Protein AF-0000000077157455 (afdb_homodimer)

Organism: Nitrosopumilus maritimus (strain SCM1) (NCBI:txid436308)

Structure (mmCIF, N/CA/C/O backbone):
data_AF-0000000077157455-model_v1
#
loop_
_entity.id
_entity.type
_entity.pdbx_description
1 polymer 'Sodium/hydrogen exchanger'
#
loop_
_atom_site.group_PDB
_atom_site.id
_atom_site.type_symbol
_atom_site.label_atom_id
_atom_site.label_alt_id
_atom_site.label_comp_id
_atom_site.label_asym_id
_atom_site.label_entity_id
_atom_site.label_seq_id
_atom_site.pdbx_PDB_ins_code
_atom_site.Cartn_x
_atom_site.Cartn_y
_atom_site.Cartn_z
_atom_site.occupancy
_atom_site.B_iso_or_equiv
_atom_site.auth_seq_id
_atom_site.auth_comp_id
_atom_site.auth_asym_id
_atom_site.auth_atom_id
_atom_site.pdbx_PDB_model_num
ATOM 1 N N . MET A 1 1 ? 9.234 -19.766 -4.062 1 33.72 1 MET A N 1
ATOM 2 C CA . MET A 1 1 ? 9.492 -18.406 -4.516 1 33.72 1 MET A CA 1
ATOM 3 C C . MET A 1 1 ? 10.305 -17.625 -3.479 1 33.72 1 MET A C 1
ATOM 5 O O . MET A 1 1 ? 9.805 -17.328 -2.391 1 33.72 1 MET A O 1
ATOM 9 N N . ALA A 1 2 ? 11.484 -18 -3.283 1 43.19 2 ALA A N 1
ATOM 10 C CA . ALA A 1 2 ? 12.273 -17.422 -2.195 1 43.19 2 ALA A CA 1
ATOM 11 C C . ALA A 1 2 ? 12.086 -15.914 -2.125 1 43.19 2 ALA A C 1
ATOM 13 O O . ALA A 1 2 ? 12.383 -15.195 -3.084 1 43.19 2 ALA A O 1
ATOM 14 N N . ALA A 1 3 ? 11.109 -15.453 -1.479 1 52.94 3 ALA A N 1
ATOM 15 C CA . ALA A 1 3 ? 10.828 -14.023 -1.368 1 52.94 3 ALA A CA 1
ATOM 16 C C . ALA A 1 3 ? 12.078 -13.242 -0.984 1 52.94 3 ALA A C 1
ATOM 18 O O . ALA A 1 3 ? 12.883 -13.703 -0.174 1 52.94 3 ALA A O 1
ATOM 19 N N . ASP A 1 4 ? 12.414 -12.242 -1.841 1 68.81 4 ASP A N 1
ATOM 20 C CA . ASP A 1 4 ? 13.492 -11.281 -1.653 1 68.81 4 ASP A CA 1
ATOM 21 C C . ASP A 1 4 ? 13.562 -10.812 -0.203 1 68.81 4 ASP A C 1
ATOM 23 O O . ASP A 1 4 ? 12.531 -10.516 0.41 1 68.81 4 ASP A O 1
ATOM 27 N N . ALA A 1 5 ? 14.625 -11.25 0.468 1 74.69 5 ALA A N 1
ATOM 28 C CA . ALA A 1 5 ? 14.883 -10.844 1.848 1 74.69 5 ALA A CA 1
ATOM 29 C C . ALA A 1 5 ? 14.367 -9.43 2.107 1 74.69 5 ALA A C 1
ATOM 31 O O . ALA A 1 5 ? 13.805 -9.156 3.17 1 74.69 5 ALA A O 1
ATOM 32 N N . HIS A 1 6 ? 14.5 -8.734 1.094 1 83.31 6 HIS A N 1
ATOM 33 C CA . HIS A 1 6 ? 14.07 -7.344 1.203 1 83.31 6 HIS A CA 1
ATOM 34 C C . HIS A 1 6 ? 12.547 -7.242 1.291 1 83.31 6 HIS A C 1
ATOM 36 O O . HIS A 1 6 ? 12.023 -6.434 2.059 1 83.31 6 HIS A O 1
ATOM 42 N N . PHE A 1 7 ? 11.875 -8.031 0.585 1 86.62 7 PHE A N 1
ATOM 43 C CA . PHE A 1 7 ? 10.414 -8.062 0.611 1 86.62 7 PHE A CA 1
ATOM 44 C C . PHE A 1 7 ? 9.906 -8.578 1.95 1 86.62 7 PHE A C 1
ATOM 46 O O . PHE A 1 7 ? 8.984 -8.016 2.533 1 86.62 7 PHE A O 1
ATOM 53 N N . ILE A 1 8 ? 10.531 -9.586 2.475 1 87.06 8 ILE A N 1
ATOM 54 C CA . ILE A 1 8 ? 10.141 -10.188 3.746 1 87.06 8 ILE A CA 1
ATOM 55 C C . ILE A 1 8 ? 10.32 -9.172 4.871 1 87.06 8 ILE A C 1
ATOM 57 O O . ILE A 1 8 ? 9.453 -9.031 5.738 1 87.06 8 ILE A O 1
ATOM 61 N N . GLU A 1 9 ? 11.414 -8.469 4.816 1 88.25 9 GLU A N 1
ATOM 62 C CA . GLU A 1 9 ? 11.672 -7.43 5.809 1 88.25 9 GLU A CA 1
ATOM 63 C C . GLU A 1 9 ? 10.586 -6.359 5.785 1 88.25 9 GLU A C 1
ATOM 65 O O . GLU A 1 9 ? 10.164 -5.879 6.836 1 88.25 9 GLU A O 1
ATOM 70 N N . THR A 1 10 ? 10.18 -6.039 4.66 1 91.12 10 THR A N 1
ATOM 71 C CA . THR A 1 10 ? 9.164 -5 4.496 1 91.12 10 THR A CA 1
ATOM 72 C C . THR A 1 10 ? 7.828 -5.457 5.066 1 91.12 10 THR A C 1
ATOM 74 O O . THR A 1 10 ? 7.168 -4.711 5.793 1 91.12 10 THR A O 1
ATOM 77 N N . ILE A 1 11 ? 7.461 -6.656 4.762 1 92.38 11 ILE A N 1
ATOM 78 C CA . ILE A 1 11 ? 6.148 -7.121 5.195 1 92.38 11 ILE A CA 1
ATOM 79 C C . ILE A 1 11 ? 6.172 -7.402 6.695 1 92.38 11 ILE A C 1
ATOM 81 O O . ILE A 1 11 ? 5.156 -7.242 7.379 1 92.38 11 ILE A O 1
ATOM 85 N N . ILE A 1 12 ? 7.336 -7.789 7.238 1 90.81 12 ILE A N 1
ATOM 86 C CA . ILE A 1 12 ? 7.484 -7.898 8.688 1 90.81 12 ILE A CA 1
ATOM 87 C C . ILE A 1 12 ? 7.234 -6.539 9.328 1 90.81 12 ILE A C 1
ATOM 89 O O . ILE A 1 12 ? 6.48 -6.434 10.305 1 90.81 12 ILE A O 1
ATOM 93 N N . GLY A 1 13 ? 7.867 -5.562 8.781 1 92.31 13 GLY A N 1
ATOM 94 C CA . GLY A 1 13 ? 7.703 -4.211 9.289 1 92.31 13 GLY A CA 1
ATOM 95 C C . GLY A 1 13 ? 6.262 -3.74 9.273 1 92.31 13 GLY A C 1
ATOM 96 O O . GLY A 1 13 ? 5.773 -3.174 10.258 1 92.31 13 GLY A O 1
ATOM 97 N N . ILE A 1 14 ? 5.57 -4.004 8.203 1 93.19 14 ILE A N 1
ATOM 98 C CA . ILE A 1 14 ? 4.172 -3.609 8.055 1 93.19 14 ILE A CA 1
ATOM 99 C C . ILE A 1 14 ? 3.318 -4.332 9.094 1 93.19 14 ILE A C 1
ATOM 101 O O . ILE A 1 14 ? 2.475 -3.717 9.75 1 93.19 14 ILE A O 1
ATOM 105 N N . GLY A 1 15 ? 3.574 -5.621 9.188 1 93.81 15 GLY A N 1
ATOM 106 C CA . GLY A 1 15 ? 2.82 -6.41 10.148 1 93.81 15 GLY A CA 1
ATOM 107 C C . GLY A 1 15 ? 3.004 -5.941 11.578 1 93.81 15 GLY A C 1
ATOM 108 O O . GLY A 1 15 ? 2.025 -5.762 12.312 1 93.81 15 GLY A O 1
ATOM 109 N N . ILE A 1 16 ? 4.188 -5.664 11.984 1 93.75 16 ILE A N 1
ATOM 110 C CA . ILE A 1 16 ? 4.508 -5.258 13.352 1 93.75 16 ILE A CA 1
ATOM 111 C C . ILE A 1 16 ? 3.928 -3.875 13.633 1 93.75 16 ILE A C 1
ATOM 113 O O . ILE A 1 16 ? 3.297 -3.656 14.664 1 93.75 16 ILE A O 1
ATOM 117 N N . LEU A 1 17 ? 4.133 -3.006 12.703 1 94.38 17 LEU A N 1
ATOM 118 C CA . LEU A 1 17 ? 3.686 -1.629 12.891 1 94.38 17 LEU A CA 1
ATOM 119 C C . LEU A 1 17 ? 2.164 -1.562 12.977 1 94.38 17 LEU A C 1
ATOM 121 O O . LEU A 1 17 ? 1.618 -0.873 13.844 1 94.38 17 LEU A O 1
ATOM 125 N N . LEU A 1 18 ? 1.557 -2.264 12.094 1 94.81 18 LEU A N 1
ATOM 126 C CA . LEU A 1 18 ? 0.098 -2.236 12.086 1 94.81 18 LEU A CA 1
ATOM 127 C C . LEU A 1 18 ? -0.466 -2.904 13.336 1 94.81 18 LEU A C 1
ATOM 129 O O . LEU A 1 18 ? -1.438 -2.42 13.922 1 94.81 18 LEU A O 1
ATOM 133 N N . PHE A 1 19 ? 0.098 -3.986 13.719 1 94.56 19 PHE A N 1
ATOM 134 C CA . PHE A 1 19 ? -0.353 -4.664 14.922 1 94.56 19 PHE A CA 1
ATOM 135 C C . PHE A 1 19 ? -0.186 -3.77 16.141 1 94.56 19 PHE A C 1
ATOM 137 O O . PHE A 1 19 ? -1.11 -3.627 16.953 1 94.56 19 PHE A O 1
ATOM 144 N N . ALA A 1 20 ? 0.939 -3.215 16.297 1 95.31 20 ALA A N 1
ATOM 145 C CA . ALA A 1 20 ? 1.217 -2.32 17.422 1 95.31 20 ALA A CA 1
ATOM 146 C C . ALA A 1 20 ? 0.288 -1.109 17.391 1 95.31 20 ALA A C 1
ATOM 148 O O . ALA A 1 20 ? -0.208 -0.682 18.438 1 95.31 20 ALA A O 1
ATOM 149 N N . ALA A 1 21 ? 0.115 -0.572 16.219 1 93.75 21 ALA A N 1
ATOM 150 C CA . ALA A 1 21 ? -0.75 0.596 16.078 1 93.75 21 ALA A CA 1
ATOM 151 C C . ALA A 1 21 ? -2.168 0.291 16.547 1 93.75 21 ALA A C 1
ATOM 153 O O . ALA A 1 21 ? -2.76 1.072 17.297 1 93.75 21 ALA A O 1
ATOM 154 N N . LYS A 1 22 ? -2.676 -0.841 16.141 1 93.12 22 LYS A N 1
ATOM 155 C CA . LYS A 1 22 ? -4.051 -1.179 16.5 1 93.12 22 LYS A CA 1
ATOM 156 C C . LYS A 1 22 ? -4.156 -1.589 17.969 1 93.12 22 LYS A C 1
ATOM 158 O O . LYS A 1 22 ? -5.172 -1.328 18.609 1 93.12 22 LYS A O 1
ATOM 163 N N . LEU A 1 23 ? -3.154 -2.23 18.469 1 94.25 23 LEU A N 1
ATOM 164 C CA . LEU A 1 23 ? -3.115 -2.547 19.891 1 94.25 23 LEU A CA 1
ATOM 165 C C . LEU A 1 23 ? -3.166 -1.276 20.734 1 94.25 23 LEU A C 1
ATOM 167 O O . LEU A 1 23 ? -3.949 -1.186 21.688 1 94.25 23 LEU A O 1
ATOM 171 N N . MET A 1 24 ? -2.354 -0.342 20.406 1 93.56 24 MET A N 1
ATOM 172 C CA . MET A 1 24 ? -2.311 0.914 21.156 1 93.56 24 MET A CA 1
ATOM 173 C C . MET A 1 24 ? -3.568 1.739 20.906 1 93.56 24 MET A C 1
ATOM 175 O O . MET A 1 24 ? -4.023 2.469 21.781 1 93.56 24 MET A O 1
ATOM 179 N N . ALA A 1 25 ? -4.035 1.62 19.672 1 89.94 25 ALA A N 1
ATOM 180 C CA . ALA A 1 25 ? -5.316 2.262 19.391 1 89.94 25 ALA A CA 1
ATOM 181 C C . ALA A 1 25 ? -6.395 1.777 20.359 1 89.94 25 ALA A C 1
ATOM 183 O O . ALA A 1 25 ? -7.188 2.576 20.859 1 89.94 25 ALA A O 1
ATOM 184 N N . GLU A 1 26 ? -6.43 0.49 20.609 1 91.19 26 GLU A N 1
ATOM 185 C CA . GLU A 1 26 ? -7.406 -0.095 21.531 1 91.19 26 GLU A CA 1
ATOM 186 C C . GLU A 1 26 ? -7.168 0.375 22.953 1 91.19 26 GLU A C 1
ATOM 188 O O . GLU A 1 26 ? -8.117 0.686 23.672 1 91.19 26 GLU A O 1
ATOM 193 N N . LEU A 1 27 ? -5.996 0.409 23.312 1 92.94 27 LEU A N 1
ATOM 194 C CA . LEU A 1 27 ? -5.648 0.857 24.656 1 92.94 27 LEU A CA 1
ATOM 195 C C . LEU A 1 27 ? -6.062 2.309 24.875 1 92.94 27 LEU A C 1
ATOM 197 O O . LEU A 1 27 ? -6.625 2.652 25.922 1 92.94 27 LEU A O 1
ATOM 201 N N . PHE A 1 28 ? -5.812 3.107 23.938 1 88.62 28 PHE A N 1
ATOM 202 C CA . PHE A 1 28 ? -6.117 4.527 24.062 1 88.62 28 PHE A CA 1
ATOM 203 C C . PHE A 1 28 ? -7.621 4.766 24 1 88.62 28 PHE A C 1
ATOM 205 O O . PHE A 1 28 ? -8.133 5.688 24.641 1 88.62 28 PHE A O 1
ATOM 212 N N . LEU A 1 29 ? -8.234 3.969 23.219 1 86.25 29 LEU A N 1
ATOM 213 C CA . LEU A 1 29 ? -9.688 4.035 23.219 1 86.25 29 LEU A CA 1
ATOM 214 C C . LEU A 1 29 ? -10.242 3.764 24.609 1 86.25 29 LEU A C 1
ATOM 216 O O . LEU A 1 29 ? -11.125 4.48 25.094 1 86.25 29 LEU A O 1
ATOM 220 N N . ARG A 1 30 ? -9.703 2.787 25.219 1 88.94 30 ARG A N 1
ATOM 221 C CA . ARG A 1 30 ? -10.148 2.422 26.562 1 88.94 30 ARG A CA 1
ATOM 222 C C . ARG A 1 30 ? -9.789 3.508 27.578 1 88.94 30 ARG A C 1
ATOM 224 O O . ARG A 1 30 ? -10.508 3.711 28.562 1 88.94 30 ARG A O 1
ATOM 231 N N . LEU A 1 31 ? -8.758 4.23 27.297 1 89.69 31 LEU A N 1
ATOM 232 C CA . LEU A 1 31 ? -8.328 5.312 28.172 1 89.69 31 LEU A CA 1
ATOM 233 C C . LEU A 1 31 ? -9 6.625 27.797 1 89.69 31 LEU A C 1
ATOM 235 O O . LEU A 1 31 ? -8.688 7.676 28.359 1 89.69 31 LEU A O 1
ATOM 239 N N . LYS A 1 32 ? -9.773 6.566 26.766 1 83.5 32 LYS A N 1
ATOM 240 C CA . LYS A 1 32 ? -10.516 7.73 26.297 1 83.5 32 LYS A CA 1
ATOM 241 C C . LYS A 1 32 ? -9.57 8.805 25.75 1 83.5 32 LYS A C 1
ATOM 243 O O . LYS A 1 32 ? -9.75 9.992 26.047 1 83.5 32 LYS A O 1
ATOM 248 N N . LEU A 1 33 ? -8.594 8.391 25.188 1 83.56 33 LEU A N 1
ATOM 249 C CA . LEU A 1 33 ? -7.645 9.25 24.484 1 83.56 33 LEU A CA 1
ATOM 250 C C . LEU A 1 33 ? -7.777 9.094 22.969 1 83.56 33 LEU A C 1
ATOM 252 O O . LEU A 1 33 ? -8.375 8.133 22.5 1 83.56 33 LEU A O 1
ATOM 256 N N . PRO A 1 34 ? -7.395 10.102 22.234 1 81.12 34 PRO A N 1
ATOM 257 C CA . PRO A 1 34 ? -7.477 9.969 20.781 1 81.12 34 PRO A CA 1
ATOM 258 C C . PRO A 1 34 ? -6.727 8.75 20.25 1 81.12 34 PRO A C 1
ATOM 260 O O . PRO A 1 34 ? -5.559 8.547 20.594 1 81.12 34 PRO A O 1
ATOM 263 N N . ILE A 1 35 ? -7.336 8.047 19.438 1 85.88 35 ILE A N 1
ATOM 264 C CA . ILE A 1 35 ? -6.824 6.789 18.906 1 85.88 35 ILE A CA 1
ATOM 265 C C . ILE A 1 35 ? -5.539 7.051 18.109 1 85.88 35 ILE A C 1
ATOM 267 O O . ILE A 1 35 ? -4.594 6.258 18.172 1 85.88 35 ILE A O 1
ATOM 271 N N . VAL A 1 36 ? -5.523 8.148 17.438 1 83.19 36 VAL A N 1
ATOM 272 C CA . VAL A 1 36 ? -4.391 8.484 16.578 1 83.19 36 VAL A CA 1
ATOM 273 C C . VAL A 1 36 ? -3.131 8.648 17.422 1 83.19 36 VAL A C 1
ATOM 275 O O . VAL A 1 36 ? -2.031 8.305 16.984 1 83.19 36 VAL A O 1
ATOM 278 N N . LEU A 1 37 ? -3.271 9.141 18.562 1 83.88 37 LEU A N 1
ATOM 279 C CA . LEU A 1 37 ? -2.146 9.273 19.484 1 83.88 37 LEU A CA 1
ATOM 280 C C . LEU A 1 37 ? -1.573 7.91 19.844 1 83.88 37 LEU A C 1
ATOM 282 O O . LEU A 1 37 ? -0.354 7.746 19.922 1 83.88 37 LEU A O 1
ATOM 286 N N . GLY A 1 38 ? -2.447 7.031 20.125 1 88.56 38 GLY A N 1
ATOM 287 C CA . GLY A 1 38 ? -2.006 5.672 20.391 1 88.56 38 GLY A CA 1
ATOM 288 C C . GLY A 1 38 ? -1.224 5.066 19.234 1 88.56 38 GLY A C 1
ATOM 289 O O . GLY A 1 38 ? -0.208 4.402 19.453 1 88.56 38 GLY A O 1
ATOM 290 N N . GLU A 1 39 ? -1.665 5.293 18.047 1 89.56 39 GLU A N 1
ATOM 291 C CA . GLU A 1 39 ? -1.001 4.773 16.859 1 89.56 39 GLU A CA 1
ATOM 292 C C . GLU A 1 39 ? 0.385 5.387 16.688 1 89.56 39 GLU A C 1
ATOM 294 O O . GLU A 1 39 ? 1.337 4.695 16.312 1 89.56 39 GLU A O 1
ATOM 299 N N . LEU A 1 40 ? 0.462 6.66 16.922 1 85 40 LEU A N 1
ATOM 300 C CA . LEU A 1 40 ? 1.739 7.363 16.859 1 85 40 LEU A CA 1
ATOM 301 C C . LEU A 1 40 ? 2.715 6.812 17.891 1 85 40 LEU A C 1
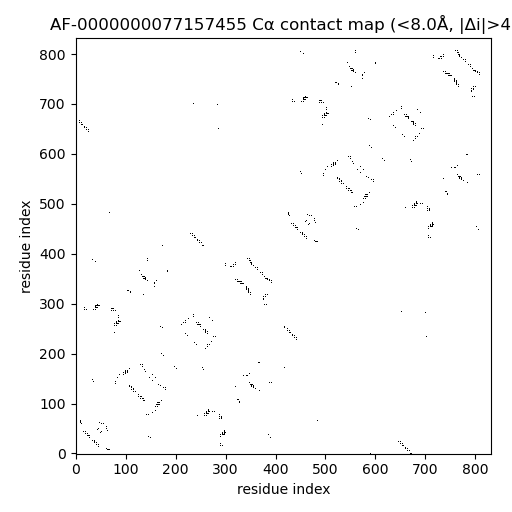ATOM 303 O O . LEU A 1 40 ? 3.869 6.523 17.578 1 85 40 LEU A O 1
ATOM 307 N N . LEU A 1 41 ? 2.281 6.66 19.078 1 90.31 41 LEU A N 1
ATOM 308 C CA . LEU A 1 41 ? 3.117 6.16 20.156 1 90.31 41 LEU A CA 1
ATOM 309 C C . LEU A 1 41 ? 3.539 4.715 19.906 1 90.31 41 LEU A C 1
ATOM 311 O O . LEU A 1 41 ? 4.641 4.312 20.281 1 90.31 41 LEU A O 1
ATOM 315 N N . ALA A 1 42 ? 2.645 3.977 19.359 1 93.31 42 ALA A N 1
ATOM 316 C CA . ALA A 1 42 ? 2.992 2.605 19 1 93.31 42 ALA A CA 1
ATOM 317 C C . ALA A 1 42 ? 4.254 2.566 18.141 1 93.31 42 ALA A C 1
ATOM 319 O O . ALA A 1 42 ? 5.148 1.752 18.391 1 93.31 42 ALA A O 1
ATOM 320 N N . GLY A 1 43 ? 4.305 3.414 17.141 1 91 43 GLY A N 1
ATOM 321 C CA . GLY A 1 43 ? 5.492 3.508 16.297 1 91 43 GLY A CA 1
ATOM 322 C C . GLY A 1 43 ? 6.738 3.896 17.078 1 91 43 GLY A C 1
ATOM 323 O O . GLY A 1 43 ? 7.812 3.334 16.859 1 91 43 GLY A O 1
ATOM 324 N N . MET A 1 44 ? 6.551 4.812 17.969 1 87.88 44 MET A N 1
ATOM 325 C CA . MET A 1 44 ? 7.676 5.27 18.766 1 87.88 44 MET A CA 1
ATOM 326 C C . MET A 1 44 ? 8.219 4.141 19.641 1 87.88 44 MET A C 1
ATOM 328 O O . MET A 1 44 ? 9.43 4.035 19.844 1 87.88 44 MET A O 1
ATOM 332 N N . ILE A 1 45 ? 7.375 3.35 20.125 1 92 45 ILE A N 1
ATOM 333 C CA . ILE A 1 45 ? 7.734 2.297 21.062 1 92 45 ILE A CA 1
ATOM 334 C C . ILE A 1 45 ? 8.383 1.133 20.312 1 92 45 ILE A C 1
ATOM 336 O O . ILE A 1 45 ? 9.453 0.656 20.703 1 92 45 ILE A O 1
ATOM 340 N N . VAL A 1 46 ? 7.805 0.701 19.219 1 92.88 46 VAL A N 1
ATOM 341 C CA . VAL A 1 46 ? 8.273 -0.498 18.531 1 92.88 46 VAL A CA 1
ATOM 342 C C . VAL A 1 46 ? 9.359 -0.125 17.531 1 92.88 46 VAL A C 1
ATOM 344 O O . VAL A 1 46 ? 10.086 -0.993 17.031 1 92.88 46 VAL A O 1
ATOM 347 N N . GLY A 1 47 ? 9.547 1.105 17.266 1 90.19 47 GLY A N 1
ATOM 348 C CA . GLY A 1 47 ? 10.469 1.588 16.25 1 90.19 47 GLY A CA 1
ATOM 349 C C . GLY A 1 47 ? 11.906 1.176 16.5 1 90.19 47 GLY A C 1
ATOM 350 O O . GLY A 1 47 ? 12.219 0.625 17.562 1 90.19 47 GLY A O 1
ATOM 351 N N . PRO A 1 48 ? 12.734 1.37 15.5 1 86.94 48 PRO A N 1
ATOM 352 C CA . PRO A 1 48 ? 14.125 0.908 15.586 1 86.94 48 PRO A CA 1
ATOM 353 C C . PRO A 1 48 ? 14.914 1.604 16.688 1 86.94 48 PRO A C 1
ATOM 355 O O . PRO A 1 48 ? 15.93 1.082 17.156 1 86.94 48 PRO A O 1
ATOM 358 N N . PHE A 1 49 ? 14.453 2.701 17.234 1 84.88 49 PHE A N 1
ATOM 359 C CA . PHE A 1 49 ? 15.219 3.492 18.203 1 84.88 49 PHE A CA 1
ATOM 360 C C . PHE A 1 49 ? 14.758 3.217 19.625 1 84.88 49 PHE A C 1
ATOM 362 O O . PHE A 1 49 ? 15.297 3.779 20.578 1 84.88 49 PHE A O 1
ATOM 369 N N . ALA A 1 50 ? 13.727 2.371 19.75 1 88.25 50 ALA A N 1
ATOM 370 C CA . ALA A 1 50 ? 13.234 1.987 21.062 1 88.25 50 ALA A CA 1
ATOM 371 C C . ALA A 1 50 ? 13.266 0.472 21.25 1 88.25 50 ALA A C 1
ATOM 373 O O . ALA A 1 50 ? 14.344 -0.138 21.234 1 88.25 50 ALA A O 1
ATOM 374 N N . LEU A 1 51 ? 12.109 -0.243 21.219 1 86.5 51 LEU A N 1
ATOM 375 C CA . LEU A 1 51 ? 12.07 -1.688 21.422 1 86.5 51 LEU A CA 1
ATOM 376 C C . LEU A 1 51 ? 12.719 -2.418 20.25 1 86.5 51 LEU A C 1
ATOM 378 O O . LEU A 1 51 ? 13.219 -3.535 20.406 1 86.5 51 LEU A O 1
ATOM 382 N N . GLY A 1 52 ? 12.664 -1.796 19.125 1 84.56 52 GLY A N 1
ATOM 383 C CA . GLY A 1 52 ? 13.242 -2.406 17.938 1 84.56 52 GLY A CA 1
ATOM 384 C C . GLY A 1 52 ? 14.727 -2.674 18.078 1 84.56 52 GLY A C 1
ATOM 385 O O . GLY A 1 52 ? 15.273 -3.541 17.391 1 84.56 52 GLY A O 1
ATOM 386 N N . GLN A 1 53 ? 15.367 -1.908 18.906 1 79.5 53 GLN A N 1
ATOM 387 C CA . GLN A 1 53 ? 16.797 -2.068 19.094 1 79.5 53 GLN A CA 1
ATOM 388 C C . GLN A 1 53 ? 17.109 -3.387 19.797 1 79.5 53 GLN A C 1
ATOM 390 O O . GLN A 1 53 ? 18.219 -3.92 19.672 1 79.5 53 GLN A O 1
ATOM 395 N N . PHE A 1 54 ? 16.109 -3.93 20.422 1 83.31 54 PHE A N 1
ATOM 396 C CA . PHE A 1 54 ? 16.359 -5.102 21.25 1 83.31 54 PHE A CA 1
ATOM 397 C C . PHE A 1 54 ? 15.953 -6.379 20.516 1 83.31 54 PHE A C 1
ATOM 399 O O . PHE A 1 54 ? 16.344 -7.477 20.922 1 83.31 54 PHE A O 1
ATOM 406 N N . PHE A 1 55 ? 15.195 -6.273 19.531 1 83 55 PHE A N 1
ATOM 407 C CA . PHE A 1 55 ? 14.758 -7.449 18.797 1 83 55 PHE A CA 1
ATOM 408 C C . PHE A 1 55 ? 15.602 -7.656 17.547 1 83 55 PHE A C 1
ATOM 410 O O . PHE A 1 55 ? 15.25 -7.176 16.469 1 83 55 PHE A O 1
ATOM 417 N N . ILE A 1 56 ? 16.688 -8.336 17.766 1 76.5 56 ILE A N 1
ATOM 418 C CA . ILE A 1 56 ? 17.656 -8.57 16.688 1 76.5 56 ILE A CA 1
ATOM 419 C C . ILE A 1 56 ? 17.672 -10.055 16.328 1 76.5 56 ILE A C 1
ATOM 421 O O . ILE A 1 56 ? 17.781 -10.914 17.203 1 76.5 56 ILE A O 1
ATOM 425 N N . ILE A 1 57 ? 17.375 -10.297 15.078 1 73.06 57 ILE A N 1
ATOM 426 C CA . ILE A 1 57 ? 17.453 -11.648 14.547 1 73.06 57 ILE A CA 1
ATOM 427 C C . ILE A 1 57 ? 18.531 -11.719 13.469 1 73.06 57 ILE A C 1
ATOM 429 O O . ILE A 1 57 ? 18.484 -10.969 12.484 1 73.06 57 ILE A O 1
ATOM 433 N N . ASP A 1 58 ? 19.391 -12.594 13.492 1 71.44 58 ASP A N 1
ATOM 434 C CA . ASP A 1 58 ? 20.484 -12.789 12.547 1 71.44 58 ASP A CA 1
ATOM 435 C C . ASP A 1 58 ? 21.234 -11.484 12.305 1 71.44 58 ASP A C 1
ATOM 437 O O . ASP A 1 58 ? 21.531 -11.133 11.164 1 71.44 58 ASP A O 1
ATOM 441 N N . GLY A 1 59 ? 21.406 -10.641 13.406 1 72.06 59 GLY A N 1
ATOM 442 C CA . GLY A 1 59 ? 22.219 -9.43 13.375 1 72.06 59 GLY A CA 1
ATOM 443 C C . GLY A 1 59 ? 21.453 -8.234 12.836 1 72.06 59 GLY A C 1
ATOM 444 O O . GLY A 1 59 ? 22.031 -7.141 12.703 1 72.06 59 GLY A O 1
ATOM 445 N N . LYS A 1 60 ? 20.266 -8.484 12.508 1 78.75 60 LYS A N 1
ATOM 446 C CA . LYS A 1 60 ? 19.5 -7.367 11.977 1 78.75 60 LYS A CA 1
ATOM 447 C C . LYS A 1 60 ? 18.25 -7.117 12.828 1 78.75 60 LYS A C 1
ATOM 449 O O . LYS A 1 60 ? 17.656 -8.055 13.359 1 78.75 60 LYS A O 1
ATOM 454 N N . GLN A 1 61 ? 18.016 -5.895 12.953 1 85.12 61 GLN A N 1
ATOM 455 C CA . GLN A 1 61 ? 16.797 -5.531 13.672 1 85.12 61 GLN A CA 1
ATOM 456 C C . GLN A 1 61 ? 15.555 -6.094 12.977 1 85.12 61 GLN A C 1
ATOM 458 O O . GLN A 1 61 ? 15.492 -6.129 11.742 1 85.12 61 GLN A O 1
ATOM 463 N N . LEU A 1 62 ? 14.711 -6.508 13.758 1 83.25 62 LEU A N 1
ATOM 464 C CA . LEU A 1 62 ? 13.469 -7.082 13.242 1 83.25 62 LEU A CA 1
ATOM 465 C C . LEU A 1 62 ? 12.656 -6.031 12.5 1 83.25 62 LEU A C 1
ATOM 467 O O . LEU A 1 62 ? 12.07 -6.32 11.453 1 83.25 62 LEU A O 1
ATOM 471 N N . LEU A 1 63 ? 12.625 -4.887 13.094 1 88.12 63 LEU A N 1
ATOM 472 C CA . LEU A 1 63 ? 11.875 -3.799 12.477 1 88.12 63 LEU A CA 1
ATOM 473 C C . LEU A 1 63 ? 12.82 -2.771 11.859 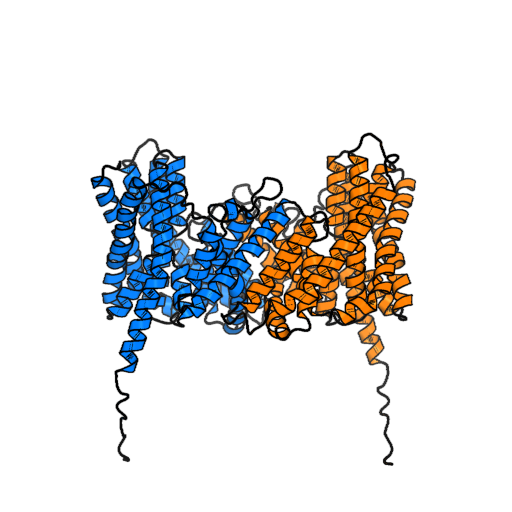1 88.12 63 LEU A C 1
ATOM 475 O O . LEU A 1 63 ? 13.578 -2.109 12.57 1 88.12 63 LEU A O 1
ATOM 479 N N . HIS A 1 64 ? 12.852 -2.773 10.555 1 85.81 64 HIS A N 1
ATOM 480 C CA . HIS A 1 64 ? 13.617 -1.804 9.773 1 85.81 64 HIS A CA 1
ATOM 481 C C . HIS A 1 64 ? 12.695 -0.912 8.953 1 85.81 64 HIS A C 1
ATOM 483 O O . HIS A 1 64 ? 11.82 -1.406 8.242 1 85.81 64 HIS A O 1
ATOM 489 N N . ILE A 1 65 ? 12.844 0.322 9.164 1 86.75 65 ILE A N 1
ATOM 490 C CA . ILE A 1 65 ? 12.055 1.251 8.367 1 86.75 65 ILE A CA 1
ATOM 491 C C . ILE A 1 65 ? 12.758 1.527 7.043 1 86.75 65 ILE A C 1
ATOM 493 O O . ILE A 1 65 ? 13.438 2.551 6.895 1 86.75 65 ILE A O 1
ATOM 497 N N . ASN A 1 66 ? 12.562 0.643 6.125 1 88.44 66 ASN A N 1
ATOM 498 C CA . ASN A 1 66 ? 13.188 0.805 4.812 1 88.44 66 ASN A CA 1
ATOM 499 C C . ASN A 1 66 ? 12.398 1.779 3.938 1 88.44 66 ASN A C 1
ATOM 501 O O . ASN A 1 66 ? 11.398 2.344 4.375 1 88.44 66 ASN A O 1
ATOM 505 N N . ASP A 1 67 ? 12.867 2.07 2.789 1 86.38 67 ASP A N 1
ATOM 506 C CA . ASP A 1 67 ? 12.273 3.057 1.892 1 86.38 67 ASP A CA 1
ATOM 507 C C . ASP A 1 67 ? 10.852 2.656 1.496 1 86.38 67 ASP A C 1
ATOM 509 O O . ASP A 1 67 ? 9.984 3.514 1.317 1 86.38 67 ASP A O 1
ATOM 513 N N . GLU A 1 68 ? 10.633 1.408 1.425 1 89.25 68 GLU A N 1
ATOM 514 C CA . GLU A 1 68 ? 9.312 0.915 1.052 1 89.25 68 GLU A CA 1
ATOM 515 C C . GLU A 1 68 ? 8.281 1.248 2.121 1 89.25 68 GLU A C 1
ATOM 517 O O . GLU A 1 68 ? 7.164 1.666 1.805 1 89.25 68 GLU A O 1
ATOM 522 N N . ILE A 1 69 ? 8.695 1.081 3.316 1 90.44 69 ILE A N 1
ATOM 523 C CA . ILE A 1 69 ? 7.801 1.374 4.434 1 90.44 69 ILE A CA 1
ATOM 524 C C . ILE A 1 69 ? 7.539 2.877 4.504 1 90.44 69 ILE A C 1
ATOM 526 O O . ILE A 1 69 ? 6.41 3.307 4.746 1 90.44 69 ILE A O 1
ATOM 530 N N . LYS A 1 70 ? 8.539 3.662 4.234 1 86.62 70 LYS A N 1
ATOM 531 C CA . LYS A 1 70 ? 8.391 5.113 4.238 1 86.62 70 LYS A CA 1
ATOM 532 C C . LYS A 1 70 ? 7.418 5.57 3.156 1 86.62 70 LYS A C 1
ATOM 534 O O . LYS A 1 70 ? 6.59 6.457 3.389 1 86.62 70 LYS A O 1
ATOM 539 N N . ILE A 1 71 ? 7.512 4.961 2.068 1 88.31 71 ILE A N 1
ATOM 540 C CA . ILE A 1 71 ? 6.645 5.312 0.949 1 88.31 71 ILE A CA 1
ATOM 541 C C . ILE A 1 71 ? 5.199 4.945 1.282 1 88.31 71 ILE A C 1
ATOM 543 O O . ILE A 1 71 ? 4.273 5.691 0.956 1 88.31 71 ILE A O 1
ATOM 547 N N . LEU A 1 72 ? 5.031 3.83 1.929 1 89.62 72 LEU A N 1
ATOM 548 C CA . LEU A 1 72 ? 3.695 3.428 2.355 1 89.62 72 LEU A CA 1
ATOM 549 C C . LEU A 1 72 ? 3.111 4.441 3.334 1 89.62 72 LEU A C 1
ATOM 551 O O . LEU A 1 72 ? 1.912 4.727 3.295 1 89.62 72 LEU A O 1
ATOM 555 N N . GLY A 1 73 ? 3.934 4.93 4.211 1 87.69 73 GLY A N 1
ATOM 556 C CA . GLY A 1 73 ? 3.504 5.98 5.121 1 87.69 73 GLY A CA 1
ATOM 557 C C . GLY A 1 73 ? 3.047 7.238 4.402 1 87.69 73 GLY A C 1
ATOM 558 O O . GLY A 1 73 ? 1.996 7.797 4.723 1 87.69 73 GLY A O 1
ATOM 559 N N . GLU A 1 74 ? 3.795 7.633 3.447 1 84.94 74 GLU A N 1
ATOM 560 C CA . GLU A 1 74 ? 3.453 8.82 2.674 1 84.94 74 GLU A CA 1
ATOM 561 C C . GLU A 1 74 ? 2.164 8.617 1.884 1 84.94 74 GLU A C 1
ATOM 563 O O . GLU A 1 74 ? 1.363 9.539 1.738 1 84.94 74 GLU A O 1
ATOM 568 N N . MET A 1 75 ? 2.025 7.438 1.413 1 90.62 75 MET A N 1
ATOM 569 C CA . MET A 1 75 ? 0.771 7.102 0.743 1 90.62 75 MET A CA 1
ATOM 570 C C . MET A 1 75 ? -0.406 7.215 1.706 1 90.62 75 MET A C 1
ATOM 572 O O . MET A 1 75 ? -1.5 7.625 1.312 1 90.62 75 MET A O 1
ATOM 576 N N . GLY A 1 76 ? -0.165 6.801 2.936 1 89.31 76 GLY A N 1
ATOM 577 C CA . GLY A 1 76 ? -1.192 6.953 3.953 1 89.31 76 GLY A CA 1
ATOM 578 C C . GLY A 1 76 ? -1.641 8.391 4.141 1 89.31 76 GLY A C 1
ATOM 579 O O . GLY A 1 76 ? -2.836 8.656 4.273 1 89.31 76 GLY A O 1
ATOM 580 N N . ALA A 1 77 ? -0.709 9.297 4.125 1 83.94 77 ALA A N 1
ATOM 581 C CA . ALA A 1 77 ? -1.029 10.719 4.238 1 83.94 77 ALA A CA 1
ATOM 582 C C . ALA A 1 77 ? -1.886 11.18 3.064 1 83.94 77 ALA A C 1
ATOM 584 O O . ALA A 1 77 ? -2.805 11.984 3.238 1 83.94 77 ALA A O 1
ATOM 585 N N . ILE A 1 78 ? -1.564 10.695 1.913 1 87.94 78 ILE A N 1
ATOM 586 C CA . ILE A 1 78 ? -2.314 11.031 0.708 1 87.94 78 ILE A CA 1
ATOM 587 C C . ILE A 1 78 ? -3.756 10.555 0.845 1 87.94 78 ILE A C 1
ATOM 589 O O . ILE A 1 78 ? -4.695 11.289 0.55 1 87.94 78 ILE A O 1
ATOM 593 N N . VAL A 1 79 ? -3.902 9.344 1.379 1 90.88 79 VAL A N 1
ATOM 594 C CA . VAL A 1 79 ? -5.227 8.758 1.556 1 90.88 79 VAL A CA 1
ATOM 595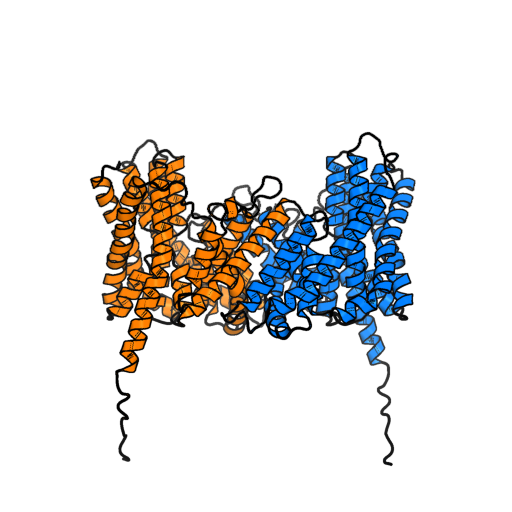 C C . VAL A 1 79 ? -6.02 9.57 2.576 1 90.88 79 VAL A C 1
ATOM 597 O O . VAL A 1 79 ? -7.203 9.852 2.371 1 90.88 79 VAL A O 1
ATOM 600 N N . ILE A 1 80 ? -5.414 9.969 3.631 1 82.19 80 ILE A N 1
ATOM 601 C CA . ILE A 1 80 ? -6.059 10.734 4.695 1 82.19 80 ILE A CA 1
ATOM 602 C C . ILE A 1 80 ? -6.582 12.055 4.141 1 82.19 80 ILE A C 1
ATOM 604 O O . ILE A 1 80 ? -7.723 12.438 4.41 1 82.19 80 ILE A O 1
ATOM 608 N N . LEU A 1 81 ? -5.816 12.68 3.357 1 81 81 LEU A N 1
ATOM 609 C CA . LEU A 1 81 ? -6.223 13.992 2.875 1 81 81 LEU A CA 1
ATOM 610 C C . LEU A 1 81 ? -7.25 13.867 1.756 1 81 81 LEU A C 1
ATOM 612 O O . LEU A 1 81 ? -8.07 14.766 1.558 1 81 81 LEU A O 1
ATOM 616 N N . PHE A 1 82 ? -7.133 12.805 0.947 1 90.62 82 PHE A N 1
ATOM 617 C CA . PHE A 1 82 ? -8.219 12.523 0.012 1 90.62 82 PHE A CA 1
ATOM 618 C C . PHE A 1 82 ? -9.547 12.383 0.748 1 90.62 82 PHE A C 1
ATOM 620 O O . PHE A 1 82 ? -10.562 12.938 0.316 1 90.62 82 PHE A O 1
ATOM 627 N N . MET A 1 83 ? -9.516 11.664 1.865 1 87.12 83 MET A N 1
ATOM 628 C CA . MET A 1 83 ? -10.711 11.477 2.689 1 87.12 83 MET A CA 1
ATOM 629 C C . MET A 1 83 ? -11.211 12.812 3.227 1 87.12 83 MET A C 1
ATOM 631 O O . MET A 1 83 ? -12.414 13.07 3.244 1 87.12 83 MET A O 1
ATOM 635 N N . ALA A 1 84 ? -10.328 13.586 3.67 1 78.69 84 ALA A N 1
ATOM 636 C CA . ALA A 1 84 ? -10.688 14.914 4.164 1 78.69 84 ALA A CA 1
ATOM 637 C C . ALA A 1 84 ? -11.328 15.758 3.062 1 78.69 84 ALA A C 1
ATOM 639 O O . ALA A 1 84 ? -12.258 16.531 3.322 1 78.69 84 ALA A O 1
ATOM 640 N N . GLY A 1 85 ? -10.805 15.648 1.849 1 84.31 85 GLY A N 1
ATOM 641 C CA . GLY A 1 85 ? -11.352 16.375 0.711 1 84.31 85 GLY A CA 1
ATOM 642 C C . GLY A 1 85 ? -12.781 15.977 0.387 1 84.31 85 GLY A C 1
ATOM 643 O O . GLY A 1 85 ? -13.578 16.812 -0.044 1 84.31 85 GLY A O 1
ATOM 644 N N . LEU A 1 86 ? -13.102 14.727 0.562 1 88.44 86 LEU A N 1
ATOM 645 C CA . LEU A 1 86 ? -14.445 14.234 0.287 1 88.44 86 LEU A CA 1
ATOM 646 C C . LEU A 1 86 ? -15.469 14.891 1.21 1 88.44 86 LEU A C 1
ATOM 648 O O . LEU A 1 86 ? -16.672 14.883 0.919 1 88.44 86 LEU A O 1
ATOM 652 N N . GLU A 1 87 ? -15.016 15.438 2.273 1 81.31 87 GLU A N 1
ATOM 653 C CA . GLU A 1 87 ? -15.914 15.992 3.281 1 81.31 87 GLU A CA 1
ATOM 654 C C . GLU A 1 87 ? -16.125 17.484 3.068 1 81.31 87 GLU A C 1
ATOM 656 O O . GLU A 1 87 ? -16.828 18.141 3.844 1 81.31 87 GLU A O 1
ATOM 661 N N . MET A 1 88 ? -15.508 18.031 2.061 1 79.06 88 MET A N 1
ATOM 662 C CA . MET A 1 88 ? -15.609 19.469 1.761 1 79.06 88 MET A CA 1
ATOM 663 C C . MET A 1 88 ? -15.969 19.688 0.296 1 79.06 88 MET A C 1
ATOM 665 O O . MET A 1 88 ? -15.312 19.156 -0.599 1 79.06 88 MET A O 1
ATOM 669 N N . THR A 1 89 ? -17.031 20.469 0.05 1 86.81 89 THR A N 1
ATOM 670 C CA . THR A 1 89 ? -17.391 20.781 -1.324 1 86.81 89 THR A CA 1
ATOM 671 C C . THR A 1 89 ? -16.547 21.953 -1.852 1 86.81 89 THR A C 1
ATOM 673 O O . THR A 1 89 ? -16.016 22.734 -1.072 1 86.81 89 THR A O 1
ATOM 676 N N . PRO A 1 90 ? -16.438 21.984 -3.184 1 87 90 PRO A N 1
ATOM 677 C CA . PRO A 1 90 ? -15.703 23.125 -3.764 1 87 90 PRO A CA 1
ATOM 678 C C . PRO A 1 90 ? -16.297 24.469 -3.365 1 87 90 PRO A C 1
ATOM 680 O O . PRO A 1 90 ? -15.562 25.438 -3.125 1 87 90 PRO A O 1
ATOM 683 N N . LYS A 1 91 ? -17.562 24.547 -3.26 1 85.25 91 LYS A N 1
ATOM 684 C CA . LYS A 1 91 ? -18.234 25.781 -2.859 1 85.25 91 LYS A CA 1
ATOM 685 C C . LYS A 1 91 ? -17.859 26.172 -1.432 1 85.25 91 LYS A C 1
ATOM 687 O O . LYS A 1 91 ? -17.594 27.344 -1.154 1 85.25 91 LYS A O 1
ATOM 692 N N . GLU A 1 92 ? -17.844 25.25 -0.595 1 79 92 GLU A N 1
ATOM 693 C CA . GLU A 1 92 ? -17.484 25.5 0.798 1 79 92 GLU A CA 1
ATOM 694 C C . GLU A 1 92 ? -16.031 25.938 0.921 1 79 92 GLU A C 1
ATOM 696 O O . GLU A 1 92 ? -15.703 26.812 1.733 1 79 92 GLU A O 1
ATOM 701 N N . PHE A 1 93 ? -15.234 25.312 0.18 1 80.94 93 PHE A N 1
ATOM 702 C CA . PHE A 1 93 ? -13.82 25.641 0.196 1 80.94 93 PHE A CA 1
ATOM 703 C C . PHE A 1 93 ? -13.594 27.078 -0.257 1 80.94 93 PHE A C 1
ATOM 705 O O . PHE A 1 93 ? -12.82 27.812 0.354 1 80.94 93 PHE A O 1
ATOM 712 N N . LEU A 1 94 ? -14.242 27.484 -1.274 1 80.75 94 LEU A N 1
ATOM 713 C CA . LEU A 1 94 ? -14.078 28.812 -1.843 1 80.75 94 LEU A CA 1
ATOM 714 C C . LEU A 1 94 ? -14.633 29.875 -0.899 1 80.75 94 LEU A C 1
ATOM 716 O O . LEU A 1 94 ? -14.117 31 -0.841 1 80.75 94 LEU A O 1
ATOM 720 N N . LYS A 1 95 ? -15.617 29.547 -0.179 1 80.69 95 LYS A N 1
ATOM 721 C CA . LYS A 1 95 ? -16.234 30.484 0.754 1 80.69 95 LYS A CA 1
ATOM 722 C C . LYS A 1 95 ? -15.273 30.844 1.882 1 80.69 95 LYS A C 1
ATOM 724 O O . LYS A 1 95 ? -15.328 31.953 2.418 1 80.69 95 LYS A O 1
ATOM 729 N N . GLY A 1 96 ? -14.422 29.969 2.17 1 79.94 96 GLY A N 1
ATOM 730 C CA . GLY A 1 96 ? -13.484 30.203 3.256 1 79.94 96 GLY A CA 1
ATOM 731 C C . GLY A 1 96 ? -12.141 30.719 2.779 1 79.94 96 GLY A C 1
ATOM 732 O O . GLY A 1 96 ? -11.18 30.781 3.555 1 79.94 96 GLY A O 1
ATOM 733 N N . GLY A 1 97 ? -12.07 31.172 1.617 1 85.25 97 GLY A N 1
ATOM 734 C CA . GLY A 1 97 ? -10.789 31.484 0.995 1 85.25 97 GLY A CA 1
ATOM 735 C C . GLY A 1 97 ? -10.031 32.594 1.696 1 85.25 97 GLY A C 1
ATOM 736 O O . GLY A 1 97 ? -8.836 32.469 1.947 1 85.25 97 GLY A O 1
ATOM 737 N N . LYS A 1 98 ? -10.734 33.688 2.035 1 89.88 98 LYS A N 1
ATOM 738 C CA . LYS A 1 98 ? -10.07 34.812 2.693 1 89.88 98 LYS A CA 1
ATOM 739 C C . LYS A 1 98 ? -9.57 34.438 4.078 1 89.88 98 LYS A C 1
ATOM 741 O O . LYS A 1 98 ? -8.453 34.781 4.461 1 89.88 98 LYS A O 1
ATOM 746 N N . ALA A 1 99 ? -10.422 33.812 4.785 1 93.38 99 ALA A N 1
ATOM 747 C CA . ALA A 1 99 ? -10.055 33.344 6.121 1 93.38 99 ALA A CA 1
ATOM 748 C C . ALA A 1 99 ? -8.883 32.375 6.059 1 93.38 99 ALA A C 1
ATOM 750 O O . ALA A 1 99 ? -7.918 32.5 6.816 1 93.38 99 ALA A O 1
ATOM 751 N N . SER A 1 100 ? -8.992 31.469 5.145 1 92.44 100 SER A N 1
ATOM 752 C CA . SER A 1 100 ? -7.957 30.453 4.992 1 92.44 100 SER A CA 1
ATOM 753 C C . SER A 1 100 ? -6.625 31.078 4.586 1 92.44 100 SER A C 1
ATOM 755 O O . SER A 1 100 ? -5.57 30.688 5.09 1 92.44 100 SER A O 1
ATOM 757 N N . PHE A 1 101 ? -6.719 32.031 3.701 1 89.5 101 PHE A N 1
ATOM 758 C CA . PHE A 1 101 ? -5.512 32.688 3.232 1 89.5 101 PHE A CA 1
ATOM 759 C C . PHE A 1 101 ? -4.844 33.469 4.367 1 89.5 101 PHE A C 1
ATOM 761 O O . PHE A 1 101 ? -3.625 33.406 4.535 1 89.5 101 PHE A O 1
ATOM 768 N N . THR A 1 102 ? -5.605 34.156 5.094 1 94.12 102 THR A N 1
ATOM 769 C CA . THR A 1 102 ? -5.07 34.969 6.188 1 94.12 102 THR A CA 1
ATOM 770 C C . THR A 1 102 ? -4.48 34.062 7.273 1 94.12 102 THR A C 1
ATOM 772 O O . THR A 1 102 ? -3.35 34.281 7.715 1 94.12 102 THR A O 1
ATOM 775 N N . VAL A 1 103 ? -5.223 33.125 7.703 1 95.25 103 VAL A N 1
ATOM 776 C CA . VAL A 1 103 ? -4.797 32.219 8.766 1 95.25 103 VAL A CA 1
ATOM 777 C C . VAL A 1 103 ? -3.564 31.422 8.312 1 95.25 103 VAL A C 1
ATOM 779 O O . VAL A 1 103 ? -2.613 31.25 9.078 1 95.25 103 VAL A O 1
ATOM 782 N N . GLY A 1 104 ? -3.615 30.922 7.082 1 93.06 104 GLY A N 1
ATOM 783 C CA . GLY A 1 104 ? -2.477 30.203 6.547 1 93.06 104 GLY A CA 1
ATOM 784 C C . GLY A 1 104 ? -1.228 31.047 6.426 1 93.06 104 GLY A C 1
ATOM 785 O O . GLY A 1 104 ? -0.13 30.609 6.77 1 93.06 104 GLY A O 1
ATOM 786 N N . THR A 1 105 ? -1.402 32.25 5.93 1 91.69 105 THR A N 1
ATOM 787 C CA . THR A 1 105 ? -0.274 33.156 5.738 1 91.69 105 THR A CA 1
ATOM 788 C C . THR A 1 105 ? 0.344 33.562 7.078 1 91.69 105 THR A C 1
ATOM 790 O O . THR A 1 105 ? 1.563 33.5 7.246 1 91.69 105 THR A O 1
ATOM 793 N N . LEU A 1 106 ? -0.464 33.938 7.98 1 95.44 106 LEU A N 1
ATOM 794 C CA . LEU A 1 106 ? 0.046 34.344 9.289 1 95.44 106 LEU A CA 1
ATOM 795 C C . LEU A 1 106 ? 0.613 33.125 10.031 1 95.44 106 LEU A C 1
ATOM 797 O O . LEU A 1 106 ? 1.493 33.281 10.883 1 95.44 106 LEU A O 1
ATOM 801 N N . GLY A 1 107 ? 0.081 31.953 9.734 1 94.88 107 GLY A N 1
ATOM 802 C CA . GLY A 1 107 ? 0.603 30.719 10.305 1 94.88 107 GLY A CA 1
ATOM 803 C C . GLY A 1 107 ? 2.023 30.422 9.859 1 94.88 107 GLY A C 1
ATOM 804 O O . GLY A 1 107 ? 2.719 29.625 10.5 1 94.88 107 GLY A O 1
ATOM 805 N N . VAL A 1 108 ? 2.393 30.984 8.789 1 92.75 108 VAL A N 1
ATOM 806 C CA . VAL A 1 108 ? 3.748 30.797 8.289 1 92.75 108 VAL A CA 1
ATOM 807 C C . VAL A 1 108 ? 4.621 31.984 8.703 1 92.75 108 VAL A C 1
ATOM 809 O O . VAL A 1 108 ? 5.734 31.797 9.195 1 92.75 108 VAL A O 1
ATOM 812 N N . VAL A 1 109 ? 4.098 33.188 8.57 1 93.56 109 VAL A N 1
ATOM 813 C CA . VAL A 1 109 ? 4.855 34.406 8.773 1 93.56 109 VAL A CA 1
ATOM 814 C C . VAL A 1 109 ? 5.227 34.562 10.25 1 93.56 109 VAL A C 1
ATOM 816 O O . VAL A 1 109 ? 6.379 34.844 10.586 1 93.56 109 VAL A O 1
ATOM 819 N N . VAL A 1 110 ? 4.32 34.312 11.094 1 96 110 VAL A N 1
ATOM 820 C CA . VAL A 1 110 ? 4.527 34.531 12.523 1 96 110 VAL A CA 1
ATOM 821 C C . VAL A 1 110 ? 5.566 33.562 13.055 1 96 110 VAL A C 1
ATOM 823 O O . VAL A 1 110 ? 6.547 33.969 13.68 1 96 110 VAL A O 1
ATOM 826 N N . PRO A 1 111 ? 5.387 32.25 12.812 1 96.19 111 PRO A N 1
ATOM 827 C CA . PRO A 1 111 ? 6.414 31.328 13.305 1 96.19 111 PRO A CA 1
ATOM 828 C C . PRO A 1 111 ? 7.785 31.594 12.672 1 96.19 111 PRO A C 1
ATOM 830 O O . PRO A 1 111 ? 8.812 31.422 13.336 1 96.19 111 PRO A O 1
ATOM 833 N N . PHE A 1 112 ? 7.816 31.938 11.414 1 93.69 112 PHE A N 1
ATOM 834 C CA . PHE A 1 112 ? 9.094 32.188 10.75 1 93.69 112 PHE A CA 1
ATOM 835 C C . PHE A 1 112 ? 9.828 33.344 11.414 1 93.69 112 PHE A C 1
ATOM 837 O O . PHE A 1 112 ? 10.984 33.188 11.82 1 93.69 112 PHE A O 1
ATOM 844 N N . PHE A 1 113 ? 9.227 34.438 11.539 1 95.12 113 PHE A N 1
ATOM 845 C CA . PHE A 1 113 ? 9.898 35.625 12.055 1 95.12 113 PHE A CA 1
ATOM 846 C C . PHE A 1 113 ? 10.164 35.5 13.547 1 95.12 113 PHE A C 1
ATOM 848 O O . PHE A 1 113 ? 11.211 35.938 14.039 1 95.12 113 PHE A O 1
ATOM 855 N N . ALA A 1 114 ? 9.234 34.969 14.281 1 96.25 114 ALA A N 1
ATOM 856 C CA . ALA A 1 114 ? 9.469 34.719 15.703 1 96.25 114 ALA A CA 1
ATOM 857 C C . ALA A 1 114 ? 10.656 33.75 15.898 1 96.25 114 ALA A C 1
ATOM 859 O O . ALA A 1 114 ? 11.523 34 16.734 1 96.25 114 ALA A O 1
ATOM 860 N N . GLY A 1 115 ? 10.648 32.688 15.164 1 95.25 115 GLY A N 1
ATOM 861 C CA . GLY A 1 115 ? 11.75 31.734 15.25 1 95.25 115 GLY A CA 1
ATOM 862 C C . GLY A 1 115 ? 13.086 32.344 14.883 1 95.25 115 GLY A C 1
ATOM 863 O O . GLY A 1 115 ? 14.078 32.156 15.578 1 95.25 115 GLY A O 1
ATOM 864 N N . PHE A 1 116 ? 13.055 33.062 13.766 1 94 116 PHE A N 1
ATOM 865 C CA . PHE A 1 116 ? 14.281 33.719 13.297 1 94 116 PHE A CA 1
ATOM 866 C C . PHE A 1 116 ? 14.836 34.656 14.359 1 94 116 PHE A C 1
ATOM 868 O O . PHE A 1 116 ? 16.031 34.625 14.656 1 94 116 PHE A O 1
ATOM 875 N N . LEU A 1 117 ? 14.008 35.469 14.953 1 95.75 117 LEU A N 1
ATOM 876 C CA . LEU A 1 117 ? 14.422 36.469 15.922 1 95.75 117 LEU A CA 1
ATOM 877 C C . LEU A 1 117 ? 14.844 35.812 17.234 1 95.75 117 LEU A C 1
ATOM 879 O O . LEU A 1 117 ? 15.875 36.188 17.812 1 95.75 117 LEU A O 1
ATOM 883 N N . ILE A 1 118 ? 14.102 34.875 17.734 1 95.31 118 ILE A N 1
ATOM 884 C CA . ILE A 1 118 ? 14.359 34.25 19.031 1 95.31 118 ILE A CA 1
ATOM 885 C C . ILE A 1 118 ? 15.656 33.438 18.969 1 95.31 118 ILE A C 1
ATOM 887 O O . ILE A 1 118 ? 16.5 33.562 19.859 1 95.31 118 ILE A O 1
ATOM 891 N N . PHE A 1 119 ? 15.867 32.688 17.953 1 93.88 119 PHE A N 1
ATOM 892 C CA . PHE A 1 119 ? 17.062 31.844 17.891 1 93.88 119 PHE A CA 1
ATOM 893 C C . PHE A 1 119 ? 18.281 32.656 17.484 1 93.88 119 PHE A C 1
ATOM 895 O O . PHE A 1 119 ? 19.406 32.312 17.844 1 93.88 119 PHE A O 1
ATOM 902 N N . GLY A 1 120 ? 18.047 33.781 16.75 1 92 120 GLY A N 1
ATOM 903 C CA . GLY A 1 120 ? 19.125 34.719 16.578 1 92 120 GLY A CA 1
ATOM 904 C C . GLY A 1 120 ? 19.609 35.344 17.891 1 92 120 GLY A C 1
ATOM 905 O O . GLY A 1 120 ? 20.812 35.5 18.094 1 92 120 GLY A O 1
ATOM 906 N N . PHE A 1 121 ? 18.672 35.594 18.703 1 92.81 121 PHE A N 1
ATOM 907 C CA . PHE A 1 121 ? 18.984 36.188 20.016 1 92.81 121 PHE A CA 1
ATOM 908 C C . PHE A 1 121 ? 19.703 35.156 20.891 1 92.81 121 PHE A C 1
ATOM 910 O O . PHE A 1 121 ? 20.469 35.531 21.797 1 92.81 121 PHE A O 1
ATOM 917 N N . PHE A 1 122 ? 19.438 33.875 20.703 1 91.25 122 PHE A N 1
ATOM 918 C CA . PHE A 1 122 ? 20.078 32.812 21.469 1 91.25 122 PHE A CA 1
ATOM 919 C C . PHE A 1 122 ? 21.484 32.562 20.953 1 91.25 122 PHE A C 1
ATOM 921 O O . PHE A 1 122 ? 22.172 31.656 21.453 1 91.25 122 PHE A O 1
ATOM 928 N N . GLY A 1 123 ? 21.875 33.25 19.844 1 89.81 123 GLY A N 1
ATOM 929 C CA . GLY A 1 123 ? 23.266 33.188 19.406 1 89.81 123 GLY A CA 1
ATOM 930 C C . GLY A 1 123 ? 23.469 32.344 18.172 1 89.81 123 GLY A C 1
ATOM 931 O O . GLY A 1 123 ? 24.594 32.125 17.719 1 89.81 123 GLY A O 1
ATOM 932 N N . PHE A 1 124 ? 22.438 31.891 17.672 1 92.38 124 PHE A N 1
ATOM 933 C CA . PHE A 1 124 ? 22.578 31.109 16.438 1 92.38 124 PHE A CA 1
ATOM 934 C C . PHE A 1 124 ? 22.906 32.031 15.258 1 92.38 124 PHE A C 1
ATOM 936 O O . PHE A 1 124 ? 22.453 33.188 15.211 1 92.38 124 PHE A O 1
ATOM 943 N N . GLU A 1 125 ? 23.656 31.547 14.32 1 90.44 125 GLU A N 1
ATOM 944 C CA . GLU A 1 125 ? 23.953 32.281 13.102 1 90.44 125 GLU A CA 1
ATOM 945 C C . GLU A 1 125 ? 22.703 32.531 12.281 1 90.44 125 GLU A C 1
ATOM 947 O O . GLU A 1 125 ? 21.703 31.828 12.43 1 90.44 125 GLU A O 1
ATOM 952 N N . ALA A 1 126 ? 22.75 33.469 11.453 1 87.25 126 ALA A N 1
ATOM 953 C CA . ALA A 1 126 ? 21.594 33.906 10.672 1 87.25 126 ALA A CA 1
ATOM 954 C C . ALA A 1 126 ? 21.047 32.75 9.828 1 87.25 126 ALA A C 1
ATOM 956 O O . ALA A 1 126 ? 19.828 32.531 9.789 1 87.25 126 ALA A O 1
ATOM 957 N N . LEU A 1 127 ? 21.969 32.062 9.258 1 86.12 127 LEU A N 1
ATOM 958 C CA . LEU A 1 127 ? 21.531 31 8.383 1 86.12 127 LEU A CA 1
ATOM 959 C C . LEU A 1 127 ? 20.953 29.844 9.195 1 86.12 127 LEU A C 1
ATOM 961 O O . LEU A 1 127 ? 19.984 29.203 8.766 1 86.12 127 LEU A O 1
ATOM 965 N N . GLU A 1 128 ? 21.531 29.594 10.281 1 89.06 128 GLU A N 1
ATOM 966 C CA . GLU A 1 128 ? 21.016 28.562 11.188 1 89.06 128 GLU A CA 1
ATOM 967 C C . GLU A 1 128 ? 19.625 28.938 11.695 1 89.06 128 GLU A C 1
ATOM 969 O O . GLU A 1 128 ? 18.719 28.094 11.703 1 89.06 128 GLU A O 1
ATOM 974 N N . SER A 1 129 ? 19.531 30.172 12.07 1 92 129 SER A N 1
ATOM 975 C CA . SER A 1 129 ? 18.266 30.672 12.578 1 92 129 SER A CA 1
ATOM 976 C C . SER A 1 129 ? 17.188 30.625 11.5 1 92 129 SER A C 1
ATOM 978 O O . SER A 1 129 ? 16.016 30.328 11.797 1 92 129 SER A O 1
ATOM 980 N N . MET A 1 130 ? 17.578 30.859 10.359 1 88.56 130 MET A N 1
ATOM 981 C CA . MET A 1 130 ? 16.641 30.828 9.242 1 88.56 130 MET A CA 1
ATOM 982 C C . MET A 1 130 ? 16.141 29.406 8.992 1 88.56 130 MET A C 1
ATOM 984 O O . MET A 1 130 ? 14.961 29.188 8.703 1 88.56 130 MET A O 1
ATOM 988 N N . LEU A 1 131 ? 17.047 28.516 9.086 1 87.12 131 LEU A N 1
ATOM 989 C CA . LEU A 1 131 ? 16.688 27.109 8.875 1 87.12 131 LEU A CA 1
ATOM 990 C C . LEU A 1 131 ? 15.758 26.625 9.984 1 87.12 131 LEU A C 1
ATOM 992 O O . LEU A 1 131 ? 14.773 25.938 9.711 1 87.12 131 LEU A O 1
ATOM 996 N N . ILE A 1 132 ? 16.031 27.016 11.164 1 91.62 132 ILE A N 1
ATOM 997 C CA . ILE A 1 132 ? 15.188 26.656 12.297 1 91.62 132 ILE A CA 1
ATOM 998 C C . ILE A 1 132 ? 13.805 27.266 12.125 1 91.62 132 ILE A C 1
ATOM 1000 O O . ILE A 1 132 ? 12.789 26.609 12.336 1 91.62 132 ILE A O 1
ATOM 1004 N N . ALA A 1 133 ? 13.812 28.5 11.734 1 93.06 133 ALA A N 1
ATOM 1005 C CA . ALA A 1 133 ? 12.562 29.234 11.508 1 93.06 133 ALA A CA 1
ATOM 1006 C C . ALA A 1 133 ? 11.727 28.547 10.422 1 93.06 133 ALA A C 1
ATOM 1008 O O . ALA A 1 133 ? 10.508 28.469 10.531 1 93.06 133 ALA A O 1
ATOM 1009 N N . THR A 1 134 ? 12.375 28.156 9.43 1 87.25 134 THR A N 1
ATOM 1010 C CA . THR A 1 134 ? 11.688 27.469 8.336 1 87.25 134 THR A CA 1
ATOM 1011 C C . THR A 1 134 ? 11.047 26.172 8.82 1 87.25 134 THR A C 1
ATOM 1013 O O . THR A 1 134 ? 9.93 25.844 8.43 1 87.25 134 THR A O 1
ATOM 1016 N N . ALA A 1 135 ? 11.719 25.469 9.672 1 88 135 ALA A N 1
ATOM 1017 C CA . ALA A 1 135 ? 11.195 24.219 10.227 1 88 135 ALA A CA 1
ATOM 1018 C C . ALA A 1 135 ? 9.945 24.484 11.062 1 88 135 ALA A C 1
ATOM 1020 O O . ALA A 1 135 ? 9.102 23.594 11.219 1 88 135 ALA A O 1
ATOM 1021 N N . LEU A 1 136 ? 9.781 25.672 11.492 1 92.44 136 LEU A N 1
ATOM 1022 C CA . LEU A 1 136 ? 8.68 26.047 12.375 1 92.44 136 LEU A CA 1
ATOM 1023 C C . LEU A 1 136 ? 7.434 26.406 11.562 1 92.44 136 LEU A C 1
ATOM 1025 O O . LEU A 1 136 ? 6.336 26.5 12.117 1 92.44 136 LEU A O 1
ATOM 1029 N N . THR A 1 137 ? 7.523 26.516 10.281 1 88.81 137 THR A N 1
ATOM 1030 C CA . THR A 1 137 ? 6.438 27.078 9.492 1 88.81 137 THR A CA 1
ATOM 1031 C C . THR A 1 137 ? 5.465 25.984 9.047 1 88.81 137 THR A C 1
ATOM 1033 O O . THR A 1 137 ? 4.246 26.188 9.078 1 88.81 137 THR A O 1
ATOM 1036 N N . ALA A 1 138 ? 5.953 24.891 8.703 1 79.31 138 ALA A N 1
ATOM 1037 C CA . ALA A 1 138 ? 5.102 23.891 8.062 1 79.31 138 ALA A CA 1
ATOM 1038 C C . ALA A 1 138 ? 4.254 23.156 9.086 1 79.31 138 ALA A C 1
ATOM 1040 O O . ALA A 1 138 ? 4.75 22.75 10.148 1 79.31 138 ALA A O 1
ATOM 1041 N N . THR A 1 139 ? 2.996 23.031 8.75 1 86.5 139 THR A N 1
ATOM 1042 C CA . THR A 1 139 ? 2.039 22.359 9.625 1 86.5 139 THR A CA 1
ATOM 1043 C C . THR A 1 139 ? 1.624 21.016 9.031 1 86.5 139 THR A C 1
ATOM 1045 O O . THR A 1 139 ? 1.418 20.891 7.824 1 86.5 139 THR A O 1
ATOM 1048 N N . SER A 1 140 ? 1.631 20.031 9.859 1 81.44 140 SER A N 1
ATOM 1049 C CA . SER A 1 140 ? 1.066 18.734 9.484 1 81.44 140 SER A CA 1
ATOM 1050 C C . SER A 1 140 ? -0.38 18.609 9.953 1 81.44 140 SER A C 1
ATOM 1052 O O . SER A 1 140 ? -0.645 18.547 11.156 1 81.44 140 SER A O 1
ATOM 1054 N N . ILE A 1 141 ? -1.247 18.469 8.992 1 81.75 141 ILE A N 1
ATOM 1055 C CA . ILE A 1 141 ? -2.643 18.531 9.406 1 81.75 141 ILE A CA 1
ATOM 1056 C C . ILE A 1 141 ? -3.227 17.125 9.477 1 81.75 141 ILE A C 1
ATOM 1058 O O . ILE A 1 141 ? -4.363 16.938 9.914 1 81.75 141 ILE A O 1
ATOM 1062 N N . ALA A 1 142 ? -2.506 16.172 9.078 1 77.38 142 ALA A N 1
ATOM 1063 C CA . ALA A 1 142 ? -3.043 14.812 9.062 1 77.38 142 ALA A CA 1
ATOM 1064 C C . ALA A 1 142 ? -3.578 14.422 10.438 1 77.38 142 ALA A C 1
ATOM 1066 O O . ALA A 1 142 ? -4.672 13.859 10.547 1 77.38 142 ALA A O 1
ATOM 1067 N N . ILE A 1 143 ? -2.852 14.703 11.406 1 80.75 143 ILE A N 1
ATOM 1068 C CA . ILE A 1 143 ? -3.238 14.312 12.758 1 80.75 143 ILE A CA 1
ATOM 1069 C C . ILE A 1 143 ? -4.461 15.117 13.203 1 80.75 143 ILE A C 1
ATOM 1071 O O . ILE A 1 143 ? -5.359 14.586 13.859 1 80.75 143 ILE A O 1
ATOM 1075 N N . SER A 1 144 ? -4.465 16.375 12.867 1 88.06 144 SER A N 1
ATOM 1076 C CA . SER A 1 144 ? -5.609 17.219 13.211 1 88.06 144 SER A CA 1
ATOM 1077 C C . SER A 1 144 ? -6.879 16.734 12.523 1 88.06 144 SER A C 1
ATOM 1079 O O . SER A 1 144 ? -7.938 16.641 13.148 1 88.06 144 SER A O 1
ATOM 1081 N N . ILE A 1 145 ? -6.723 16.406 11.305 1 83 145 ILE A N 1
ATOM 1082 C CA . ILE A 1 145 ? -7.863 15.922 10.531 1 83 145 ILE A CA 1
ATOM 1083 C C . ILE A 1 145 ? -8.367 14.602 11.109 1 83 145 ILE A C 1
ATOM 1085 O O . ILE A 1 145 ? -9.57 14.375 11.188 1 83 145 ILE A O 1
ATOM 1089 N N . GLN A 1 146 ? -7.438 13.836 11.461 1 82.31 146 GLN A N 1
ATOM 1090 C CA . GLN A 1 146 ? -7.828 12.555 12.023 1 82.31 146 GLN A CA 1
ATOM 1091 C C . GLN A 1 146 ? -8.57 12.734 13.352 1 82.31 146 GLN A C 1
ATOM 1093 O O . GLN A 1 146 ? -9.539 12.031 13.625 1 82.31 146 GLN A O 1
ATOM 1098 N N . VAL A 1 147 ? -8.117 13.609 14.164 1 84.88 147 VAL A N 1
ATOM 1099 C CA . VAL A 1 147 ? -8.781 13.875 15.438 1 84.88 147 VAL A CA 1
ATOM 1100 C C . VAL A 1 147 ? -10.172 14.453 15.18 1 84.88 147 VAL A C 1
ATOM 1102 O O . VAL A 1 147 ? -11.148 14.039 15.82 1 84.88 147 VAL A O 1
ATOM 1105 N N . LEU A 1 148 ? -10.242 15.312 14.266 1 87.44 148 LEU A N 1
ATOM 1106 C CA . LEU A 1 148 ? -11.531 15.898 13.906 1 87.44 148 LEU A CA 1
ATOM 1107 C C . LEU A 1 148 ? -12.484 14.836 13.383 1 87.44 148 LEU A C 1
ATOM 1109 O O . LEU A 1 148 ? -13.68 14.875 13.688 1 87.44 148 LEU A O 1
ATOM 1113 N N . SER A 1 149 ? -11.93 13.961 12.625 1 82.69 149 SER A N 1
ATOM 1114 C CA . SER A 1 149 ? -12.727 12.859 12.109 1 82.69 149 SER A CA 1
ATOM 1115 C C . SER A 1 149 ? -13.242 11.977 13.242 1 82.69 149 SER A C 1
ATOM 1117 O O . SER A 1 149 ? -14.406 11.555 13.219 1 82.69 149 SER A O 1
ATOM 1119 N N . GLU A 1 150 ? -12.414 11.68 14.219 1 82.19 150 GLU A N 1
ATOM 1120 C CA . GLU A 1 150 ? -12.789 10.867 15.367 1 82.19 150 GLU A CA 1
ATOM 1121 C C . GLU A 1 150 ? -13.938 11.5 16.141 1 82.19 150 GLU A C 1
ATOM 1123 O O . GLU A 1 150 ? -14.766 10.789 16.719 1 82.19 150 GLU A O 1
ATOM 1128 N N . PHE A 1 151 ? -14.031 12.789 16.062 1 84.44 151 PHE A N 1
ATOM 1129 C CA . PHE A 1 151 ? -15.055 13.5 16.828 1 84.44 151 PHE A CA 1
ATOM 1130 C C . PHE A 1 151 ? -16.234 13.867 15.938 1 84.44 151 PHE A C 1
ATOM 1132 O O . PHE A 1 151 ? -17.156 14.547 16.375 1 84.44 151 PHE A O 1
ATOM 1139 N N . GLY A 1 152 ? -16.125 13.477 14.672 1 84.5 152 GLY A N 1
ATOM 1140 C CA . GLY A 1 152 ? -17.203 13.773 13.734 1 84.5 152 GLY A CA 1
ATOM 1141 C C . GLY A 1 152 ? -17.297 15.242 13.391 1 84.5 152 GLY A C 1
ATOM 1142 O O . GLY A 1 152 ? -18.391 15.766 13.18 1 84.5 152 GLY A O 1
ATOM 1143 N N . LYS A 1 153 ? -16.234 15.977 13.484 1 87.94 153 LYS A N 1
ATOM 1144 C CA . LYS A 1 153 ? -16.25 17.422 13.328 1 87.94 153 LYS A CA 1
ATOM 1145 C C . LYS A 1 153 ? -15.578 17.844 12.031 1 87.94 153 LYS A C 1
ATOM 1147 O O . LYS A 1 153 ? -15.07 18.969 11.922 1 87.94 153 LYS A O 1
ATOM 1152 N N . LEU A 1 154 ? -15.523 17.016 11.016 1 84 154 LEU A N 1
ATOM 1153 C CA . LEU A 1 154 ? -14.852 17.328 9.766 1 84 154 LEU A CA 1
ATOM 1154 C C . LEU A 1 154 ? -15.648 18.344 8.961 1 84 154 LEU A C 1
ATOM 1156 O O . LEU A 1 154 ? -15.109 19 8.062 1 84 154 LEU A O 1
ATOM 1160 N N . LYS A 1 155 ? -16.906 18.5 9.305 1 84 155 LYS A N 1
ATOM 1161 C CA . LYS A 1 155 ? -17.766 19.438 8.578 1 84 155 LYS A CA 1
ATOM 1162 C C . LYS A 1 155 ? -17.875 20.766 9.32 1 84 155 LYS A C 1
ATOM 1164 O O . LYS A 1 155 ? -18.5 21.703 8.828 1 84 155 LYS A O 1
ATOM 1169 N N . ALA A 1 156 ? -17.266 20.844 10.461 1 88.94 156 ALA A N 1
ATOM 1170 C CA . ALA A 1 156 ? -17.297 22.078 11.258 1 88.94 156 ALA A CA 1
ATOM 1171 C C . ALA A 1 156 ? -16.5 23.188 10.586 1 88.94 156 ALA A C 1
ATOM 1173 O O . ALA A 1 156 ? -15.555 22.906 9.836 1 88.94 156 ALA A O 1
ATOM 1174 N N . PRO A 1 157 ? -16.906 24.359 10.906 1 90.44 157 PRO A N 1
ATOM 1175 C CA . PRO A 1 157 ? -16.219 25.5 10.297 1 90.44 157 PRO A CA 1
ATOM 1176 C C . PRO A 1 157 ? -14.727 25.531 10.633 1 90.44 157 PRO A C 1
ATOM 1178 O O . PRO A 1 157 ? -13.906 25.922 9.797 1 90.44 157 PRO A O 1
ATOM 1181 N N . GLU A 1 158 ? -14.406 25.156 11.773 1 92.44 158 GLU A N 1
ATOM 1182 C CA . GLU A 1 158 ? -13 25.156 12.148 1 92.44 158 GLU A CA 1
ATOM 1183 C C . GLU A 1 158 ? -12.211 24.125 11.336 1 92.44 158 GLU A C 1
ATOM 1185 O O . GLU A 1 158 ? -11.055 24.359 10.984 1 92.44 158 GLU A O 1
ATOM 1190 N N . ALA A 1 159 ? -12.836 23.016 11.055 1 89.5 159 ALA A N 1
ATOM 1191 C CA . ALA A 1 159 ? -12.18 22 10.242 1 89.5 159 ALA A CA 1
ATOM 1192 C C . ALA A 1 159 ? -11.891 22.516 8.836 1 89.5 159 ALA A C 1
ATOM 1194 O O . ALA A 1 159 ? -10.797 22.297 8.297 1 89.5 159 ALA A O 1
ATOM 1195 N N . ARG A 1 160 ? -12.828 23.188 8.328 1 88.25 160 ARG A N 1
ATOM 1196 C CA . ARG A 1 160 ? -12.664 23.766 6.996 1 88.25 160 ARG A CA 1
ATOM 1197 C C . ARG A 1 160 ? -11.547 24.797 6.977 1 88.25 160 ARG A C 1
ATOM 1199 O O . ARG A 1 160 ? -10.773 24.859 6.02 1 88.25 160 ARG A O 1
ATOM 1206 N N . LEU A 1 161 ? -11.562 25.547 7.961 1 92.81 161 LEU A N 1
ATOM 1207 C CA . LEU A 1 161 ? -10.539 26.594 8.055 1 92.81 161 LEU A CA 1
ATOM 1208 C C . LEU A 1 161 ? -9.156 25.984 8.234 1 92.81 161 LEU A C 1
ATOM 1210 O O . LEU A 1 161 ? -8.18 26.469 7.656 1 92.81 161 LEU A O 1
ATOM 1214 N N . ILE A 1 162 ? -9.023 24.938 9.008 1 92.12 162 ILE A N 1
ATOM 1215 C CA . ILE A 1 162 ? -7.758 24.234 9.219 1 92.12 162 ILE A CA 1
ATOM 1216 C C . ILE A 1 162 ? -7.246 23.688 7.887 1 92.12 162 ILE A C 1
ATOM 1218 O O . ILE A 1 162 ? -6.078 23.875 7.539 1 92.12 162 ILE A O 1
ATOM 1222 N N . ILE A 1 163 ? -8.094 23.094 7.172 1 85.19 163 ILE A N 1
ATOM 1223 C CA . ILE A 1 163 ? -7.723 22.469 5.91 1 85.19 163 ILE A CA 1
ATOM 1224 C C . ILE A 1 163 ? -7.305 23.547 4.906 1 85.19 163 ILE A C 1
ATOM 1226 O O . ILE A 1 163 ? -6.262 23.422 4.262 1 85.19 163 ILE A O 1
ATOM 1230 N N . GLY A 1 164 ? -8.156 24.562 4.754 1 85.75 164 GLY A N 1
ATOM 1231 C CA . GLY A 1 164 ? -7.832 25.656 3.848 1 85.75 164 GLY A CA 1
ATOM 1232 C C . GLY A 1 164 ? -6.531 26.344 4.199 1 85.75 164 GLY A C 1
ATOM 1233 O O . GLY A 1 164 ? -5.73 26.656 3.312 1 85.75 164 GLY A O 1
ATOM 1234 N N . ALA A 1 165 ? -6.387 26.609 5.461 1 90.5 165 ALA A N 1
ATOM 1235 C CA . ALA A 1 165 ? -5.176 27.281 5.93 1 90.5 165 ALA A CA 1
ATOM 1236 C C . ALA A 1 165 ? -3.943 26.406 5.688 1 90.5 165 ALA A C 1
ATOM 1238 O O . ALA A 1 165 ? -2.863 26.922 5.391 1 90.5 165 ALA A O 1
ATOM 1239 N N . ALA A 1 166 ? -4.09 25.172 5.832 1 84.44 166 ALA A N 1
ATOM 1240 C CA . ALA A 1 166 ? -2.982 24.234 5.652 1 84.44 166 ALA A CA 1
ATOM 1241 C C . ALA A 1 166 ? -2.488 24.234 4.207 1 84.44 166 ALA A C 1
ATOM 1243 O O . ALA A 1 166 ? -1.294 24.078 3.953 1 84.44 166 ALA A O 1
ATOM 1244 N N . VAL A 1 167 ? -3.387 24.391 3.336 1 76.88 167 VAL A N 1
ATOM 1245 C CA . VAL A 1 167 ? -3.025 24.453 1.924 1 76.88 167 VAL A CA 1
ATOM 1246 C C . VAL A 1 167 ? -2.133 25.672 1.677 1 76.88 167 VAL A C 1
ATOM 1248 O O . VAL A 1 167 ? -1.1 25.562 1.011 1 76.88 167 VAL A O 1
ATOM 1251 N N . VAL A 1 168 ? -2.582 26.766 2.203 1 81.56 168 VAL A N 1
ATOM 1252 C CA . VAL A 1 168 ? -1.815 28 2.07 1 81.56 168 VAL A CA 1
ATOM 1253 C C . VAL A 1 168 ? -0.471 27.844 2.781 1 81.56 168 VAL A C 1
ATOM 1255 O O . VAL A 1 168 ? 0.567 28.25 2.248 1 81.56 168 VAL A O 1
ATOM 1258 N N . ASP A 1 169 ? -0.569 27.297 3.928 1 85.5 169 ASP A N 1
ATOM 1259 C CA . ASP A 1 169 ? 0.604 27.031 4.754 1 85.5 169 ASP A CA 1
ATOM 1260 C C . ASP A 1 169 ? 1.631 26.188 3.988 1 85.5 169 ASP A C 1
ATOM 1262 O O . ASP A 1 169 ? 2.824 26.5 4.004 1 85.5 169 ASP A O 1
ATOM 1266 N N . ASP A 1 170 ? 1.226 25.281 3.322 1 75.12 170 ASP A N 1
ATOM 1267 C CA . ASP A 1 170 ? 2.107 24.375 2.588 1 75.12 170 ASP A CA 1
ATOM 1268 C C . ASP A 1 170 ? 2.797 25.109 1.433 1 75.12 170 ASP A C 1
ATOM 1270 O O . ASP A 1 170 ? 3.99 24.906 1.195 1 75.12 170 ASP A O 1
ATOM 1274 N N . ILE A 1 171 ? 2.08 25.844 0.808 1 72 171 ILE A N 1
ATOM 1275 C CA . ILE A 1 171 ? 2.611 26.578 -0.331 1 72 171 ILE A CA 1
ATOM 1276 C C . ILE A 1 171 ? 3.678 27.562 0.145 1 72 171 ILE A C 1
ATOM 1278 O O . ILE A 1 171 ? 4.766 27.641 -0.431 1 72 171 ILE A O 1
ATOM 1282 N N . LEU A 1 172 ? 3.369 28.25 1.109 1 79.44 172 LEU A N 1
ATOM 1283 C CA . LEU A 1 172 ? 4.273 29.281 1.614 1 79.44 172 LEU A CA 1
ATOM 1284 C C . LEU A 1 172 ? 5.504 28.641 2.264 1 79.44 172 LEU A C 1
ATOM 1286 O O . LEU A 1 172 ? 6.617 29.156 2.123 1 79.44 172 LEU A O 1
ATOM 1290 N N . ALA A 1 173 ? 5.25 27.578 2.982 1 75.94 173 ALA A N 1
ATOM 1291 C CA . ALA A 1 173 ? 6.363 26.891 3.643 1 75.94 173 ALA A CA 1
ATOM 1292 C C . ALA A 1 173 ? 7.367 26.375 2.621 1 75.94 173 ALA A C 1
ATOM 1294 O O . ALA A 1 173 ? 8.578 26.438 2.84 1 75.94 173 ALA A O 1
ATOM 1295 N N . ILE A 1 174 ? 6.938 25.875 1.573 1 68.12 174 ILE A N 1
ATOM 1296 C CA . ILE A 1 174 ? 7.809 25.359 0.524 1 68.12 174 ILE A CA 1
ATOM 1297 C C . ILE A 1 174 ? 8.562 26.516 -0.14 1 68.12 174 ILE A C 1
ATOM 1299 O O . ILE A 1 174 ? 9.727 26.375 -0.509 1 68.12 174 ILE A O 1
ATOM 1303 N N . ALA A 1 175 ? 7.891 27.562 -0.351 1 71.62 175 ALA A N 1
ATOM 1304 C CA . ALA A 1 175 ? 8.539 28.75 -0.9 1 71.62 175 ALA A CA 1
ATOM 1305 C C . ALA A 1 175 ? 9.688 29.219 -0.003 1 71.62 175 ALA A C 1
ATOM 1307 O O . ALA A 1 175 ? 10.781 29.516 -0.486 1 71.62 175 ALA A O 1
ATOM 1308 N N . VAL A 1 176 ? 9.383 29.281 1.245 1 75.75 176 VAL A N 1
ATOM 1309 C CA . VAL A 1 176 ? 10.398 29.688 2.209 1 75.75 176 VAL A CA 1
ATOM 1310 C C . VAL A 1 176 ? 11.562 28.688 2.184 1 75.75 176 VAL A C 1
ATOM 1312 O O . VAL A 1 176 ? 12.727 29.094 2.203 1 75.75 176 VAL A O 1
ATOM 1315 N N . LEU A 1 177 ? 11.234 27.453 2.172 1 72.5 177 LEU A N 1
ATOM 1316 C CA . LEU A 1 177 ? 12.242 26.391 2.139 1 72.5 177 LEU A CA 1
ATOM 1317 C C . LEU A 1 177 ? 13.133 26.531 0.907 1 72.5 177 LEU A C 1
ATOM 1319 O O . LEU A 1 177 ? 14.352 26.391 1.002 1 72.5 177 LEU A O 1
ATOM 1323 N N . SER A 1 178 ? 12.508 26.75 -0.192 1 67.81 178 SER A N 1
ATOM 1324 C CA . SER A 1 178 ? 13.25 26.875 -1.442 1 67.81 178 SER A CA 1
ATOM 1325 C C . SER A 1 178 ? 14.234 28.047 -1.38 1 67.81 178 SER A C 1
ATOM 1327 O O . SER A 1 178 ? 15.367 27.922 -1.849 1 67.81 178 SER A O 1
ATOM 1329 N N . VAL A 1 179 ? 13.844 29.062 -0.828 1 70.88 179 VAL A N 1
ATOM 1330 C CA . VAL A 1 179 ? 14.672 30.25 -0.714 1 70.88 179 VAL A CA 1
ATOM 1331 C C . VAL A 1 179 ? 15.828 29.984 0.24 1 70.88 179 VAL A C 1
ATOM 1333 O O . VAL A 1 179 ? 16.984 30.312 -0.065 1 70.88 179 VAL A O 1
ATOM 1336 N N . VAL A 1 180 ? 15.555 29.391 1.267 1 73.12 180 VAL A N 1
ATOM 1337 C CA . VAL A 1 180 ? 16.562 29.172 2.293 1 73.12 180 VAL A CA 1
ATOM 1338 C C . VAL A 1 180 ? 17.594 28.156 1.79 1 73.12 180 VAL A C 1
ATOM 1340 O O . VAL A 1 180 ? 18.797 28.312 2.023 1 73.12 180 VAL A O 1
ATOM 1343 N N . ILE A 1 181 ? 17.156 27.188 1.125 1 67.31 181 ILE A N 1
ATOM 1344 C CA . ILE A 1 181 ? 18.062 26.188 0.59 1 67.31 181 ILE A CA 1
ATOM 1345 C C . ILE A 1 181 ? 18.953 26.797 -0.492 1 67.31 181 ILE A C 1
ATOM 1347 O O . ILE A 1 181 ? 20.125 26.469 -0.604 1 67.31 181 ILE A O 1
ATOM 1351 N N . SER A 1 182 ? 18.359 27.625 -1.29 1 65.31 182 SER A N 1
ATOM 1352 C CA . SER A 1 182 ? 19.125 28.297 -2.33 1 65.31 182 SER A CA 1
ATOM 1353 C C . SER A 1 182 ? 20.25 29.141 -1.73 1 65.31 182 SER A C 1
ATOM 1355 O O . SER A 1 182 ? 21.328 29.234 -2.305 1 65.31 182 SER A O 1
ATOM 1357 N N . ILE A 1 183 ? 19.984 29.609 -0.619 1 70.5 183 ILE A N 1
ATOM 1358 C CA . ILE A 1 183 ? 20.969 30.438 0.065 1 70.5 183 ILE A CA 1
ATOM 1359 C C . ILE A 1 183 ? 22.047 29.562 0.684 1 70.5 183 ILE A C 1
ATOM 1361 O O . ILE A 1 183 ? 23.234 29.891 0.642 1 70.5 183 ILE A O 1
ATOM 1365 N N . THR A 1 184 ? 21.578 28.516 1.218 1 66.12 184 THR A N 1
ATOM 1366 C CA . THR A 1 184 ? 22.5 27.594 1.872 1 66.12 184 THR A CA 1
ATOM 1367 C C . THR A 1 184 ? 23.469 27 0.862 1 66.12 184 THR A C 1
ATOM 1369 O O . THR A 1 184 ? 24.625 26.719 1.196 1 66.12 184 THR A O 1
ATOM 1372 N N . GLY A 1 185 ? 22.953 26.703 -0.343 1 57.75 185 GLY A N 1
ATOM 1373 C CA . GLY A 1 185 ? 23.797 26.125 -1.368 1 57.75 185 GLY A CA 1
ATOM 1374 C C . GLY A 1 185 ? 24.625 27.156 -2.111 1 57.75 185 GLY A C 1
ATOM 1375 O O . GLY A 1 185 ? 25.531 26.812 -2.873 1 57.75 185 GLY A O 1
ATOM 1376 N N . SER A 1 186 ? 24.219 28.375 -2.09 1 56.81 186 SER A N 1
ATOM 1377 C CA . SER A 1 186 ? 24.938 29.391 -2.852 1 56.81 186 SER A CA 1
ATOM 1378 C C . SER A 1 186 ? 26 30.078 -1.995 1 56.81 186 SER A C 1
ATOM 1380 O O . SER A 1 186 ? 25.859 30.141 -0.771 1 56.81 186 SER A O 1
ATOM 1382 N N . ASP A 1 187 ? 27.141 30.188 -2.506 1 53.12 187 ASP A N 1
ATOM 1383 C CA . ASP A 1 187 ? 28.234 30.906 -1.875 1 53.12 187 ASP A CA 1
ATOM 1384 C C . ASP A 1 187 ? 27.812 32.344 -1.536 1 53.12 187 ASP A C 1
ATOM 1386 O O . ASP A 1 187 ? 28.516 33.031 -0.802 1 53.12 187 ASP A O 1
ATOM 1390 N N . ALA A 1 188 ? 26.891 32.906 -2.172 1 51.91 188 ALA A N 1
ATOM 1391 C CA . ALA A 1 188 ? 26.656 34.375 -2.096 1 51.91 188 ALA A CA 1
ATOM 1392 C C . ALA A 1 188 ? 25.906 34.75 -0.819 1 51.91 188 ALA A C 1
ATOM 1394 O O . ALA A 1 188 ? 25.844 35.906 -0.453 1 51.91 188 ALA A O 1
ATOM 1395 N N . GLY A 1 189 ? 25.656 33.844 0.06 1 55.53 189 GLY A N 1
ATOM 1396 C CA . GLY A 1 189 ? 25.109 34.125 1.374 1 55.53 189 GLY A CA 1
ATOM 1397 C C . GLY A 1 189 ? 23.688 34.656 1.32 1 55.53 189 GLY A C 1
ATOM 1398 O O . GLY A 1 189 ? 23.016 34.562 0.294 1 55.53 189 GLY A O 1
ATOM 1399 N N . ILE A 1 190 ? 22.984 35.25 2.326 1 58.06 190 ILE A N 1
ATOM 1400 C CA . ILE A 1 190 ? 21.641 35.781 2.537 1 58.06 190 ILE A CA 1
ATOM 1401 C C . ILE A 1 190 ? 21.406 36.969 1.6 1 58.06 190 ILE A C 1
ATOM 1403 O O . ILE A 1 190 ? 20.281 37.219 1.181 1 58.06 190 ILE A O 1
ATOM 1407 N N . GLU A 1 191 ? 22.469 37.594 1.145 1 57.75 191 GLU A N 1
ATOM 1408 C CA . GLU A 1 191 ? 22.375 38.812 0.35 1 57.75 191 GLU A CA 1
ATOM 1409 C C . GLU A 1 191 ? 21.875 38.5 -1.062 1 57.75 191 GLU A C 1
ATOM 1411 O O . GLU A 1 191 ? 21.344 39.375 -1.74 1 57.75 191 GLU A O 1
ATOM 1416 N N . SER A 1 192 ? 22.031 37.344 -1.407 1 58.97 192 SER A N 1
ATOM 1417 C CA . SER A 1 192 ? 21.672 37 -2.781 1 58.97 192 SER A CA 1
ATOM 1418 C C . SER A 1 192 ? 20.188 36.625 -2.891 1 58.97 192 SER A C 1
ATOM 1420 O O . SER A 1 192 ? 19.703 36.344 -3.982 1 58.97 192 SER A O 1
ATOM 1422 N N . ILE A 1 193 ? 19.531 36.875 -1.834 1 62 193 ILE A N 1
ATOM 1423 C CA . ILE A 1 193 ? 18.109 36.562 -1.91 1 62 193 ILE A CA 1
ATOM 1424 C C . ILE A 1 193 ? 17.359 37.719 -2.625 1 62 193 ILE A C 1
ATOM 1426 O O . ILE A 1 193 ? 17.422 38.875 -2.195 1 62 193 ILE A O 1
ATOM 1430 N N . VAL A 1 194 ? 16.875 37.438 -3.828 1 65.19 194 VAL A N 1
ATOM 1431 C CA . VAL A 1 194 ? 16.031 38.375 -4.551 1 65.19 194 VAL A CA 1
ATOM 1432 C C . VAL A 1 194 ? 14.562 38.156 -4.195 1 65.19 194 VAL A C 1
ATOM 1434 O O . VAL A 1 194 ? 13.984 37.125 -4.57 1 65.19 194 VAL A O 1
ATOM 1437 N N . ILE A 1 195 ? 14 38.969 -3.338 1 71.06 195 ILE A N 1
ATOM 1438 C CA . ILE A 1 195 ? 12.625 38.906 -2.861 1 71.06 195 ILE A CA 1
ATOM 1439 C C . ILE A 1 195 ? 11.68 38.719 -4.039 1 71.06 195 ILE A C 1
ATOM 1441 O O . ILE A 1 195 ? 10.68 38 -3.92 1 71.06 195 ILE A O 1
ATOM 1445 N N . THR A 1 196 ? 12.023 39.281 -5.137 1 75.44 196 THR A N 1
ATOM 1446 C CA . THR A 1 196 ? 11.188 39.156 -6.328 1 75.44 196 THR A CA 1
ATOM 1447 C C . THR A 1 196 ? 11.125 37.688 -6.797 1 75.44 196 THR A C 1
ATOM 1449 O O . THR A 1 196 ? 10.07 37.219 -7.23 1 75.44 196 THR A O 1
ATOM 1452 N N . ASP A 1 197 ? 12.242 37.062 -6.629 1 71.56 197 ASP A N 1
ATOM 1453 C CA . ASP A 1 197 ? 12.281 35.656 -7.055 1 71.56 197 ASP A CA 1
ATOM 1454 C C . ASP A 1 197 ? 11.438 34.781 -6.137 1 71.56 197 ASP A C 1
ATOM 1456 O O . ASP A 1 197 ? 10.773 33.844 -6.598 1 71.56 197 ASP A O 1
ATOM 1460 N N . VAL A 1 198 ? 11.43 35.125 -4.926 1 70.38 198 VAL A N 1
ATOM 1461 C CA . VAL A 1 198 ? 10.633 34.406 -3.945 1 70.38 198 VAL A CA 1
ATOM 1462 C C . VAL A 1 198 ? 9.148 34.625 -4.195 1 70.38 198 VAL A C 1
ATOM 1464 O O . VAL A 1 198 ? 8.352 33.688 -4.176 1 70.38 198 VAL A O 1
ATOM 1467 N N . MET A 1 199 ? 8.836 35.844 -4.43 1 75.81 199 MET A N 1
ATOM 1468 C CA . MET A 1 199 ? 7.441 36.188 -4.688 1 75.81 199 MET A CA 1
ATOM 1469 C C . MET A 1 199 ? 6.934 35.531 -5.957 1 75.81 199 MET A C 1
ATOM 1471 O O . MET A 1 199 ? 5.797 35.062 -6.004 1 75.81 199 MET A O 1
ATOM 1475 N N . ILE A 1 200 ? 7.75 35.469 -6.914 1 75.62 200 ILE A N 1
ATOM 1476 C CA . ILE A 1 200 ? 7.379 34.875 -8.18 1 75.62 200 ILE A CA 1
ATOM 1477 C C . ILE A 1 200 ? 7.152 33.375 -7.98 1 75.62 200 ILE A C 1
ATOM 1479 O O . ILE A 1 200 ? 6.199 32.812 -8.516 1 75.62 200 ILE A O 1
ATOM 1483 N N . THR A 1 201 ? 7.988 32.844 -7.227 1 70.44 201 THR A N 1
ATOM 1484 C CA . THR A 1 201 ? 7.848 31.422 -6.953 1 70.44 201 THR A CA 1
ATOM 1485 C C . THR A 1 201 ? 6.547 31.141 -6.211 1 70.44 201 THR A C 1
ATOM 1487 O O . THR A 1 201 ? 5.836 30.188 -6.535 1 70.44 201 THR A O 1
ATOM 1490 N N . ILE A 1 202 ? 6.238 31.938 -5.258 1 73.06 202 ILE A N 1
ATOM 1491 C CA . ILE A 1 202 ? 5.012 31.781 -4.484 1 73.06 202 ILE A CA 1
ATOM 1492 C C . ILE A 1 202 ? 3.801 31.922 -5.402 1 73.06 202 ILE A C 1
ATOM 1494 O O . ILE A 1 202 ? 2.881 31.109 -5.359 1 73.06 202 ILE A O 1
ATOM 1498 N N . LEU A 1 203 ? 3.83 32.906 -6.203 1 78.12 203 LEU A N 1
ATOM 1499 C CA . LEU A 1 203 ? 2.713 33.156 -7.105 1 78.12 203 LEU A CA 1
ATOM 1500 C C . LEU A 1 203 ? 2.57 32.031 -8.125 1 78.12 203 LEU A C 1
ATOM 1502 O O . LEU A 1 203 ? 1.453 31.656 -8.492 1 78.12 203 LEU A O 1
ATOM 1506 N N . GLN A 1 204 ? 3.666 31.562 -8.57 1 75.12 204 GLN A N 1
ATOM 1507 C CA . GLN A 1 204 ? 3.641 30.453 -9.516 1 75.12 204 GLN A CA 1
ATOM 1508 C C . GLN A 1 204 ? 3.031 29.219 -8.883 1 75.12 204 GLN A C 1
ATOM 1510 O O . GLN A 1 204 ? 2.209 28.531 -9.5 1 75.12 204 GLN A O 1
ATOM 1515 N N . VAL A 1 205 ? 3.389 28.953 -7.688 1 72.5 205 VAL A N 1
ATOM 1516 C CA . VAL A 1 205 ? 2.895 27.766 -7 1 72.5 205 VAL A CA 1
ATOM 1517 C C . VAL A 1 205 ? 1.404 27.922 -6.707 1 72.5 205 VAL A C 1
ATOM 1519 O O . VAL A 1 205 ? 0.628 26.984 -6.891 1 72.5 205 VAL A O 1
ATOM 1522 N N . LEU A 1 206 ? 1.046 29.094 -6.281 1 75 206 LEU A N 1
ATOM 1523 C CA . LEU A 1 206 ? -0.362 29.375 -6.02 1 75 206 LEU A CA 1
ATOM 1524 C C . LEU A 1 206 ? -1.184 29.281 -7.301 1 75 206 LEU A C 1
ATOM 1526 O O . LEU A 1 206 ? -2.309 28.781 -7.285 1 75 206 LEU A O 1
ATOM 1530 N N . GLY A 1 207 ? -0.631 29.797 -8.297 1 80.31 207 GLY A N 1
ATOM 1531 C CA . GLY A 1 207 ? -1.301 29.734 -9.586 1 80.31 207 GLY A CA 1
ATOM 1532 C C . GLY A 1 207 ? -1.483 28.312 -10.086 1 80.31 207 GLY A C 1
ATOM 1533 O O . GLY A 1 207 ? -2.561 27.938 -10.562 1 80.31 207 GLY A O 1
ATOM 1534 N N . PHE A 1 208 ? -0.507 27.562 -9.969 1 76.5 208 PHE A N 1
ATOM 1535 C CA . PHE A 1 208 ? -0.579 26.172 -10.391 1 76.5 208 PHE A CA 1
ATOM 1536 C C . PHE A 1 208 ? -1.594 25.406 -9.555 1 76.5 208 PHE A C 1
ATOM 1538 O O . PHE A 1 208 ? -2.318 24.547 -10.07 1 76.5 208 PHE A O 1
ATOM 1545 N N . PHE A 1 209 ? -1.59 25.641 -8.266 1 76.88 209 PHE A N 1
ATOM 1546 C CA . PHE A 1 209 ? -2.562 24.984 -7.402 1 76.88 209 PHE A CA 1
ATOM 1547 C C . PHE A 1 209 ? -3.984 25.359 -7.805 1 76.88 209 PHE A C 1
ATOM 1549 O O . PHE A 1 209 ? -4.871 24.5 -7.836 1 76.88 209 PHE A O 1
ATOM 1556 N N . ALA A 1 210 ? -4.105 26.594 -8.062 1 83.12 210 ALA A N 1
ATOM 1557 C CA . ALA A 1 210 ? -5.426 27.062 -8.484 1 83.12 210 ALA A CA 1
ATOM 1558 C C . ALA A 1 210 ? -5.863 26.375 -9.773 1 83.12 210 ALA A C 1
ATOM 1560 O O . ALA A 1 210 ? -7.016 25.938 -9.891 1 83.12 210 ALA A O 1
ATOM 1561 N N . ILE A 1 211 ? -5.004 26.281 -10.664 1 87.75 211 ILE A N 1
ATOM 1562 C CA . ILE A 1 211 ? -5.305 25.625 -11.93 1 87.75 211 ILE A CA 1
ATOM 1563 C C . ILE A 1 211 ? -5.625 24.156 -11.688 1 87.75 211 ILE A C 1
ATOM 1565 O O . ILE A 1 211 ? -6.578 23.625 -12.258 1 87.75 211 ILE A O 1
ATOM 1569 N N . MET A 1 212 ? -4.867 23.562 -10.891 1 84.25 212 MET A N 1
ATOM 1570 C CA . MET A 1 212 ? -5.082 22.156 -10.57 1 84.25 212 MET A CA 1
ATOM 1571 C C . MET A 1 212 ? -6.453 21.938 -9.938 1 84.25 212 MET A C 1
ATOM 1573 O O . MET A 1 212 ? -7.148 20.969 -10.258 1 84.25 212 MET A O 1
ATOM 1577 N N . LEU A 1 213 ? -6.75 22.828 -9.062 1 84.06 213 LEU A N 1
ATOM 1578 C CA . LEU A 1 213 ? -8.047 22.734 -8.398 1 84.06 213 LEU A CA 1
ATOM 1579 C C . LEU A 1 213 ? -9.18 22.891 -9.398 1 84.06 213 LEU A C 1
ATOM 1581 O O . LEU A 1 213 ? -10.156 22.141 -9.359 1 84.06 213 LEU A O 1
ATOM 1585 N N . ILE A 1 214 ? -9.047 23.828 -10.219 1 88.94 214 ILE A N 1
ATOM 1586 C CA . ILE A 1 214 ? -10.078 24.078 -11.219 1 88.94 214 ILE A CA 1
ATOM 1587 C C . ILE A 1 214 ? -10.195 22.891 -12.164 1 88.94 214 ILE A C 1
ATOM 1589 O O . ILE A 1 214 ? -11.305 22.422 -12.445 1 88.94 214 ILE A O 1
ATOM 1593 N N . VAL A 1 215 ? -9.141 22.406 -12.578 1 89.81 215 VAL A N 1
ATOM 1594 C CA . VAL A 1 215 ? -9.133 21.25 -13.477 1 89.81 215 VAL A CA 1
ATOM 1595 C C . VAL A 1 215 ? -9.75 20.047 -12.773 1 89.81 215 VAL A C 1
ATOM 1597 O O . VAL A 1 215 ? -10.539 19.312 -13.367 1 89.81 215 VAL A O 1
ATOM 1600 N N . ALA A 1 216 ? -9.367 19.875 -11.594 1 89.31 216 ALA A N 1
ATOM 1601 C CA . ALA A 1 216 ? -9.898 18.734 -10.844 1 89.31 216 ALA A CA 1
ATOM 1602 C C . ALA A 1 216 ? -11.414 18.828 -10.719 1 89.31 216 ALA A C 1
ATOM 1604 O O . ALA A 1 216 ? -12.117 17.844 -10.953 1 89.31 216 ALA A O 1
ATOM 1605 N N . VAL A 1 217 ? -11.922 19.984 -10.422 1 89.44 217 VAL A N 1
ATOM 1606 C CA . VAL A 1 217 ? -13.344 20.172 -10.156 1 89.44 217 VAL A CA 1
ATOM 1607 C C . VAL A 1 217 ? -14.133 20.047 -11.453 1 89.44 217 VAL A C 1
ATOM 1609 O O . VAL A 1 217 ? -15.281 19.578 -11.445 1 89.44 217 VAL A O 1
ATOM 1612 N N . ILE A 1 218 ? -13.484 20.328 -12.516 1 91.25 218 ILE A N 1
ATOM 1613 C CA . ILE A 1 218 ? -14.18 20.297 -13.797 1 91.25 218 ILE A CA 1
ATOM 1614 C C . ILE A 1 218 ? -14.016 18.922 -14.438 1 91.25 218 ILE A C 1
ATOM 1616 O O . ILE A 1 218 ? -14.984 18.344 -14.938 1 91.25 218 ILE A O 1
ATOM 1620 N N . VAL A 1 219 ? -12.891 18.375 -14.43 1 92.69 219 VAL A N 1
ATOM 1621 C CA . VAL A 1 219 ? -12.539 17.188 -15.211 1 92.69 219 VAL A CA 1
ATOM 1622 C C . VAL A 1 219 ? -12.906 15.93 -14.438 1 92.69 219 VAL A C 1
ATOM 1624 O O . VAL A 1 219 ? -13.469 14.992 -15.008 1 92.69 219 VAL A O 1
ATOM 1627 N N . ILE A 1 220 ? -12.656 15.828 -13.188 1 92.38 220 ILE A N 1
ATOM 1628 C CA . ILE A 1 220 ? -12.75 14.609 -12.398 1 92.38 220 ILE A CA 1
ATOM 1629 C C . ILE A 1 220 ? -14.195 14.109 -12.391 1 92.38 220 ILE A C 1
ATOM 1631 O O . ILE A 1 220 ? -14.453 12.922 -12.602 1 92.38 220 ILE A O 1
ATOM 1635 N N . PRO A 1 221 ? -15.148 15.039 -12.18 1 91.69 221 PRO A N 1
ATOM 1636 C CA . PRO A 1 221 ? -16.531 14.57 -12.18 1 91.69 221 PRO A CA 1
ATOM 1637 C C . PRO A 1 221 ? -16.969 14.031 -13.547 1 91.69 221 PRO A C 1
ATOM 1639 O O . PRO A 1 221 ? -17.875 13.18 -13.617 1 91.69 221 PRO A O 1
ATOM 1642 N N . LYS A 1 222 ? -16.359 14.484 -14.555 1 91.94 222 LYS A N 1
ATOM 1643 C CA . LYS A 1 222 ? -16.703 14.031 -15.898 1 91.94 222 LYS A CA 1
ATOM 1644 C C . LYS A 1 222 ? -16.047 12.695 -16.219 1 91.94 222 LYS A C 1
ATOM 1646 O O . LYS A 1 222 ? -16.578 11.898 -17 1 91.94 222 LYS A O 1
ATOM 1651 N N . VAL A 1 223 ? -14.945 12.445 -15.641 1 91.25 223 VAL A N 1
ATOM 1652 C CA . VAL A 1 223 ? -14.18 11.234 -15.93 1 91.25 223 VAL A CA 1
ATOM 1653 C C . VAL A 1 223 ? -14.664 10.094 -15.039 1 91.25 223 VAL A C 1
ATOM 1655 O O . VAL A 1 223 ? -14.742 8.945 -15.484 1 91.25 223 VAL A O 1
ATOM 1658 N N . ILE A 1 224 ? -14.984 10.438 -13.867 1 93.69 224 ILE A N 1
ATOM 1659 C CA . ILE A 1 224 ? -15.398 9.414 -12.914 1 93.69 224 ILE A CA 1
ATOM 1660 C C . ILE A 1 224 ? -16.922 9.422 -12.781 1 93.69 224 ILE A C 1
ATOM 1662 O O . ILE A 1 224 ? -17.469 10.078 -11.891 1 93.69 224 ILE A O 1
ATOM 1666 N N . THR A 1 225 ? -17.484 8.742 -13.648 1 90.88 225 THR A N 1
ATOM 1667 C CA . THR A 1 225 ? -18.938 8.609 -13.664 1 90.88 225 THR A CA 1
ATOM 1668 C C . THR A 1 225 ? -19.359 7.148 -13.82 1 90.88 225 THR A C 1
ATOM 1670 O O . THR A 1 225 ? -18.656 6.371 -14.477 1 90.88 225 THR A O 1
ATOM 1673 N N . PRO A 1 226 ? -20.406 6.809 -13.227 1 86.88 226 PRO A N 1
ATOM 1674 C CA . PRO A 1 226 ? -20.859 5.418 -13.336 1 86.88 226 PRO A CA 1
ATOM 1675 C C . PRO A 1 226 ? -21.156 5.008 -14.781 1 86.88 226 PRO A C 1
ATOM 1677 O O . PRO A 1 226 ? -21.125 3.82 -15.102 1 86.88 226 PRO A O 1
ATOM 1680 N N . ARG A 1 227 ? -21.469 5.926 -15.586 1 86.69 227 ARG A N 1
ATOM 1681 C CA . ARG A 1 227 ? -21.828 5.625 -16.969 1 86.69 227 ARG A CA 1
ATOM 1682 C C . ARG A 1 227 ? -20.609 5.133 -17.75 1 86.69 227 ARG A C 1
ATOM 1684 O O . ARG A 1 227 ? -20.734 4.25 -18.609 1 86.69 227 ARG A O 1
ATOM 1691 N N . LEU A 1 228 ? -19.5 5.652 -17.453 1 87.12 228 LEU A N 1
ATOM 1692 C CA . LEU A 1 228 ? -18.297 5.332 -18.203 1 87.12 228 LEU A CA 1
ATOM 1693 C C . LEU A 1 228 ? -17.641 4.07 -17.641 1 87.12 228 LEU A C 1
ATOM 1695 O O . LEU A 1 228 ? -16.953 3.35 -18.375 1 87.12 228 LEU A O 1
ATOM 1699 N N . TRP A 1 229 ? -17.828 3.826 -16.359 1 89.69 229 TRP A N 1
ATOM 1700 C CA . TRP A 1 229 ? -17.141 2.727 -15.688 1 89.69 229 TRP A CA 1
ATOM 1701 C C . TRP A 1 229 ? -18.141 1.721 -15.125 1 89.69 229 TRP A C 1
ATOM 1703 O O . TRP A 1 229 ? -18.688 1.923 -14.039 1 89.69 229 TRP A O 1
ATOM 1713 N N . LYS A 1 230 ? -18.188 0.611 -15.734 1 85 230 LYS A N 1
ATOM 1714 C CA . LYS A 1 230 ? -19.203 -0.367 -15.383 1 85 230 LYS A CA 1
ATOM 1715 C C . LYS A 1 230 ? -18.594 -1.573 -14.68 1 85 230 LYS A C 1
ATOM 1717 O O . LYS A 1 230 ? -19.281 -2.254 -13.906 1 85 230 LYS A O 1
ATOM 1722 N N . ALA A 1 231 ? -17.391 -1.76 -14.945 1 81.81 231 ALA A N 1
ATOM 1723 C CA . ALA A 1 231 ? -16.75 -2.92 -14.336 1 81.81 231 ALA A CA 1
ATOM 1724 C C . ALA A 1 231 ? -16.672 -2.768 -12.812 1 81.81 231 ALA A C 1
ATOM 1726 O O . ALA A 1 231 ? -16.578 -1.652 -12.305 1 81.81 231 ALA A O 1
ATOM 1727 N N . LYS A 1 232 ? -16.797 -3.889 -12.125 1 82.62 232 LYS A N 1
ATOM 1728 C CA . LYS A 1 232 ? -16.719 -3.881 -10.664 1 82.62 232 LYS A CA 1
ATOM 1729 C C . LYS A 1 232 ? -15.422 -3.248 -10.188 1 82.62 232 LYS A C 1
ATOM 1731 O O . LYS A 1 232 ? -14.336 -3.631 -10.625 1 82.62 232 LYS A O 1
ATOM 1736 N N . GLY A 1 233 ? -15.562 -2.24 -9.383 1 90.25 233 GLY A N 1
ATOM 1737 C CA . GLY A 1 233 ? -14.391 -1.645 -8.75 1 90.25 233 GLY A CA 1
ATOM 1738 C C . GLY A 1 233 ? -13.727 -0.591 -9.617 1 90.25 233 GLY A C 1
ATOM 1739 O O . GLY A 1 233 ? -12.703 -0.021 -9.227 1 90.25 233 GLY A O 1
ATOM 1740 N N . SER A 1 234 ? -14.305 -0.321 -10.789 1 91.25 234 SER A N 1
ATOM 1741 C CA . SER A 1 234 ? -13.664 0.607 -11.711 1 91.25 234 SER A CA 1
ATOM 1742 C C . SER A 1 234 ? -13.734 2.041 -11.195 1 91.25 234 SER A C 1
ATOM 1744 O O . SER A 1 234 ? -12.773 2.797 -11.312 1 91.25 234 SER A O 1
ATOM 1746 N N . VAL A 1 235 ? -14.898 2.404 -10.633 1 93.69 235 VAL A N 1
ATOM 1747 C CA . VAL A 1 235 ? -15.039 3.754 -10.086 1 93.69 235 VAL A CA 1
ATOM 1748 C C . VAL A 1 235 ? -14 3.975 -8.984 1 93.69 235 VAL A C 1
ATOM 1750 O O . VAL A 1 235 ? -13.297 4.988 -8.977 1 93.69 235 VAL A O 1
ATOM 1753 N N . GLU A 1 236 ? -13.875 2.994 -8.094 1 94.94 236 GLU A N 1
ATOM 1754 C CA . GLU A 1 236 ? -12.914 3.053 -6.992 1 94.94 236 GLU A CA 1
ATOM 1755 C C . GLU A 1 236 ? -11.477 3.078 -7.512 1 94.94 236 GLU A C 1
ATOM 1757 O O . GLU A 1 236 ? -10.648 3.844 -7.016 1 94.94 236 GLU A O 1
ATOM 1762 N N . GLY A 1 237 ? -11.258 2.256 -8.508 1 94.5 237 GLY A N 1
ATOM 1763 C CA . GLY A 1 237 ? -9.922 2.189 -9.078 1 94.5 237 GLY A CA 1
ATOM 1764 C C . GLY A 1 237 ? -9.508 3.473 -9.773 1 94.5 237 GLY A C 1
ATOM 1765 O O . GLY A 1 237 ? -8.391 3.947 -9.594 1 94.5 237 GLY A O 1
ATOM 1766 N N . ILE A 1 238 ? -10.383 4.047 -10.5 1 94.38 238 ILE A N 1
ATOM 1767 C CA . ILE A 1 238 ? -10.086 5.273 -11.242 1 94.38 238 ILE A CA 1
ATOM 1768 C C . ILE A 1 238 ? -9.953 6.441 -10.266 1 94.38 238 ILE A C 1
ATOM 1770 O O . ILE A 1 238 ? -9.133 7.34 -10.469 1 94.38 238 ILE A O 1
ATOM 1774 N N . ALA A 1 239 ? -10.805 6.434 -9.297 1 95.31 239 ALA A N 1
ATOM 1775 C CA . ALA A 1 239 ? -10.664 7.445 -8.25 1 95.31 239 ALA A CA 1
ATOM 1776 C C . ALA A 1 239 ? -9.281 7.383 -7.613 1 95.31 239 ALA A C 1
ATOM 1778 O O . ALA A 1 239 ? -8.633 8.414 -7.414 1 95.31 239 ALA A O 1
ATOM 1779 N N . THR A 1 240 ? -8.836 6.191 -7.309 1 95.81 240 THR A N 1
ATOM 1780 C CA . THR A 1 240 ? -7.531 5.988 -6.695 1 95.81 240 THR A CA 1
ATOM 1781 C C . THR A 1 240 ? -6.418 6.441 -7.633 1 95.81 240 THR A C 1
ATOM 1783 O O . THR A 1 240 ? -5.488 7.137 -7.215 1 95.81 240 THR A O 1
ATOM 1786 N N . ALA A 1 241 ? -6.539 6.059 -8.844 1 95.25 241 ALA A N 1
ATOM 1787 C CA . ALA A 1 241 ? -5.57 6.492 -9.844 1 95.25 241 ALA A CA 1
ATOM 1788 C C . ALA A 1 241 ? -5.535 8.016 -9.953 1 95.25 241 ALA A C 1
ATOM 1790 O O . ALA A 1 241 ? -4.465 8.609 -10.102 1 95.25 241 ALA A O 1
ATOM 1791 N N . SER A 1 242 ? -6.66 8.609 -9.867 1 94.44 242 SER A N 1
ATOM 1792 C CA . SER A 1 242 ? -6.785 10.055 -10.031 1 94.44 242 SER A CA 1
ATOM 1793 C C . SER A 1 242 ? -6.137 10.805 -8.875 1 94.44 242 SER A C 1
ATOM 1795 O O . SER A 1 242 ? -5.43 11.797 -9.086 1 94.44 242 SER A O 1
ATOM 1797 N N . PHE A 1 243 ? -6.418 10.328 -7.621 1 93.38 243 PHE A N 1
ATOM 1798 C CA . PHE A 1 243 ? -5.855 11.117 -6.535 1 93.38 243 PHE A CA 1
ATOM 1799 C C . PHE A 1 243 ? -4.359 10.852 -6.391 1 93.38 243 PHE A C 1
ATOM 1801 O O . PHE A 1 243 ? -3.607 11.734 -5.973 1 93.38 243 PHE A O 1
ATOM 1808 N N . PHE A 1 244 ? -3.832 9.719 -6.77 1 93.88 244 PHE A N 1
ATOM 1809 C CA . PHE A 1 244 ? -2.389 9.516 -6.816 1 93.88 244 PHE A CA 1
ATOM 1810 C C . PHE A 1 244 ? -1.771 10.289 -7.977 1 93.88 244 PHE A C 1
ATOM 1812 O O . PHE A 1 244 ? -0.668 10.828 -7.852 1 93.88 244 PHE A O 1
ATOM 1819 N N . GLY A 1 245 ? -2.438 10.312 -9.125 1 93.06 245 GLY A N 1
ATOM 1820 C CA . GLY A 1 245 ? -1.979 11.117 -10.242 1 93.06 245 GLY A CA 1
ATOM 1821 C C . GLY A 1 245 ? -1.897 12.602 -9.922 1 93.06 245 GLY A C 1
ATOM 1822 O O . GLY A 1 245 ? -0.914 13.258 -10.258 1 93.06 245 GLY A O 1
ATOM 1823 N N . ALA A 1 246 ? -2.939 13.062 -9.297 1 92 246 ALA A N 1
ATOM 1824 C CA . ALA A 1 246 ? -2.961 14.469 -8.891 1 92 246 ALA A CA 1
ATOM 1825 C C . ALA A 1 246 ? -1.883 14.758 -7.852 1 92 246 ALA A C 1
ATOM 1827 O O . ALA A 1 246 ? -1.274 15.828 -7.859 1 92 246 ALA A O 1
ATOM 1828 N N . ALA A 1 247 ? -1.733 13.82 -6.926 1 91 247 ALA A N 1
ATOM 1829 C CA . ALA A 1 247 ? -0.668 13.953 -5.938 1 91 247 ALA A CA 1
ATOM 1830 C C . ALA A 1 247 ? 0.699 14.039 -6.609 1 91 247 ALA A C 1
ATOM 1832 O O . ALA A 1 247 ? 1.541 14.852 -6.223 1 91 247 ALA A O 1
ATOM 1833 N N . ALA A 1 248 ? 0.902 13.242 -7.621 1 90 248 ALA A N 1
ATOM 1834 C CA . ALA A 1 248 ? 2.162 13.242 -8.359 1 90 248 ALA A CA 1
ATOM 1835 C C . ALA A 1 248 ? 2.363 14.57 -9.094 1 90 248 ALA A C 1
ATOM 1837 O O . ALA A 1 248 ? 3.471 15.109 -9.117 1 90 248 ALA A O 1
ATOM 1838 N N . LEU A 1 249 ? 1.362 15.016 -9.68 1 87.69 249 LEU A N 1
ATOM 1839 C CA . LEU A 1 249 ? 1.426 16.281 -10.398 1 87.69 249 LEU A CA 1
ATOM 1840 C C . LEU A 1 249 ? 1.764 17.422 -9.445 1 87.69 249 LEU A C 1
ATOM 1842 O O . LEU A 1 249 ? 2.6 18.281 -9.766 1 87.69 249 LEU A O 1
ATOM 1846 N N . ALA A 1 250 ? 1.054 17.453 -8.312 1 84 250 ALA A N 1
ATOM 1847 C CA . ALA A 1 250 ? 1.329 18.469 -7.309 1 84 250 ALA A CA 1
ATOM 1848 C C . ALA A 1 250 ? 2.781 18.406 -6.844 1 84 250 ALA A C 1
ATOM 1850 O O . ALA A 1 250 ? 3.465 19.438 -6.777 1 84 250 ALA A O 1
ATOM 1851 N N . GLY A 1 251 ? 3.229 17.219 -6.539 1 81.5 251 GLY A N 1
ATOM 1852 C CA . GLY A 1 251 ? 4.609 17.031 -6.117 1 81.5 251 GLY A CA 1
ATOM 1853 C C . GLY A 1 251 ? 5.613 17.438 -7.18 1 81.5 251 GLY A C 1
ATOM 1854 O O . GLY A 1 251 ? 6.672 17.984 -6.863 1 81.5 251 GLY A O 1
ATOM 1855 N N . SER A 1 252 ? 5.285 17.172 -8.406 1 80.94 252 SER A N 1
ATOM 1856 C CA . SER A 1 252 ? 6.195 17.469 -9.508 1 80.94 252 SER A CA 1
ATOM 1857 C C . SER A 1 252 ? 6.363 18.969 -9.711 1 80.94 252 SER A C 1
ATOM 1859 O O . SER A 1 252 ? 7.379 19.422 -10.242 1 80.94 252 SER A O 1
ATOM 1861 N N . ILE A 1 253 ? 5.414 19.703 -9.266 1 75.25 253 ILE A N 1
ATOM 1862 C CA . ILE A 1 253 ? 5.496 21.156 -9.469 1 75.25 253 ILE A CA 1
ATOM 1863 C C . ILE A 1 253 ? 5.93 21.828 -8.172 1 75.25 253 ILE A C 1
ATOM 1865 O O . ILE A 1 253 ? 5.832 23.047 -8.039 1 75.25 253 ILE A O 1
ATOM 1869 N N . GLY A 1 254 ? 6.195 20.984 -7.195 1 69 254 GLY A N 1
ATOM 1870 C CA . GLY A 1 254 ? 6.801 21.531 -5.988 1 69 254 GLY A CA 1
ATOM 1871 C C . GLY A 1 254 ? 5.824 21.656 -4.836 1 69 254 GLY A C 1
ATOM 1872 O O . GLY A 1 254 ? 6.203 22.078 -3.738 1 69 254 GLY A O 1
ATOM 1873 N N . LEU A 1 255 ? 4.609 21.266 -5.043 1 72.31 255 LEU A N 1
ATOM 1874 C CA . LEU A 1 255 ? 3.621 21.266 -3.971 1 72.31 255 LEU A CA 1
ATOM 1875 C C . LEU A 1 255 ? 3.66 19.953 -3.191 1 72.31 255 LEU A C 1
ATOM 1877 O O . LEU A 1 255 ? 4.293 19 -3.623 1 72.31 255 LEU A O 1
ATOM 1881 N N . SER A 1 256 ? 2.988 20.031 -1.997 1 74.06 256 SER A N 1
ATOM 1882 C CA . SER A 1 256 ? 2.791 18.781 -1.28 1 74.06 256 SER A CA 1
ATOM 1883 C C . SER A 1 256 ? 1.853 17.844 -2.041 1 74.06 256 SER A C 1
ATOM 1885 O O . SER A 1 256 ? 0.798 18.266 -2.518 1 74.06 256 SER A O 1
ATOM 1887 N N . PRO A 1 257 ? 2.256 16.656 -2.227 1 82.88 257 PRO A N 1
ATOM 1888 C CA . PRO A 1 257 ? 1.386 15.703 -2.91 1 82.88 257 PRO A CA 1
ATOM 1889 C C . PRO A 1 257 ? -0.001 15.609 -2.279 1 82.88 257 PRO A C 1
ATOM 1891 O O . PRO A 1 257 ? -0.987 15.367 -2.979 1 82.88 257 PRO A O 1
ATOM 1894 N N . ILE A 1 258 ? -0.098 15.82 -1.045 1 78.25 258 ILE A N 1
ATOM 1895 C CA . ILE A 1 258 ? -1.352 15.648 -0.319 1 78.25 258 ILE A CA 1
ATOM 1896 C C . ILE A 1 258 ? -2.379 16.656 -0.816 1 78.25 258 ILE A C 1
ATOM 1898 O O . ILE A 1 258 ? -3.582 16.391 -0.805 1 78.25 258 ILE A O 1
ATOM 1902 N N . VAL A 1 259 ? -1.929 17.797 -1.294 1 78.31 259 VAL A N 1
ATOM 1903 C CA . VAL A 1 259 ? -2.836 18.844 -1.78 1 78.31 259 VAL A CA 1
ATOM 1904 C C . VAL A 1 259 ? -3.539 18.359 -3.047 1 78.31 259 VAL A C 1
ATOM 1906 O O . VAL A 1 259 ? -4.715 18.656 -3.264 1 78.31 259 VAL A O 1
ATOM 1909 N N . GLY A 1 260 ? -2.775 17.703 -3.871 1 85.38 260 GLY A N 1
ATOM 1910 C CA . GLY A 1 260 ? -3.393 17.141 -5.059 1 85.38 260 GLY A CA 1
ATOM 1911 C C . GLY A 1 260 ? -4.484 16.125 -4.734 1 85.38 260 GLY A C 1
ATOM 1912 O O . GLY A 1 260 ? -5.543 16.141 -5.359 1 85.38 260 GLY A O 1
ATOM 1913 N N . ALA A 1 261 ? -4.219 15.25 -3.789 1 89.56 261 ALA A N 1
ATOM 1914 C CA . ALA A 1 261 ? -5.207 14.258 -3.365 1 89.56 261 ALA A CA 1
ATOM 1915 C C . ALA A 1 261 ? -6.449 14.938 -2.791 1 89.56 261 ALA A C 1
ATOM 1917 O O . ALA A 1 261 ? -7.574 14.508 -3.057 1 89.56 261 ALA A O 1
ATOM 1918 N N . PHE A 1 262 ? -6.246 15.977 -2 1 83.06 262 PHE A N 1
ATOM 1919 C CA . PHE A 1 262 ? -7.344 16.75 -1.422 1 83.06 262 PHE A CA 1
ATOM 1920 C C . PHE A 1 262 ? -8.227 17.328 -2.514 1 83.06 262 PHE A C 1
ATOM 1922 O O . PHE A 1 262 ? -9.453 17.281 -2.418 1 83.06 262 PHE A O 1
ATOM 1929 N N . ALA A 1 263 ? -7.605 17.859 -3.541 1 87.75 263 ALA A N 1
ATOM 1930 C CA . ALA A 1 263 ? -8.336 18.484 -4.645 1 87.75 263 ALA A CA 1
ATOM 1931 C C . ALA A 1 263 ? -9.266 17.469 -5.316 1 87.75 263 ALA A C 1
ATOM 1933 O O . ALA A 1 263 ? -10.414 17.797 -5.629 1 87.75 263 ALA A O 1
ATOM 1934 N N . VAL A 1 264 ? -8.766 16.297 -5.555 1 92.69 264 VAL A N 1
ATOM 1935 C CA . VAL A 1 264 ? -9.57 15.258 -6.195 1 92.69 264 VAL A CA 1
ATOM 1936 C C . VAL A 1 264 ? -10.711 14.836 -5.266 1 92.69 264 VAL A C 1
ATOM 1938 O O . VAL A 1 264 ? -11.844 14.641 -5.711 1 92.69 264 VAL A O 1
ATOM 1941 N N . GLY A 1 265 ? -10.391 14.641 -3.99 1 91.62 265 GLY A N 1
ATOM 1942 C CA . GLY A 1 265 ? -11.438 14.352 -3.021 1 91.62 265 GLY A CA 1
ATOM 1943 C C . GLY A 1 265 ? -12.547 15.391 -3.012 1 91.62 265 GLY A C 1
ATOM 1944 O O . GLY A 1 265 ? -13.727 15.039 -3.074 1 91.62 265 GLY A O 1
ATOM 1945 N N . MET A 1 266 ? -12.141 16.594 -3.008 1 87.75 266 MET A N 1
ATOM 1946 C CA . MET A 1 266 ? -13.102 17.703 -3.018 1 87.75 266 MET A CA 1
ATOM 1947 C C . MET A 1 266 ? -13.945 17.672 -4.285 1 87.75 266 MET A C 1
ATOM 1949 O O . MET A 1 266 ? -15.156 17.906 -4.23 1 87.75 266 MET A O 1
ATOM 1953 N N . ALA A 1 267 ? -13.328 17.422 -5.398 1 93.12 267 ALA A N 1
ATOM 1954 C CA . ALA A 1 267 ? -14.023 17.359 -6.684 1 93.12 267 ALA A CA 1
ATOM 1955 C C . ALA A 1 267 ? -15.086 16.266 -6.691 1 93.12 267 ALA A C 1
ATOM 1957 O O . ALA A 1 267 ? -16.125 16.406 -7.34 1 93.12 267 ALA A O 1
ATOM 1958 N N . LEU A 1 268 ? -14.867 15.227 -6 1 94.88 268 LEU A N 1
ATOM 1959 C CA . LEU A 1 268 ? -15.773 14.086 -6.02 1 94.88 268 LEU A CA 1
ATOM 1960 C C . LEU A 1 268 ? -16.859 14.234 -4.957 1 94.88 268 LEU A C 1
ATOM 1962 O O . LEU A 1 268 ? -17.828 13.477 -4.945 1 94.88 268 LEU A O 1
ATOM 1966 N N . SER A 1 269 ? -16.766 15.211 -4.07 1 90.69 269 SER A N 1
ATOM 1967 C CA . SER A 1 269 ? -17.641 15.375 -2.926 1 90.69 269 SER A CA 1
ATOM 1968 C C . SER A 1 269 ? -19.062 15.703 -3.371 1 90.69 269 SER A C 1
ATOM 1970 O O . SER A 1 269 ? -20.016 15.508 -2.615 1 90.69 269 SER A O 1
ATOM 1972 N N . THR A 1 270 ? -19.203 16.172 -4.613 1 88.94 270 THR A N 1
ATOM 1973 C CA . THR A 1 270 ? -20.516 16.594 -5.082 1 88.94 270 THR A CA 1
ATOM 1974 C C . THR A 1 270 ? -20.984 15.703 -6.23 1 88.94 270 THR A C 1
ATOM 1976 O O . THR A 1 270 ? -21.938 16.047 -6.938 1 88.94 270 THR A O 1
ATOM 1979 N N . THR A 1 271 ? -20.375 14.602 -6.461 1 92.62 271 THR A N 1
ATOM 1980 C CA . THR A 1 271 ? -20.703 13.75 -7.598 1 92.62 271 THR A CA 1
ATOM 1981 C C . THR A 1 271 ? -21.594 12.586 -7.164 1 92.62 271 THR A C 1
ATOM 1983 O O . THR A 1 271 ? -21.781 12.359 -5.965 1 92.62 271 THR A O 1
ATOM 1986 N N . LYS A 1 272 ? -22.125 11.891 -8.117 1 91.44 272 LYS A N 1
ATOM 1987 C CA . LYS A 1 272 ? -23 10.742 -7.875 1 91.44 272 LYS A CA 1
ATOM 1988 C C . LYS A 1 272 ? -22.203 9.57 -7.305 1 91.44 272 LYS A C 1
ATOM 1990 O O . LYS A 1 272 ? -22.781 8.672 -6.684 1 91.44 272 LYS A O 1
ATOM 1995 N N . VAL A 1 273 ? -20.938 9.602 -7.5 1 93.12 273 VAL A N 1
ATOM 1996 C CA . VAL A 1 273 ? -20.125 8.461 -7.078 1 93.12 273 VAL A CA 1
ATOM 1997 C C . VAL A 1 273 ? -19.625 8.688 -5.656 1 93.12 273 VAL A C 1
ATOM 1999 O O . VAL A 1 273 ? -18.891 7.852 -5.113 1 93.12 273 VAL A O 1
ATOM 2002 N N . PHE A 1 274 ? -20.016 9.75 -5 1 92.81 274 PHE A N 1
ATOM 2003 C CA . PHE A 1 274 ? -19.516 10.156 -3.691 1 92.81 274 PHE A CA 1
ATOM 2004 C C . PHE A 1 274 ? -19.672 9.023 -2.682 1 92.81 274 PHE A C 1
ATOM 2006 O O . PHE A 1 274 ? -18.688 8.625 -2.041 1 92.81 274 PHE A O 1
ATOM 2013 N N . GLU A 1 275 ? -20.844 8.477 -2.59 1 92.25 275 GLU A N 1
ATOM 2014 C CA . GLU A 1 275 ? -21.109 7.457 -1.579 1 92.25 275 GLU A CA 1
ATOM 2015 C C . GLU A 1 275 ? -20.234 6.219 -1.797 1 92.25 275 GLU A C 1
ATOM 2017 O O . GLU A 1 275 ? -19.703 5.652 -0.841 1 92.25 275 GLU A O 1
ATOM 2022 N N . LYS A 1 276 ? -20.172 5.852 -3.002 1 93.62 276 LYS A N 1
ATOM 2023 C CA . LYS A 1 276 ? -19.375 4.68 -3.354 1 93.62 276 LYS A CA 1
ATOM 2024 C C . LYS A 1 276 ? -17.906 4.891 -3.021 1 93.62 276 LYS A C 1
ATOM 2026 O O . LYS A 1 276 ? -17.266 4.012 -2.449 1 93.62 276 LYS A O 1
ATOM 2031 N N . VAL A 1 277 ? -17.406 6.02 -3.34 1 95.06 277 VAL A N 1
ATOM 2032 C CA . VAL A 1 277 ? -16 6.348 -3.125 1 95.06 277 VAL A CA 1
ATOM 2033 C C . VAL A 1 277 ? -15.742 6.543 -1.634 1 95.06 277 VAL A C 1
ATOM 2035 O O . VAL A 1 277 ? -14.695 6.133 -1.124 1 95.06 277 VAL A O 1
ATOM 2038 N N . GLU A 1 278 ? -16.656 7.164 -0.98 1 92.44 278 GLU A N 1
ATOM 2039 C CA . GLU A 1 278 ? -16.516 7.387 0.457 1 92.44 278 GLU A CA 1
ATOM 2040 C C . GLU A 1 278 ? -16.469 6.062 1.217 1 92.44 278 GLU A C 1
ATOM 2042 O O . GLU A 1 278 ? -15.633 5.883 2.104 1 92.44 278 GLU A O 1
ATOM 2047 N N . ASN A 1 279 ? -17.359 5.156 0.878 1 92.5 279 ASN A N 1
ATOM 2048 C CA . ASN A 1 279 ? -17.375 3.838 1.505 1 92.5 279 ASN A CA 1
ATOM 2049 C C . ASN A 1 279 ? -16.094 3.068 1.229 1 92.5 279 ASN A C 1
ATOM 2051 O O . ASN A 1 279 ? -15.555 2.402 2.117 1 92.5 279 ASN A O 1
ATOM 2055 N N . TYR A 1 280 ? -15.656 3.191 0.082 1 94.38 280 TYR A N 1
ATOM 2056 C CA . TYR A 1 280 ? -14.438 2.523 -0.361 1 94.38 280 TYR A CA 1
ATOM 2057 C C . TYR A 1 280 ? -13.219 3.076 0.364 1 94.38 280 TYR A C 1
ATOM 2059 O O . TYR A 1 280 ? -12.461 2.324 0.977 1 94.38 280 TYR A O 1
ATOM 2067 N N . ILE A 1 281 ? -13.039 4.336 0.37 1 92.75 281 ILE A N 1
ATOM 2068 C CA . ILE A 1 281 ? -11.828 4.953 0.91 1 92.75 281 ILE A CA 1
ATOM 2069 C C . ILE A 1 281 ? -11.836 4.852 2.434 1 92.75 281 ILE A C 1
ATOM 2071 O O . ILE A 1 281 ? -10.773 4.816 3.062 1 92.75 281 ILE A O 1
ATOM 2075 N N . GLY A 1 282 ? -13.031 4.805 3.021 1 90.69 282 GLY A N 1
ATOM 2076 C CA . GLY A 1 282 ? -13.141 4.562 4.453 1 90.69 282 GLY A CA 1
ATOM 2077 C C . GLY A 1 282 ? -12.484 3.264 4.887 1 90.69 282 GLY A C 1
ATOM 2078 O O . GLY A 1 282 ? -11.859 3.201 5.949 1 90.69 282 GLY A O 1
ATOM 2079 N N . LYS A 1 283 ? -12.578 2.27 4.074 1 92.19 283 LYS A N 1
ATOM 2080 C CA . LYS A 1 283 ? -11.961 0.98 4.375 1 92.19 283 LYS A CA 1
ATOM 2081 C C . LYS A 1 283 ? -10.453 1.026 4.156 1 92.19 283 LYS A C 1
ATOM 2083 O O . LYS A 1 283 ? -9.688 0.447 4.934 1 92.19 283 LYS A O 1
ATOM 2088 N N . ILE A 1 284 ? -10.07 1.717 3.121 1 92.94 284 ILE A N 1
ATOM 2089 C CA . ILE A 1 284 ? -8.648 1.869 2.832 1 92.94 284 ILE A CA 1
ATOM 2090 C C . ILE A 1 284 ? -7.969 2.629 3.967 1 92.94 284 ILE A C 1
ATOM 2092 O O . ILE A 1 284 ? -6.848 2.303 4.355 1 92.94 284 ILE A O 1
ATOM 2096 N N . GLY A 1 285 ? -8.664 3.609 4.48 1 89.88 285 GLY A N 1
ATOM 2097 C CA . GLY A 1 285 ? -8.141 4.445 5.551 1 89.88 285 GLY A CA 1
ATOM 2098 C C . GLY A 1 285 ? -7.906 3.684 6.84 1 89.88 285 GLY A C 1
ATOM 2099 O O . GLY A 1 285 ? -7.074 4.082 7.66 1 89.88 285 GLY A O 1
ATOM 2100 N N . LEU A 1 286 ? -8.555 2.543 7.004 1 89.12 286 LEU A N 1
ATOM 2101 C CA . LEU A 1 286 ? -8.438 1.753 8.227 1 89.12 286 LEU A CA 1
ATOM 2102 C C . LEU A 1 286 ? -7.031 1.18 8.367 1 89.12 286 LEU A C 1
ATOM 2104 O O . LEU A 1 286 ? -6.602 0.844 9.469 1 89.12 286 LEU A O 1
ATOM 2108 N N . ILE A 1 287 ? -6.309 1.146 7.254 1 91 287 ILE A N 1
ATOM 2109 C CA . ILE A 1 287 ? -4.984 0.535 7.297 1 91 287 ILE A CA 1
ATOM 2110 C C . ILE A 1 287 ? -3.918 1.601 7.055 1 91 287 ILE A C 1
ATOM 2112 O O . ILE A 1 287 ? -2.885 1.617 7.727 1 91 287 ILE A O 1
ATOM 2116 N N . PHE A 1 288 ? -4.246 2.492 6.184 1 90.38 288 PHE A N 1
ATOM 2117 C CA . PHE A 1 288 ? -3.219 3.441 5.77 1 90.38 288 PHE A CA 1
ATOM 2118 C C . PHE A 1 288 ? -3.023 4.523 6.828 1 90.38 288 PHE A C 1
ATOM 2120 O O . PHE A 1 288 ? -1.905 4.992 7.043 1 90.38 288 PHE A O 1
ATOM 2127 N N . ALA A 1 289 ? -4.109 4.902 7.492 1 86.44 289 ALA A N 1
ATOM 2128 C CA . ALA A 1 289 ? -3.996 5.953 8.5 1 86.44 289 ALA A CA 1
ATOM 2129 C C . ALA A 1 289 ? -3.154 5.484 9.688 1 86.44 289 ALA A C 1
ATOM 2131 O O . ALA A 1 289 ? -2.15 6.113 10.031 1 86.44 289 ALA A O 1
ATOM 2132 N N . PRO A 1 290 ? -3.529 4.316 10.273 1 90.62 290 PRO A N 1
ATOM 2133 C CA . PRO A 1 290 ? -2.707 3.834 11.383 1 90.62 290 PRO A CA 1
ATOM 2134 C C . PRO A 1 290 ? -1.258 3.576 10.977 1 90.62 290 PRO A C 1
ATOM 2136 O O . PRO A 1 290 ? -0.34 3.809 11.766 1 90.62 290 PRO A O 1
ATOM 2139 N N . LEU A 1 291 ? -1.098 3.064 9.781 1 92 291 LEU A N 1
ATOM 2140 C CA . LEU A 1 291 ? 0.259 2.82 9.297 1 92 291 LEU A CA 1
ATOM 2141 C C . LEU A 1 291 ? 1.035 4.129 9.18 1 92 291 LEU A C 1
ATOM 2143 O O . LEU A 1 291 ? 2.219 4.184 9.516 1 92 291 LEU A O 1
ATOM 2147 N N . PHE A 1 292 ? 0.408 5.152 8.633 1 87.88 292 PHE A N 1
ATOM 2148 C CA . PHE A 1 292 ? 1.033 6.461 8.484 1 87.88 292 PHE A CA 1
ATOM 2149 C C . PHE A 1 292 ? 1.526 6.977 9.836 1 87.88 292 PHE A C 1
ATOM 2151 O O . PHE A 1 292 ? 2.693 7.344 9.977 1 87.88 292 PHE A O 1
ATOM 2158 N N . PHE A 1 293 ? 0.733 6.941 10.852 1 84.56 293 PHE A N 1
ATOM 2159 C CA . PHE A 1 293 ? 1.064 7.492 12.156 1 84.56 293 PHE A CA 1
ATOM 2160 C C . PHE A 1 293 ? 2.105 6.633 12.859 1 84.56 293 PHE A C 1
ATOM 2162 O O . PHE A 1 293 ? 3.008 7.152 13.516 1 84.56 293 PHE A O 1
ATOM 2169 N N . ALA A 1 294 ? 1.964 5.328 12.75 1 91.31 294 ALA A N 1
ATOM 2170 C CA . ALA A 1 294 ? 2.955 4.434 13.344 1 91.31 294 ALA A CA 1
ATOM 2171 C C . ALA A 1 294 ? 4.328 4.645 12.711 1 91.31 294 ALA A C 1
ATOM 2173 O O . ALA A 1 294 ? 5.348 4.609 13.406 1 91.31 294 ALA A O 1
ATOM 2174 N N . ILE A 1 295 ? 4.355 4.848 11.406 1 88.44 295 ILE A N 1
ATOM 2175 C CA . ILE A 1 295 ? 5.617 5.027 10.695 1 88.44 295 ILE A CA 1
ATOM 2176 C C . ILE A 1 295 ? 6.254 6.355 11.102 1 88.44 295 ILE A C 1
ATOM 2178 O O . ILE A 1 295 ? 7.469 6.434 11.305 1 88.44 295 ILE A O 1
ATOM 2182 N N . ILE A 1 296 ? 5.461 7.395 11.164 1 79.62 296 ILE A N 1
ATOM 2183 C CA . ILE A 1 296 ? 5.957 8.688 11.625 1 79.62 296 ILE A CA 1
ATOM 2184 C C . ILE A 1 296 ? 6.555 8.539 13.023 1 79.62 296 ILE A C 1
ATOM 2186 O O . ILE A 1 296 ? 7.645 9.055 13.297 1 79.62 296 ILE A O 1
ATOM 2190 N N . GLY A 1 297 ? 5.902 7.855 13.891 1 83.88 297 GLY A N 1
ATOM 2191 C CA . GLY A 1 297 ? 6.402 7.617 15.234 1 83.88 297 GLY A CA 1
ATOM 2192 C C . GLY A 1 297 ? 7.703 6.832 15.25 1 83.88 297 GLY A C 1
ATOM 2193 O O . GLY A 1 297 ? 8.602 7.141 16.031 1 83.88 297 GLY A O 1
ATOM 2194 N N . ALA A 1 298 ? 7.785 5.859 14.414 1 88.06 298 ALA A N 1
ATOM 2195 C CA . ALA A 1 298 ? 8.945 4.977 14.383 1 88.06 298 ALA A CA 1
ATOM 2196 C C . ALA A 1 298 ? 10.203 5.73 13.953 1 88.06 298 ALA A C 1
ATOM 2198 O O . ALA A 1 298 ? 11.32 5.266 14.18 1 88.06 298 ALA A O 1
ATOM 2199 N N . GLN A 1 299 ? 10.016 6.855 13.352 1 79.94 299 GLN A N 1
ATOM 2200 C CA . GLN A 1 299 ? 11.148 7.621 12.836 1 79.94 299 GLN A CA 1
ATOM 2201 C C . GLN A 1 299 ? 11.688 8.578 13.898 1 79.94 299 GLN A C 1
ATOM 2203 O O . GLN A 1 299 ? 12.703 9.242 13.68 1 79.94 299 GLN A O 1
ATOM 2208 N N . VAL A 1 300 ? 11.07 8.641 15.008 1 77.56 300 VAL A N 1
ATOM 2209 C CA . VAL A 1 300 ? 11.492 9.539 16.078 1 77.56 300 VAL A CA 1
ATOM 2210 C C . VAL A 1 300 ? 12.672 8.922 16.828 1 77.56 300 VAL A C 1
ATOM 2212 O O . VAL A 1 300 ? 12.539 7.855 17.422 1 77.56 300 VAL A O 1
ATOM 2215 N N . ASP A 1 301 ? 13.844 9.523 16.719 1 78.31 301 ASP A N 1
ATOM 2216 C CA . ASP A 1 301 ? 15.055 9.07 17.406 1 78.31 301 ASP A CA 1
ATOM 2217 C C . ASP A 1 301 ? 15.336 9.93 18.641 1 78.31 301 ASP A C 1
ATOM 2219 O O . ASP A 1 301 ? 15.812 11.062 18.516 1 78.31 301 ASP A O 1
ATOM 2223 N N . LEU A 1 302 ? 15.094 9.383 19.812 1 74.88 302 LEU A N 1
ATOM 2224 C CA . LEU A 1 302 ? 15.273 10.133 21.047 1 74.88 302 LEU A CA 1
ATOM 2225 C C . LEU A 1 302 ? 16.547 9.695 21.781 1 74.88 302 LEU A C 1
ATOM 2227 O O . LEU A 1 302 ? 16.766 10.086 22.922 1 74.88 302 LEU A O 1
ATOM 2231 N N . ARG A 1 303 ? 17.531 8.984 21.25 1 79.5 303 ARG A N 1
ATOM 2232 C CA . ARG A 1 303 ? 18.688 8.398 21.906 1 79.5 303 ARG A CA 1
ATOM 2233 C C . ARG A 1 303 ? 19.719 9.477 22.266 1 79.5 303 ARG A C 1
ATOM 2235 O O . ARG A 1 303 ? 20.422 9.367 23.266 1 79.5 303 ARG A O 1
ATOM 2242 N N . ALA A 1 304 ? 19.797 10.547 21.344 1 70.62 304 ALA A N 1
ATOM 2243 C CA . ALA A 1 304 ? 20.828 11.555 21.531 1 70.62 304 ALA A CA 1
ATOM 2244 C C . ALA A 1 304 ? 20.297 12.773 22.266 1 70.62 304 ALA A C 1
ATOM 2246 O O . ALA A 1 304 ? 20.828 13.883 22.125 1 70.62 304 ALA A O 1
ATOM 2247 N N . VAL A 1 305 ? 19.375 12.594 23.078 1 78 305 VAL A N 1
ATOM 2248 C CA . VAL A 1 305 ? 18.766 13.742 23.75 1 78 305 VAL A CA 1
ATOM 2249 C C . VAL A 1 305 ? 19.453 13.992 25.094 1 78 305 VAL A C 1
ATOM 2251 O O . VAL A 1 305 ? 19.469 13.125 25.969 1 78 305 VAL A O 1
ATOM 2254 N N . ASP A 1 306 ? 20.266 15.055 25.109 1 82.75 306 ASP A N 1
ATOM 2255 C CA . ASP A 1 306 ? 20.875 15.484 26.375 1 82.75 306 ASP A CA 1
ATOM 2256 C C . ASP A 1 306 ? 20.156 16.688 26.953 1 82.75 306 ASP A C 1
ATOM 2258 O O . ASP A 1 306 ? 19.141 17.141 26.406 1 82.75 306 ASP A O 1
ATOM 2262 N N . LEU A 1 307 ? 20.625 17.156 28.047 1 83.88 307 LEU A N 1
ATOM 2263 C CA . LEU A 1 307 ? 19.953 18.234 28.766 1 83.88 307 LEU A CA 1
ATOM 2264 C C . LEU A 1 307 ? 19.969 19.516 27.938 1 83.88 307 LEU A C 1
ATOM 2266 O O . LEU A 1 307 ? 19 20.281 27.969 1 83.88 307 LEU A O 1
ATOM 2270 N N . ASN A 1 308 ? 21.047 19.812 27.312 1 81.94 308 ASN A N 1
ATOM 2271 C CA . ASN A 1 308 ? 21.125 21 26.469 1 81.94 308 ASN A CA 1
ATOM 2272 C C . ASN A 1 308 ? 20.141 20.953 25.312 1 81.94 308 ASN A C 1
ATOM 2274 O O . ASN A 1 308 ? 19.469 21.938 25.016 1 81.94 308 ASN A O 1
ATOM 2278 N N . ILE A 1 309 ? 20.062 19.844 24.812 1 85.31 309 ILE A N 1
ATOM 2279 C CA . ILE A 1 309 ? 19.125 19.641 23.719 1 85.31 309 ILE A CA 1
ATOM 2280 C C . ILE A 1 309 ? 17.703 19.812 24.219 1 85.31 309 ILE A C 1
ATOM 2282 O O . ILE A 1 309 ? 16.859 20.406 23.531 1 85.31 309 ILE A O 1
ATOM 2286 N N . LEU A 1 310 ? 17.453 19.344 25.391 1 88.69 310 LEU A N 1
ATOM 2287 C CA . LEU A 1 310 ? 16.109 19.422 25.953 1 88.69 310 LEU A CA 1
ATOM 2288 C C . LEU A 1 310 ? 15.727 20.875 26.203 1 88.69 310 LEU A C 1
ATOM 2290 O O . LEU A 1 310 ? 14.562 21.25 26.031 1 88.69 310 LEU A O 1
ATOM 2294 N N . MET A 1 311 ? 16.656 21.625 26.641 1 89.19 311 MET A N 1
ATOM 2295 C CA . MET A 1 311 ? 16.375 23.031 26.906 1 89.19 311 MET A CA 1
ATOM 2296 C C . MET A 1 311 ? 16.031 23.781 25.625 1 89.19 311 MET A C 1
ATOM 2298 O O . MET A 1 311 ? 15.047 24.516 25.562 1 89.19 311 MET A O 1
ATOM 2302 N N . ILE A 1 312 ? 16.891 23.578 24.672 1 88.5 312 ILE A N 1
ATOM 2303 C CA . ILE A 1 312 ? 16.641 24.234 23.391 1 88.5 312 ILE A CA 1
ATOM 2304 C C . ILE A 1 312 ? 15.336 23.703 22.797 1 88.5 312 ILE A C 1
ATOM 2306 O O . ILE A 1 312 ? 14.602 24.453 22.141 1 88.5 312 ILE A O 1
ATOM 2310 N N . SER A 1 313 ? 15.117 22.453 23.062 1 92.69 313 SER A N 1
ATOM 2311 C CA . SER A 1 313 ? 13.875 21.859 22.594 1 92.69 313 SER A CA 1
ATOM 2312 C C . SER A 1 313 ? 12.664 22.5 23.25 1 92.69 313 SER A C 1
ATOM 2314 O O . SER A 1 313 ? 11.633 22.703 22.609 1 92.69 313 SER A O 1
ATOM 2316 N N . GLY A 1 314 ? 12.82 22.734 24.516 1 94.12 314 GLY A N 1
ATOM 2317 C CA . GLY A 1 314 ? 11.742 23.422 25.203 1 94.12 314 GLY A CA 1
ATOM 2318 C C . GLY A 1 314 ? 11.414 24.766 24.578 1 94.12 314 GLY A C 1
ATOM 2319 O O . GLY A 1 314 ? 10.242 25.125 24.453 1 94.12 314 GLY A O 1
ATOM 2320 N N . VAL A 1 315 ? 12.406 25.484 24.203 1 93.88 315 VAL A N 1
ATOM 2321 C CA . VAL A 1 315 ? 12.227 26.812 23.625 1 93.88 315 VAL A CA 1
ATOM 2322 C C . VAL A 1 315 ? 11.555 26.688 22.266 1 93.88 315 VAL A C 1
ATOM 2324 O O . VAL A 1 315 ? 10.594 27.391 21.969 1 93.88 315 VAL A O 1
ATOM 2327 N N . ILE A 1 316 ? 12.086 25.828 21.469 1 94.56 316 ILE A N 1
ATOM 2328 C CA . ILE A 1 316 ? 11.555 25.703 20.109 1 94.56 316 ILE A CA 1
ATOM 2329 C C . ILE A 1 316 ? 10.109 25.219 20.172 1 94.56 316 ILE A C 1
ATOM 2331 O O . ILE A 1 316 ? 9.281 25.594 19.344 1 94.56 316 ILE A O 1
ATOM 2335 N N . ILE A 1 317 ? 9.852 24.344 21.109 1 96.19 317 ILE A N 1
ATOM 2336 C CA . ILE A 1 317 ? 8.492 23.828 21.281 1 96.19 317 ILE A CA 1
ATOM 2337 C C . ILE A 1 317 ? 7.562 24.969 21.688 1 96.19 317 ILE A C 1
ATOM 2339 O O . ILE A 1 317 ? 6.457 25.094 21.156 1 96.19 317 ILE A O 1
ATOM 2343 N N . ALA A 1 318 ? 8.008 25.719 22.609 1 96.75 318 ALA A N 1
ATOM 2344 C CA . ALA A 1 318 ? 7.215 26.875 23.062 1 96.75 318 ALA A CA 1
ATOM 2345 C C . ALA A 1 318 ? 6.945 27.828 21.906 1 96.75 318 ALA A C 1
ATOM 2347 O O . ALA A 1 318 ? 5.816 28.297 21.734 1 96.75 318 ALA A O 1
ATOM 2348 N N . VAL A 1 319 ? 7.945 28.109 21.141 1 96.19 319 VAL A N 1
ATOM 2349 C CA . VAL A 1 319 ? 7.805 29 20 1 96.19 319 VAL A CA 1
ATOM 2350 C C . VAL A 1 319 ? 6.836 28.391 18.984 1 96.19 319 VAL A C 1
ATOM 2352 O O . VAL A 1 319 ? 5.973 29.078 18.453 1 96.19 319 VAL A O 1
ATOM 2355 N N . ALA A 1 320 ? 7.008 27.125 18.75 1 96.38 320 ALA A N 1
ATOM 2356 C CA . ALA A 1 320 ? 6.16 26.422 17.797 1 96.38 320 ALA A CA 1
ATOM 2357 C C . ALA A 1 320 ? 4.688 26.5 18.203 1 96.38 320 ALA A C 1
ATOM 2359 O O . ALA A 1 320 ? 3.828 26.797 17.359 1 96.38 320 ALA A O 1
ATOM 2360 N N . ILE A 1 321 ? 4.43 26.312 19.438 1 97 321 ILE A N 1
ATOM 2361 C CA . ILE A 1 321 ? 3.061 26.266 19.953 1 97 321 ILE A CA 1
ATOM 2362 C C . ILE A 1 321 ? 2.48 27.688 19.984 1 97 321 ILE A C 1
ATOM 2364 O O . ILE A 1 321 ? 1.398 27.922 19.438 1 97 321 ILE A O 1
ATOM 2368 N N . VAL A 1 322 ? 3.186 28.609 20.516 1 97.44 322 VAL A N 1
ATOM 2369 C CA . VAL A 1 322 ? 2.689 29.953 20.734 1 97.44 322 VAL A CA 1
ATOM 2370 C C . VAL A 1 322 ? 2.479 30.656 19.391 1 97.44 322 VAL A C 1
ATOM 2372 O O . VAL A 1 322 ? 1.498 31.391 19.219 1 97.44 322 VAL A O 1
ATOM 2375 N N . THR A 1 323 ? 3.328 30.453 18.516 1 96.75 323 THR A N 1
ATOM 2376 C CA . THR A 1 323 ? 3.254 31.172 17.25 1 96.75 323 THR A CA 1
ATOM 2377 C C . THR A 1 323 ? 2.07 30.672 16.422 1 96.75 323 THR A C 1
ATOM 2379 O O . THR A 1 323 ? 1.476 31.453 15.664 1 96.75 323 THR A O 1
ATOM 2382 N N . LYS A 1 324 ? 1.774 29.406 16.531 1 96.31 324 LYS A N 1
ATOM 2383 C CA . LYS A 1 324 ? 0.608 28.922 15.805 1 96.31 324 LYS A CA 1
ATOM 2384 C C . LYS A 1 324 ? -0.688 29.359 16.469 1 96.31 324 LYS A C 1
ATOM 2386 O O . LYS A 1 324 ? -1.685 29.641 15.805 1 96.31 324 LYS A O 1
ATOM 2391 N N . LEU A 1 325 ? -0.682 29.422 17.781 1 96.94 325 LEU A N 1
ATOM 2392 C CA . LEU A 1 325 ? -1.851 29.938 18.5 1 96.94 325 LEU A CA 1
ATOM 2393 C C . LEU A 1 325 ? -2.104 31.391 18.141 1 96.94 325 LEU A C 1
ATOM 2395 O O . LEU A 1 325 ? -3.252 31.797 17.953 1 96.94 325 LEU A O 1
ATOM 2399 N N . LEU A 1 326 ? -1.057 32.094 18.016 1 96.75 326 LEU A N 1
ATOM 2400 C CA . LEU A 1 326 ? -1.187 33.531 17.688 1 96.75 326 LEU A CA 1
ATOM 2401 C C . LEU A 1 326 ? -1.387 33.719 16.188 1 96.75 326 LEU A C 1
ATOM 2403 O O . LEU A 1 326 ? -2.256 34.469 15.773 1 96.75 326 LEU A O 1
ATOM 2407 N N . GLY A 1 327 ? -0.592 33.031 15.453 1 96.44 327 GLY A N 1
ATOM 2408 C CA . GLY A 1 327 ? -0.608 33.219 14.008 1 96.44 327 GLY A CA 1
ATOM 2409 C C . GLY A 1 327 ? -1.842 32.656 13.344 1 96.44 327 GLY A C 1
ATOM 2410 O O . GLY A 1 327 ? -2.303 33.156 12.32 1 96.44 327 GLY A O 1
ATOM 2411 N N . CYS A 1 328 ? -2.299 31.594 13.859 1 97 328 CYS A N 1
ATOM 2412 C CA . CYS A 1 328 ? -3.455 30.938 13.266 1 97 328 CYS A CA 1
ATOM 2413 C C . CYS A 1 328 ? -4.688 31.109 14.148 1 97 328 CYS A C 1
ATOM 2415 O O . CYS A 1 328 ? -5.781 31.375 13.648 1 97 328 CYS A O 1
ATOM 2417 N N . GLY A 1 329 ? -4.59 30.984 15.422 1 97 329 GLY A N 1
ATOM 2418 C CA . GLY A 1 329 ? -5.715 31.031 16.344 1 97 329 GLY A CA 1
ATOM 2419 C C . GLY A 1 329 ? -6.387 32.375 16.391 1 97 329 GLY A C 1
ATOM 2420 O O . GLY A 1 329 ? -7.613 32.469 16.297 1 97 329 GLY A O 1
ATOM 2421 N N . LEU A 1 330 ? -5.617 33.406 16.484 1 96.75 330 LEU A N 1
ATOM 2422 C CA . LEU A 1 330 ? -6.168 34.75 16.656 1 96.75 330 LEU A CA 1
ATOM 2423 C C . LEU A 1 330 ? -6.938 35.188 15.414 1 96.75 330 LEU A C 1
ATOM 2425 O O . LEU A 1 330 ? -8.094 35.594 15.508 1 96.75 330 LEU A O 1
ATOM 2429 N N . PRO A 1 331 ? -6.332 35.094 14.266 1 96.94 331 PRO A N 1
ATOM 2430 C CA . PRO A 1 331 ? -7.129 35.438 13.086 1 96.94 331 PRO A CA 1
ATOM 2431 C C . PRO A 1 331 ? -8.344 34.531 12.898 1 96.94 331 PRO A C 1
ATOM 2433 O O . PRO A 1 331 ? -9.383 35 12.414 1 96.94 331 PRO A O 1
ATOM 2436 N N . ALA A 1 332 ? -8.203 33.344 13.242 1 96.75 332 ALA A N 1
ATOM 2437 C CA . ALA A 1 332 ? -9.328 32.438 13.125 1 96.75 332 ALA A CA 1
ATOM 2438 C C . ALA A 1 332 ? -10.484 32.844 14.023 1 96.75 332 ALA A C 1
ATOM 2440 O O . ALA A 1 332 ? -11.656 32.719 13.641 1 96.75 332 ALA A O 1
ATOM 2441 N N . MET A 1 333 ? -10.164 33.312 15.211 1 96.38 333 MET A N 1
ATOM 2442 C CA . MET A 1 333 ? -11.195 33.812 16.125 1 96.38 333 MET A CA 1
ATOM 2443 C C . MET A 1 333 ? -11.984 34.969 15.5 1 96.38 333 MET A C 1
ATOM 2445 O O . MET A 1 333 ? -13.195 35.062 15.695 1 96.38 333 MET A O 1
ATOM 2449 N N . PHE A 1 334 ? -11.344 35.719 14.789 1 95.44 334 PHE A N 1
ATOM 2450 C CA . PHE A 1 334 ? -11.969 36.875 14.148 1 95.44 334 PHE A CA 1
ATOM 2451 C C . PHE A 1 334 ? -12.875 36.438 13.008 1 95.44 334 PHE A C 1
ATOM 2453 O O . PHE A 1 334 ? -14 36.906 12.875 1 95.44 334 PHE A O 1
ATOM 2460 N N . PHE A 1 335 ? -12.453 35.562 12.18 1 94.5 335 PHE A N 1
ATOM 2461 C CA . PHE A 1 335 ? -13.203 35.156 10.992 1 94.5 335 PHE A CA 1
ATOM 2462 C C . PHE A 1 335 ? -14.367 34.25 11.383 1 94.5 335 PHE A C 1
ATOM 2464 O O . PHE A 1 335 ? -15.43 34.312 10.766 1 94.5 335 PHE A O 1
ATOM 2471 N N . LEU A 1 336 ? -14.086 33.406 12.398 1 94.62 336 LEU A N 1
ATOM 2472 C CA . LEU A 1 336 ? -15.125 32.469 12.797 1 94.62 336 LEU A CA 1
ATOM 2473 C C . LEU A 1 336 ? -16.062 33.125 13.82 1 94.62 336 LEU A C 1
ATOM 2475 O O . LEU A 1 336 ? -17.141 32.594 14.102 1 94.62 336 LEU A O 1
ATOM 2479 N N . LYS A 1 337 ? -15.719 34.219 14.375 1 94.88 337 LYS A N 1
ATOM 2480 C CA . LYS A 1 337 ? -16.484 34.938 15.383 1 94.88 337 LYS A CA 1
ATOM 2481 C C . LYS A 1 337 ? -16.812 34.062 16.578 1 94.88 337 LYS A C 1
ATOM 2483 O O . LYS A 1 337 ? -17.938 34.062 17.078 1 94.88 337 LYS A O 1
ATOM 2488 N N . ASN A 1 338 ? -15.914 33.188 16.875 1 94.75 338 ASN A N 1
ATOM 2489 C CA . ASN A 1 338 ? -16.016 32.25 17.969 1 94.75 338 ASN A CA 1
ATOM 2490 C C . ASN A 1 338 ? -14.656 31.922 18.562 1 94.75 338 ASN A C 1
ATOM 2492 O O . ASN A 1 338 ? -13.812 31.312 17.891 1 94.75 338 ASN A O 1
ATOM 2496 N N . LYS A 1 339 ? -14.43 32.25 19.812 1 94.62 339 LYS A N 1
ATOM 2497 C CA . LYS A 1 339 ? -13.133 32.094 20.469 1 94.62 339 LYS A CA 1
ATOM 2498 C C . LYS A 1 339 ? -12.742 30.625 20.547 1 94.62 339 LYS A C 1
ATOM 2500 O O . LYS A 1 339 ? -11.578 30.266 20.312 1 94.62 339 LYS A O 1
ATOM 2505 N N . ALA A 1 340 ? -13.719 29.797 20.844 1 94.5 340 ALA A N 1
ATOM 2506 C CA . ALA A 1 340 ? -13.445 28.375 20.969 1 94.5 340 ALA A CA 1
ATOM 2507 C C . ALA A 1 340 ? -13.055 27.75 19.641 1 94.5 340 ALA A C 1
ATOM 2509 O O . ALA A 1 340 ? -12.102 26.984 19.547 1 94.5 340 ALA A O 1
ATOM 2510 N N . GLN A 1 341 ? -13.797 28.156 18.703 1 94.88 341 GLN A N 1
ATOM 2511 C CA . GLN A 1 341 ? -13.516 27.625 17.359 1 94.88 341 GLN A CA 1
ATOM 2512 C C . GLN A 1 341 ? -12.172 28.141 16.859 1 94.88 341 GLN A C 1
ATOM 2514 O O . GLN A 1 341 ? -11.422 27.391 16.219 1 94.88 341 GLN A O 1
ATOM 2519 N N . GLY A 1 342 ? -11.945 29.391 17.156 1 96.44 342 GLY A N 1
ATOM 2520 C CA . GLY A 1 342 ? -10.664 29.953 16.766 1 96.44 342 GLY A CA 1
ATOM 2521 C C . GLY A 1 342 ? -9.484 29.281 17.438 1 96.44 342 GLY A C 1
ATOM 2522 O O . GLY A 1 342 ? -8.453 29.031 16.812 1 96.44 342 GLY A O 1
ATOM 2523 N N . MET A 1 343 ? -9.633 29 18.688 1 95.12 343 MET A N 1
ATOM 2524 C CA . MET A 1 343 ? -8.594 28.297 19.438 1 95.12 343 MET A CA 1
ATOM 2525 C C . MET A 1 343 ? -8.359 26.906 18.875 1 95.12 343 MET A C 1
ATOM 2527 O O . MET A 1 343 ? -7.215 26.453 18.797 1 95.12 343 MET A O 1
ATOM 2531 N N . ARG A 1 344 ? -9.422 26.234 18.5 1 96.12 344 ARG A N 1
ATOM 2532 C CA . ARG A 1 344 ? -9.297 24.906 17.922 1 96.12 344 ARG A CA 1
ATOM 2533 C C . ARG A 1 344 ? -8.523 24.938 16.609 1 96.12 344 ARG A C 1
ATOM 2535 O O . ARG A 1 344 ? -7.773 24.016 16.297 1 96.12 344 ARG A O 1
ATOM 2542 N N . VAL A 1 345 ? -8.711 26 15.898 1 96.5 345 VAL A N 1
ATOM 2543 C CA . VAL A 1 345 ? -7.953 26.172 14.664 1 96.5 345 VAL A CA 1
ATOM 2544 C C . VAL A 1 345 ? -6.469 26.344 14.992 1 96.5 345 VAL A C 1
ATOM 2546 O O . VAL A 1 345 ? -5.613 25.703 14.367 1 96.5 345 VAL A O 1
ATOM 2549 N N . GLY A 1 346 ? -6.219 27.219 15.945 1 97.19 346 GLY A N 1
ATOM 2550 C CA . GLY A 1 346 ? -4.84 27.406 16.359 1 97.19 346 GLY A CA 1
ATOM 2551 C C . GLY A 1 346 ? -4.184 26.125 16.844 1 97.19 346 GLY A C 1
ATOM 2552 O O . GLY A 1 346 ? -3.055 25.812 16.453 1 97.19 346 GLY A O 1
ATOM 2553 N N . ILE A 1 347 ? -4.883 25.375 17.641 1 96.25 347 ILE A N 1
ATOM 2554 C CA . ILE A 1 347 ? -4.383 24.109 18.172 1 96.25 347 ILE A CA 1
ATOM 2555 C C . ILE A 1 347 ? -4.188 23.109 17.031 1 96.25 347 ILE A C 1
ATOM 2557 O O . ILE A 1 347 ? -3.178 22.406 16.984 1 96.25 347 ILE A O 1
ATOM 2561 N N . GLY A 1 348 ? -5.141 23.062 16.141 1 95.19 348 GLY A N 1
ATOM 2562 C CA . GLY A 1 348 ? -5.082 22.141 15.008 1 95.19 348 GLY A CA 1
ATOM 2563 C C . GLY A 1 348 ? -3.914 22.406 14.078 1 95.19 348 GLY A C 1
ATOM 2564 O O . GLY A 1 348 ? -3.49 21.516 13.344 1 95.19 348 GLY A O 1
ATOM 2565 N N . MET A 1 349 ? -3.365 23.578 14.18 1 94.88 349 MET A N 1
ATOM 2566 C CA . MET A 1 349 ? -2.291 23.984 13.273 1 94.88 349 MET A CA 1
ATOM 2567 C C . MET A 1 349 ? -0.933 23.859 13.953 1 94.88 349 MET A C 1
ATOM 2569 O O . MET A 1 349 ? 0.088 24.25 13.383 1 94.88 349 MET A O 1
ATOM 2573 N N . ILE A 1 350 ? -0.908 23.328 15.109 1 95.19 350 ILE A N 1
ATOM 2574 C CA . ILE A 1 350 ? 0.302 23.281 15.93 1 95.19 350 ILE A CA 1
ATOM 2575 C C . ILE A 1 350 ? 1.225 22.172 15.414 1 95.19 350 ILE A C 1
ATOM 2577 O O . ILE A 1 350 ? 2.441 22.359 15.328 1 95.19 350 ILE A O 1
ATOM 2581 N N . SER A 1 351 ? 0.693 21.047 14.984 1 92.06 351 SER A N 1
ATOM 2582 C CA . SER A 1 351 ? 1.47 19.844 14.672 1 92.06 351 SER A CA 1
ATOM 2583 C C . SER A 1 351 ? 2.389 20.078 13.477 1 92.06 351 SER A C 1
ATOM 2585 O O . SER A 1 351 ? 1.989 20.703 12.492 1 92.06 351 SER A O 1
ATOM 2587 N N . ARG A 1 352 ? 3.613 19.625 13.734 1 86.94 352 ARG A N 1
ATOM 2588 C CA . ARG A 1 352 ? 4.598 19.672 12.656 1 86.94 352 ARG A CA 1
ATOM 2589 C C . ARG A 1 352 ? 4.906 18.266 12.133 1 86.94 352 ARG A C 1
ATOM 2591 O O . ARG A 1 352 ? 4.637 17.281 12.805 1 86.94 352 ARG A O 1
ATOM 2598 N N . GLY A 1 353 ? 5.461 18.234 10.984 1 75.38 353 GLY A N 1
ATOM 2599 C CA . GLY A 1 353 ? 5.656 16.922 10.406 1 75.38 353 GLY A CA 1
ATOM 2600 C C . GLY A 1 353 ? 6.922 16.812 9.57 1 75.38 353 GLY A C 1
ATOM 2601 O O . GLY A 1 353 ? 7.996 17.219 10.016 1 75.38 353 GLY A O 1
ATOM 2602 N N . GLU A 1 354 ? 6.789 16.219 8.453 1 65.94 354 GLU A N 1
ATOM 2603 C CA . GLU A 1 354 ? 7.898 15.766 7.617 1 65.94 354 GLU A CA 1
ATOM 2604 C C . GLU A 1 354 ? 8.703 16.953 7.078 1 65.94 354 GLU A C 1
ATOM 2606 O O . GLU A 1 354 ? 9.922 16.859 6.953 1 65.94 354 GLU A O 1
ATOM 2611 N N . VAL A 1 355 ? 8 18.016 6.781 1 69.06 355 VAL A N 1
ATOM 2612 C CA . VAL A 1 355 ? 8.68 19.156 6.188 1 69.06 355 VAL A CA 1
ATOM 2613 C C . VAL A 1 355 ? 9.734 19.703 7.164 1 69.06 355 VAL A C 1
ATOM 2615 O O . VAL A 1 355 ? 10.836 20.062 6.754 1 69.06 355 VAL A O 1
ATOM 2618 N N . GLY A 1 356 ? 9.352 19.75 8.398 1 76.31 356 GLY A N 1
ATOM 2619 C CA . GLY A 1 356 ? 10.328 20.156 9.398 1 76.31 356 GLY A CA 1
ATOM 2620 C C . GLY A 1 356 ? 11.547 19.266 9.438 1 76.31 356 GLY A C 1
ATOM 2621 O O . GLY A 1 356 ? 12.68 19.75 9.547 1 76.31 356 GLY A O 1
ATOM 2622 N N . LEU A 1 357 ? 11.398 18.078 9.266 1 74.44 357 LEU A N 1
ATOM 2623 C CA . LEU A 1 357 ? 12.484 17.109 9.305 1 74.44 357 LEU A CA 1
ATOM 2624 C C . LEU A 1 357 ? 13.344 17.203 8.047 1 74.44 357 LEU A C 1
ATOM 2626 O O . LEU A 1 357 ? 14.562 17.031 8.109 1 74.44 357 LEU A O 1
ATOM 2630 N N . ILE A 1 358 ? 12.75 17.484 6.977 1 67.62 358 ILE A N 1
ATOM 2631 C CA . ILE A 1 358 ? 13.477 17.656 5.727 1 67.62 358 ILE A CA 1
ATOM 2632 C C . ILE A 1 358 ? 14.398 18.875 5.832 1 67.62 358 ILE A C 1
ATOM 2634 O O . ILE A 1 358 ? 15.57 18.812 5.461 1 67.62 358 ILE A O 1
ATOM 2638 N N . VAL A 1 359 ? 13.859 19.922 6.344 1 76.19 359 VAL A N 1
ATOM 2639 C CA . VAL A 1 359 ? 14.641 21.141 6.5 1 76.19 359 VAL A CA 1
ATOM 2640 C C . VAL A 1 359 ? 15.836 20.875 7.422 1 76.19 359 VAL A C 1
ATOM 2642 O O . VAL A 1 359 ? 16.953 21.312 7.137 1 76.19 359 VAL A O 1
ATOM 2645 N N . ALA A 1 360 ? 15.547 20.203 8.453 1 80.94 360 ALA A N 1
ATOM 2646 C CA . ALA A 1 360 ? 16.609 19.875 9.406 1 80.94 360 ALA A CA 1
ATOM 2647 C C . ALA A 1 360 ? 17.672 19 8.75 1 80.94 360 ALA A C 1
ATOM 2649 O O . ALA A 1 360 ? 18.859 19.188 8.961 1 80.94 360 ALA A O 1
ATOM 2650 N N . GLY A 1 361 ? 17.297 18.109 8 1 74.94 361 GLY A N 1
ATOM 2651 C CA . GLY A 1 361 ? 18.203 17.219 7.305 1 74.94 361 GLY A CA 1
ATOM 2652 C C . GLY A 1 361 ? 19.094 17.938 6.301 1 74.94 361 GLY A C 1
ATOM 2653 O O . GLY A 1 361 ? 20.297 17.719 6.262 1 74.94 361 GLY A O 1
ATOM 2654 N N . VAL A 1 362 ? 18.5 18.734 5.496 1 69.94 362 VAL A N 1
ATOM 2655 C CA . VAL A 1 362 ? 19.234 19.531 4.516 1 69.94 362 VAL A CA 1
ATOM 2656 C C . VAL A 1 362 ? 20.234 20.438 5.23 1 69.94 362 VAL A C 1
ATOM 2658 O O . VAL A 1 362 ? 21.359 20.609 4.758 1 69.94 362 VAL A O 1
ATOM 2661 N N . GLY A 1 363 ? 19.828 21 6.281 1 77.5 363 GLY A N 1
ATOM 2662 C CA . GLY A 1 363 ? 20.703 21.859 7.051 1 77.5 363 GLY A CA 1
ATOM 2663 C C . GLY A 1 363 ? 21.938 21.141 7.578 1 77.5 363 GLY A C 1
ATOM 2664 O O . GLY A 1 363 ? 23.047 21.703 7.555 1 77.5 363 GLY A O 1
ATOM 2665 N N . VAL A 1 364 ? 21.781 19.969 8 1 80.12 364 VAL A N 1
ATOM 2666 C CA . VAL A 1 364 ? 22.891 19.188 8.531 1 80.12 364 VAL A CA 1
ATOM 2667 C C . VAL A 1 364 ? 23.812 18.75 7.391 1 80.12 364 VAL A C 1
ATOM 2669 O O . VAL A 1 364 ? 25.031 18.812 7.512 1 80.12 364 VAL A O 1
ATOM 2672 N N . THR A 1 365 ? 23.219 18.328 6.355 1 71.44 365 THR A N 1
ATOM 2673 C CA . THR A 1 365 ? 23.984 17.875 5.203 1 71.44 365 THR A CA 1
ATOM 2674 C C . THR A 1 365 ? 24.797 19.031 4.609 1 71.44 365 THR A C 1
ATOM 2676 O O . THR A 1 365 ? 25.922 18.812 4.129 1 71.44 365 THR A O 1
ATOM 2679 N N . ALA A 1 366 ? 24.266 20.172 4.664 1 72.25 366 ALA A N 1
ATOM 2680 C CA . ALA A 1 366 ? 24.938 21.359 4.141 1 72.25 366 ALA A CA 1
ATOM 2681 C C . ALA A 1 366 ? 25.953 21.891 5.133 1 72.25 366 ALA A C 1
ATOM 2683 O O . ALA A 1 366 ? 26.719 22.797 4.816 1 72.25 366 ALA A O 1
ATOM 2684 N N . GLY A 1 367 ? 25.922 21.328 6.297 1 79.06 367 GLY A N 1
ATOM 2685 C CA . GLY A 1 367 ? 26.891 21.719 7.32 1 79.06 367 GLY A CA 1
ATOM 2686 C C . GLY A 1 367 ? 26.484 22.984 8.055 1 79.06 367 GLY A C 1
ATOM 2687 O O . GLY A 1 367 ? 27.297 23.594 8.75 1 79.06 367 GLY A O 1
ATOM 2688 N N . VAL A 1 368 ? 25.312 23.406 7.898 1 82.56 368 VAL A N 1
ATOM 2689 C CA . VAL A 1 368 ? 24.828 24.641 8.508 1 82.56 368 VAL A CA 1
ATOM 2690 C C . VAL A 1 368 ? 24.281 24.359 9.898 1 82.56 368 VAL A C 1
ATOM 2692 O O . VAL A 1 368 ? 24.5 25.125 10.836 1 82.56 368 VAL A O 1
ATOM 2695 N N . LEU A 1 369 ? 23.562 23.203 9.977 1 87.62 369 LEU A N 1
ATOM 2696 C CA . LEU A 1 369 ? 22.984 22.828 11.258 1 87.62 369 LEU A CA 1
ATOM 2697 C C . LEU A 1 369 ? 23.812 21.734 11.93 1 87.62 369 LEU A C 1
ATOM 2699 O O . LEU A 1 369 ? 24.344 20.859 11.258 1 87.62 369 LEU A O 1
ATOM 2703 N N . THR A 1 370 ? 23.906 21.906 13.164 1 85.69 370 THR A N 1
ATOM 2704 C CA . THR A 1 370 ? 24.578 20.859 13.938 1 85.69 370 THR A CA 1
ATOM 2705 C C . THR A 1 370 ? 23.641 19.703 14.219 1 85.69 370 THR A C 1
ATOM 2707 O O . THR A 1 370 ? 22.422 19.828 14.039 1 85.69 370 THR A O 1
ATOM 2710 N N . SER A 1 371 ? 24.203 18.625 14.695 1 81.38 371 SER A N 1
ATOM 2711 C CA . SER A 1 371 ? 23.406 17.453 15.055 1 81.38 371 SER A CA 1
ATOM 2712 C C . SER A 1 371 ? 22.484 17.75 16.234 1 81.38 371 SER A C 1
ATOM 2714 O O . SER A 1 371 ? 21.406 17.188 16.344 1 81.38 371 SER A O 1
ATOM 2716 N N . GLU A 1 372 ? 22.891 18.594 17.031 1 84.19 372 GLU A N 1
ATOM 2717 C CA . GLU A 1 372 ? 22.094 18.984 18.188 1 84.19 372 GLU A CA 1
ATOM 2718 C C . GLU A 1 372 ? 20.828 19.719 17.766 1 84.19 372 GLU A C 1
ATOM 2720 O O . GLU A 1 372 ? 19.75 19.484 18.312 1 84.19 372 GLU A O 1
ATOM 2725 N N . VAL A 1 373 ? 21.031 20.578 16.797 1 87.25 373 VAL A N 1
ATOM 2726 C CA . VAL A 1 373 ? 19.891 21.359 16.328 1 87.25 373 VAL A CA 1
ATOM 2727 C C . VAL A 1 373 ? 18.922 20.438 15.578 1 87.25 373 VAL A C 1
ATOM 2729 O O . VAL A 1 373 ? 17.703 20.594 15.688 1 87.25 373 VAL A O 1
ATOM 2732 N N . TYR A 1 374 ? 19.516 19.531 14.898 1 84.5 374 TYR A N 1
ATOM 2733 C CA . TYR A 1 374 ? 18.688 18.531 14.234 1 84.5 374 TYR A CA 1
ATOM 2734 C C . TYR A 1 374 ? 17.812 17.797 15.242 1 84.5 374 TYR A C 1
ATOM 2736 O O . TYR A 1 374 ? 16.609 17.672 15.039 1 84.5 374 TYR A O 1
ATOM 2744 N N . SER A 1 375 ? 18.375 17.344 16.266 1 83.94 375 SER A N 1
ATOM 2745 C CA . SER A 1 375 ? 17.656 16.594 17.297 1 83.94 375 SER A CA 1
ATOM 2746 C C . SER A 1 375 ? 16.578 17.469 17.938 1 83.94 375 SER A C 1
ATOM 2748 O O . SER A 1 375 ? 15.5 16.969 18.281 1 83.94 375 SER A O 1
ATOM 2750 N N . THR A 1 376 ? 16.859 18.672 18.109 1 88.94 376 THR A N 1
ATOM 2751 C CA . THR A 1 376 ? 15.906 19.609 18.688 1 88.94 376 THR A CA 1
ATOM 2752 C C . THR A 1 376 ? 14.672 19.734 17.797 1 88.94 376 THR A C 1
ATOM 2754 O O . THR A 1 376 ? 13.547 19.766 18.297 1 88.94 376 THR A O 1
ATOM 2757 N N . ILE A 1 377 ? 14.898 19.781 16.531 1 88.88 377 ILE A N 1
ATOM 2758 C CA . ILE A 1 377 ? 13.789 19.906 15.594 1 88.88 377 ILE A CA 1
ATOM 2759 C C . ILE A 1 377 ? 12.969 18.609 15.586 1 88.88 377 ILE A C 1
ATOM 2761 O O . ILE A 1 377 ? 11.742 18.656 15.555 1 88.88 377 ILE A O 1
ATOM 2765 N N . VAL A 1 378 ? 13.664 17.578 15.711 1 83.12 378 VAL A N 1
ATOM 2766 C CA . VAL A 1 378 ? 12.992 16.281 15.75 1 83.12 378 VAL A CA 1
ATOM 2767 C C . VAL A 1 378 ? 12.086 16.203 16.969 1 83.12 378 VAL A C 1
ATOM 2769 O O . VAL A 1 378 ? 10.945 15.742 16.891 1 83.12 378 VAL A O 1
ATOM 2772 N N . ILE A 1 379 ? 12.562 16.594 18.078 1 87.88 379 ILE A N 1
ATOM 2773 C CA . ILE A 1 379 ? 11.805 16.578 19.328 1 87.88 379 ILE A CA 1
ATOM 2774 C C . ILE A 1 379 ? 10.602 17.516 19.219 1 87.88 379 ILE A C 1
ATOM 2776 O O . ILE A 1 379 ? 9.5 17.172 19.672 1 87.88 379 ILE A O 1
ATOM 2780 N N . MET A 1 380 ? 10.828 18.641 18.656 1 90.62 380 MET A N 1
ATOM 2781 C CA . MET A 1 380 ? 9.734 19.594 18.469 1 90.62 380 MET A CA 1
ATOM 2782 C C . MET A 1 380 ? 8.633 18.984 17.594 1 90.62 380 MET A C 1
ATOM 2784 O O . MET A 1 380 ? 7.449 19.109 17.922 1 90.62 380 MET A O 1
ATOM 2788 N N . VAL A 1 381 ? 9.023 18.328 16.547 1 87.31 381 VAL A N 1
ATOM 2789 C CA . VAL A 1 381 ? 8.062 17.672 15.648 1 87.31 381 VAL A CA 1
ATOM 2790 C C . VAL A 1 381 ? 7.285 16.609 16.406 1 87.31 381 VAL A C 1
ATOM 2792 O O . VAL A 1 381 ? 6.055 16.547 16.328 1 87.31 381 VAL A O 1
ATOM 2795 N N . ALA A 1 382 ? 8.008 15.844 17.156 1 85.38 382 ALA A N 1
ATOM 2796 C CA . ALA A 1 382 ? 7.391 14.766 17.922 1 85.38 382 ALA A CA 1
ATOM 2797 C C . ALA A 1 382 ? 6.414 15.312 18.969 1 85.38 382 ALA A C 1
ATOM 2799 O O . ALA A 1 382 ? 5.273 14.852 19.047 1 85.38 382 ALA A O 1
ATOM 2800 N N . VAL A 1 383 ? 6.82 16.25 19.719 1 91 383 VAL A N 1
ATOM 2801 C CA . VAL A 1 383 ? 6.035 16.781 20.844 1 91 383 VAL A CA 1
ATOM 2802 C C . VAL A 1 383 ? 4.805 17.5 20.312 1 91 383 VAL A C 1
ATOM 2804 O O . VAL A 1 383 ? 3.705 17.344 20.844 1 91 383 VAL A O 1
ATOM 2807 N N . THR A 1 384 ? 4.965 18.25 19.281 1 92.75 384 THR A N 1
ATOM 2808 C CA . THR A 1 384 ? 3.824 18.969 18.734 1 92.75 384 THR A CA 1
ATOM 2809 C C . THR A 1 384 ? 2.803 18 18.141 1 92.75 384 THR A C 1
ATOM 2811 O O . THR A 1 384 ? 1.597 18.25 18.188 1 92.75 384 THR A O 1
ATOM 2814 N N . THR A 1 385 ? 3.291 16.969 17.578 1 86.44 385 THR A N 1
ATOM 2815 C CA . THR A 1 385 ? 2.404 15.953 17.031 1 86.44 385 THR A CA 1
ATOM 2816 C C . THR A 1 385 ? 1.615 15.258 18.125 1 86.44 385 THR A C 1
ATOM 2818 O O . THR A 1 385 ? 0.462 14.867 17.922 1 86.44 385 THR A O 1
ATOM 2821 N N . ILE A 1 386 ? 2.219 15.172 19.297 1 88.44 386 ILE A N 1
ATOM 2822 C CA . ILE A 1 386 ? 1.591 14.5 20.438 1 88.44 386 ILE A CA 1
ATOM 2823 C C . ILE A 1 386 ? 0.616 15.461 21.125 1 88.44 386 ILE A C 1
ATOM 2825 O O . ILE A 1 386 ? -0.503 15.07 21.469 1 88.44 386 ILE A O 1
ATOM 2829 N N . ILE A 1 387 ? 0.964 16.625 21.25 1 92.88 387 ILE A N 1
ATOM 2830 C CA . ILE A 1 387 ? 0.201 17.594 22.031 1 92.88 387 ILE A CA 1
ATOM 2831 C C . ILE A 1 387 ? -1.073 17.969 21.281 1 92.88 387 ILE A C 1
ATOM 2833 O O . ILE A 1 387 ? -2.119 18.188 21.891 1 92.88 387 ILE A O 1
ATOM 2837 N N . THR A 1 388 ? -1.013 18.016 20.016 1 93 388 THR A N 1
ATOM 2838 C CA . THR A 1 388 ? -2.105 18.547 19.203 1 93 388 THR A CA 1
ATOM 2839 C C . THR A 1 388 ? -3.371 17.719 19.406 1 93 388 THR A C 1
ATOM 2841 O O . THR A 1 388 ? -4.426 18.25 19.75 1 93 388 THR A O 1
ATOM 2844 N N . PRO A 1 389 ? -3.254 16.422 19.281 1 90.25 389 PRO A N 1
ATOM 2845 C CA . PRO A 1 389 ? -4.48 15.648 19.469 1 90.25 389 PRO A CA 1
ATOM 2846 C C . PRO A 1 389 ? -4.992 15.688 20.906 1 90.25 389 PRO A C 1
ATOM 2848 O O . PRO A 1 389 ? -6.207 15.688 21.141 1 90.25 389 PRO A O 1
ATOM 2851 N N . ILE A 1 390 ? -4.141 15.727 21.859 1 91.19 390 ILE A N 1
ATOM 2852 C CA . ILE A 1 390 ? -4.531 15.789 23.25 1 91.19 390 ILE A CA 1
ATOM 2853 C C . ILE A 1 390 ? -5.273 17.094 23.531 1 91.19 390 ILE A C 1
ATOM 2855 O O . ILE A 1 390 ? -6.355 17.094 24.125 1 91.19 390 ILE A O 1
ATOM 2859 N N . TRP A 1 391 ? -4.711 18.109 23.031 1 93.88 391 TRP A N 1
ATOM 2860 C CA . TRP A 1 391 ? -5.273 19.438 23.266 1 93.88 391 TRP A CA 1
ATOM 2861 C C . TRP A 1 391 ? -6.59 19.609 22.516 1 93.88 391 TRP A C 1
ATOM 2863 O O . TRP A 1 391 ? -7.531 20.203 23.047 1 93.88 391 TRP A O 1
ATOM 2873 N N . LEU A 1 392 ? -6.652 19.188 21.312 1 92.81 392 LEU A N 1
ATOM 2874 C CA . LEU A 1 392 ? -7.902 19.25 20.562 1 92.81 392 LEU A CA 1
ATOM 2875 C C . LEU A 1 392 ? -9 18.453 21.266 1 92.81 392 LEU A C 1
ATOM 2877 O O . LEU A 1 392 ? -10.141 18.922 21.344 1 92.81 392 LEU A O 1
ATOM 2881 N N . LYS A 1 393 ? -8.672 17.344 21.734 1 90.5 393 LYS A N 1
ATOM 2882 C CA . LYS A 1 393 ? -9.648 16.531 22.453 1 90.5 393 LYS A CA 1
ATOM 2883 C C . LYS A 1 393 ? -10.156 17.25 23.703 1 90.5 393 LYS A C 1
ATOM 2885 O O . LYS A 1 393 ? -11.359 17.219 23.984 1 90.5 393 LYS A O 1
ATOM 2890 N N . MET A 1 394 ? -9.266 17.812 24.406 1 91.25 394 MET A N 1
ATOM 2891 C CA . MET A 1 394 ? -9.641 18.547 25.609 1 91.25 394 MET A CA 1
ATOM 2892 C C . MET A 1 394 ? -10.594 19.688 25.266 1 91.25 394 MET A C 1
ATOM 2894 O O . MET A 1 394 ? -11.555 19.938 26 1 91.25 394 MET A O 1
ATOM 2898 N N . GLU A 1 395 ? -10.344 20.328 24.188 1 91.88 395 GLU A N 1
ATOM 2899 C CA . GLU A 1 395 ? -11.195 21.438 23.781 1 91.88 395 GLU A CA 1
ATOM 2900 C C . GLU A 1 395 ? -12.586 20.953 23.391 1 91.88 395 GLU A C 1
ATOM 2902 O O . GLU A 1 395 ? -13.586 21.625 23.656 1 91.88 395 GLU A O 1
ATOM 2907 N N . TYR A 1 396 ? -12.664 19.906 22.719 1 89.38 396 TYR A N 1
ATOM 2908 C CA . TYR A 1 396 ? -13.961 19.375 22.297 1 89.38 396 TYR A CA 1
ATOM 2909 C C . TYR A 1 396 ? -14.734 18.812 23.484 1 89.38 396 TYR A C 1
ATOM 2911 O O . TYR A 1 396 ? -15.961 18.875 23.516 1 89.38 396 TYR A O 1
ATOM 2919 N N . ARG A 1 397 ? -14 18.234 24.406 1 86.44 397 ARG A N 1
ATOM 2920 C CA . ARG A 1 397 ? -14.641 17.734 25.625 1 86.44 397 ARG A CA 1
ATOM 2921 C C . ARG A 1 397 ? -15.242 18.875 26.438 1 86.44 397 ARG A C 1
ATOM 2923 O O . ARG A 1 397 ? -16.297 18.719 27.047 1 86.44 397 ARG A O 1
ATOM 2930 N N . LYS A 1 398 ? -14.562 19.953 26.438 1 85.88 398 LYS A N 1
ATOM 2931 C CA . LYS A 1 398 ? -15.086 21.125 27.125 1 85.88 398 LYS A CA 1
ATOM 2932 C C . LYS A 1 398 ? -16.375 21.609 26.469 1 85.88 398 LYS A C 1
ATOM 2934 O O . LYS A 1 398 ? -17.297 22.062 27.156 1 85.88 398 LYS A O 1
ATOM 2939 N N . GLU A 1 399 ? -16.453 21.547 25.234 1 82.31 399 GLU A N 1
ATOM 2940 C CA . GLU A 1 399 ? -17.641 21.953 24.484 1 82.31 399 GLU A CA 1
ATOM 2941 C C . GLU A 1 399 ? -18.828 21.047 24.828 1 82.31 399 GLU A C 1
ATOM 2943 O O . GLU A 1 399 ? -19.953 21.531 24.953 1 82.31 399 GLU A O 1
ATOM 2948 N N . GLN A 1 400 ? -18.531 19.797 24.859 1 76.31 400 GLN A N 1
ATOM 2949 C CA . GLN A 1 400 ? -19.594 18.844 25.172 1 76.31 400 GLN A CA 1
ATOM 2950 C C . GLN A 1 400 ? -20.141 19.062 26.578 1 76.31 400 GLN A C 1
ATOM 2952 O O . GLN A 1 400 ? -21.328 18.891 26.828 1 76.31 400 GLN A O 1
ATOM 2957 N N . ARG A 1 401 ? -19.328 19.484 27.484 1 70.94 401 ARG A N 1
ATOM 2958 C CA . ARG A 1 401 ? -19.734 19.719 28.859 1 70.94 401 ARG A CA 1
ATOM 2959 C C . ARG A 1 401 ? -20.5 21.031 28.984 1 70.94 401 ARG A C 1
ATOM 2961 O O . ARG A 1 401 ? -21.438 21.141 29.766 1 70.94 401 ARG A O 1
ATOM 2968 N N . SER A 1 402 ? -20.172 22.016 28.172 1 64.75 402 SER A N 1
ATOM 2969 C CA . SER A 1 402 ? -20.844 23.312 28.234 1 64.75 402 SER A CA 1
ATOM 2970 C C . SER A 1 402 ? -22.172 23.281 27.484 1 64.75 402 SER A C 1
ATOM 2972 O O . SER A 1 402 ? -23.109 24.016 27.828 1 64.75 402 SER A O 1
ATOM 2974 N N . GLY A 1 403 ? -22.328 22.609 26.375 1 58.41 403 GLY A N 1
ATOM 2975 C CA . GLY A 1 403 ? -23.578 22.5 25.641 1 58.41 403 GLY A CA 1
ATOM 2976 C C . GLY A 1 403 ? -24.625 21.688 26.375 1 58.41 403 GLY A C 1
ATOM 2977 O O . GLY A 1 403 ? -25.828 21.812 26.109 1 58.41 403 GLY A O 1
ATOM 2978 N N . SER A 1 404 ? -24.344 20.781 27.125 1 49.5 404 SER A N 1
ATOM 2979 C CA . SER A 1 404 ? -25.344 20.078 27.906 1 49.5 404 SER A CA 1
ATOM 2980 C C . SER A 1 404 ? -25.953 20.984 28.969 1 49.5 404 SER A C 1
ATOM 2982 O O . SER A 1 404 ? -26.969 20.641 29.578 1 49.5 404 SER A O 1
ATOM 2984 N N . GLY A 1 405 ? -25.406 22.141 29.359 1 42.12 405 GLY A N 1
ATOM 2985 C CA . GLY A 1 405 ? -26.062 22.984 30.344 1 42.12 405 GLY A CA 1
ATOM 2986 C C . GLY A 1 405 ? -27.156 23.859 29.75 1 42.12 405 GLY A C 1
ATOM 2987 O O . GLY A 1 405 ? -27.734 24.703 30.453 1 42.12 405 GLY A O 1
ATOM 2988 N N . GLU A 1 406 ? -27.109 24.297 28.562 1 40.84 406 GLU A N 1
ATOM 2989 C CA . GLU A 1 406 ? -28.266 25.109 28.188 1 40.84 406 GLU A CA 1
ATOM 2990 C C . GLU A 1 406 ? -29.547 24.297 28.156 1 40.84 406 GLU A C 1
ATOM 2992 O O . GLU A 1 406 ? -29.625 23.266 27.484 1 40.84 406 GLU A O 1
ATOM 2997 N N . PRO A 1 407 ? -30.406 24.359 29.172 1 38.84 407 PRO A N 1
ATOM 2998 C CA . PRO A 1 407 ? -31.734 23.734 29.234 1 38.84 407 PRO A CA 1
ATOM 2999 C C . PRO A 1 407 ? -32.531 23.906 27.938 1 38.84 407 PRO A C 1
ATOM 3001 O O . PRO A 1 407 ? -32.375 24.922 27.25 1 38.84 407 PRO A O 1
ATOM 3004 N N . GLU A 1 408 ? -32.781 22.922 27.156 1 38.5 408 GLU A N 1
ATOM 3005 C CA . GLU A 1 408 ? -33.906 22.922 26.219 1 38.5 408 GLU A CA 1
ATOM 3006 C C . GLU A 1 408 ? -35.094 23.719 26.781 1 38.5 408 GLU A C 1
ATOM 3008 O O . GLU A 1 408 ? -35.75 23.281 27.719 1 38.5 408 GLU A O 1
ATOM 3013 N N . GLN A 1 409 ? -35.062 24.969 26.953 1 35.28 409 GLN A N 1
ATOM 3014 C CA . GLN A 1 409 ? -36.312 25.656 27.156 1 35.28 409 GLN A CA 1
ATOM 3015 C C . GLN A 1 409 ? -37.375 25.172 26.156 1 35.28 409 GLN A C 1
ATOM 3017 O O . GLN A 1 409 ? -37.188 25.25 24.953 1 35.28 409 GLN A O 1
ATOM 3022 N N . SER A 1 410 ? -38.219 24.234 26.547 1 37.03 410 SER A N 1
ATOM 3023 C CA . SER A 1 410 ? -39.5 23.781 26.031 1 37.03 410 SER A CA 1
ATOM 3024 C C . SER A 1 410 ? -40.344 24.953 25.578 1 37.03 410 SER A C 1
ATOM 3026 O O . SER A 1 410 ? -40.75 25.781 26.406 1 37.03 410 SER A O 1
ATOM 3028 N N . ILE A 1 411 ? -40.062 25.641 24.484 1 35.59 411 ILE A N 1
ATOM 3029 C CA . ILE A 1 411 ? -41.094 26.484 23.891 1 35.59 411 ILE A CA 1
ATOM 3030 C C . ILE A 1 411 ? -42.406 25.734 23.844 1 35.59 411 ILE A C 1
ATOM 3032 O O . ILE A 1 411 ? -42.531 24.75 23.109 1 35.59 411 ILE A O 1
ATOM 3036 N N . GLU A 1 412 ? -43.094 25.594 24.953 1 34.81 412 GLU A N 1
ATOM 3037 C CA . GLU A 1 412 ? -44.531 25.312 25.031 1 34.81 412 GLU A CA 1
ATOM 3038 C C . GLU A 1 412 ? -45.312 26.219 24.094 1 34.81 412 GLU A C 1
ATOM 3040 O O . GLU A 1 412 ? -45.375 27.438 24.297 1 34.81 412 GLU A O 1
ATOM 3045 N N . GLN A 1 413 ? -45.156 25.969 22.766 1 34.47 413 GLN A N 1
ATOM 3046 C CA . GLN A 1 413 ? -46.156 26.578 21.875 1 34.47 413 GLN A CA 1
ATOM 3047 C C . GLN A 1 413 ? -47.562 26.359 22.406 1 34.47 413 GLN A C 1
ATOM 3049 O O . GLN A 1 413 ? -48 25.234 22.609 1 34.47 413 GLN A O 1
ATOM 3054 N N . LYS A 1 414 ? -48.094 27.312 23.062 1 33.66 414 LYS A N 1
ATOM 3055 C CA . LYS A 1 414 ? -49.531 27.5 23.328 1 33.66 414 LYS A CA 1
ATOM 3056 C C . LYS A 1 414 ? -50.375 27.234 22.078 1 33.66 414 LYS A C 1
ATOM 3058 O O . LYS A 1 414 ? -50.031 27.719 21 1 33.66 414 LYS A O 1
ATOM 3063 N N . PRO A 1 415 ? -51.25 26.328 22.203 1 38.84 415 PRO A N 1
ATOM 3064 C CA . PRO A 1 415 ? -52.281 26 21.219 1 38.84 415 PRO A CA 1
ATOM 3065 C C . PRO A 1 415 ? -53 27.234 20.672 1 38.84 415 PRO A C 1
ATOM 3067 O O . PRO A 1 415 ? -53.5 28.047 21.453 1 38.84 415 PRO A O 1
ATOM 3070 N N . GLU A 1 416 ? -52.406 27.922 19.594 1 26.03 416 GLU A N 1
ATOM 3071 C CA . GLU A 1 416 ? -53.469 28.656 18.906 1 26.03 416 GLU A CA 1
ATOM 3072 C C . GLU A 1 416 ? -54.375 27.719 18.125 1 26.03 416 GLU A C 1
ATOM 3074 O O . GLU A 1 416 ? -53.906 26.734 17.547 1 26.03 416 GLU A O 1
ATOM 3079 N N . MET B 1 1 ? 6.984 20.562 1.236 1 33.34 1 MET B N 1
ATOM 3080 C CA . MET B 1 1 ? 7.629 19.281 1.537 1 33.34 1 MET B CA 1
ATOM 3081 C C . MET B 1 1 ? 8.156 18.625 0.265 1 33.34 1 MET B C 1
ATOM 3083 O O . MET B 1 1 ? 7.379 18.219 -0.597 1 33.34 1 MET B O 1
ATOM 3087 N N . ALA B 1 2 ? 9.141 19.203 -0.264 1 43.25 2 ALA B N 1
ATOM 3088 C CA . ALA B 1 2 ? 9.625 18.719 -1.559 1 43.25 2 ALA B CA 1
ATOM 3089 C C . ALA B 1 2 ? 9.641 17.203 -1.609 1 43.25 2 ALA B C 1
ATOM 3091 O O . ALA B 1 2 ? 10.32 16.547 -0.81 1 43.25 2 ALA B O 1
ATOM 3092 N N . ALA B 1 3 ? 8.617 16.578 -1.964 1 52.72 3 ALA B N 1
ATOM 3093 C CA . ALA B 1 3 ? 8.523 15.125 -2.02 1 52.72 3 ALA B CA 1
ATOM 3094 C C . ALA B 1 3 ? 9.703 14.531 -2.781 1 52.72 3 ALA B C 1
ATOM 3096 O O . ALA B 1 3 ? 10.148 15.086 -3.783 1 52.72 3 ALA B O 1
ATOM 3097 N N . ASP B 1 4 ? 10.422 13.602 -2.094 1 68.81 4 ASP B N 1
ATOM 3098 C CA . ASP B 1 4 ? 11.531 12.812 -2.623 1 68.81 4 ASP B CA 1
ATOM 3099 C C . ASP B 1 4 ? 11.234 12.32 -4.039 1 68.81 4 ASP B C 1
ATOM 3101 O O . ASP B 1 4 ? 10.125 11.859 -4.32 1 68.81 4 ASP B O 1
ATOM 3105 N N . ALA B 1 5 ? 11.961 12.891 -5 1 74.5 5 ALA B N 1
ATOM 3106 C CA . ALA B 1 5 ? 11.844 12.5 -6.402 1 74.5 5 ALA B CA 1
ATOM 3107 C C . ALA B 1 5 ? 11.492 11.023 -6.527 1 74.5 5 ALA B C 1
ATOM 3109 O O . ALA B 1 5 ? 10.688 10.641 -7.383 1 74.5 5 ALA B O 1
ATOM 3110 N N . HIS B 1 6 ? 12.016 10.367 -5.613 1 83.06 6 HIS B N 1
ATOM 3111 C CA . HIS B 1 6 ? 11.781 8.93 -5.621 1 83.06 6 HIS B CA 1
ATOM 3112 C C . HIS B 1 6 ? 10.336 8.602 -5.258 1 83.06 6 HIS B C 1
ATOM 3114 O O . HIS B 1 6 ? 9.727 7.707 -5.848 1 83.06 6 HIS B O 1
ATOM 3120 N N . PHE B 1 7 ? 9.789 9.289 -4.363 1 86.5 7 PHE B N 1
ATOM 3121 C CA . PHE B 1 7 ? 8.406 9.109 -3.951 1 86.5 7 PHE B CA 1
ATOM 3122 C C . PHE B 1 7 ? 7.449 9.516 -5.066 1 86.5 7 PHE B C 1
ATOM 3124 O O . PHE B 1 7 ? 6.484 8.805 -5.359 1 86.5 7 PHE B O 1
ATOM 3131 N N . ILE B 1 8 ? 7.734 10.602 -5.734 1 86.88 8 ILE B N 1
ATOM 3132 C CA . ILE B 1 8 ? 6.895 11.109 -6.816 1 86.88 8 ILE B CA 1
ATOM 3133 C C . ILE B 1 8 ? 6.879 10.102 -7.969 1 86.88 8 ILE B C 1
ATOM 3135 O O . ILE B 1 8 ? 5.82 9.82 -8.539 1 86.88 8 ILE B O 1
ATOM 3139 N N . GLU B 1 9 ? 8.023 9.578 -8.258 1 88.12 9 GLU B N 1
ATOM 3140 C CA . GLU B 1 9 ? 8.125 8.57 -9.305 1 88.12 9 GLU B CA 1
ATOM 3141 C C . GLU B 1 9 ? 7.262 7.348 -8.984 1 88.12 9 GLU B C 1
ATOM 3143 O O . GLU B 1 9 ? 6.617 6.785 -9.867 1 88.12 9 GLU B O 1
ATOM 3148 N N . THR B 1 10 ? 7.27 6.984 -7.789 1 91.12 10 THR B N 1
ATOM 3149 C CA . THR B 1 10 ? 6.516 5.812 -7.355 1 91.12 10 THR B CA 1
ATOM 3150 C C . THR B 1 10 ? 5.016 6.055 -7.488 1 91.12 10 THR B C 1
ATOM 3152 O O . THR B 1 10 ? 4.285 5.203 -8 1 91.12 10 THR B O 1
ATOM 3155 N N . ILE B 1 11 ? 4.578 7.195 -7.062 1 92.25 11 ILE B N 1
ATOM 3156 C CA . ILE B 1 11 ? 3.145 7.453 -7.074 1 92.25 11 ILE B CA 1
ATOM 3157 C C . ILE B 1 11 ? 2.676 7.703 -8.508 1 92.25 11 ILE B C 1
ATOM 3159 O O . ILE B 1 11 ? 1.538 7.387 -8.859 1 92.25 11 ILE B O 1
ATOM 3163 N N . ILE B 1 12 ? 3.564 8.25 -9.359 1 90.81 12 ILE B N 1
ATOM 3164 C CA . ILE B 1 12 ? 3.258 8.352 -10.781 1 90.81 12 ILE B CA 1
ATOM 3165 C C . ILE B 1 12 ? 3.025 6.957 -11.359 1 90.81 12 ILE B C 1
ATOM 3167 O O . ILE B 1 12 ? 2.039 6.723 -12.062 1 90.81 12 ILE B O 1
ATOM 3171 N N . GLY B 1 13 ? 3.926 6.09 -11.047 1 92.31 13 GLY B N 1
ATOM 3172 C CA . GLY B 1 13 ? 3.812 4.719 -11.516 1 92.31 13 GLY B CA 1
ATOM 3173 C C . GLY B 1 13 ? 2.529 4.039 -11.078 1 92.31 13 GLY B C 1
ATOM 3174 O O . GLY B 1 13 ? 1.858 3.391 -11.883 1 92.31 13 GLY B O 1
ATOM 3175 N N . ILE B 1 14 ? 2.16 4.219 -9.844 1 93.19 14 ILE B N 1
ATOM 3176 C CA . ILE B 1 14 ? 0.947 3.623 -9.297 1 93.19 14 ILE B CA 1
ATOM 3177 C C . ILE B 1 14 ? -0.276 4.191 -10.016 1 93.19 14 ILE B C 1
ATOM 3179 O O . ILE B 1 14 ? -1.178 3.443 -10.398 1 93.19 14 ILE B O 1
ATOM 3183 N N . GLY B 1 15 ? -0.255 5.516 -10.148 1 93.81 15 GLY B N 1
ATOM 3184 C CA . GLY B 1 15 ? -1.37 6.164 -10.82 1 93.81 15 GLY B CA 1
ATOM 3185 C C . GLY B 1 15 ? -1.557 5.691 -12.25 1 93.81 15 GLY B C 1
ATOM 3186 O O . GLY B 1 15 ? -2.67 5.355 -12.656 1 93.81 15 GLY B O 1
ATOM 3187 N N . ILE B 1 16 ? -0.524 5.582 -13 1 93.75 16 ILE B N 1
ATOM 3188 C CA . ILE B 1 16 ? -0.569 5.199 -14.406 1 93.75 16 ILE B CA 1
ATOM 3189 C C . ILE B 1 16 ? -0.993 3.738 -14.531 1 93.75 16 ILE B C 1
ATOM 3191 O O . ILE B 1 16 ? -1.868 3.404 -15.328 1 93.75 16 ILE B O 1
ATOM 3195 N N . LEU B 1 17 ? -0.396 2.926 -13.727 1 94.5 17 LEU B N 1
ATOM 3196 C CA . LEU B 1 17 ? -0.67 1.494 -13.805 1 94.5 17 LEU B CA 1
ATOM 3197 C C . LEU B 1 17 ? -2.119 1.198 -13.43 1 94.5 17 LEU B C 1
ATOM 3199 O O . LEU B 1 17 ? -2.791 0.417 -14.109 1 94.5 17 LEU B O 1
ATOM 3203 N N . LEU B 1 18 ? -2.518 1.818 -12.383 1 94.81 18 LEU B N 1
ATOM 3204 C CA . LEU B 1 18 ? -3.885 1.574 -11.938 1 94.81 18 LEU B CA 1
ATOM 3205 C C . LEU B 1 18 ? -4.891 2.123 -12.945 1 94.81 18 LEU B C 1
ATOM 3207 O O . LEU B 1 18 ? -5.91 1.485 -13.219 1 94.81 18 LEU B O 1
ATOM 3211 N N . PHE B 1 19 ? -4.637 3.273 -13.453 1 94.5 19 PHE B N 1
ATOM 3212 C CA . PHE B 1 19 ? -5.527 3.85 -14.453 1 94.5 19 PHE B CA 1
ATOM 3213 C C . PHE B 1 19 ? -5.602 2.959 -15.688 1 94.5 19 PHE B C 1
ATOM 3215 O O . PHE B 1 19 ? -6.691 2.66 -16.172 1 94.5 19 PHE B O 1
ATOM 3222 N N . ALA B 1 20 ? -4.504 2.578 -16.172 1 95.38 20 ALA B N 1
ATOM 3223 C CA . ALA B 1 20 ? -4.445 1.71 -17.344 1 95.38 20 ALA B CA 1
ATOM 3224 C C . ALA B 1 20 ? -5.133 0.375 -17.078 1 95.38 20 ALA B C 1
ATOM 3226 O O . ALA B 1 20 ? -5.852 -0.145 -17.938 1 95.38 20 ALA B O 1
ATOM 3227 N N . ALA B 1 21 ? -4.863 -0.161 -15.922 1 94 21 ALA B N 1
ATOM 3228 C CA . ALA B 1 21 ? -5.465 -1.44 -15.555 1 94 21 ALA B CA 1
ATOM 3229 C C . ALA B 1 21 ? -6.988 -1.359 -15.578 1 94 21 ALA B C 1
ATOM 3231 O O . ALA B 1 21 ? -7.652 -2.236 -16.125 1 94 21 ALA B O 1
ATOM 3232 N N . LYS B 1 22 ? -7.512 -0.306 -15.008 1 93.25 22 LYS B N 1
ATOM 3233 C CA . LYS B 1 22 ? -8.969 -0.184 -14.922 1 93.25 22 LYS B CA 1
ATOM 3234 C C . LYS B 1 22 ? -9.562 0.168 -16.281 1 93.25 22 LYS B C 1
ATOM 3236 O O . LYS B 1 22 ? -10.68 -0.257 -16.609 1 93.25 22 LYS B O 1
ATOM 3241 N N . LEU B 1 23 ? -8.867 0.946 -17.047 1 94.25 23 LEU B N 1
ATOM 3242 C CA . LEU B 1 23 ? -9.305 1.229 -18.406 1 94.25 23 LEU B CA 1
ATOM 3243 C C . LEU B 1 23 ? -9.414 -0.056 -19.219 1 94.25 23 LEU B C 1
ATOM 3245 O O . LEU B 1 23 ? -10.422 -0.285 -19.891 1 94.25 23 LEU B O 1
ATOM 3249 N N . MET B 1 24 ? -8.414 -0.852 -19.172 1 93.88 24 MET B N 1
ATOM 3250 C CA . MET B 1 24 ? -8.414 -2.105 -19.922 1 93.88 24 MET B CA 1
ATOM 3251 C C . MET B 1 24 ? -9.406 -3.1 -19.328 1 93.88 24 MET B C 1
ATOM 3253 O O . MET B 1 24 ? -9.984 -3.912 -20.047 1 93.88 24 MET B O 1
ATOM 3257 N N . ALA B 1 25 ? -9.492 -3.033 -18.016 1 90.38 25 ALA B N 1
ATOM 3258 C CA . ALA B 1 25 ? -10.523 -3.85 -17.375 1 90.38 25 ALA B CA 1
ATOM 3259 C C . ALA B 1 25 ? -11.898 -3.553 -17.953 1 90.38 25 ALA B C 1
ATOM 3261 O O . ALA B 1 25 ? -12.68 -4.473 -18.219 1 90.38 25 ALA B O 1
ATOM 3262 N N . GLU B 1 26 ? -12.188 -2.283 -18.156 1 91.38 26 GLU B N 1
ATOM 3263 C CA . GLU B 1 26 ? -13.469 -1.872 -18.719 1 91.38 26 GLU B CA 1
ATOM 3264 C C . GLU B 1 26 ? -13.609 -2.34 -20.172 1 91.38 26 GLU B C 1
ATOM 3266 O O . GLU B 1 26 ? -14.672 -2.809 -20.578 1 91.38 26 GLU B O 1
ATOM 3271 N N . LEU B 1 27 ? -12.602 -2.205 -20.875 1 93.25 27 LEU B N 1
ATOM 3272 C CA . LEU B 1 27 ? -12.617 -2.631 -22.266 1 93.25 27 LEU B CA 1
ATOM 3273 C C . LEU B 1 27 ? -12.852 -4.133 -22.375 1 93.25 27 LEU B C 1
ATOM 3275 O O . LEU B 1 27 ? -13.641 -4.586 -23.203 1 93.25 27 LEU B O 1
ATOM 3279 N N . PHE B 1 28 ? -12.211 -4.871 -21.578 1 89.12 28 PHE B N 1
ATOM 3280 C CA . PHE B 1 28 ? -12.328 -6.324 -21.625 1 89.12 28 PHE B CA 1
ATOM 3281 C C . PHE B 1 28 ? -13.688 -6.777 -21.125 1 89.12 28 PHE B C 1
ATOM 3283 O O . PHE B 1 28 ? -14.234 -7.777 -21.594 1 89.12 28 PHE B O 1
ATOM 3290 N N . LEU B 1 29 ? -14.156 -6.059 -20.172 1 86.81 29 LEU B N 1
ATOM 3291 C CA . LEU B 1 29 ? -15.523 -6.34 -19.75 1 86.81 29 LEU B CA 1
ATOM 3292 C C . LEU B 1 29 ? -16.5 -6.188 -20.906 1 86.81 29 LEU B C 1
ATOM 3294 O O . LEU B 1 29 ? -17.375 -7.035 -21.109 1 86.81 29 LEU B O 1
ATOM 3298 N N . ARG B 1 30 ? -16.312 -5.152 -21.609 1 89.31 30 ARG B N 1
ATOM 3299 C CA . ARG B 1 30 ? -17.188 -4.891 -22.75 1 89.31 30 ARG B CA 1
ATOM 3300 C C . ARG B 1 30 ? -16.984 -5.938 -23.844 1 89.31 30 ARG B C 1
ATOM 3302 O O . ARG B 1 30 ? -17.938 -6.27 -24.578 1 89.31 30 ARG B O 1
ATOM 3309 N N . LEU B 1 31 ? -15.836 -6.488 -23.906 1 90.12 31 LEU B N 1
ATOM 3310 C CA . LEU B 1 31 ? -15.523 -7.512 -24.891 1 90.12 31 LEU B CA 1
ATOM 3311 C C . LEU B 1 31 ? -15.852 -8.898 -24.359 1 90.12 31 LEU B C 1
ATOM 3313 O O . LEU B 1 31 ? -15.57 -9.906 -25.016 1 90.12 31 LEU B O 1
ATOM 3317 N N . LYS B 1 32 ? -16.281 -8.945 -23.141 1 84.06 32 LYS B N 1
ATOM 3318 C CA . LYS B 1 32 ? -16.672 -10.195 -22.484 1 84.06 32 LYS B CA 1
ATOM 3319 C C . LYS B 1 32 ? -15.461 -11.102 -22.281 1 84.06 32 LYS B C 1
ATOM 3321 O O . LYS B 1 32 ? -15.531 -12.305 -22.531 1 84.06 32 LYS B O 1
ATOM 3326 N N . LEU B 1 33 ? -14.414 -10.523 -22.016 1 84.62 33 LEU B N 1
ATOM 3327 C CA . LEU B 1 33 ? -13.18 -11.211 -21.656 1 84.62 33 LEU B CA 1
ATOM 3328 C C . LEU B 1 33 ? -12.883 -11.047 -20.172 1 84.62 33 LEU B C 1
ATOM 3330 O O . LEU B 1 33 ? -13.445 -10.172 -19.516 1 84.62 33 LEU B O 1
ATOM 3334 N N . PRO B 1 34 ? -12.141 -11.969 -19.594 1 81.94 34 PRO B N 1
ATOM 3335 C CA . PRO B 1 34 ? -11.797 -11.812 -18.188 1 81.94 34 PRO B CA 1
ATOM 3336 C C . PRO B 1 34 ? -11.117 -10.484 -17.875 1 81.94 34 PRO B C 1
ATOM 3338 O O . PRO B 1 34 ? -10.141 -10.117 -18.547 1 81.94 34 PRO B O 1
ATOM 3341 N N . ILE B 1 35 ? -11.555 -9.859 -16.922 1 86.56 35 ILE B N 1
ATOM 3342 C CA . ILE B 1 35 ? -11.094 -8.531 -16.531 1 86.56 35 ILE B CA 1
ATOM 3343 C C . ILE B 1 35 ? -9.609 -8.578 -16.188 1 86.56 35 ILE B C 1
ATOM 3345 O O . ILE B 1 35 ? -8.859 -7.656 -16.516 1 86.56 35 ILE B O 1
ATOM 3349 N N . VAL B 1 36 ? -9.227 -9.648 -15.57 1 84.19 36 VAL B N 1
ATOM 3350 C CA . VAL B 1 36 ? -7.855 -9.797 -15.102 1 84.19 36 VAL B CA 1
ATOM 3351 C C . VAL B 1 36 ? -6.898 -9.789 -16.297 1 84.19 36 VAL B C 1
ATOM 3353 O O . VAL B 1 36 ? -5.781 -9.273 -16.188 1 84.19 36 VAL B O 1
ATOM 3356 N N . LEU B 1 37 ? -7.305 -10.32 -17.344 1 85.06 37 LEU B N 1
ATOM 3357 C CA . LEU B 1 37 ? -6.504 -10.305 -18.562 1 85.06 37 LEU B CA 1
ATOM 3358 C C . LEU B 1 37 ? -6.273 -8.875 -19.047 1 85.06 37 LEU B C 1
ATOM 3360 O O . LEU B 1 37 ? -5.176 -8.539 -19.484 1 85.06 37 LEU B O 1
ATOM 3364 N N . GLY B 1 38 ? -7.312 -8.148 -19.031 1 89.31 38 GLY B N 1
ATOM 3365 C CA . GLY B 1 38 ? -7.176 -6.742 -19.391 1 89.31 38 GLY B CA 1
ATOM 3366 C C . GLY B 1 38 ? -6.184 -6 -18.516 1 89.31 38 GLY B C 1
ATOM 3367 O O . GLY B 1 38 ? -5.391 -5.199 -19.016 1 89.31 38 GLY B O 1
ATOM 3368 N N . GLU B 1 39 ? -6.219 -6.262 -17.25 1 90.12 39 GLU B N 1
ATOM 3369 C CA . GLU B 1 39 ? -5.312 -5.617 -16.297 1 90.12 39 GLU B CA 1
ATOM 3370 C C . GLU B 1 39 ? -3.863 -6.016 -16.562 1 90.12 39 GLU B C 1
ATOM 3372 O O . GLU B 1 39 ? -2.959 -5.18 -16.484 1 90.12 39 GLU B O 1
ATOM 3377 N N . LEU B 1 40 ? -3.668 -7.266 -16.859 1 85.88 40 LEU B N 1
ATOM 3378 C CA . LEU B 1 40 ? -2.342 -7.77 -17.188 1 85.88 40 LEU B CA 1
ATOM 3379 C C . LEU B 1 40 ? -1.813 -7.105 -18.469 1 85.88 40 LEU B C 1
ATOM 3381 O O . LEU B 1 40 ? -0.672 -6.641 -18.5 1 85.88 40 LEU B O 1
ATOM 3385 N N . LEU B 1 41 ? -2.592 -7.047 -19.453 1 90.88 41 LEU B N 1
ATOM 3386 C CA . LEU B 1 41 ? -2.207 -6.453 -20.734 1 90.88 41 LEU B CA 1
ATOM 3387 C C . LEU B 1 41 ? -1.946 -4.961 -20.578 1 90.88 41 LEU B C 1
ATOM 3389 O O . LEU B 1 41 ? -1.081 -4.402 -21.266 1 90.88 41 LEU B O 1
ATOM 3393 N N . ALA B 1 42 ? -2.744 -4.355 -19.781 1 93.62 42 ALA B N 1
ATOM 3394 C CA . ALA B 1 42 ? -2.516 -2.939 -19.516 1 93.62 42 ALA B CA 1
ATOM 3395 C C . ALA B 1 42 ? -1.074 -2.691 -19.078 1 93.62 42 ALA B C 1
ATOM 3397 O O . ALA B 1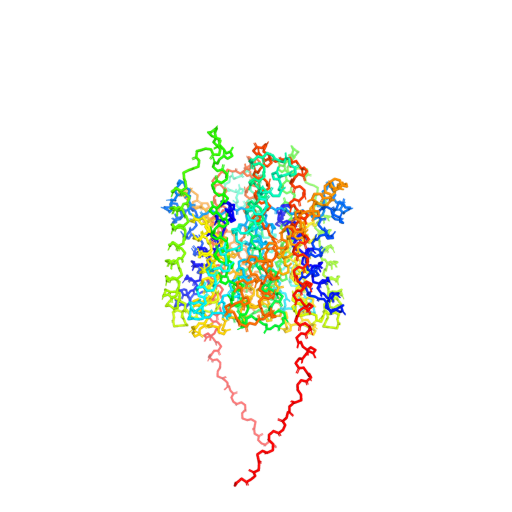 42 ? -0.426 -1.758 -19.547 1 93.62 42 ALA B O 1
ATOM 3398 N N . GLY B 1 43 ? -0.599 -3.488 -18.141 1 91.25 43 GLY B N 1
ATOM 3399 C CA . GLY B 1 43 ? 0.783 -3.383 -17.703 1 91.25 43 GLY B CA 1
ATOM 3400 C C . GLY B 1 43 ? 1.785 -3.602 -18.828 1 91.25 43 GLY B C 1
ATOM 3401 O O . GLY B 1 43 ? 2.779 -2.881 -18.922 1 91.25 43 GLY B O 1
ATOM 3402 N N . MET B 1 44 ? 1.479 -4.559 -19.641 1 88.44 44 MET B N 1
ATOM 3403 C CA . MET B 1 44 ? 2.367 -4.863 -20.75 1 88.44 44 MET B CA 1
ATOM 3404 C C . MET B 1 44 ? 2.447 -3.684 -21.719 1 88.44 44 MET B C 1
ATOM 3406 O O . MET B 1 44 ? 3.512 -3.404 -22.281 1 88.44 44 MET B O 1
ATOM 3410 N N . ILE B 1 45 ? 1.391 -3.037 -21.906 1 92.25 45 ILE B N 1
ATOM 3411 C CA . ILE B 1 45 ? 1.287 -1.965 -22.891 1 92.25 45 ILE B CA 1
ATOM 3412 C C . ILE B 1 45 ? 1.948 -0.701 -22.344 1 92.25 45 ILE B C 1
ATOM 3414 O O . ILE B 1 45 ? 2.77 -0.08 -23.031 1 92.25 45 ILE B O 1
ATOM 3418 N N . VAL B 1 46 ? 1.672 -0.341 -21.109 1 92.94 46 VAL B N 1
ATOM 3419 C CA . VAL B 1 46 ? 2.143 0.93 -20.578 1 92.94 46 VAL B CA 1
ATOM 3420 C C . VAL B 1 46 ? 3.521 0.744 -19.953 1 92.94 46 VAL B C 1
ATOM 3422 O O . VAL B 1 46 ? 4.219 1.722 -19.672 1 92.94 46 VAL B O 1
ATOM 3425 N N . GLY B 1 47 ? 3.955 -0.429 -19.781 1 90.19 47 GLY B N 1
ATOM 3426 C CA . GLY B 1 47 ? 5.199 -0.746 -19.094 1 90.19 47 GLY B CA 1
ATOM 3427 C C . GLY B 1 47 ? 6.418 -0.13 -19.766 1 90.19 47 GLY B C 1
ATOM 3428 O O . GLY B 1 47 ? 6.316 0.433 -20.844 1 90.19 47 GLY B O 1
ATOM 3429 N N . PRO B 1 48 ? 7.535 -0.175 -19.062 1 87 48 PRO B N 1
ATOM 3430 C CA . PRO B 1 48 ? 8.75 0.487 -19.547 1 87 48 PRO B CA 1
ATOM 3431 C C . PRO B 1 48 ? 9.266 -0.111 -20.859 1 87 48 PRO B C 1
ATOM 3433 O O . PRO B 1 48 ? 10 0.549 -21.594 1 87 48 PRO B O 1
ATOM 3436 N N . PHE B 1 49 ? 8.828 -1.278 -21.266 1 85.06 49 PHE B N 1
ATOM 3437 C CA . PHE B 1 49 ? 9.391 -1.968 -22.422 1 85.06 49 PHE B CA 1
ATOM 3438 C C . PHE B 1 49 ? 8.484 -1.8 -23.625 1 85.06 49 PHE B C 1
ATOM 3440 O O . PHE B 1 49 ? 8.797 -2.291 -24.719 1 85.06 49 PHE B O 1
ATOM 3447 N N . ALA B 1 50 ? 7.348 -1.131 -23.422 1 88.44 50 ALA B N 1
ATOM 3448 C CA . ALA B 1 50 ? 6.434 -0.855 -24.531 1 88.44 50 ALA B CA 1
ATOM 3449 C C . ALA B 1 50 ? 6.184 0.643 -24.672 1 88.44 50 ALA B C 1
ATOM 3451 O O . ALA B 1 50 ? 7.105 1.407 -24.969 1 88.44 50 ALA B O 1
ATOM 3452 N N . LEU B 1 51 ? 5 1.182 -24.281 1 86.5 51 LEU B N 1
ATOM 3453 C CA . LEU B 1 51 ? 4.688 2.6 -24.438 1 86.5 51 LEU B CA 1
ATOM 3454 C C . LEU B 1 51 ? 5.539 3.445 -23.5 1 86.5 51 LEU B C 1
ATOM 3456 O O . LEU B 1 51 ? 5.797 4.621 -23.766 1 86.5 51 LEU B O 1
ATOM 3460 N N . GLY B 1 52 ? 5.906 2.844 -22.422 1 84.5 52 GLY B N 1
ATOM 3461 C CA . GLY B 1 52 ? 6.715 3.564 -21.453 1 84.5 52 GLY B CA 1
ATOM 3462 C C . GLY B 1 52 ? 8.039 4.047 -22.016 1 84.5 52 GLY B C 1
ATOM 3463 O O . GLY B 1 52 ? 8.625 5.008 -21.516 1 84.5 52 GLY B O 1
ATOM 3464 N N . GLN B 1 53 ? 8.5 3.371 -23.016 1 79.5 53 GLN B N 1
ATOM 3465 C CA . GLN B 1 53 ? 9.766 3.74 -23.641 1 79.5 53 GLN B CA 1
ATOM 3466 C C . GLN B 1 53 ? 9.656 5.07 -24.375 1 79.5 53 GLN B C 1
ATOM 3468 O O . GLN B 1 53 ? 10.656 5.77 -24.562 1 79.5 53 GLN B O 1
ATOM 3473 N N . PHE B 1 54 ? 8.453 5.438 -24.641 1 83.25 54 PHE B N 1
ATOM 3474 C CA . PHE B 1 54 ? 8.266 6.613 -25.484 1 83.25 54 PHE B CA 1
ATOM 3475 C C . PHE B 1 54 ? 7.902 7.828 -24.641 1 83.25 54 PHE B C 1
ATOM 3477 O O . PHE B 1 54 ? 7.984 8.969 -25.109 1 83.25 54 PHE B O 1
ATOM 3484 N N . PHE B 1 55 ? 7.512 7.625 -23.469 1 83.06 55 PHE B N 1
ATOM 3485 C CA . PHE B 1 55 ? 7.137 8.742 -22.609 1 83.06 55 PHE B CA 1
ATOM 3486 C C . PHE B 1 55 ? 8.273 9.102 -21.672 1 83.06 55 PHE B C 1
ATOM 3488 O O . PHE B 1 55 ? 8.344 8.594 -20.547 1 83.06 55 PHE B O 1
ATOM 3495 N N . ILE B 1 56 ? 9.141 9.938 -22.172 1 76.38 56 ILE B N 1
ATOM 3496 C CA . ILE B 1 56 ? 10.336 10.344 -21.453 1 76.38 56 ILE B CA 1
ATOM 3497 C C . ILE B 1 56 ? 10.242 11.82 -21.062 1 76.38 56 ILE B C 1
ATOM 3499 O O . ILE B 1 56 ? 9.953 12.664 -21.922 1 76.38 56 ILE B O 1
ATOM 3503 N N . ILE B 1 57 ? 10.289 12.047 -19.781 1 72.75 57 ILE B N 1
ATOM 3504 C CA . ILE B 1 57 ? 10.336 13.414 -19.281 1 72.75 57 ILE B CA 1
ATOM 3505 C C . ILE B 1 57 ? 11.664 13.656 -18.562 1 72.75 57 ILE B C 1
ATOM 3507 O O . ILE B 1 57 ? 12.016 12.945 -17.625 1 72.75 57 ILE B O 1
ATOM 3511 N N . ASP B 1 58 ? 12.336 14.641 -18.828 1 71.5 58 ASP B N 1
ATOM 3512 C CA . ASP B 1 58 ? 13.625 15.016 -18.25 1 71.5 58 ASP B CA 1
ATOM 3513 C C . ASP B 1 58 ? 14.602 13.844 -18.281 1 71.5 58 ASP B C 1
ATOM 3515 O O . ASP B 1 58 ? 15.266 13.555 -17.281 1 71.5 58 ASP B O 1
ATOM 3519 N N . GLY B 1 59 ? 14.547 13.016 -19.406 1 72.12 59 GLY B N 1
ATOM 3520 C CA . GLY B 1 59 ? 15.492 11.938 -19.641 1 72.12 59 GLY B CA 1
ATOM 3521 C C . GLY B 1 59 ? 15.117 10.648 -18.922 1 72.12 59 GLY B C 1
ATOM 3522 O O . GLY B 1 59 ? 15.836 9.656 -19 1 72.12 59 GLY B O 1
ATOM 3523 N N . LYS B 1 60 ? 14.062 10.727 -18.25 1 78.44 60 LYS B N 1
ATOM 3524 C CA . LYS B 1 60 ? 13.648 9.523 -17.547 1 78.44 60 LYS B CA 1
ATOM 3525 C C . LYS B 1 60 ? 12.258 9.07 -17.984 1 78.44 60 LYS B C 1
ATOM 3527 O O . LYS B 1 60 ? 11.406 9.898 -18.297 1 78.44 60 LYS B O 1
ATOM 3532 N N . GLN B 1 61 ? 12.172 7.824 -18.047 1 84.94 61 GLN B N 1
ATOM 3533 C CA . GLN B 1 61 ? 10.867 7.27 -18.375 1 84.94 61 GLN B CA 1
ATOM 3534 C C . GLN B 1 61 ? 9.828 7.66 -17.328 1 84.94 61 GLN B C 1
ATOM 3536 O O . GLN B 1 61 ? 10.125 7.719 -16.141 1 84.94 61 GLN B O 1
ATOM 3541 N N . LEU B 1 62 ? 8.727 7.93 -17.812 1 83.06 62 LEU B N 1
ATOM 3542 C CA . LEU B 1 62 ? 7.625 8.32 -16.938 1 83.06 62 LEU B CA 1
ATOM 3543 C C . LEU B 1 62 ? 7.238 7.18 -16 1 83.06 62 LEU B C 1
ATOM 3545 O O . LEU B 1 62 ? 6.957 7.406 -14.828 1 83.06 62 LEU B O 1
ATOM 3549 N N . LEU B 1 63 ? 7.219 6.031 -16.594 1 88 63 LEU B N 1
ATOM 3550 C CA . LEU B 1 63 ? 6.867 4.859 -15.805 1 88 63 LEU B CA 1
ATOM 3551 C C . LEU B 1 63 ? 8.094 4.004 -15.523 1 88 63 LEU B C 1
ATOM 3553 O O . LEU B 1 63 ? 8.695 3.447 -16.438 1 88 63 LEU B O 1
ATOM 3557 N N . HIS B 1 64 ? 8.516 4.043 -14.289 1 85.88 64 HIS B N 1
ATOM 3558 C CA . HIS B 1 64 ? 9.617 3.217 -13.797 1 85.88 64 HIS B CA 1
ATOM 3559 C C . HIS B 1 64 ? 9.125 2.217 -12.75 1 85.88 64 HIS B C 1
ATOM 3561 O O . HIS B 1 64 ? 8.438 2.592 -11.805 1 85.88 64 HIS B O 1
ATOM 3567 N N . ILE B 1 65 ? 9.383 1.005 -13.031 1 86.94 65 ILE B N 1
ATOM 3568 C CA . ILE B 1 65 ? 9.016 -0.013 -12.055 1 86.94 65 ILE B CA 1
ATOM 3569 C C . ILE B 1 65 ? 10.117 -0.15 -11.008 1 86.94 65 ILE B C 1
ATOM 3571 O O . ILE B 1 65 ? 10.953 -1.055 -11.094 1 86.94 65 ILE B O 1
ATOM 3575 N N . ASN B 1 66 ? 10.07 0.717 -10.055 1 88.44 66 ASN B N 1
ATOM 3576 C CA . ASN B 1 66 ? 11.07 0.679 -8.992 1 88.44 66 ASN B CA 1
ATOM 3577 C C . ASN B 1 66 ? 10.742 -0.382 -7.949 1 88.44 66 ASN B C 1
ATOM 3579 O O . ASN B 1 66 ? 9.75 -1.1 -8.078 1 88.44 66 ASN B O 1
ATOM 3583 N N . ASP B 1 67 ? 11.562 -0.58 -7.004 1 86.56 67 ASP B N 1
ATOM 3584 C CA . ASP B 1 67 ? 11.422 -1.623 -5.992 1 86.56 67 ASP B CA 1
ATOM 3585 C C . ASP B 1 67 ? 10.141 -1.428 -5.18 1 86.56 67 ASP B C 1
ATOM 3587 O O . ASP B 1 67 ? 9.508 -2.4 -4.77 1 86.56 67 ASP B O 1
ATOM 3591 N N . GLU B 1 68 ? 9.781 -0.221 -5.02 1 89.31 68 GLU B N 1
ATOM 3592 C CA . GLU B 1 68 ? 8.57 0.079 -4.258 1 89.31 68 GLU B CA 1
ATOM 3593 C C . GLU B 1 68 ? 7.324 -0.431 -4.973 1 89.31 68 GLU B C 1
ATOM 3595 O O . GLU B 1 68 ? 6.43 -1.004 -4.344 1 89.31 68 GLU B O 1
ATOM 3600 N N . ILE B 1 69 ? 7.328 -0.234 -6.23 1 90.56 69 ILE B N 1
ATOM 3601 C CA . ILE B 1 69 ? 6.195 -0.683 -7.035 1 90.56 69 ILE B CA 1
ATOM 3602 C C . ILE B 1 69 ? 6.152 -2.209 -7.059 1 90.56 69 ILE B C 1
ATOM 3604 O O . ILE B 1 69 ? 5.078 -2.807 -6.957 1 90.56 69 ILE B O 1
ATOM 3608 N N . LYS B 1 70 ? 7.285 -2.83 -7.113 1 86.88 70 LYS B N 1
ATOM 3609 C CA . LYS B 1 70 ? 7.355 -4.289 -7.105 1 86.88 70 LYS B CA 1
ATOM 3610 C C . LYS B 1 70 ? 6.828 -4.859 -5.793 1 86.88 70 LYS B C 1
ATOM 3612 O O . LYS B 1 70 ? 6.109 -5.859 -5.789 1 86.88 70 LYS B O 1
ATOM 3617 N N . ILE B 1 71 ? 7.164 -4.223 -4.773 1 88.62 71 ILE B N 1
ATOM 3618 C CA . ILE B 1 71 ? 6.73 -4.668 -3.455 1 88.62 71 ILE B CA 1
ATOM 3619 C C . ILE B 1 71 ? 5.215 -4.527 -3.334 1 88.62 71 ILE B C 1
ATOM 3621 O O . ILE B 1 71 ? 4.551 -5.395 -2.764 1 88.62 71 ILE B O 1
ATOM 3625 N N . LEU B 1 72 ? 4.695 -3.465 -3.865 1 89.81 72 LEU B N 1
ATOM 3626 C CA . LEU B 1 72 ? 3.248 -3.275 -3.861 1 89.81 72 LEU B CA 1
ATOM 3627 C C . LEU B 1 72 ? 2.553 -4.387 -4.645 1 89.81 72 LEU B C 1
ATOM 3629 O O . LEU B 1 72 ? 1.479 -4.848 -4.254 1 89.81 72 LEU B O 1
ATOM 3633 N N . GLY B 1 73 ? 3.137 -4.762 -5.738 1 88.12 73 GLY B N 1
ATOM 3634 C CA . GLY B 1 73 ? 2.613 -5.887 -6.496 1 88.12 73 GLY B CA 1
ATOM 3635 C C . GLY B 1 73 ? 2.586 -7.18 -5.707 1 88.12 73 GLY B C 1
ATOM 3636 O O . GLY B 1 73 ? 1.582 -7.895 -5.711 1 88.12 73 GLY B O 1
ATOM 3637 N N . GLU B 1 74 ? 3.643 -7.441 -5.027 1 85.56 74 GLU B N 1
ATOM 3638 C CA . GLU B 1 74 ? 3.729 -8.648 -4.215 1 85.56 74 GLU B CA 1
ATOM 3639 C C . GLU B 1 74 ? 2.715 -8.617 -3.074 1 85.56 74 GLU B C 1
ATOM 3641 O O . GLU B 1 74 ? 2.139 -9.648 -2.721 1 85.56 74 GLU B O 1
ATOM 3646 N N . MET B 1 75 ? 2.551 -7.461 -2.553 1 90.81 75 MET B N 1
ATOM 3647 C CA . MET B 1 75 ? 1.52 -7.301 -1.532 1 90.81 75 MET B CA 1
ATOM 3648 C C . MET B 1 75 ? 0.139 -7.609 -2.102 1 90.81 75 MET B C 1
ATOM 3650 O O . MET B 1 75 ? -0.713 -8.164 -1.405 1 90.81 75 MET B O 1
ATOM 3654 N N . GLY B 1 76 ? -0.069 -7.203 -3.328 1 89.94 76 GLY B N 1
ATOM 3655 C CA . GLY B 1 76 ? -1.321 -7.527 -3.992 1 89.94 76 GLY B CA 1
ATOM 3656 C C . GLY B 1 76 ? -1.588 -9.016 -4.066 1 89.94 76 GLY B C 1
ATOM 3657 O O . GLY B 1 76 ? -2.715 -9.461 -3.838 1 89.94 76 GLY B O 1
ATOM 3658 N N . ALA B 1 77 ? -0.563 -9.773 -4.363 1 84.94 77 ALA B N 1
ATOM 3659 C CA . ALA B 1 77 ? -0.691 -11.227 -4.406 1 84.94 77 ALA B CA 1
ATOM 3660 C C . ALA B 1 77 ? -1.077 -11.781 -3.041 1 84.94 77 ALA B C 1
ATOM 3662 O O . ALA B 1 77 ? -1.877 -12.719 -2.951 1 84.94 77 ALA B O 1
ATOM 3663 N N . ILE B 1 78 ? -0.504 -11.234 -2.029 1 88.56 78 ILE B N 1
ATOM 3664 C CA . ILE B 1 78 ? -0.8 -11.656 -0.665 1 88.56 78 ILE B CA 1
ATOM 3665 C C . ILE B 1 78 ? -2.271 -11.391 -0.352 1 88.56 78 ILE B C 1
ATOM 3667 O O . ILE B 1 78 ? -2.961 -12.258 0.192 1 88.56 78 ILE B O 1
ATOM 3671 N N . VAL B 1 79 ? -2.746 -10.234 -0.785 1 91.38 79 VAL B N 1
ATOM 3672 C CA . VAL B 1 79 ? -4.133 -9.852 -0.542 1 91.38 79 VAL B CA 1
ATOM 3673 C C . VAL B 1 79 ? -5.07 -10.797 -1.297 1 91.38 79 VAL B C 1
ATOM 3675 O O . VAL B 1 79 ? -6.078 -11.242 -0.751 1 91.38 79 VAL B O 1
ATOM 3678 N N . ILE B 1 80 ? -4.758 -11.125 -2.492 1 83.06 80 ILE B N 1
ATOM 3679 C CA . ILE B 1 80 ? -5.57 -11.992 -3.334 1 83.06 80 ILE B CA 1
ATOM 3680 C C . ILE B 1 80 ? -5.703 -13.367 -2.678 1 83.06 80 ILE B C 1
ATOM 3682 O O . ILE B 1 80 ? -6.805 -13.922 -2.6 1 83.06 80 ILE B O 1
ATOM 3686 N N . LEU B 1 81 ? -4.652 -13.852 -2.17 1 82.12 81 LEU B N 1
ATOM 3687 C CA . LEU B 1 81 ? -4.695 -15.203 -1.616 1 82.12 81 LEU B CA 1
ATOM 3688 C C . LEU B 1 81 ? -5.352 -15.203 -0.24 1 82.12 81 LEU B C 1
ATOM 3690 O O . LEU B 1 81 ? -5.934 -16.203 0.174 1 82.12 81 LEU B O 1
ATOM 3694 N N . PHE B 1 82 ? -5.152 -14.117 0.524 1 91.25 82 PHE B N 1
ATOM 3695 C CA . PHE B 1 82 ? -5.934 -13.984 1.747 1 91.25 82 PHE B CA 1
ATOM 3696 C C . PHE B 1 82 ? -7.426 -14.055 1.447 1 91.25 82 PHE B C 1
ATOM 3698 O O . PHE B 1 82 ? -8.172 -14.742 2.148 1 91.25 82 PHE B O 1
ATOM 3705 N N . MET B 1 83 ? -7.848 -13.359 0.388 1 87.81 83 MET B N 1
ATOM 3706 C CA . MET B 1 83 ? -9.242 -13.375 -0.037 1 87.81 83 MET B CA 1
ATOM 3707 C C . MET B 1 83 ? -9.68 -14.781 -0.427 1 87.81 83 MET B C 1
ATOM 3709 O O . MET B 1 83 ? -10.781 -15.211 -0.085 1 87.81 83 MET B O 1
ATOM 3713 N N . ALA B 1 84 ? -8.867 -15.438 -1.137 1 80.19 84 ALA B N 1
ATOM 3714 C CA . ALA B 1 84 ? -9.156 -16.812 -1.53 1 80.19 84 ALA B CA 1
ATOM 3715 C C . ALA B 1 84 ? -9.312 -17.719 -0.306 1 80.19 84 ALA B C 1
ATOM 3717 O O . ALA B 1 84 ? -10.156 -18.609 -0.292 1 80.19 84 ALA B O 1
ATOM 3718 N N . GLY B 1 85 ? -8.461 -17.5 0.702 1 85.5 85 GLY B N 1
ATOM 3719 C CA . GLY B 1 85 ? -8.531 -18.281 1.934 1 85.5 85 GLY B CA 1
ATOM 3720 C C . GLY B 1 85 ? -9.836 -18.094 2.682 1 85.5 85 GLY B C 1
ATOM 3721 O O . GLY B 1 85 ? -10.336 -19.031 3.312 1 85.5 85 GLY B O 1
ATOM 3722 N N . LEU B 1 86 ? -10.375 -16.906 2.641 1 89.12 86 LEU B N 1
ATOM 3723 C CA . LEU B 1 86 ? -11.625 -16.594 3.318 1 89.12 86 LEU B CA 1
ATOM 3724 C C . LEU B 1 86 ? -12.773 -17.422 2.734 1 89.12 86 LEU B C 1
ATOM 3726 O O . LEU B 1 86 ? -13.812 -17.594 3.375 1 89.12 86 LEU B O 1
ATOM 3730 N N . GLU B 1 87 ? -12.586 -17.922 1.569 1 82.88 87 GLU B N 1
ATOM 3731 C CA . GLU B 1 87 ? -13.656 -18.625 0.869 1 82.88 87 GLU B CA 1
ATOM 3732 C C . GLU B 1 87 ? -13.57 -20.141 1.1 1 82.88 87 GLU B C 1
ATOM 3734 O O . GLU B 1 87 ? -14.367 -20.906 0.552 1 82.88 87 GLU B O 1
ATOM 3739 N N . MET B 1 88 ? -12.594 -20.562 1.86 1 80.62 88 MET B N 1
ATOM 3740 C CA . MET B 1 88 ? -12.383 -21.969 2.143 1 80.62 88 MET B CA 1
ATOM 3741 C C . MET B 1 88 ? -12.258 -22.219 3.643 1 80.62 88 MET B C 1
ATOM 3743 O O . MET B 1 88 ? -11.453 -21.562 4.316 1 80.62 88 MET B O 1
ATOM 3747 N N . THR B 1 89 ? -13.055 -23.141 4.184 1 87.5 89 THR B N 1
ATOM 3748 C CA . THR B 1 89 ? -12.945 -23.484 5.598 1 87.5 89 THR B CA 1
ATOM 3749 C C . THR B 1 89 ? -11.82 -24.5 5.82 1 87.5 89 THR B C 1
ATOM 3751 O O . THR B 1 89 ? -11.422 -25.219 4.898 1 87.5 89 THR B O 1
ATOM 3754 N N . PRO B 1 90 ? -11.289 -24.484 7.051 1 87.31 90 PRO B N 1
ATOM 3755 C CA . PRO B 1 90 ? -10.266 -25.484 7.359 1 87.31 90 PRO B CA 1
ATOM 3756 C C . PRO B 1 90 ? -10.742 -26.922 7.129 1 87.31 90 PRO B C 1
ATOM 3758 O O . PRO B 1 90 ? -9.969 -27.766 6.656 1 87.31 90 PRO B O 1
ATOM 3761 N N . LYS B 1 91 ? -11.938 -27.188 7.402 1 85.88 91 LYS B N 1
ATOM 3762 C CA . LYS B 1 91 ? -12.508 -28.516 7.195 1 85.88 91 LYS B CA 1
ATOM 3763 C C . LYS B 1 91 ? -12.523 -28.891 5.715 1 85.88 91 LYS B C 1
ATOM 3765 O O . LYS B 1 91 ? -12.18 -30.016 5.344 1 85.88 91 LYS B O 1
ATOM 3770 N N . GLU B 1 92 ? -12.906 -28 4.938 1 80.5 92 GLU B N 1
ATOM 3771 C CA . GLU B 1 92 ? -12.945 -28.219 3.494 1 80.5 92 GLU B CA 1
ATOM 3772 C C . GLU B 1 92 ? -11.539 -28.438 2.934 1 80.5 92 GLU B C 1
ATOM 3774 O O . GLU B 1 92 ? -11.352 -29.266 2.043 1 80.5 92 GLU B O 1
ATOM 3779 N N . PHE B 1 93 ? -10.664 -27.672 3.414 1 81.88 93 PHE B N 1
ATOM 3780 C CA . PHE B 1 93 ? -9.281 -27.797 2.969 1 81.88 93 PHE B CA 1
ATOM 3781 C C . PHE B 1 93 ? -8.719 -29.172 3.303 1 81.88 93 PHE B C 1
ATOM 3783 O O . PHE B 1 93 ? -8.055 -29.797 2.473 1 81.88 93 PHE B O 1
ATOM 3790 N N . LEU B 1 94 ? -8.969 -29.641 4.461 1 81.38 94 LEU B N 1
ATOM 3791 C CA . LEU B 1 94 ? -8.445 -30.922 4.926 1 81.38 94 LEU B CA 1
ATOM 3792 C C . LEU B 1 94 ? -9.086 -32.062 4.164 1 81.38 94 LEU B C 1
ATOM 3794 O O . LEU B 1 94 ? -8.438 -33.094 3.928 1 81.38 94 LEU B O 1
ATOM 3798 N N . LYS B 1 95 ? -10.266 -31.922 3.77 1 81.69 95 LYS B N 1
ATOM 3799 C CA . LYS B 1 95 ? -10.977 -32.969 3.041 1 81.69 95 LYS B CA 1
ATOM 3800 C C . LYS B 1 95 ? -10.352 -33.219 1.67 1 81.69 95 LYS B C 1
ATOM 3802 O O . LYS B 1 95 ? -10.391 -34.312 1.151 1 81.69 95 LYS B O 1
ATOM 3807 N N . GLY B 1 96 ? -9.758 -32.219 1.17 1 81.31 96 GLY B N 1
ATOM 3808 C CA . GLY B 1 96 ? -9.172 -32.344 -0.154 1 81.31 96 GLY B CA 1
ATOM 3809 C C . GLY B 1 96 ? -7.684 -32.625 -0.119 1 81.31 96 GLY B C 1
ATOM 3810 O O . GLY B 1 96 ? -7.004 -32.562 -1.146 1 81.31 96 GLY B O 1
ATOM 3811 N N . GLY B 1 97 ? -7.191 -33.062 0.96 1 85.94 97 GLY B N 1
ATOM 3812 C CA . GLY B 1 97 ? -5.754 -33.156 1.16 1 85.94 97 GLY B CA 1
ATOM 3813 C C . GLY B 1 97 ? -5.086 -34.156 0.236 1 85.94 97 GLY B C 1
ATOM 3814 O O . GLY B 1 97 ? -4.047 -33.875 -0.357 1 85.94 97 GLY B O 1
ATOM 3815 N N . LYS B 1 98 ? -5.672 -35.344 0.092 1 90.31 98 LYS B N 1
ATOM 3816 C CA . LYS B 1 98 ? -5.082 -36.375 -0.763 1 90.31 98 LYS B CA 1
ATOM 3817 C C . LYS B 1 98 ? -5.078 -35.938 -2.225 1 90.31 98 LYS B C 1
ATOM 3819 O O . LYS B 1 98 ? -4.09 -36.156 -2.934 1 90.31 98 LYS B O 1
ATOM 3824 N N . ALA B 1 99 ? -6.191 -35.469 -2.621 1 93.56 99 ALA B N 1
ATOM 3825 C CA . ALA B 1 99 ? -6.309 -34.969 -3.992 1 93.56 99 ALA B CA 1
ATOM 3826 C C . ALA B 1 99 ? -5.328 -33.844 -4.258 1 93.56 99 ALA B C 1
ATOM 3828 O O . ALA B 1 99 ? -4.629 -33.844 -5.273 1 93.56 99 ALA B O 1
ATOM 3829 N N . SER B 1 100 ? -5.285 -32.969 -3.34 1 92.75 100 SER B N 1
ATOM 3830 C CA . SER B 1 100 ? -4.41 -31.797 -3.479 1 92.75 100 SER B CA 1
ATOM 3831 C C . SER B 1 100 ? -2.943 -32.219 -3.512 1 92.75 100 SER B C 1
ATOM 3833 O O . SER B 1 100 ? -2.158 -31.672 -4.301 1 92.75 100 SER B O 1
ATOM 3835 N N . PHE B 1 101 ? -2.629 -33.156 -2.658 1 90.12 101 PHE B N 1
ATOM 3836 C CA . PHE B 1 101 ? -1.254 -33.625 -2.594 1 90.12 101 PHE B CA 1
ATOM 3837 C C . PHE B 1 101 ? -0.857 -34.312 -3.898 1 90.12 101 PHE B C 1
ATOM 3839 O O . PHE B 1 101 ? 0.231 -34.062 -4.426 1 90.12 101 PHE B O 1
ATOM 3846 N N . THR B 1 102 ? -1.693 -35.125 -4.379 1 94.44 102 THR B N 1
ATOM 3847 C CA . THR B 1 102 ? -1.406 -35.875 -5.602 1 94.44 102 THR B CA 1
ATOM 3848 C C . THR B 1 102 ? -1.31 -34.906 -6.793 1 94.44 102 THR B C 1
ATOM 3850 O O . THR B 1 102 ? -0.347 -34.969 -7.562 1 94.44 102 THR B O 1
ATOM 3853 N N . VAL B 1 103 ? -2.275 -34.062 -6.961 1 95.44 103 VAL B N 1
ATOM 3854 C CA . VAL B 1 103 ? -2.324 -33.125 -8.078 1 95.44 103 VAL B CA 1
ATOM 3855 C C . VAL B 1 103 ? -1.14 -32.188 -7.996 1 95.44 103 VAL B C 1
ATOM 3857 O O . VAL B 1 103 ? -0.499 -31.891 -9.008 1 95.44 103 VAL B O 1
ATOM 3860 N N . GLY B 1 104 ? -0.88 -31.672 -6.801 1 93.31 104 GLY B N 1
ATOM 3861 C CA . GLY B 1 104 ? 0.253 -30.781 -6.613 1 93.31 104 GLY B CA 1
ATOM 3862 C C . GLY B 1 104 ? 1.587 -31.438 -6.902 1 93.31 104 GLY B C 1
ATOM 3863 O O . GLY B 1 104 ? 2.453 -30.844 -7.551 1 93.31 104 GLY B O 1
ATOM 3864 N N . THR B 1 105 ? 1.74 -32.656 -6.402 1 92.31 105 THR B N 1
ATOM 3865 C CA . THR B 1 105 ? 2.99 -33.375 -6.586 1 92.31 105 THR B CA 1
ATOM 3866 C C . THR B 1 105 ? 3.223 -33.688 -8.062 1 92.31 105 THR B C 1
ATOM 3868 O O . THR B 1 105 ? 4.309 -33.469 -8.586 1 92.31 105 THR B O 1
ATOM 3871 N N . LEU B 1 106 ? 2.24 -34.219 -8.68 1 95.69 106 LEU B N 1
ATOM 3872 C CA . LEU B 1 106 ? 2.383 -34.531 -10.094 1 95.69 106 LEU B CA 1
ATOM 3873 C C . LEU B 1 106 ? 2.518 -33.281 -10.938 1 95.69 106 LEU B C 1
ATOM 3875 O O . LEU B 1 106 ? 3.117 -33.312 -12.016 1 95.69 106 LEU B O 1
ATOM 3879 N N . GLY B 1 107 ? 1.932 -32.188 -10.453 1 95 107 GLY B N 1
ATOM 3880 C CA . GLY B 1 107 ? 2.072 -30.906 -11.125 1 95 107 GLY B CA 1
ATOM 3881 C C . GLY B 1 107 ? 3.498 -30.391 -11.125 1 95 107 GLY B C 1
ATOM 3882 O O . GLY B 1 107 ? 3.848 -29.531 -11.93 1 95 107 GLY B O 1
ATOM 3883 N N . VAL B 1 108 ? 4.246 -30.891 -10.242 1 93.06 108 VAL B N 1
ATOM 3884 C CA . VAL B 1 108 ? 5.645 -30.484 -10.164 1 93.06 108 VAL B CA 1
ATOM 3885 C C . VAL B 1 108 ? 6.52 -31.531 -10.844 1 93.06 108 VAL B C 1
ATOM 3887 O O . VAL B 1 108 ? 7.391 -31.203 -11.648 1 93.06 108 VAL B O 1
ATOM 3890 N N . VAL B 1 109 ? 6.25 -32.812 -10.594 1 93.94 109 VAL B N 1
ATOM 3891 C CA . VAL B 1 109 ? 7.082 -33.906 -11.047 1 93.94 109 VAL B CA 1
ATOM 3892 C C . VAL B 1 109 ? 7.008 -34.031 -12.57 1 93.94 109 VAL B C 1
ATOM 3894 O O . VAL B 1 109 ? 8.031 -34.156 -13.242 1 93.94 109 VAL B O 1
ATOM 3897 N N . VAL B 1 110 ? 5.863 -33.938 -13.086 1 96.19 110 VAL B N 1
ATOM 3898 C CA . VAL B 1 110 ? 5.656 -34.156 -14.516 1 96.19 110 VAL B CA 1
ATOM 3899 C C . VAL B 1 110 ? 6.328 -33.031 -15.312 1 96.19 110 VAL B C 1
ATOM 3901 O O . VAL B 1 110 ? 7.121 -33.312 -16.219 1 96.19 110 VAL B O 1
ATOM 3904 N N . PRO B 1 111 ? 6.043 -31.766 -14.992 1 96.38 111 PRO B N 1
ATOM 3905 C CA . PRO B 1 111 ? 6.727 -30.719 -15.75 1 96.38 111 PRO B CA 1
ATOM 3906 C C . PRO B 1 111 ? 8.242 -30.766 -15.57 1 96.38 111 PRO B C 1
ATOM 3908 O O . PRO B 1 111 ? 8.984 -30.469 -16.516 1 96.38 111 PRO B O 1
ATOM 3911 N N . PHE B 1 112 ? 8.711 -31.078 -14.398 1 94 112 PHE B N 1
ATOM 3912 C CA . PHE B 1 112 ? 10.148 -31.125 -14.156 1 94 112 PHE B CA 1
ATOM 3913 C C . PHE B 1 112 ? 10.82 -32.188 -15.039 1 94 112 PHE B C 1
ATOM 3915 O O . PHE B 1 112 ? 11.758 -31.875 -15.773 1 94 112 PHE B O 1
ATOM 3922 N N . PHE B 1 113 ? 10.367 -33.375 -15.008 1 95.31 113 PHE B N 1
ATOM 3923 C CA . PHE B 1 113 ? 11.016 -34.438 -15.734 1 95.31 113 PHE B CA 1
ATOM 3924 C C . PHE B 1 113 ? 10.789 -34.312 -17.234 1 95.31 113 PHE B C 1
ATOM 3926 O O . PHE B 1 113 ? 11.688 -34.594 -18.031 1 95.31 113 PHE B O 1
ATOM 3933 N N . ALA B 1 114 ? 9.609 -33.906 -17.641 1 96.38 114 ALA B N 1
ATOM 3934 C CA . ALA B 1 114 ? 9.367 -33.656 -19.062 1 96.38 114 ALA B CA 1
ATOM 3935 C C . ALA B 1 114 ? 10.281 -32.562 -19.578 1 96.38 114 ALA B C 1
ATOM 3937 O O . ALA B 1 114 ? 10.875 -32.719 -20.656 1 96.38 114 ALA B O 1
ATOM 3938 N N . GLY B 1 115 ? 10.336 -31.484 -18.844 1 95.44 115 GLY B N 1
ATOM 3939 C CA . GLY B 1 115 ? 11.211 -30.391 -19.25 1 95.44 115 GLY B CA 1
ATOM 3940 C C . GLY B 1 115 ? 12.672 -30.797 -19.312 1 95.44 115 GLY B C 1
ATOM 3941 O O . GLY B 1 115 ? 13.367 -30.469 -20.281 1 95.44 115 GLY B O 1
ATOM 3942 N N . PHE B 1 116 ? 13.094 -31.5 -18.25 1 94.31 116 PHE B N 1
ATOM 3943 C CA . PHE B 1 116 ? 14.477 -31.938 -18.203 1 94.31 116 PHE B CA 1
ATOM 3944 C C . PHE B 1 116 ? 14.812 -32.812 -19.406 1 94.31 116 PHE B C 1
ATOM 3946 O O . PHE B 1 116 ? 15.852 -32.625 -20.047 1 94.31 116 PHE B O 1
ATOM 3953 N N . LEU B 1 117 ? 13.969 -33.75 -19.734 1 95.94 117 LEU B N 1
ATOM 3954 C CA . LEU B 1 117 ? 14.219 -34.688 -20.812 1 95.94 117 LEU B CA 1
ATOM 3955 C C . LEU B 1 117 ? 14.117 -34 -22.172 1 95.94 117 LEU B C 1
ATOM 3957 O O . LEU B 1 117 ? 14.969 -34.219 -23.047 1 95.94 117 LEU B O 1
ATOM 3961 N N . ILE B 1 118 ? 13.125 -33.188 -22.391 1 95.5 118 ILE B N 1
ATOM 3962 C CA . ILE B 1 118 ? 12.883 -32.562 -23.688 1 95.5 118 ILE B CA 1
ATOM 3963 C C . ILE B 1 118 ? 14.008 -31.578 -24 1 95.5 118 ILE B C 1
ATOM 3965 O O . ILE B 1 118 ? 14.547 -31.578 -25.109 1 95.5 118 ILE B O 1
ATOM 3969 N N . PHE B 1 119 ? 14.414 -30.766 -23.094 1 94.06 119 PHE B N 1
ATOM 3970 C CA . PHE B 1 119 ? 15.43 -29.766 -23.359 1 94.06 119 PHE B CA 1
ATOM 3971 C C . PHE B 1 119 ? 16.812 -30.391 -23.375 1 94.06 119 PHE B C 1
ATOM 3973 O O . PHE B 1 119 ? 17.719 -29.891 -24.047 1 94.06 119 PHE B O 1
ATOM 3980 N N . GLY B 1 120 ? 16.984 -31.516 -22.641 1 92.25 120 GLY B N 1
ATOM 3981 C CA . GLY B 1 120 ? 18.188 -32.312 -22.828 1 92.25 120 GLY B CA 1
ATOM 3982 C C . GLY B 1 120 ? 18.328 -32.844 -24.25 1 92.25 120 GLY B C 1
ATOM 3983 O O . GLY B 1 120 ? 19.422 -32.844 -24.812 1 92.25 120 GLY B O 1
ATOM 3984 N N . PHE B 1 121 ? 17.234 -33.25 -24.734 1 92.88 121 PHE B N 1
ATOM 3985 C CA . PHE B 1 121 ? 17.219 -33.812 -26.094 1 92.88 121 PHE B CA 1
ATOM 3986 C C . PHE B 1 121 ? 17.469 -32.719 -27.125 1 92.88 121 PHE B C 1
ATOM 3988 O O . PHE B 1 121 ? 17.969 -32.969 -28.219 1 92.88 121 PHE B O 1
ATOM 3995 N N . PHE B 1 122 ? 17.109 -31.469 -26.812 1 91.38 122 PHE B N 1
ATOM 3996 C CA . PHE B 1 122 ? 17.312 -30.344 -27.703 1 91.38 122 PHE B CA 1
ATOM 3997 C C . PHE B 1 122 ? 18.766 -29.875 -27.641 1 91.38 122 PHE B C 1
ATOM 3999 O O . PHE B 1 122 ? 19.125 -28.875 -28.281 1 91.38 122 PHE B O 1
ATOM 4006 N N . GLY B 1 123 ? 19.578 -30.484 -26.734 1 90.06 123 GLY B N 1
ATOM 4007 C CA . GLY B 1 123 ? 21 -30.219 -26.734 1 90.06 123 GLY B CA 1
ATOM 4008 C C . GLY B 1 123 ? 21.453 -29.328 -25.594 1 90.06 123 GLY B C 1
ATOM 4009 O O . GLY B 1 123 ? 22.625 -28.953 -25.516 1 90.06 123 GLY B O 1
ATOM 4010 N N . PHE B 1 124 ? 20.562 -29.031 -24.797 1 92.56 124 PHE B N 1
ATOM 4011 C CA . PHE B 1 124 ? 20.953 -28.219 -23.641 1 92.56 124 PHE B CA 1
ATOM 4012 C C . PHE B 1 124 ? 21.75 -29.047 -22.641 1 92.56 124 PHE B C 1
ATOM 4014 O O . PHE B 1 124 ? 21.516 -30.25 -22.5 1 92.56 124 PHE B O 1
ATOM 4021 N N . GLU B 1 125 ? 22.688 -28.453 -21.953 1 90.81 125 GLU B N 1
ATOM 4022 C CA . GLU B 1 125 ? 23.438 -29.125 -20.906 1 90.81 125 GLU B CA 1
ATOM 4023 C C . GLU B 1 125 ? 22.547 -29.531 -19.75 1 90.81 125 GLU B C 1
ATOM 4025 O O . GLU B 1 125 ? 21.453 -28.984 -19.578 1 90.81 125 GLU B O 1
ATOM 4030 N N . ALA B 1 126 ? 22.984 -30.422 -19 1 87.62 126 ALA B N 1
ATOM 4031 C CA . ALA B 1 126 ? 22.188 -31.016 -17.922 1 87.62 126 ALA B CA 1
ATOM 4032 C C . ALA B 1 126 ? 21.766 -29.953 -16.922 1 87.62 126 ALA B C 1
ATOM 4034 O O . ALA B 1 126 ? 20.609 -29.906 -16.5 1 87.62 126 ALA B O 1
ATOM 4035 N N . LEU B 1 127 ? 22.719 -29.125 -16.641 1 86.62 127 LEU B N 1
ATOM 4036 C CA . LEU B 1 127 ? 22.422 -28.094 -15.648 1 86.62 127 LEU B CA 1
ATOM 4037 C C . LEU B 1 127 ? 21.453 -27.062 -16.219 1 86.62 127 LEU B C 1
ATOM 4039 O O . LEU B 1 127 ? 20.578 -26.562 -15.508 1 86.62 127 LEU B O 1
ATOM 4043 N N . GLU B 1 128 ? 21.625 -26.734 -17.422 1 89.56 128 GLU B N 1
ATOM 4044 C CA . GLU B 1 128 ? 20.719 -25.828 -18.109 1 89.56 128 GLU B CA 1
ATOM 4045 C C . GLU B 1 128 ? 19.297 -26.391 -18.172 1 89.56 128 GLU B C 1
ATOM 4047 O O . GLU B 1 128 ? 18.328 -25.688 -17.891 1 89.56 128 GLU B O 1
ATOM 4052 N N . SER B 1 129 ? 19.281 -27.641 -18.531 1 92.44 129 SER B N 1
ATOM 4053 C CA . SER B 1 129 ? 18 -28.328 -18.641 1 92.44 129 SER B CA 1
ATOM 4054 C C . SER B 1 129 ? 17.297 -28.406 -17.297 1 92.44 129 SER B C 1
ATOM 4056 O O . SER B 1 129 ? 16.078 -28.312 -17.203 1 92.44 129 SER B O 1
ATOM 4058 N N . MET B 1 130 ? 18.062 -28.578 -16.328 1 89 130 MET B N 1
ATOM 4059 C CA . MET B 1 130 ? 17.5 -28.656 -14.977 1 89 130 MET B CA 1
ATOM 4060 C C . MET B 1 130 ? 16.922 -27.328 -14.547 1 89 130 MET B C 1
ATOM 4062 O O . MET B 1 130 ? 15.867 -27.281 -13.906 1 89 130 MET B O 1
ATOM 4066 N N . LEU B 1 131 ? 17.625 -26.312 -14.891 1 87.69 131 LEU B N 1
ATOM 4067 C CA . LEU B 1 131 ? 17.141 -24.969 -14.547 1 87.69 131 LEU B CA 1
ATOM 4068 C C . LEU B 1 131 ? 15.852 -24.641 -15.297 1 87.69 131 LEU B C 1
ATOM 4070 O O . LEU B 1 131 ? 14.906 -24.109 -14.719 1 87.69 131 LEU B O 1
ATOM 4074 N N . ILE B 1 132 ? 15.812 -25.016 -16.516 1 92.12 132 ILE B N 1
ATOM 4075 C CA . ILE B 1 132 ? 14.617 -24.797 -17.328 1 92.12 132 ILE B CA 1
ATOM 4076 C C . ILE B 1 132 ? 13.453 -25.609 -16.766 1 92.12 132 ILE B C 1
ATOM 4078 O O . ILE B 1 132 ? 12.336 -25.094 -16.625 1 92.12 132 ILE B O 1
ATOM 4082 N N . ALA B 1 133 ? 13.758 -26.828 -16.438 1 93.38 133 ALA B N 1
ATOM 4083 C CA . ALA B 1 133 ? 12.758 -27.719 -15.859 1 93.38 133 ALA B CA 1
ATOM 4084 C C . ALA B 1 133 ? 12.211 -27.156 -14.547 1 93.38 133 ALA B C 1
ATOM 4086 O O . ALA B 1 133 ? 11.008 -27.25 -14.281 1 93.38 133 ALA B O 1
ATOM 4087 N N . THR B 1 134 ? 13.055 -26.641 -13.789 1 87.75 134 THR B N 1
ATOM 4088 C CA . THR B 1 134 ? 12.648 -26.047 -12.523 1 87.75 134 THR B CA 1
ATOM 4089 C C . THR B 1 134 ? 11.711 -24.859 -12.758 1 87.75 134 THR B C 1
ATOM 4091 O O . THR B 1 134 ? 10.727 -24.688 -12.031 1 87.75 134 THR B O 1
ATOM 4094 N N . ALA B 1 135 ? 11.984 -24.078 -13.75 1 88.5 135 ALA B N 1
ATOM 4095 C CA . ALA B 1 135 ? 11.141 -22.938 -14.086 1 88.5 135 ALA B CA 1
ATOM 4096 C C . ALA B 1 135 ? 9.742 -23.391 -14.508 1 88.5 135 ALA B C 1
ATOM 4098 O O . ALA B 1 135 ? 8.773 -22.641 -14.375 1 88.5 135 ALA B O 1
ATOM 4099 N N . LEU B 1 136 ? 9.633 -24.609 -14.898 1 92.75 136 LEU B N 1
ATOM 4100 C CA . LEU B 1 136 ? 8.375 -25.156 -15.414 1 92.75 136 LEU B CA 1
ATOM 4101 C C . LEU B 1 136 ? 7.508 -25.688 -14.281 1 92.75 136 LEU B C 1
ATOM 4103 O O . LEU B 1 136 ? 6.32 -25.953 -14.477 1 92.75 136 LEU B O 1
ATOM 4107 N N . THR B 1 137 ? 7.992 -25.75 -13.094 1 89.44 137 THR B N 1
ATOM 4108 C CA . THR B 1 137 ? 7.293 -26.453 -12.023 1 89.44 137 THR B CA 1
ATOM 4109 C C . THR B 1 137 ? 6.344 -25.516 -11.281 1 89.44 137 THR B C 1
ATOM 4111 O O . THR B 1 137 ? 5.215 -25.875 -10.961 1 89.44 137 THR B O 1
ATOM 4114 N N . ALA B 1 138 ? 6.746 -24.328 -11.07 1 80.44 138 ALA B N 1
ATOM 4115 C CA . ALA B 1 138 ? 5.996 -23.453 -10.172 1 80.44 138 ALA B CA 1
ATOM 4116 C C . ALA B 1 138 ? 4.777 -22.875 -10.883 1 80.44 138 ALA B C 1
ATOM 4118 O O . ALA B 1 138 ? 4.867 -22.438 -12.031 1 80.44 138 ALA B O 1
ATOM 4119 N N . THR B 1 139 ? 3.68 -22.906 -10.164 1 87.06 139 THR B N 1
ATOM 4120 C CA . THR B 1 139 ? 2.416 -22.406 -10.695 1 87.06 139 THR B CA 1
ATOM 4121 C C . THR B 1 139 ? 2.006 -21.125 -9.977 1 87.06 139 THR B C 1
ATOM 4123 O O . THR B 1 139 ? 2.156 -21.016 -8.758 1 87.06 139 THR B O 1
ATOM 4126 N N . SER B 1 140 ? 1.608 -20.172 -10.742 1 82.44 140 SER B N 1
ATOM 4127 C CA . SER B 1 140 ? 0.998 -18.969 -10.18 1 82.44 140 SER B CA 1
ATOM 4128 C C . SER B 1 140 ? -0.524 -19.062 -10.188 1 82.44 140 SER B C 1
ATOM 4130 O O . SER B 1 140 ? -1.146 -19.078 -11.25 1 82.44 140 SER B O 1
ATOM 4132 N N . ILE B 1 141 ? -1.066 -19.047 -9 1 83.06 141 ILE B N 1
ATOM 4133 C CA . ILE B 1 141 ? -2.5 -19.312 -8.984 1 83.06 141 ILE B CA 1
ATOM 4134 C C . ILE B 1 141 ? -3.273 -18 -8.836 1 83.06 141 ILE B C 1
ATOM 4136 O O . ILE B 1 141 ? -4.504 -18 -8.906 1 83.06 141 ILE B O 1
ATOM 4140 N N . ALA B 1 142 ? -2.615 -16.938 -8.656 1 78.44 142 ALA B N 1
ATOM 4141 C CA . ALA B 1 142 ? -3.314 -15.672 -8.461 1 78.44 142 ALA B CA 1
ATOM 4142 C C . ALA B 1 142 ? -4.289 -15.398 -9.602 1 78.44 142 ALA B C 1
ATOM 4144 O O . ALA B 1 142 ? -5.434 -15.008 -9.367 1 78.44 142 ALA B O 1
ATOM 4145 N N . ILE B 1 143 ? -3.859 -15.594 -10.742 1 82.06 143 ILE B N 1
ATOM 4146 C CA . ILE B 1 143 ? -4.688 -15.297 -11.906 1 82.06 143 ILE B CA 1
ATOM 4147 C C . ILE B 1 143 ? -5.855 -16.281 -11.977 1 82.06 143 ILE B C 1
ATOM 4149 O O . ILE B 1 143 ? -6.977 -15.906 -12.32 1 82.06 143 ILE B O 1
ATOM 4153 N N . SER B 1 144 ? -5.578 -17.531 -11.688 1 88.81 144 SER B N 1
ATOM 4154 C CA . SER B 1 144 ? -6.637 -18.531 -11.695 1 88.81 144 SER B CA 1
ATOM 4155 C C . SER B 1 144 ? -7.695 -18.219 -10.641 1 88.81 144 SER B C 1
ATOM 4157 O O . SER B 1 144 ? -8.891 -18.312 -10.914 1 88.81 144 SER B O 1
ATOM 4159 N N . ILE B 1 145 ? -7.227 -17.844 -9.531 1 83.81 145 ILE B N 1
ATOM 4160 C CA . ILE B 1 145 ? -8.141 -17.531 -8.438 1 83.81 145 ILE B CA 1
ATOM 4161 C C . ILE B 1 145 ? -8.984 -16.312 -8.812 1 83.81 145 ILE B C 1
ATOM 4163 O O . ILE B 1 145 ? -10.18 -16.266 -8.516 1 83.81 145 ILE B O 1
ATOM 4167 N N . GLN B 1 146 ? -8.328 -15.414 -9.406 1 83.25 146 GLN B N 1
ATOM 4168 C CA . GLN B 1 146 ? -9.055 -14.219 -9.797 1 83.25 146 GLN B CA 1
ATOM 4169 C C . GLN B 1 146 ? -10.125 -14.539 -10.844 1 83.25 146 GLN B C 1
ATOM 4171 O O . GLN B 1 146 ? -11.227 -13.992 -10.797 1 83.25 146 GLN B O 1
ATOM 4176 N N . VAL B 1 147 ? -9.82 -15.352 -11.758 1 85.69 147 VAL B N 1
ATOM 4177 C CA . VAL B 1 147 ? -10.789 -15.75 -12.781 1 85.69 147 VAL B CA 1
ATOM 4178 C C . VAL B 1 147 ? -11.945 -16.516 -12.133 1 85.69 147 VAL B C 1
ATOM 4180 O O . VAL B 1 147 ? -13.109 -16.266 -12.438 1 85.69 147 VAL B O 1
ATOM 4183 N N . LEU B 1 148 ? -11.594 -17.344 -11.258 1 88.06 148 LEU B N 1
ATOM 4184 C CA . LEU B 1 148 ? -12.617 -18.109 -10.547 1 88.06 148 LEU B CA 1
ATOM 4185 C C . LEU B 1 148 ? -13.516 -17.188 -9.734 1 88.06 148 LEU B C 1
ATOM 4187 O O . LEU B 1 148 ? -14.727 -17.406 -9.664 1 88.06 148 LEU B O 1
ATOM 4191 N N . SER B 1 149 ? -12.898 -16.219 -9.164 1 83.81 149 SER B N 1
ATOM 4192 C CA . SER B 1 149 ? -13.656 -15.234 -8.406 1 83.81 149 SER B CA 1
ATOM 4193 C C . SER B 1 149 ? -14.617 -14.469 -9.305 1 83.81 149 SER B C 1
ATOM 4195 O O . SER B 1 149 ? -15.766 -14.219 -8.93 1 83.81 149 SER B O 1
ATOM 4197 N N . GLU B 1 150 ? -14.164 -14.078 -10.469 1 82.75 150 GLU B N 1
ATOM 4198 C CA . GLU B 1 150 ? -14.984 -13.352 -11.438 1 82.75 150 GLU B CA 1
ATOM 4199 C C . GLU B 1 150 ? -16.203 -14.164 -11.844 1 82.75 150 GLU B C 1
ATOM 4201 O O . GLU B 1 150 ? -17.266 -13.602 -12.133 1 82.75 150 GLU B O 1
ATOM 4206 N N . PHE B 1 151 ? -16.094 -15.461 -11.773 1 85 151 PHE B N 1
ATOM 4207 C CA . PHE B 1 151 ? -17.172 -16.328 -12.203 1 85 151 PHE B CA 1
ATOM 4208 C C . PHE B 1 151 ? -17.953 -16.859 -11.008 1 85 151 PHE B C 1
ATOM 4210 O O . PHE B 1 151 ? -18.859 -17.672 -11.164 1 85 151 PHE B O 1
ATOM 4217 N N . GLY B 1 152 ? -17.547 -16.422 -9.828 1 84.69 152 GLY B N 1
ATOM 4218 C CA . GLY B 1 152 ? -18.219 -16.859 -8.617 1 84.69 152 GLY B CA 1
ATOM 4219 C C . GLY B 1 152 ? -18 -18.312 -8.297 1 84.69 152 GLY B C 1
ATOM 4220 O O . GLY B 1 152 ? -18.891 -18.984 -7.77 1 84.69 152 GLY B O 1
ATOM 4221 N N . LYS B 1 153 ? -16.906 -18.875 -8.727 1 88.44 153 LYS B N 1
ATOM 4222 C CA . LYS B 1 153 ? -16.656 -20.312 -8.609 1 88.44 153 LYS B CA 1
ATOM 4223 C C . LYS B 1 153 ? -15.57 -20.594 -7.582 1 88.44 153 LYS B C 1
ATOM 4225 O O . LYS B 1 153 ? -14.898 -21.625 -7.656 1 88.44 153 LYS B O 1
ATOM 4230 N N . LEU B 1 154 ? -15.336 -19.734 -6.629 1 84.94 154 LEU B N 1
ATOM 4231 C CA . LEU B 1 154 ? -14.281 -19.906 -5.641 1 84.94 154 LEU B CA 1
ATOM 4232 C C . LEU B 1 154 ? -14.641 -21.016 -4.656 1 84.94 154 LEU B C 1
ATOM 4234 O O . LEU B 1 154 ? -13.773 -21.562 -3.975 1 84.94 154 LEU B O 1
ATOM 4238 N N . LYS B 1 155 ? -15.914 -21.375 -4.59 1 84.69 155 LYS B N 1
ATOM 4239 C CA . LYS B 1 155 ? -16.359 -22.406 -3.662 1 84.69 155 LYS B CA 1
ATOM 4240 C C . LYS B 1 155 ? -16.484 -23.75 -4.367 1 84.69 155 LYS B C 1
ATOM 4242 O O . LYS B 1 155 ? -16.797 -24.766 -3.734 1 84.69 155 LYS B O 1
ATOM 4247 N N . ALA B 1 156 ? -16.25 -23.781 -5.648 1 89.25 156 ALA B N 1
ATOM 4248 C CA . ALA B 1 156 ? -16.344 -25.016 -6.426 1 89.25 156 ALA B CA 1
ATOM 4249 C C . ALA B 1 156 ? -15.219 -25.969 -6.055 1 89.25 156 ALA B C 1
ATOM 4251 O O . ALA B 1 156 ? -14.148 -25.547 -5.613 1 89.25 156 ALA B O 1
ATOM 4252 N N . PRO B 1 157 ? -15.523 -27.219 -6.258 1 90.69 157 PRO B N 1
ATOM 4253 C CA . PRO B 1 157 ? -14.523 -28.219 -5.914 1 90.69 157 PRO B CA 1
ATOM 4254 C C . PRO B 1 157 ? -13.211 -28.031 -6.684 1 90.69 157 PRO B C 1
ATOM 4256 O O . PRO B 1 157 ? -12.133 -28.297 -6.148 1 90.69 157 PRO B O 1
ATOM 4259 N N . GLU B 1 158 ? -13.312 -27.641 -7.855 1 92.62 158 GLU B N 1
ATOM 4260 C CA . GLU B 1 158 ? -12.102 -27.422 -8.641 1 92.62 158 GLU B CA 1
ATOM 4261 C C . GLU B 1 158 ? -11.266 -26.281 -8.07 1 92.62 158 GLU B C 1
ATOM 4263 O O . GLU B 1 158 ? -10.031 -26.344 -8.094 1 92.62 158 GLU B O 1
ATOM 4268 N N . ALA B 1 159 ? -11.93 -25.281 -7.59 1 89.81 159 ALA B N 1
ATOM 4269 C CA . ALA B 1 159 ? -11.219 -24.156 -6.988 1 89.81 159 ALA B CA 1
ATOM 4270 C C . ALA B 1 159 ? -10.445 -24.594 -5.75 1 89.81 159 ALA B C 1
ATOM 4272 O O . ALA B 1 159 ? -9.289 -24.219 -5.559 1 89.81 159 ALA B O 1
ATOM 4273 N N . ARG B 1 160 ? -11.07 -25.391 -5.004 1 88.62 160 ARG B N 1
ATOM 4274 C CA . ARG B 1 160 ? -10.438 -25.906 -3.795 1 88.62 160 ARG B CA 1
ATOM 4275 C C . ARG B 1 160 ? -9.227 -26.781 -4.141 1 88.62 160 ARG B C 1
ATOM 4277 O O . ARG B 1 160 ? -8.203 -26.703 -3.463 1 88.62 160 ARG B O 1
ATOM 4284 N N . LEU B 1 161 ? -9.422 -27.547 -5.098 1 93.06 161 LEU B N 1
ATOM 4285 C CA . LEU B 1 161 ? -8.336 -28.422 -5.516 1 93.06 161 LEU B CA 1
ATOM 4286 C C . LEU B 1 161 ? -7.176 -27.625 -6.094 1 93.06 161 LEU B C 1
ATOM 4288 O O . LEU B 1 161 ? -6.012 -27.938 -5.844 1 93.06 161 LEU B O 1
ATOM 4292 N N . ILE B 1 162 ? -7.441 -26.578 -6.844 1 92.38 162 ILE B N 1
ATOM 4293 C CA . ILE B 1 162 ? -6.414 -25.703 -7.402 1 92.38 162 ILE B CA 1
ATOM 4294 C C . ILE B 1 162 ? -5.613 -25.062 -6.27 1 92.38 162 ILE B C 1
ATOM 4296 O O . ILE B 1 162 ? -4.379 -25.078 -6.293 1 92.38 162 ILE B O 1
ATOM 4300 N N . ILE B 1 163 ? -6.281 -24.594 -5.32 1 85.69 163 ILE B N 1
ATOM 4301 C CA . ILE B 1 163 ? -5.641 -23.891 -4.211 1 85.69 163 ILE B CA 1
ATOM 4302 C C . ILE B 1 163 ? -4.793 -24.875 -3.406 1 85.69 163 ILE B C 1
ATOM 4304 O O . ILE B 1 163 ? -3.633 -24.594 -3.1 1 85.69 163 ILE B O 1
ATOM 4308 N N . GLY B 1 164 ? -5.398 -26 -3.037 1 86.31 164 GLY B N 1
ATOM 4309 C CA . GLY B 1 164 ? -4.664 -27 -2.297 1 86.31 164 GLY B CA 1
ATOM 4310 C C . GLY B 1 164 ? -3.441 -27.516 -3.037 1 86.31 164 GLY B C 1
ATOM 4311 O O . GLY B 1 164 ? -2.375 -27.688 -2.443 1 86.31 164 GLY B O 1
ATOM 4312 N N . ALA B 1 165 ? -3.641 -27.781 -4.289 1 90.81 165 ALA B N 1
ATOM 4313 C CA . ALA B 1 165 ? -2.543 -28.266 -5.117 1 90.81 165 ALA B CA 1
ATOM 4314 C C . ALA B 1 165 ? -1.435 -27.219 -5.23 1 90.81 165 ALA B C 1
ATOM 4316 O O . ALA B 1 165 ? -0.252 -27.578 -5.293 1 90.81 165 ALA B O 1
ATOM 4317 N N . ALA B 1 166 ? -1.799 -26.031 -5.289 1 84.88 166 ALA B N 1
ATOM 4318 C CA . ALA B 1 166 ? -0.837 -24.938 -5.426 1 84.88 166 ALA B CA 1
ATOM 4319 C C . ALA B 1 166 ? 0.065 -24.844 -4.199 1 84.88 166 ALA B C 1
ATOM 4321 O O . ALA B 1 166 ? 1.244 -24.5 -4.309 1 84.88 166 ALA B O 1
ATOM 4322 N N . VAL B 1 167 ? -0.489 -25.109 -3.098 1 77.75 167 VAL B N 1
ATOM 4323 C CA . VAL B 1 167 ? 0.29 -25.109 -1.864 1 77.75 167 VAL B CA 1
ATOM 4324 C C . VAL B 1 167 ? 1.382 -26.172 -1.935 1 77.75 167 VAL B C 1
ATOM 4326 O O . VAL B 1 167 ? 2.541 -25.906 -1.614 1 77.75 167 VAL B O 1
ATOM 4329 N N . VAL B 1 168 ? 0.962 -27.312 -2.338 1 82.56 168 VAL B N 1
ATOM 4330 C CA . VAL B 1 168 ? 1.905 -28.422 -2.48 1 82.56 168 VAL B CA 1
ATOM 4331 C C . VAL B 1 168 ? 2.932 -28.094 -3.562 1 82.56 168 VAL B C 1
ATOM 4333 O O . VAL B 1 168 ? 4.129 -28.312 -3.381 1 82.56 168 VAL B O 1
ATOM 4336 N N . ASP B 1 169 ? 2.4 -27.578 -4.598 1 86.12 169 ASP B N 1
ATOM 4337 C CA . ASP B 1 169 ? 3.213 -27.141 -5.73 1 86.12 169 ASP B CA 1
ATOM 4338 C C . ASP B 1 169 ? 4.293 -26.156 -5.289 1 86.12 169 ASP B C 1
ATOM 4340 O O . ASP B 1 169 ? 5.457 -26.297 -5.676 1 86.12 169 ASP B O 1
ATOM 4344 N N . ASP B 1 170 ? 3.986 -25.312 -4.508 1 76.31 170 ASP B N 1
ATOM 4345 C CA . ASP B 1 170 ? 4.91 -24.281 -4.051 1 76.31 170 ASP B CA 1
ATOM 4346 C C . ASP B 1 170 ? 6.016 -24.875 -3.18 1 76.31 170 ASP B C 1
ATOM 4348 O O . ASP B 1 170 ? 7.184 -24.5 -3.312 1 76.31 170 ASP B O 1
ATOM 4352 N N . ILE B 1 171 ? 5.645 -25.703 -2.381 1 73.25 171 ILE B N 1
ATOM 4353 C CA . ILE B 1 171 ? 6.602 -26.344 -1.48 1 73.25 171 ILE B CA 1
ATOM 4354 C C . ILE B 1 171 ? 7.602 -27.156 -2.287 1 73.25 171 ILE B C 1
ATOM 4356 O O . ILE B 1 171 ? 8.812 -27.062 -2.072 1 73.25 171 ILE B O 1
ATOM 4360 N N . LEU B 1 172 ? 7.113 -27.891 -3.135 1 80.56 172 LEU B N 1
ATOM 4361 C CA . LEU B 1 172 ? 7.961 -28.781 -3.924 1 80.56 172 LEU B CA 1
ATOM 4362 C C . LEU B 1 172 ? 8.828 -27.984 -4.895 1 80.56 172 LEU B C 1
ATOM 4364 O O . LEU B 1 172 ? 9.992 -28.312 -5.121 1 80.56 172 LEU B O 1
ATOM 4368 N N . ALA B 1 173 ? 8.219 -26.984 -5.469 1 76.81 173 ALA B N 1
ATOM 4369 C CA . ALA B 1 173 ? 8.969 -26.156 -6.41 1 76.81 173 ALA B CA 1
ATOM 4370 C C . ALA B 1 173 ? 10.148 -25.469 -5.727 1 76.81 173 ALA B C 1
ATOM 4372 O O . ALA B 1 173 ? 11.234 -25.359 -6.305 1 76.81 173 ALA B O 1
ATOM 4373 N N . ILE B 1 174 ? 9.984 -25.031 -4.574 1 69.25 174 ILE B N 1
ATOM 4374 C CA . ILE B 1 174 ? 11.047 -24.375 -3.818 1 69.25 174 ILE B CA 1
ATOM 4375 C C . ILE B 1 174 ? 12.125 -25.391 -3.453 1 69.25 174 ILE B C 1
ATOM 4377 O O . ILE B 1 174 ? 13.312 -25.078 -3.453 1 69.25 174 ILE B O 1
ATOM 4381 N N . ALA B 1 175 ? 11.711 -26.547 -3.084 1 73.06 175 ALA B N 1
ATOM 4382 C CA . ALA B 1 175 ? 12.664 -27.609 -2.793 1 73.06 175 ALA B CA 1
ATOM 4383 C C . ALA B 1 175 ? 13.539 -27.922 -4.008 1 73.06 175 ALA B C 1
ATOM 4385 O O . ALA B 1 175 ? 14.758 -28.031 -3.891 1 73.06 175 ALA B O 1
ATOM 4386 N N . VAL B 1 176 ? 12.883 -28.031 -5.109 1 76.81 176 VAL B N 1
ATOM 4387 C CA . VAL B 1 176 ? 13.609 -28.297 -6.348 1 76.81 176 VAL B CA 1
ATOM 4388 C C . VAL B 1 176 ? 14.562 -27.141 -6.648 1 76.81 176 VAL B C 1
ATOM 4390 O O . VAL B 1 176 ? 15.711 -27.375 -7.035 1 76.81 176 VAL B O 1
ATOM 4393 N N . LEU B 1 177 ? 14.086 -25.969 -6.496 1 73.38 177 LEU B N 1
ATOM 4394 C CA . LEU B 1 177 ? 14.883 -24.766 -6.738 1 73.38 177 LEU B CA 1
ATOM 4395 C C . LEU B 1 177 ? 16.125 -24.75 -5.84 1 73.38 177 LEU B C 1
ATOM 4397 O O . LEU B 1 177 ? 17.219 -24.438 -6.301 1 73.38 177 LEU B O 1
ATOM 4401 N N . SER B 1 178 ? 15.906 -25.047 -4.613 1 68.81 178 SER B N 1
ATOM 4402 C CA . SER B 1 178 ? 17 -25.047 -3.652 1 68.81 178 SER B CA 1
ATOM 4403 C C . SER B 1 178 ? 18.078 -26.047 -4.043 1 68.81 178 SER B C 1
ATOM 4405 O O . SER B 1 178 ? 19.281 -25.766 -3.941 1 68.81 178 SER B O 1
ATOM 4407 N N . VAL B 1 179 ? 17.688 -27.125 -4.484 1 72.12 179 VAL B N 1
ATOM 4408 C CA . VAL B 1 179 ? 18.609 -28.188 -4.879 1 72.12 179 VAL B CA 1
ATOM 4409 C C . VAL B 1 179 ? 19.375 -27.766 -6.133 1 72.12 179 VAL B C 1
ATOM 4411 O O . VAL B 1 179 ? 20.594 -27.906 -6.199 1 72.12 179 VAL B O 1
ATOM 4414 N N . VAL B 1 180 ? 18.719 -27.25 -7.016 1 74.12 180 VAL B N 1
ATOM 4415 C CA . VAL B 1 180 ? 19.328 -26.891 -8.297 1 74.12 180 VAL B CA 1
ATOM 4416 C C . VAL B 1 180 ? 20.297 -25.719 -8.094 1 74.12 180 VAL B C 1
ATOM 4418 O O . VAL B 1 180 ? 21.375 -25.703 -8.688 1 74.12 180 VAL B O 1
ATOM 4421 N N . ILE B 1 181 ? 19.938 -24.828 -7.309 1 68.75 181 ILE B N 1
ATOM 4422 C CA . ILE B 1 181 ? 20.812 -23.688 -7.043 1 68.75 181 ILE B CA 1
ATOM 4423 C C . ILE B 1 181 ? 22.062 -24.141 -6.297 1 68.75 181 ILE B C 1
ATOM 4425 O O . ILE B 1 181 ? 23.156 -23.641 -6.543 1 68.75 181 ILE B O 1
ATOM 4429 N N . SER B 1 182 ? 21.859 -25.031 -5.371 1 66.19 182 SER B N 1
ATOM 4430 C CA . SER B 1 182 ? 23 -25.578 -4.633 1 66.19 182 SER B CA 1
ATOM 4431 C C . SER B 1 182 ? 24 -26.25 -5.57 1 66.19 182 SER B C 1
ATOM 4433 O O . SER B 1 182 ? 25.219 -26.172 -5.359 1 66.19 182 SER B O 1
ATOM 4435 N N . ILE B 1 183 ? 23.484 -26.781 -6.559 1 71.56 183 ILE B N 1
ATOM 4436 C CA . ILE B 1 183 ? 24.328 -27.469 -7.535 1 71.56 183 ILE B CA 1
ATOM 4437 C C . ILE B 1 183 ? 25.031 -26.453 -8.422 1 71.56 183 ILE B C 1
ATOM 4439 O O . ILE B 1 183 ? 26.203 -26.609 -8.75 1 71.56 183 ILE B O 1
ATOM 4443 N N . THR B 1 184 ? 24.266 -25.484 -8.766 1 67.44 184 THR B N 1
ATOM 4444 C CA . THR B 1 184 ? 24.812 -24.453 -9.648 1 67.44 184 THR B CA 1
ATOM 4445 C C . THR B 1 184 ? 25.938 -23.688 -8.961 1 67.44 184 THR B C 1
ATOM 4447 O O . THR B 1 184 ? 26.891 -23.25 -9.617 1 67.44 184 THR B O 1
ATOM 4450 N N . GLY B 1 185 ? 25.766 -23.469 -7.645 1 58.62 185 GLY B N 1
ATOM 4451 C CA . GLY B 1 185 ? 26.797 -22.75 -6.91 1 58.62 185 GLY B CA 1
ATOM 4452 C C . GLY B 1 185 ? 27.953 -23.625 -6.477 1 58.62 185 GLY B C 1
ATOM 4453 O O . GLY B 1 185 ? 28.984 -23.141 -6.004 1 58.62 185 GLY B O 1
ATOM 4454 N N . SER B 1 186 ? 27.734 -24.891 -6.406 1 57.66 186 SER B N 1
ATOM 4455 C CA . SER B 1 186 ? 28.797 -25.766 -5.914 1 57.66 186 SER B CA 1
ATOM 4456 C C . SER B 1 186 ? 29.625 -26.328 -7.062 1 57.66 186 SER B C 1
ATOM 4458 O O . SER B 1 186 ? 29.141 -26.438 -8.195 1 57.66 186 SER B O 1
ATOM 4460 N N . ASP B 1 187 ? 30.875 -26.297 -6.926 1 53.69 187 ASP B N 1
ATOM 4461 C CA . ASP B 1 187 ? 31.812 -26.906 -7.871 1 53.69 187 ASP B CA 1
ATOM 4462 C C . ASP B 1 187 ? 31.5 -28.375 -8.086 1 53.69 187 ASP B C 1
ATOM 4464 O O . ASP B 1 187 ? 32.031 -29 -9.016 1 53.69 187 ASP B O 1
ATOM 4468 N N . ALA B 1 188 ? 30.922 -29.094 -7.195 1 52.56 188 ALA B N 1
ATOM 4469 C CA . ALA B 1 188 ? 30.859 -30.547 -7.215 1 52.56 188 ALA B CA 1
ATOM 4470 C C . ALA B 1 188 ? 29.828 -31.047 -8.211 1 52.56 188 ALA B C 1
ATOM 4472 O O . ALA B 1 188 ? 29.797 -32.25 -8.555 1 52.56 188 ALA B O 1
ATOM 4473 N N . GLY B 1 189 ? 29.203 -30.219 -8.961 1 55.72 189 GLY B N 1
ATOM 4474 C CA . GLY B 1 189 ? 28.312 -30.578 -10.047 1 55.72 189 GLY B CA 1
ATOM 4475 C C . GLY B 1 189 ? 27.062 -31.312 -9.578 1 55.72 189 GLY B C 1
ATOM 4476 O O . GLY B 1 189 ? 26.703 -31.25 -8.398 1 55.72 189 GLY B O 1
ATOM 4477 N N . ILE B 1 190 ? 26.188 -32 -10.328 1 58.31 190 ILE B N 1
ATOM 4478 C CA . ILE B 1 190 ? 24.938 -32.719 -10.133 1 58.31 190 ILE B CA 1
ATOM 4479 C C . ILE B 1 190 ? 25.156 -33.906 -9.18 1 58.31 190 ILE B C 1
ATOM 4481 O O . ILE B 1 190 ? 24.234 -34.312 -8.461 1 58.31 190 ILE B O 1
ATOM 4485 N N . GLU B 1 191 ? 26.375 -34.344 -9.047 1 58.28 191 GLU B N 1
ATOM 4486 C CA . GLU B 1 191 ? 26.703 -35.531 -8.266 1 58.28 191 GLU B CA 1
ATOM 4487 C C . GLU B 1 191 ? 26.594 -35.25 -6.77 1 58.28 191 GLU B C 1
ATOM 4489 O O . GLU B 1 191 ? 26.438 -36.156 -5.969 1 58.28 191 GLU B O 1
ATOM 4494 N N . SER B 1 192 ? 26.656 -34.031 -6.488 1 59.47 192 SER B N 1
ATOM 4495 C CA . SER B 1 192 ? 26.672 -33.688 -5.07 1 59.47 192 SER B CA 1
ATOM 4496 C C . SER B 1 192 ? 25.25 -33.562 -4.523 1 59.47 192 SER B C 1
ATOM 4498 O O . SER B 1 192 ? 25.062 -33.281 -3.334 1 59.47 192 SER B O 1
ATOM 4500 N N . ILE B 1 193 ? 24.359 -33.969 -5.332 1 62.69 193 ILE B N 1
ATOM 4501 C CA . ILE B 1 193 ? 22.984 -33.844 -4.836 1 62.69 193 ILE B CA 1
ATOM 4502 C C . ILE B 1 193 ? 22.672 -35.031 -3.934 1 62.69 193 ILE B C 1
ATOM 4504 O O . ILE B 1 193 ? 22.781 -36.188 -4.359 1 62.69 193 ILE B O 1
ATOM 4508 N N . VAL B 1 194 ? 22.516 -34.781 -2.639 1 66.81 194 VAL B N 1
ATOM 4509 C CA . VAL B 1 194 ? 22.094 -35.812 -1.701 1 66.81 194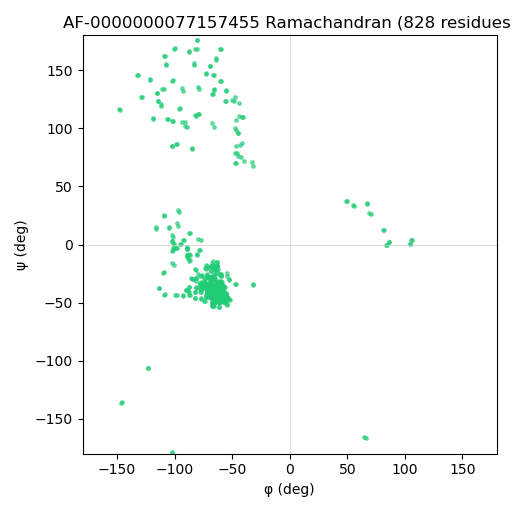 VAL B CA 1
ATOM 4510 C C . VAL B 1 194 ? 20.562 -35.812 -1.594 1 66.81 194 VAL B C 1
ATOM 4512 O O . VAL B 1 194 ? 19.969 -34.875 -1.049 1 66.81 194 VAL B O 1
ATOM 4515 N N . ILE B 1 195 ? 19.891 -36.75 -2.252 1 72.12 195 ILE B N 1
ATOM 4516 C CA . ILE B 1 195 ? 18.438 -36.906 -2.291 1 72.12 195 ILE B CA 1
ATOM 4517 C C . ILE B 1 195 ? 17.875 -36.812 -0.878 1 72.12 195 ILE B C 1
ATOM 4519 O O . ILE B 1 195 ? 16.797 -36.25 -0.678 1 72.12 195 ILE B O 1
ATOM 4523 N N . THR B 1 196 ? 18.625 -37.281 0.053 1 76.19 196 THR B N 1
ATOM 4524 C CA . THR B 1 196 ? 18.188 -37.25 1.44 1 76.19 196 THR B CA 1
ATOM 4525 C C . THR B 1 196 ? 18.047 -35.812 1.936 1 76.19 196 THR B C 1
ATOM 4527 O O . THR B 1 196 ? 17.109 -35.469 2.672 1 76.19 196 THR B O 1
ATOM 4530 N N . ASP B 1 197 ? 18.969 -35.031 1.446 1 72.5 197 ASP B N 1
ATOM 4531 C CA . ASP B 1 197 ? 18.922 -33.625 1.867 1 72.5 197 ASP B CA 1
ATOM 4532 C C . ASP B 1 197 ? 17.719 -32.906 1.262 1 72.5 197 ASP B C 1
ATOM 4534 O O . ASP B 1 197 ? 17.094 -32.062 1.916 1 72.5 197 ASP B O 1
ATOM 4538 N N . VAL B 1 198 ? 17.391 -33.281 0.102 1 71.5 198 VAL B N 1
ATOM 4539 C CA . VAL B 1 198 ? 16.25 -32.688 -0.582 1 71.5 198 VAL B CA 1
ATOM 4540 C C . VAL B 1 198 ? 14.953 -33.156 0.102 1 71.5 198 VAL B C 1
ATOM 4542 O O . VAL B 1 198 ? 14.055 -32.344 0.343 1 71.5 198 VAL B O 1
ATOM 4545 N N . MET B 1 199 ? 14.914 -34.375 0.4 1 76.94 199 MET B N 1
ATOM 4546 C CA . MET B 1 199 ? 13.734 -34.938 1.058 1 76.94 199 MET B CA 1
ATOM 4547 C C . MET B 1 199 ? 13.539 -34.312 2.438 1 76.94 199 MET B C 1
ATOM 4549 O O . MET B 1 199 ? 12.414 -34 2.832 1 76.94 199 MET B O 1
ATOM 4553 N N . ILE B 1 200 ? 14.586 -34.125 3.105 1 76.44 200 ILE B N 1
ATOM 4554 C CA . ILE B 1 200 ? 14.523 -33.531 4.438 1 76.44 200 ILE B CA 1
ATOM 4555 C C . ILE B 1 200 ? 14.023 -32.094 4.34 1 76.44 200 ILE B C 1
ATOM 4557 O O . ILE B 1 200 ? 13.195 -31.656 5.145 1 76.44 200 ILE B O 1
ATOM 4561 N N . THR B 1 201 ? 14.508 -31.469 3.375 1 71.19 201 THR B N 1
ATOM 4562 C CA . THR B 1 201 ? 14.086 -30.094 3.184 1 71.19 201 THR B CA 1
ATOM 4563 C C . THR B 1 201 ? 12.594 -30.016 2.873 1 71.19 201 THR B C 1
ATOM 4565 O O . THR B 1 201 ? 11.875 -29.172 3.412 1 71.19 201 THR B O 1
ATOM 4568 N N . ILE B 1 202 ? 12.133 -30.875 2.049 1 74.12 202 ILE B N 1
ATOM 4569 C CA . ILE B 1 202 ? 10.727 -30.922 1.679 1 74.12 202 ILE B CA 1
ATOM 4570 C C . ILE B 1 202 ? 9.883 -31.219 2.914 1 74.12 202 ILE B C 1
ATOM 4572 O O . ILE B 1 202 ? 8.875 -30.547 3.166 1 74.12 202 ILE B O 1
ATOM 4576 N N . LEU B 1 203 ? 10.289 -32.156 3.66 1 79.25 203 LEU B N 1
ATOM 4577 C CA . LEU B 1 203 ? 9.547 -32.531 4.852 1 79.25 203 LEU B CA 1
ATOM 4578 C C . LEU B 1 203 ? 9.547 -31.422 5.891 1 79.25 203 LEU B C 1
ATOM 4580 O O . LEU B 1 203 ? 8.555 -31.219 6.586 1 79.25 203 LEU B O 1
ATOM 4584 N N . GLN B 1 204 ? 10.648 -30.812 5.988 1 75.81 204 GLN B N 1
ATOM 4585 C CA . GLN B 1 204 ? 10.742 -29.688 6.922 1 75.81 204 GLN B CA 1
ATOM 4586 C C . GLN B 1 204 ? 9.797 -28.562 6.527 1 75.81 204 GLN B C 1
ATOM 4588 O O . GLN B 1 204 ? 9.102 -28 7.379 1 75.81 204 GLN B O 1
ATOM 4593 N N . VAL B 1 205 ? 9.734 -28.297 5.285 1 72.88 205 VAL B N 1
ATOM 4594 C CA . VAL B 1 205 ? 8.891 -27.203 4.801 1 72.88 205 VAL B CA 1
ATOM 4595 C C . VAL B 1 205 ? 7.422 -27.594 4.957 1 72.88 205 VAL B C 1
ATOM 4597 O O . VAL B 1 205 ? 6.602 -26.766 5.387 1 72.88 205 VAL B O 1
ATOM 4600 N N . LEU B 1 206 ? 7.137 -28.797 4.633 1 75.62 206 LEU B N 1
ATOM 4601 C CA . LEU B 1 206 ? 5.77 -29.297 4.797 1 75.62 206 LEU B CA 1
ATOM 4602 C C . LEU B 1 206 ? 5.363 -29.297 6.266 1 75.62 206 LEU B C 1
ATOM 4604 O O . LEU B 1 206 ? 4.223 -28.969 6.602 1 75.62 206 LEU B O 1
ATOM 4608 N N . GLY B 1 207 ? 6.258 -29.719 7.043 1 81 207 GLY B N 1
ATOM 4609 C CA . GLY B 1 207 ? 6 -29.719 8.469 1 81 207 GLY B CA 1
ATOM 4610 C C . GLY B 1 207 ? 5.766 -28.328 9.031 1 81 207 GLY B C 1
ATOM 4611 O O . GLY B 1 207 ? 4.836 -28.109 9.82 1 81 207 GLY B O 1
ATOM 4612 N N . PHE B 1 208 ? 6.547 -27.438 8.641 1 77.06 208 PHE B N 1
ATOM 4613 C CA . PHE B 1 208 ? 6.398 -26.062 9.094 1 77.06 208 PHE B CA 1
ATOM 4614 C C . PHE B 1 208 ? 5.078 -25.469 8.617 1 77.06 208 PHE B C 1
ATOM 4616 O O . PHE B 1 208 ? 4.422 -24.734 9.344 1 77.06 208 PHE B O 1
ATOM 4623 N N . PHE B 1 209 ? 4.73 -25.75 7.387 1 77.62 209 PHE B N 1
ATOM 4624 C CA . PHE B 1 209 ? 3.457 -25.266 6.867 1 77.62 209 PHE B CA 1
ATOM 4625 C C . PHE B 1 209 ? 2.293 -25.828 7.668 1 77.62 209 PHE B C 1
ATOM 4627 O O . PHE B 1 209 ? 1.339 -25.109 7.98 1 77.62 209 PHE B O 1
ATOM 4634 N N . ALA B 1 210 ? 2.441 -27.062 7.926 1 83.56 210 ALA B N 1
ATOM 4635 C CA . ALA B 1 210 ? 1.392 -27.719 8.711 1 83.56 210 ALA B CA 1
ATOM 4636 C C . ALA B 1 210 ? 1.26 -27.062 10.086 1 83.56 210 ALA B C 1
ATOM 4638 O O . ALA B 1 210 ? 0.148 -26.812 10.555 1 83.56 210 ALA B O 1
ATOM 4639 N N . ILE B 1 211 ? 2.318 -26.828 10.672 1 88.12 211 ILE B N 1
ATOM 4640 C CA . ILE B 1 211 ? 2.318 -26.203 11.984 1 88.12 211 ILE B CA 1
ATOM 4641 C C . ILE B 1 211 ? 1.723 -24.797 11.883 1 88.12 211 ILE B C 1
ATOM 4643 O O . ILE B 1 211 ? 0.918 -24.391 12.727 1 88.12 211 ILE B O 1
ATOM 4647 N N . MET B 1 212 ? 2.107 -24.109 10.906 1 84.62 212 MET B N 1
ATOM 4648 C CA . MET B 1 212 ? 1.599 -22.766 10.695 1 84.62 212 MET B CA 1
ATOM 4649 C C . MET B 1 212 ? 0.085 -22.766 10.516 1 84.62 212 MET B C 1
ATOM 4651 O O . MET B 1 212 ? -0.616 -21.906 11.047 1 84.62 212 MET B O 1
ATOM 4655 N N . LEU B 1 213 ? -0.325 -23.719 9.75 1 84.81 213 LEU B N 1
ATOM 4656 C CA . LEU B 1 213 ? -1.758 -23.844 9.5 1 84.81 213 LEU B CA 1
ATOM 4657 C C . LEU B 1 213 ? -2.506 -24.141 10.797 1 84.81 213 LEU B C 1
ATOM 4659 O O . LEU B 1 213 ? -3.551 -23.547 11.07 1 84.81 213 LEU B O 1
ATOM 4663 N N . ILE B 1 214 ? -1.985 -25.016 11.516 1 89.31 214 ILE B N 1
ATOM 4664 C CA . ILE B 1 214 ? -2.613 -25.391 12.773 1 89.31 214 ILE B CA 1
ATOM 4665 C C . ILE B 1 214 ? -2.625 -24.203 13.734 1 89.31 214 ILE B C 1
ATOM 4667 O O . ILE B 1 214 ? -3.652 -23.906 14.344 1 89.31 214 ILE B O 1
ATOM 4671 N N . VAL B 1 215 ? -1.574 -23.578 13.82 1 89.94 215 VAL B N 1
ATOM 4672 C CA . VAL B 1 215 ? -1.473 -22.422 14.703 1 89.94 215 VAL B CA 1
ATOM 4673 C C . VAL B 1 215 ? -2.445 -21.328 14.242 1 89.94 215 VAL B C 1
ATOM 4675 O O . VAL B 1 215 ? -3.121 -20.703 15.062 1 89.94 215 VAL B O 1
ATOM 4678 N N . ALA B 1 216 ? -2.457 -21.125 13.008 1 89.56 216 ALA B N 1
ATOM 4679 C CA . ALA B 1 216 ? -3.352 -20.109 12.469 1 89.56 216 ALA B CA 1
ATOM 4680 C C . ALA B 1 216 ? -4.805 -20.422 12.805 1 89.56 216 ALA B C 1
ATOM 4682 O O . ALA B 1 216 ? -5.543 -19.547 13.266 1 89.56 216 ALA B O 1
ATOM 4683 N N . VAL B 1 217 ? -5.199 -21.656 12.648 1 89.75 217 VAL B N 1
ATOM 4684 C CA . VAL B 1 217 ? -6.59 -22.047 12.82 1 89.75 217 VAL B CA 1
ATOM 4685 C C . VAL B 1 217 ? -6.965 -22.016 14.297 1 89.75 217 VAL B C 1
ATOM 4687 O O . VAL B 1 217 ? -8.109 -21.719 14.648 1 89.75 217 VAL B O 1
ATOM 4690 N N . ILE B 1 218 ? -5.996 -22.172 15.117 1 91.38 218 ILE B N 1
ATOM 4691 C CA . ILE B 1 218 ? -6.277 -22.203 16.547 1 91.38 218 ILE B CA 1
ATOM 4692 C C . ILE B 1 218 ? -6.133 -20.812 17.141 1 91.38 218 ILE B C 1
ATOM 4694 O O . ILE B 1 218 ? -6.977 -20.375 17.922 1 91.38 218 ILE B O 1
ATOM 4698 N N . VAL B 1 219 ? -5.156 -20.094 16.797 1 92.75 219 VAL B N 1
ATOM 4699 C CA . VAL B 1 219 ? -4.766 -18.859 17.469 1 92.75 219 VAL B CA 1
ATOM 4700 C C . VAL B 1 219 ? -5.531 -17.688 16.875 1 92.75 219 VAL B C 1
ATOM 4702 O O . VAL B 1 219 ? -6.031 -16.828 17.594 1 92.75 219 VAL B O 1
ATOM 4705 N N . ILE B 1 220 ? -5.672 -17.594 15.594 1 92.5 220 ILE B N 1
ATOM 4706 C CA . ILE B 1 220 ? -6.18 -16.406 14.898 1 92.5 220 ILE B CA 1
ATOM 4707 C C . ILE B 1 220 ? -7.617 -16.125 15.336 1 92.5 220 ILE B C 1
ATOM 4709 O O . ILE B 1 220 ? -7.969 -14.992 15.641 1 92.5 220 ILE B O 1
ATOM 4713 N N . PRO B 1 221 ? -8.445 -17.188 15.414 1 91.75 221 PRO B N 1
ATOM 4714 C CA . PRO B 1 221 ? -9.82 -16.922 15.844 1 91.75 221 PRO B CA 1
ATOM 4715 C C . PRO B 1 221 ? -9.898 -16.422 17.281 1 91.75 221 PRO B C 1
ATOM 4717 O O . PRO B 1 221 ? -10.844 -15.711 17.641 1 91.75 221 PRO B O 1
ATOM 4720 N N . LYS B 1 222 ? -8.945 -16.75 18.047 1 91.94 222 LYS B N 1
ATOM 4721 C CA . LYS B 1 222 ? -8.93 -16.328 19.453 1 91.94 222 LYS B CA 1
ATOM 4722 C C . LYS B 1 222 ? -8.406 -14.891 19.578 1 91.94 222 LYS B C 1
ATOM 4724 O O . LYS B 1 222 ? -8.789 -14.172 20.5 1 91.94 222 LYS B O 1
ATOM 4729 N N . VAL B 1 223 ? -7.594 -14.508 18.703 1 91.38 223 VAL B N 1
ATOM 4730 C CA . VAL B 1 223 ? -6.965 -13.195 18.766 1 91.38 223 VAL B CA 1
ATOM 4731 C C . VAL B 1 223 ? -7.855 -12.164 18.078 1 91.38 223 VAL B C 1
ATOM 4733 O O . VAL B 1 223 ? -7.957 -11.023 18.547 1 91.38 223 VAL B O 1
ATOM 4736 N N . ILE B 1 224 ? -8.453 -12.586 17.062 1 93.81 224 ILE B N 1
ATOM 4737 C CA . ILE B 1 224 ? -9.281 -11.656 16.297 1 93.81 224 ILE B CA 1
ATOM 4738 C C . ILE B 1 224 ? -10.758 -11.891 16.625 1 93.81 224 ILE B C 1
ATOM 4740 O O . ILE B 1 224 ? -11.445 -12.641 15.93 1 93.81 224 ILE B O 1
ATOM 4744 N N . THR B 1 225 ? -11.141 -11.281 17.641 1 90.94 225 THR B N 1
ATOM 4745 C CA . THR B 1 225 ? -12.523 -11.367 18.094 1 90.94 225 THR B CA 1
ATOM 4746 C C . THR B 1 225 ? -13.078 -9.977 18.406 1 90.94 225 THR B C 1
ATOM 4748 O O . THR B 1 225 ? -12.344 -9.086 18.844 1 90.94 225 THR B O 1
ATOM 4751 N N . PRO B 1 226 ? -14.289 -9.805 18.156 1 86.94 226 PRO B N 1
ATOM 4752 C CA . PRO B 1 226 ? -14.883 -8.492 18.422 1 86.94 226 PRO B CA 1
ATOM 4753 C C . PRO B 1 226 ? -14.805 -8.102 19.906 1 86.94 226 PRO B C 1
ATOM 4755 O O . PRO B 1 226 ? -14.844 -6.91 20.219 1 86.94 226 PRO B O 1
ATOM 4758 N N . ARG B 1 227 ? -14.734 -9.016 20.75 1 86.62 227 ARG B N 1
ATOM 4759 C CA . ARG B 1 227 ? -14.695 -8.734 22.172 1 86.62 227 ARG B CA 1
ATOM 4760 C C . ARG B 1 227 ? -13.391 -8.055 22.562 1 86.62 227 ARG B C 1
ATOM 4762 O O . ARG B 1 227 ? -13.375 -7.184 23.438 1 86.62 227 ARG B O 1
ATOM 4769 N N . LEU B 1 228 ? -12.359 -8.43 21.953 1 87.19 228 LEU B N 1
ATOM 4770 C CA . LEU B 1 228 ? -11.039 -7.922 22.297 1 87.19 228 LEU B CA 1
ATOM 4771 C C . LEU B 1 228 ? -10.773 -6.59 21.609 1 87.19 228 LEU B C 1
ATOM 4773 O O . LEU B 1 228 ? -10.016 -5.762 22.109 1 87.19 228 LEU B O 1
ATOM 4777 N N . TRP B 1 229 ? -11.383 -6.422 20.438 1 89.81 229 TRP B N 1
ATOM 4778 C CA . TRP B 1 229 ? -11.094 -5.25 19.625 1 89.81 229 TRP B CA 1
ATOM 4779 C C . TRP B 1 229 ? -12.352 -4.414 19.406 1 89.81 229 TRP B C 1
ATOM 4781 O O . TRP B 1 229 ? -13.164 -4.719 18.531 1 89.81 229 TRP B O 1
ATOM 4791 N N . LYS B 1 230 ? -12.367 -3.305 20.047 1 84.94 230 LYS B N 1
ATOM 4792 C CA . LYS B 1 230 ? -13.586 -2.498 20.031 1 84.94 230 LYS B CA 1
ATOM 4793 C C . LYS B 1 230 ? -13.406 -1.233 19.203 1 84.94 230 LYS B C 1
ATOM 4795 O O . LYS B 1 230 ? -14.375 -0.681 18.688 1 84.94 230 LYS B O 1
ATOM 4800 N N . ALA B 1 231 ? -12.227 -0.867 19.078 1 81.56 231 ALA B N 1
ATOM 4801 C CA . ALA B 1 231 ? -11.977 0.361 18.328 1 81.56 231 ALA B CA 1
ATOM 4802 C C . ALA B 1 231 ? -12.336 0.185 16.859 1 81.56 231 ALA B C 1
ATOM 4804 O O . ALA B 1 231 ? -12.219 -0.914 16.312 1 81.56 231 ALA B O 1
ATOM 4805 N N . LYS B 1 232 ? -12.82 1.254 16.266 1 82.62 232 LYS B N 1
ATOM 4806 C CA . LYS B 1 232 ? -13.188 1.222 14.844 1 82.62 232 LYS B CA 1
ATOM 4807 C C . LYS B 1 232 ? -12.008 0.784 13.984 1 82.62 232 LYS B C 1
ATOM 4809 O O . LYS B 1 232 ? -10.906 1.34 14.094 1 82.62 232 LYS B O 1
ATOM 4814 N N . GLY B 1 233 ? -12.219 -0.248 13.227 1 90.25 233 GLY B N 1
ATOM 4815 C CA . GLY B 1 233 ? -11.211 -0.671 12.266 1 90.25 233 GLY B CA 1
ATOM 4816 C C . GLY B 1 233 ? -10.164 -1.594 12.867 1 90.25 233 GLY B C 1
ATOM 4817 O O . GLY B 1 233 ? -9.227 -2.006 12.18 1 90.25 233 GLY B O 1
ATOM 4818 N N . SER B 1 234 ? -10.328 -1.921 14.156 1 91.19 234 SER B N 1
ATOM 4819 C CA . SER B 1 234 ? -9.312 -2.721 14.828 1 91.19 234 SER B CA 1
ATOM 4820 C C . SER B 1 234 ? -9.328 -4.164 14.328 1 91.19 234 SER B C 1
ATOM 4822 O O . SER B 1 234 ? -8.266 -4.766 14.125 1 91.19 234 SER B O 1
ATOM 4824 N N . VAL B 1 235 ? -10.539 -4.711 14.133 1 93.75 235 VAL B N 1
ATOM 4825 C CA . VAL B 1 235 ? -10.625 -6.078 13.625 1 93.75 235 VAL B CA 1
ATOM 4826 C C . VAL B 1 235 ? -9.953 -6.172 12.258 1 93.75 235 VAL B C 1
ATOM 4828 O O . VAL B 1 235 ? -9.141 -7.07 12.023 1 93.75 235 VAL B O 1
ATOM 4831 N N . GLU B 1 236 ? -10.242 -5.203 11.391 1 95 236 GLU B N 1
ATOM 4832 C CA . GLU B 1 236 ? -9.664 -5.145 10.055 1 95 236 GLU B CA 1
ATOM 4833 C C . GLU B 1 236 ? -8.148 -4.949 10.117 1 95 236 GLU B C 1
ATOM 4835 O O . GLU B 1 236 ? -7.406 -5.59 9.375 1 95 236 GLU B O 1
ATOM 4840 N N . GLY B 1 237 ? -7.77 -4.078 11.008 1 94.56 237 GLY B N 1
ATOM 4841 C CA . GLY B 1 237 ? -6.348 -3.803 11.148 1 94.56 237 GLY B CA 1
ATOM 4842 C C . GLY B 1 237 ? -5.559 -4.996 11.664 1 94.56 237 GLY B C 1
ATOM 4843 O O . GLY B 1 237 ? -4.484 -5.305 11.141 1 94.56 237 GLY B O 1
ATOM 4844 N N . ILE B 1 238 ? -6.078 -5.672 12.609 1 94.38 238 ILE B N 1
ATOM 4845 C CA . ILE B 1 238 ? -5.395 -6.82 13.195 1 94.38 238 ILE B CA 1
ATOM 4846 C C . ILE B 1 238 ? -5.395 -7.98 12.203 1 94.38 238 ILE B C 1
ATOM 4848 O O . ILE B 1 238 ? -4.43 -8.742 12.125 1 94.38 238 ILE B O 1
ATOM 4852 N N . ALA B 1 239 ? -6.488 -8.125 11.531 1 95.38 239 ALA B N 1
ATOM 4853 C CA . ALA B 1 239 ? -6.516 -9.125 10.469 1 95.38 239 ALA B CA 1
ATOM 4854 C C . ALA B 1 239 ? -5.41 -8.875 9.445 1 95.38 239 ALA B C 1
ATOM 4856 O O . ALA B 1 239 ? -4.707 -9.805 9.039 1 95.38 239 ALA B O 1
ATOM 4857 N N . THR B 1 240 ? -5.27 -7.645 9.047 1 95.88 240 THR B N 1
ATOM 4858 C CA . THR B 1 240 ? -4.254 -7.266 8.07 1 95.88 240 THR B CA 1
ATOM 4859 C C . THR B 1 240 ? -2.854 -7.527 8.625 1 95.88 240 THR B C 1
ATOM 4861 O O . THR B 1 240 ? -2 -8.086 7.93 1 95.88 240 THR B O 1
ATOM 4864 N N . ALA B 1 241 ? -2.66 -7.133 9.82 1 95.31 241 ALA B N 1
ATOM 4865 C CA . ALA B 1 241 ? -1.38 -7.395 10.477 1 95.31 241 ALA B CA 1
ATOM 4866 C C . ALA B 1 241 ? -1.09 -8.891 10.531 1 95.31 241 ALA B C 1
ATOM 4868 O O . ALA B 1 241 ? 0.053 -9.32 10.344 1 95.31 241 ALA B O 1
ATOM 4869 N N . SER B 1 242 ? -2.084 -9.648 10.781 1 94.56 242 SER B N 1
ATOM 4870 C CA . SER B 1 242 ? -1.937 -11.094 10.945 1 94.56 242 SER B CA 1
ATOM 4871 C C . SER B 1 242 ? -1.563 -11.766 9.633 1 94.56 242 SER B C 1
ATOM 4873 O O . SER B 1 242 ? -0.687 -12.633 9.594 1 94.56 242 SER B O 1
ATOM 4875 N N . PHE B 1 243 ? -2.279 -11.359 8.531 1 93.56 243 PHE B N 1
ATOM 4876 C CA . PHE B 1 243 ? -1.958 -12.086 7.305 1 93.56 243 PHE B CA 1
ATOM 4877 C C . PHE B 1 243 ? -0.632 -11.609 6.727 1 93.56 243 PHE B C 1
ATOM 4879 O O . PHE B 1 243 ? 0.083 -12.375 6.082 1 93.56 243 PHE B O 1
ATOM 4886 N N . PHE B 1 244 ? -0.183 -10.398 6.949 1 94 244 PHE B N 1
ATOM 4887 C CA . PHE B 1 244 ? 1.162 -9.984 6.566 1 94 244 PHE B CA 1
ATOM 4888 C C . PHE B 1 244 ? 2.205 -10.641 7.469 1 94 244 PHE B C 1
ATOM 4890 O O . PHE B 1 244 ? 3.285 -11.008 7.008 1 94 244 PHE B O 1
ATOM 4897 N N . GLY B 1 245 ? 1.931 -10.727 8.766 1 93.06 245 GLY B N 1
ATOM 4898 C CA . GLY B 1 245 ? 2.816 -11.43 9.68 1 93.06 245 GLY B CA 1
ATOM 4899 C C . GLY B 1 245 ? 3.014 -12.891 9.312 1 93.06 245 GLY B C 1
ATOM 4900 O O . GLY B 1 245 ? 4.141 -13.391 9.32 1 93.06 245 GLY B O 1
ATOM 4901 N N . ALA B 1 246 ? 1.91 -13.523 9.023 1 92.19 246 ALA B N 1
ATOM 4902 C CA . ALA B 1 246 ? 1.978 -14.922 8.609 1 92.19 246 ALA B CA 1
ATOM 4903 C C . ALA B 1 246 ? 2.725 -15.07 7.289 1 92.19 246 ALA B C 1
ATOM 4905 O O . ALA B 1 246 ? 3.459 -16.031 7.086 1 92.19 246 ALA B O 1
ATOM 4906 N N . ALA B 1 247 ? 2.443 -14.148 6.379 1 91.38 247 ALA B N 1
ATOM 4907 C CA . ALA B 1 247 ? 3.17 -14.148 5.109 1 91.38 247 ALA B CA 1
ATOM 4908 C C . ALA B 1 247 ? 4.672 -14.008 5.34 1 91.38 247 ALA B C 1
ATOM 4910 O O . ALA B 1 247 ? 5.469 -14.703 4.699 1 91.38 247 ALA B O 1
ATOM 4911 N N . ALA B 1 248 ? 5.051 -13.164 6.258 1 90.19 248 ALA B N 1
ATOM 4912 C CA . ALA B 1 248 ? 6.461 -12.969 6.586 1 90.19 248 ALA B CA 1
ATOM 4913 C C . ALA B 1 248 ? 7.066 -14.227 7.195 1 90.19 248 ALA B C 1
ATOM 4915 O O . ALA B 1 248 ? 8.195 -14.594 6.875 1 90.19 248 ALA B O 1
ATOM 4916 N N . LEU B 1 249 ? 6.363 -14.805 8.047 1 87.94 249 LEU B N 1
ATOM 4917 C CA . LEU B 1 249 ? 6.828 -16.031 8.68 1 87.94 249 LEU B CA 1
ATOM 4918 C C . LEU B 1 249 ? 7.031 -17.141 7.648 1 87.94 249 LEU B C 1
ATOM 4920 O O . LEU B 1 249 ? 8.039 -17.844 7.68 1 87.94 249 LEU B O 1
ATOM 4924 N N . ALA B 1 250 ? 6.02 -17.297 6.785 1 84.31 250 ALA B N 1
A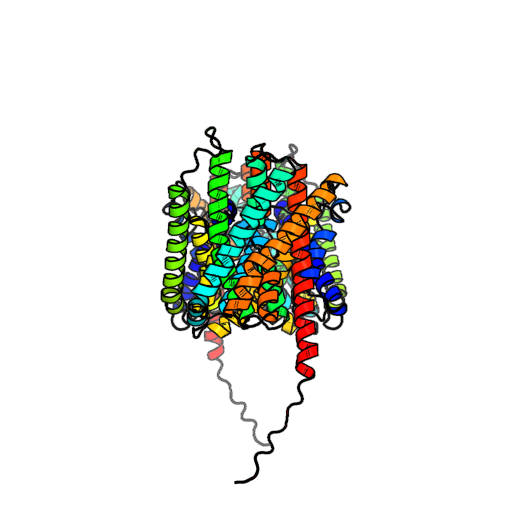TOM 4925 C CA . ALA B 1 250 ? 6.129 -18.281 5.719 1 84.31 250 ALA B CA 1
ATOM 4926 C C . ALA B 1 250 ? 7.348 -18.016 4.844 1 84.31 250 ALA B C 1
ATOM 4928 O O . ALA B 1 250 ? 8.125 -18.938 4.555 1 84.31 250 ALA B O 1
ATOM 4929 N N . GLY B 1 251 ? 7.508 -16.781 4.43 1 82.06 251 GLY B N 1
ATOM 4930 C CA . GLY B 1 251 ? 8.656 -16.422 3.617 1 82.06 251 GLY B CA 1
ATOM 4931 C C . GLY B 1 251 ? 9.984 -16.641 4.32 1 82.06 251 GLY B C 1
ATOM 4932 O O . GLY B 1 251 ? 10.969 -17.031 3.689 1 82.06 251 GLY B O 1
ATOM 4933 N N . SER B 1 252 ? 10 -16.391 5.598 1 81.38 252 SER B N 1
ATOM 4934 C CA . SER B 1 252 ? 11.234 -16.516 6.375 1 81.38 252 SER B CA 1
ATOM 4935 C C . SER B 1 252 ? 11.672 -17.969 6.492 1 81.38 252 SER B C 1
ATOM 4937 O O . SER B 1 252 ? 12.852 -18.25 6.688 1 81.38 252 SER B O 1
ATOM 4939 N N . ILE B 1 253 ? 10.75 -18.844 6.336 1 75.62 253 ILE B N 1
ATOM 4940 C CA . ILE B 1 253 ? 11.102 -20.266 6.473 1 75.62 253 ILE B CA 1
ATOM 4941 C C . ILE B 1 253 ? 11.219 -20.906 5.094 1 75.62 253 ILE B C 1
ATOM 4943 O O . ILE B 1 253 ? 11.266 -22.125 4.973 1 75.62 253 ILE B O 1
ATOM 4947 N N . GLY B 1 254 ? 11.047 -20.078 4.102 1 69.69 254 GLY B N 1
ATOM 4948 C CA . GLY B 1 254 ? 11.336 -20.547 2.758 1 69.69 254 GLY B CA 1
ATOM 4949 C C . GLY B 1 254 ? 10.094 -20.844 1.946 1 69.69 254 GLY B C 1
ATOM 4950 O O . GLY B 1 254 ? 10.18 -21.234 0.779 1 69.69 254 GLY B O 1
ATOM 4951 N N . LEU B 1 255 ? 8.953 -20.641 2.514 1 73.06 255 LEU B N 1
ATOM 4952 C CA . LEU B 1 255 ? 7.703 -20.812 1.782 1 73.06 255 LEU B CA 1
ATOM 4953 C C . LEU B 1 255 ? 7.316 -19.531 1.058 1 73.06 255 LEU B C 1
ATOM 4955 O O . LEU B 1 255 ? 7.906 -18.469 1.303 1 73.06 255 LEU B O 1
ATOM 4959 N N . SER B 1 256 ? 6.332 -19.719 0.131 1 75.12 256 SER B N 1
ATOM 4960 C CA . SER B 1 256 ? 5.75 -18.516 -0.467 1 75.12 256 SER B CA 1
ATOM 4961 C C . SER B 1 256 ? 4.957 -17.719 0.559 1 75.12 256 SER B C 1
ATOM 4963 O O . SER B 1 256 ? 4.164 -18.281 1.315 1 75.12 256 SER B O 1
ATOM 4965 N N . PRO B 1 257 ? 5.219 -16.484 0.649 1 83.38 257 PRO B N 1
ATOM 4966 C CA . PRO B 1 257 ? 4.461 -15.641 1.583 1 83.38 257 PRO B CA 1
ATOM 4967 C C . PRO B 1 257 ? 2.951 -15.766 1.397 1 83.38 257 PRO B C 1
ATOM 4969 O O . PRO B 1 257 ? 2.195 -15.664 2.367 1 83.38 257 PRO B O 1
ATOM 4972 N N . ILE B 1 258 ? 2.521 -16.031 0.236 1 79.19 258 ILE B N 1
ATOM 4973 C CA . ILE B 1 258 ? 1.097 -16.047 -0.078 1 79.19 258 ILE B CA 1
ATOM 4974 C C . ILE B 1 258 ? 0.424 -17.203 0.68 1 79.19 258 ILE B C 1
ATOM 4976 O O . ILE B 1 258 ? -0.753 -17.109 1.035 1 79.19 258 ILE B O 1
ATOM 4980 N N . VAL B 1 259 ? 1.152 -18.234 0.991 1 79.06 259 VAL B N 1
ATOM 4981 C CA . VAL B 1 259 ? 0.593 -19.391 1.703 1 79.06 259 VAL B CA 1
ATOM 4982 C C . VAL B 1 259 ? 0.242 -18.984 3.133 1 79.06 259 VAL B C 1
ATOM 4984 O O . VAL B 1 259 ? -0.757 -19.453 3.688 1 79.06 259 VAL B O 1
ATOM 4987 N N . GLY B 1 260 ? 1.11 -18.219 3.691 1 85.94 260 GLY B N 1
ATOM 4988 C CA . GLY B 1 260 ? 0.802 -17.719 5.02 1 85.94 260 GLY B CA 1
ATOM 4989 C C . GLY B 1 260 ? -0.47 -16.891 5.062 1 85.94 260 GLY B C 1
ATOM 4990 O O . GLY B 1 260 ? -1.282 -17.031 5.98 1 85.94 260 GLY B O 1
ATOM 4991 N N . ALA B 1 261 ? -0.627 -16 4.105 1 90.06 261 ALA B N 1
ATOM 4992 C CA . ALA B 1 261 ? -1.831 -15.18 4.023 1 90.06 261 ALA B CA 1
ATOM 4993 C C . ALA B 1 261 ? -3.074 -16.047 3.832 1 90.06 261 ALA B C 1
ATOM 4995 O O . ALA B 1 261 ? -4.117 -15.781 4.434 1 90.06 261 ALA B O 1
ATOM 4996 N N . PHE B 1 262 ? -2.971 -17.062 2.994 1 83.75 262 PHE B N 1
ATOM 4997 C CA . PHE B 1 262 ? -4.062 -17.984 2.756 1 83.75 262 PHE B CA 1
ATOM 4998 C C . PHE B 1 262 ? -4.48 -18.672 4.051 1 83.75 262 PHE B C 1
ATOM 5000 O O . PHE B 1 262 ? -5.672 -18.812 4.332 1 83.75 262 PHE B O 1
ATOM 5007 N N . ALA B 1 263 ? -3.506 -19.094 4.84 1 88.31 263 ALA B N 1
ATOM 5008 C CA . ALA B 1 263 ? -3.771 -19.781 6.098 1 88.31 263 ALA B CA 1
ATOM 5009 C C . ALA B 1 263 ? -4.594 -18.906 7.039 1 88.31 263 ALA B C 1
ATOM 5011 O O . ALA B 1 263 ? -5.539 -19.375 7.672 1 88.31 263 ALA B O 1
ATOM 5012 N N . VAL B 1 264 ? -4.227 -17.656 7.141 1 93 264 VAL B N 1
ATOM 5013 C CA . VAL B 1 264 ? -4.945 -16.734 8.016 1 93 264 VAL B CA 1
ATOM 5014 C C . VAL B 1 264 ? -6.355 -16.516 7.48 1 93 264 VAL B C 1
ATOM 5016 O O . VAL B 1 264 ? -7.32 -16.469 8.25 1 93 264 VAL B O 1
ATOM 5019 N N . GLY B 1 265 ? -6.473 -16.297 6.176 1 92 265 GLY B N 1
ATOM 5020 C CA . GLY B 1 265 ? -7.793 -16.188 5.57 1 92 265 GLY B CA 1
ATOM 5021 C C . GLY B 1 265 ? -8.688 -17.375 5.871 1 92 265 GLY B C 1
ATOM 5022 O O . GLY B 1 265 ? -9.836 -17.203 6.293 1 92 265 GLY B O 1
ATOM 5023 N N . MET B 1 266 ? -8.133 -18.5 5.723 1 88.44 266 MET B N 1
ATOM 5024 C CA . MET B 1 266 ? -8.867 -19.734 5.996 1 88.44 266 MET B CA 1
ATOM 5025 C C . MET B 1 266 ? -9.289 -19.812 7.457 1 88.44 266 MET B C 1
ATOM 5027 O O . MET B 1 266 ? -10.406 -20.219 7.766 1 88.44 266 MET B O 1
ATOM 5031 N N . ALA B 1 267 ? -8.398 -19.453 8.336 1 93.38 267 ALA B N 1
ATOM 5032 C CA . ALA B 1 267 ? -8.672 -19.469 9.766 1 93.38 267 ALA B CA 1
ATOM 5033 C C . ALA B 1 267 ? -9.836 -18.547 10.117 1 93.38 267 ALA B C 1
ATOM 5035 O O . ALA B 1 267 ? -10.594 -18.812 11.055 1 93.38 267 ALA B O 1
ATOM 5036 N N . LEU B 1 268 ? -9.992 -17.5 9.414 1 95 268 LEU B N 1
ATOM 5037 C CA . LEU B 1 268 ? -11.008 -16.5 9.727 1 95 268 LEU B CA 1
ATOM 5038 C C . LEU B 1 268 ? -12.328 -16.828 9.047 1 95 268 LEU B C 1
ATOM 5040 O O . LEU B 1 268 ? -13.359 -16.234 9.352 1 95 268 LEU B O 1
ATOM 5044 N N . SER B 1 269 ? -12.367 -17.797 8.156 1 91.19 269 SER B N 1
ATOM 5045 C CA . SER B 1 269 ? -13.523 -18.125 7.324 1 91.19 269 SER B CA 1
ATOM 5046 C C . SER B 1 269 ? -14.68 -18.656 8.172 1 91.19 269 SER B C 1
ATOM 5048 O O . SER B 1 269 ? -15.836 -18.609 7.746 1 91.19 269 SER B O 1
ATOM 5050 N N . THR B 1 270 ? -14.359 -19.109 9.383 1 89.31 270 THR B N 1
ATOM 5051 C CA . THR B 1 270 ? -15.398 -19.688 10.219 1 89.31 270 THR B CA 1
ATOM 5052 C C . THR B 1 270 ? -15.617 -18.859 11.477 1 89.31 270 THR B C 1
ATOM 5054 O O . THR B 1 270 ? -16.25 -19.312 12.43 1 89.31 270 THR B O 1
ATOM 5057 N N . THR B 1 271 ? -15.141 -17.688 11.531 1 92.75 271 THR B N 1
ATOM 5058 C CA . THR B 1 271 ? -15.227 -16.859 12.727 1 92.75 271 THR B CA 1
ATOM 5059 C C . THR B 1 271 ? -16.359 -15.844 12.602 1 92.75 271 THR B C 1
ATOM 5061 O O . THR B 1 271 ? -16.938 -15.68 11.523 1 92.75 271 THR B O 1
ATOM 5064 N N . LYS B 1 272 ? -16.688 -15.211 13.695 1 91.62 272 LYS B N 1
ATOM 5065 C CA . LYS B 1 272 ? -17.75 -14.203 13.75 1 91.62 272 LYS B CA 1
ATOM 5066 C C . LYS B 1 272 ? -17.344 -12.945 13 1 91.62 272 LYS B C 1
ATOM 5068 O O . LYS B 1 272 ? -18.203 -12.156 12.594 1 91.62 272 LYS B O 1
ATOM 5073 N N . VAL B 1 273 ? -16.094 -12.797 12.789 1 93.31 273 VAL B N 1
ATOM 5074 C CA . VAL B 1 273 ? -15.625 -11.555 12.172 1 93.31 273 VAL B CA 1
ATOM 5075 C C . VAL B 1 273 ? -15.547 -11.734 10.656 1 93.31 273 VAL B C 1
ATOM 5077 O O . VAL B 1 273 ? -15.141 -10.812 9.938 1 93.31 273 VAL B O 1
ATOM 5080 N N . PHE B 1 274 ? -15.961 -12.859 10.133 1 93.06 274 PHE B N 1
ATOM 5081 C CA . PHE B 1 274 ? -15.828 -13.219 8.727 1 93.06 274 PHE B CA 1
ATOM 5082 C C . PHE B 1 274 ? -16.438 -12.148 7.836 1 93.06 274 PHE B C 1
ATOM 5084 O O . PHE B 1 274 ? -15.773 -11.625 6.938 1 93.06 274 PHE B O 1
ATOM 5091 N N . GLU B 1 275 ? -17.656 -11.781 8.109 1 92.56 275 GLU B N 1
ATOM 5092 C CA . GLU B 1 275 ? -18.359 -10.836 7.254 1 92.56 275 GLU B CA 1
ATOM 5093 C C . GLU B 1 275 ? -17.672 -9.477 7.227 1 92.56 275 GLU B C 1
ATOM 5095 O O . GLU B 1 275 ? -17.531 -8.867 6.168 1 92.56 275 GLU B O 1
ATOM 5100 N N . LYS B 1 276 ? -17.281 -9.078 8.359 1 93.69 276 LYS B N 1
ATOM 5101 C CA . LYS B 1 276 ? -16.609 -7.793 8.484 1 93.69 276 LYS B CA 1
ATOM 5102 C C . LYS B 1 276 ? -15.281 -7.793 7.715 1 93.69 276 LYS B C 1
ATOM 5104 O O . LYS B 1 276 ? -14.977 -6.844 6.992 1 93.69 276 LYS B O 1
ATOM 5109 N N . VAL B 1 277 ? -14.555 -8.828 7.848 1 95.06 277 VAL B N 1
ATOM 5110 C CA . VAL B 1 277 ? -13.25 -8.945 7.215 1 95.06 277 VAL B CA 1
ATOM 5111 C C . VAL B 1 277 ? -13.422 -9.133 5.707 1 95.06 277 VAL B C 1
ATOM 5113 O O . VAL B 1 277 ? -12.648 -8.586 4.918 1 95.06 277 VAL B O 1
ATOM 5116 N N . GLU B 1 278 ? -14.391 -9.891 5.344 1 92.88 278 GLU B N 1
ATOM 5117 C CA . GLU B 1 278 ? -14.656 -10.125 3.928 1 92.88 278 GLU B CA 1
ATOM 5118 C C . GLU B 1 278 ? -15.039 -8.828 3.215 1 92.88 278 GLU B C 1
ATOM 5120 O O . GLU B 1 278 ? -14.539 -8.555 2.119 1 92.88 278 GLU B O 1
ATOM 5125 N N . ASN B 1 279 ? -15.906 -8.062 3.822 1 92.69 279 ASN B N 1
ATOM 5126 C CA . ASN B 1 279 ? -16.297 -6.777 3.26 1 92.69 279 ASN B CA 1
ATOM 5127 C C . ASN B 1 279 ? -15.117 -5.82 3.152 1 92.69 279 ASN B C 1
ATOM 5129 O O . ASN B 1 279 ? -14.977 -5.109 2.156 1 92.69 279 ASN B O 1
ATOM 5133 N N . TYR B 1 280 ? -14.352 -5.844 4.117 1 94.44 280 TYR B N 1
ATOM 5134 C CA . TYR B 1 280 ? -13.172 -4.988 4.188 1 94.44 280 TYR B CA 1
ATOM 5135 C C . TYR B 1 280 ? -12.156 -5.375 3.117 1 94.44 280 TYR B C 1
ATOM 5137 O O . TYR B 1 280 ? -11.734 -4.531 2.322 1 94.44 280 TYR B O 1
ATOM 5145 N N . ILE B 1 281 ? -11.805 -6.609 3.027 1 92.94 281 ILE B N 1
ATOM 5146 C CA . ILE B 1 281 ? -10.742 -7.055 2.135 1 92.94 281 ILE B CA 1
ATOM 5147 C C . ILE B 1 281 ? -11.219 -6.984 0.687 1 92.94 281 ILE B C 1
ATOM 5149 O O . ILE B 1 281 ? -10.414 -6.809 -0.232 1 92.94 281 ILE B O 1
ATOM 5153 N N . GLY B 1 282 ? -12.523 -7.121 0.484 1 90.88 282 GLY B N 1
ATOM 5154 C CA . GLY B 1 282 ? -13.086 -6.93 -0.842 1 90.88 282 GLY B CA 1
ATOM 5155 C C . GLY B 1 282 ? -12.797 -5.559 -1.423 1 90.88 282 GLY B C 1
ATOM 5156 O O . GLY B 1 282 ? -12.539 -5.43 -2.621 1 90.88 282 GLY B O 1
ATOM 5157 N N . LYS B 1 283 ? -12.773 -4.574 -0.594 1 92.31 283 LYS B N 1
ATOM 5158 C CA . LYS B 1 283 ? -12.477 -3.213 -1.032 1 92.31 283 LYS B CA 1
ATOM 5159 C C . LYS B 1 283 ? -10.977 -3.029 -1.278 1 92.31 283 LYS B C 1
ATOM 5161 O O . LYS B 1 283 ? -10.578 -2.357 -2.23 1 92.31 283 LYS B O 1
ATOM 5166 N N . ILE B 1 284 ? -10.219 -3.635 -0.428 1 93 284 ILE B N 1
ATOM 5167 C CA . ILE B 1 284 ? -8.766 -3.568 -0.579 1 93 284 ILE B CA 1
ATOM 5168 C C . ILE B 1 284 ? -8.352 -4.246 -1.883 1 93 284 ILE B C 1
ATOM 5170 O O . ILE B 1 284 ? -7.461 -3.766 -2.584 1 93 284 ILE B O 1
ATOM 5174 N N . GLY B 1 285 ? -9.016 -5.324 -2.189 1 90.19 285 GLY B N 1
ATOM 5175 C CA . GLY B 1 285 ? -8.719 -6.094 -3.385 1 90.19 285 GLY B CA 1
ATOM 5176 C C . GLY B 1 285 ? -8.992 -5.336 -4.668 1 90.19 285 GLY B C 1
ATOM 5177 O O . GLY B 1 285 ? -8.398 -5.629 -5.711 1 90.19 285 GLY B O 1
ATOM 5178 N N . LEU B 1 286 ? -9.82 -4.312 -4.605 1 89.5 286 LEU B N 1
ATOM 5179 C CA . LEU B 1 286 ? -10.188 -3.539 -5.785 1 89.5 286 LEU B CA 1
ATOM 5180 C C . LEU B 1 286 ? -8.992 -2.768 -6.328 1 89.5 286 LEU B C 1
ATOM 5182 O O . LEU B 1 286 ? -8.969 -2.396 -7.504 1 89.5 286 LEU B O 1
ATOM 5186 N N . ILE B 1 287 ? -7.977 -2.604 -5.484 1 91.06 287 ILE B N 1
ATOM 5187 C CA . ILE B 1 287 ? -6.828 -1.807 -5.906 1 91.06 287 ILE B CA 1
ATOM 5188 C C . ILE B 1 287 ? -5.594 -2.697 -6.02 1 91.06 287 ILE B C 1
ATOM 5190 O O . ILE B 1 287 ? -4.82 -2.58 -6.977 1 91.06 287 ILE B O 1
ATOM 5194 N N . PHE B 1 288 ? -5.512 -3.607 -5.109 1 90.56 288 PHE B N 1
ATOM 5195 C CA . PHE B 1 288 ? -4.281 -4.387 -5.047 1 90.56 288 PHE B CA 1
ATOM 5196 C C . PHE B 1 288 ? -4.254 -5.445 -6.141 1 90.56 288 PHE B C 1
ATOM 5198 O O . PHE B 1 288 ? -3.195 -5.75 -6.695 1 90.56 288 PHE B O 1
ATOM 5205 N N . ALA B 1 289 ? -5.422 -5.996 -6.449 1 87 289 ALA B N 1
ATOM 5206 C CA . ALA B 1 289 ? -5.461 -7.039 -7.473 1 87 289 ALA B CA 1
ATOM 5207 C C . ALA B 1 289 ? -5.094 -6.477 -8.844 1 87 289 ALA B C 1
ATOM 5209 O O . ALA B 1 289 ? -4.16 -6.957 -9.484 1 87 289 ALA B O 1
ATOM 5210 N N . PRO B 1 290 ? -5.793 -5.395 -9.266 1 91 290 PRO B N 1
ATOM 5211 C CA . PRO B 1 290 ? -5.422 -4.82 -10.562 1 91 290 PRO B CA 1
ATOM 5212 C C . PRO B 1 290 ? -3.973 -4.34 -10.602 1 91 290 PRO B C 1
ATOM 5214 O O . PRO B 1 290 ? -3.309 -4.457 -11.641 1 91 290 PRO B O 1
ATOM 5217 N N . LEU B 1 291 ? -3.545 -3.781 -9.5 1 92.25 291 LEU B N 1
ATOM 5218 C CA . LEU B 1 291 ? -2.158 -3.328 -9.445 1 92.25 291 LEU B CA 1
ATOM 5219 C C . LEU B 1 291 ? -1.196 -4.504 -9.586 1 92.25 291 LEU B C 1
ATOM 5221 O O . LEU B 1 291 ? -0.175 -4.395 -10.273 1 92.25 291 LEU B O 1
ATOM 5225 N N . PHE B 1 292 ? -1.469 -5.594 -8.906 1 88.44 292 PHE B N 1
ATOM 5226 C CA . PHE B 1 292 ? -0.641 -6.793 -8.984 1 88.44 292 PHE B CA 1
ATOM 5227 C C . PHE B 1 292 ? -0.504 -7.262 -10.43 1 88.44 292 PHE B C 1
ATOM 5229 O O . PHE B 1 292 ? 0.608 -7.461 -10.922 1 88.44 292 PHE B O 1
ATOM 5236 N N . PHE B 1 293 ? -1.563 -7.367 -11.156 1 85.38 293 PHE B N 1
ATOM 5237 C CA . PHE B 1 293 ? -1.56 -7.898 -12.516 1 85.38 293 PHE B CA 1
ATOM 5238 C C . PHE B 1 293 ? -0.918 -6.91 -13.484 1 85.38 293 PHE B C 1
ATOM 5240 O O . PHE B 1 293 ? -0.186 -7.305 -14.391 1 85.38 293 PHE B O 1
ATOM 5247 N N . ALA B 1 294 ? -1.207 -5.641 -13.305 1 91.69 294 ALA B N 1
ATOM 5248 C CA . ALA B 1 294 ? -0.585 -4.621 -14.148 1 91.69 294 ALA B CA 1
ATOM 5249 C C . ALA B 1 294 ? 0.93 -4.609 -13.969 1 91.69 294 ALA B C 1
ATOM 5251 O O . ALA B 1 294 ? 1.675 -4.438 -14.93 1 91.69 294 ALA B O 1
ATOM 5252 N N . ILE B 1 295 ? 1.369 -4.773 -12.734 1 88.81 295 ILE B N 1
ATOM 5253 C CA . ILE B 1 295 ? 2.799 -4.746 -12.438 1 88.81 295 ILE B CA 1
ATOM 5254 C C . ILE B 1 295 ? 3.475 -5.973 -13.047 1 88.81 295 ILE B C 1
ATOM 5256 O O . ILE B 1 295 ? 4.566 -5.871 -13.617 1 88.81 295 ILE B O 1
ATOM 5260 N N . ILE B 1 296 ? 2.873 -7.121 -12.891 1 80.56 296 ILE B N 1
ATOM 5261 C CA . ILE B 1 296 ? 3.395 -8.336 -13.508 1 80.56 296 ILE B CA 1
ATOM 5262 C C . ILE B 1 296 ? 3.52 -8.133 -15.016 1 80.56 296 ILE B C 1
ATOM 5264 O O . ILE B 1 296 ? 4.543 -8.484 -15.609 1 80.56 296 ILE B O 1
ATOM 5268 N N . GLY B 1 297 ? 2.537 -7.578 -15.625 1 84.81 297 GLY B N 1
ATOM 5269 C CA . GLY B 1 297 ? 2.574 -7.297 -17.062 1 84.81 297 GLY B CA 1
ATOM 5270 C C . GLY B 1 297 ? 3.678 -6.332 -17.438 1 84.81 297 GLY B C 1
ATOM 5271 O O . GLY B 1 297 ? 4.34 -6.516 -18.469 1 84.81 297 GLY B O 1
ATOM 5272 N N . ALA B 1 298 ? 3.859 -5.332 -16.641 1 88.44 298 ALA B N 1
ATOM 5273 C CA . ALA B 1 298 ? 4.832 -4.285 -16.953 1 88.44 298 ALA B CA 1
ATOM 5274 C C . ALA B 1 298 ? 6.254 -4.832 -16.922 1 88.44 298 ALA B C 1
ATOM 5276 O O . ALA B 1 298 ? 7.176 -4.211 -17.469 1 88.44 298 ALA B O 1
ATOM 5277 N N . GLN B 1 299 ? 6.434 -5.965 -16.312 1 80.5 299 GLN B N 1
ATOM 5278 C CA . GLN B 1 299 ? 7.766 -6.543 -16.188 1 80.5 299 GLN B CA 1
ATOM 5279 C C . GLN B 1 299 ? 8.102 -7.43 -17.375 1 80.5 299 GLN B C 1
ATOM 5281 O O . GLN B 1 299 ? 9.227 -7.926 -17.5 1 80.5 299 GLN B O 1
ATOM 5286 N N . VAL B 1 300 ? 7.195 -7.613 -18.25 1 78.31 300 VAL B N 1
ATOM 5287 C CA . VAL B 1 300 ? 7.41 -8.461 -19.422 1 78.31 300 VAL B CA 1
ATOM 5288 C C . VAL B 1 300 ? 8.211 -7.691 -20.469 1 78.31 300 VAL B C 1
ATOM 5290 O O . VAL B 1 300 ? 7.75 -6.664 -20.984 1 78.31 300 VAL B O 1
ATOM 5293 N N . ASP B 1 301 ? 9.438 -8.102 -20.734 1 78.69 301 ASP B N 1
ATOM 5294 C CA . ASP B 1 301 ? 10.305 -7.492 -21.734 1 78.69 301 ASP B CA 1
ATOM 5295 C C . ASP B 1 301 ? 10.344 -8.328 -23.016 1 78.69 301 ASP B C 1
ATOM 5297 O O . ASP B 1 301 ? 10.992 -9.375 -23.062 1 78.69 301 ASP B O 1
ATOM 5301 N N . LEU B 1 302 ? 9.688 -7.859 -24.047 1 75.31 302 LEU B N 1
ATOM 5302 C CA . LEU B 1 302 ? 9.594 -8.609 -25.297 1 75.31 302 LEU B CA 1
ATOM 5303 C C . LEU B 1 302 ? 10.516 -8 -26.359 1 75.31 302 LEU B C 1
ATOM 5305 O O . LEU B 1 302 ? 10.445 -8.375 -27.531 1 75.31 302 LEU B O 1
ATOM 5309 N N . ARG B 1 303 ? 11.492 -7.121 -26.125 1 79.94 303 ARG B N 1
ATOM 5310 C CA . ARG B 1 303 ? 12.305 -6.391 -27.094 1 79.94 303 ARG B CA 1
ATOM 5311 C C . ARG B 1 303 ? 13.328 -7.309 -27.734 1 79.94 303 ARG B C 1
ATOM 5313 O O . ARG B 1 303 ? 13.695 -7.113 -28.906 1 79.94 303 ARG B O 1
ATOM 5320 N N . ALA B 1 304 ? 13.828 -8.344 -26.922 1 71 304 ALA B N 1
ATOM 5321 C CA . ALA B 1 304 ? 14.898 -9.195 -27.422 1 71 304 ALA B CA 1
ATOM 5322 C C . ALA B 1 304 ? 14.344 -10.492 -28.016 1 71 304 ALA B C 1
ATOM 5324 O O . ALA B 1 304 ? 15.055 -11.492 -28.094 1 71 304 ALA B O 1
ATOM 5325 N N . VAL B 1 305 ? 13.219 -10.484 -28.484 1 78.81 305 VAL B N 1
ATOM 5326 C CA . VAL B 1 305 ? 12.602 -11.711 -28.984 1 78.81 305 VAL B CA 1
ATOM 5327 C C . VAL B 1 305 ? 12.891 -11.883 -30.469 1 78.81 305 VAL B C 1
ATOM 5329 O O . VAL B 1 305 ? 12.508 -11.031 -31.281 1 78.81 305 VAL B O 1
ATOM 5332 N N . ASP B 1 306 ? 13.789 -12.805 -30.781 1 83.12 306 ASP B N 1
ATOM 5333 C CA . ASP B 1 306 ? 14.047 -13.156 -32.156 1 83.12 306 ASP B CA 1
ATOM 5334 C C . ASP B 1 306 ? 13.367 -14.477 -32.531 1 83.12 306 ASP B C 1
ATOM 5336 O O . ASP B 1 306 ? 12.648 -15.055 -31.719 1 83.12 306 ASP B O 1
ATOM 5340 N N . LEU B 1 307 ? 13.555 -14.875 -33.75 1 84.19 307 LEU B N 1
ATOM 5341 C CA . LEU B 1 307 ? 12.859 -16.047 -34.25 1 84.19 307 LEU B CA 1
ATOM 5342 C C . LEU B 1 307 ? 13.305 -17.312 -33.5 1 84.19 307 LEU B C 1
ATOM 5344 O O . LEU B 1 307 ? 12.5 -18.203 -33.25 1 84.19 307 LEU B O 1
ATOM 5348 N N . ASN B 1 308 ? 14.555 -17.422 -33.25 1 82.25 308 ASN B N 1
ATOM 5349 C CA . ASN B 1 308 ? 15.062 -18.578 -32.531 1 82.25 308 ASN B CA 1
ATOM 5350 C C . ASN B 1 308 ? 14.477 -18.656 -31.109 1 82.25 308 ASN B C 1
ATOM 5352 O O . ASN B 1 308 ? 14.086 -19.734 -30.656 1 82.25 308 ASN B O 1
ATOM 5356 N N . ILE B 1 309 ? 14.414 -17.578 -30.562 1 85.56 309 ILE B N 1
ATOM 5357 C CA . ILE B 1 309 ? 13.844 -17.5 -29.234 1 85.56 309 ILE B CA 1
ATOM 5358 C C . ILE B 1 309 ? 12.367 -17.875 -29.281 1 85.56 309 ILE B C 1
ATOM 5360 O O . ILE B 1 309 ? 11.875 -18.578 -28.391 1 85.56 309 ILE B O 1
ATOM 5364 N N . LEU B 1 310 ? 11.711 -17.469 -30.297 1 88.88 310 LEU B N 1
ATOM 5365 C CA . LEU B 1 310 ? 10.289 -17.766 -30.422 1 88.88 310 LEU B CA 1
ATOM 5366 C C . LEU B 1 310 ? 10.055 -19.266 -30.594 1 88.88 310 LEU B C 1
ATOM 5368 O O . LEU B 1 310 ? 9.07 -19.797 -30.078 1 88.88 310 LEU B O 1
ATOM 5372 N N . MET B 1 311 ? 10.906 -19.875 -31.312 1 89.38 311 MET B N 1
ATOM 5373 C CA . MET B 1 311 ? 10.758 -21.312 -31.516 1 89.38 311 MET B CA 1
ATOM 5374 C C . MET B 1 311 ? 10.938 -22.078 -30.219 1 89.38 311 MET B C 1
ATOM 5376 O O . MET B 1 311 ? 10.133 -22.938 -29.875 1 89.38 311 MET B O 1
ATOM 5380 N N . ILE B 1 312 ? 12.016 -21.734 -29.562 1 88.81 312 ILE B N 1
ATOM 5381 C CA . ILE B 1 312 ? 12.266 -22.391 -28.281 1 88.81 312 ILE B CA 1
ATOM 5382 C C . ILE B 1 312 ? 11.141 -22.047 -27.297 1 88.81 312 ILE B C 1
ATOM 5384 O O . ILE B 1 312 ? 10.75 -22.891 -26.484 1 88.81 312 ILE B O 1
ATOM 5388 N N . SER B 1 313 ? 10.672 -20.844 -27.469 1 92.88 313 SER B N 1
ATOM 5389 C CA . SER B 1 313 ? 9.555 -20.438 -26.609 1 92.88 313 SER B CA 1
ATOM 5390 C C . SER B 1 313 ? 8.305 -21.266 -26.891 1 92.88 313 SER B C 1
ATOM 5392 O O . SER B 1 313 ? 7.559 -21.594 -25.969 1 92.88 313 SER B O 1
ATOM 5394 N N . GLY B 1 314 ? 8.102 -21.5 -28.141 1 94.19 314 GLY B N 1
ATOM 5395 C CA . GLY B 1 314 ? 6.98 -22.359 -28.484 1 94.19 314 GLY B CA 1
ATOM 5396 C C . GLY B 1 314 ? 7.051 -23.719 -27.844 1 94.19 314 GLY B C 1
ATOM 5397 O O . GLY B 1 314 ? 6.039 -24.25 -27.359 1 94.19 314 GLY B O 1
ATOM 5398 N N . VAL B 1 315 ? 8.211 -24.266 -27.812 1 94.06 315 VAL B N 1
ATOM 5399 C CA . VAL B 1 315 ? 8.414 -25.594 -27.234 1 94.06 315 VAL B CA 1
ATOM 5400 C C . VAL B 1 315 ? 8.18 -25.531 -25.719 1 94.06 315 VAL B C 1
ATOM 5402 O O . VAL B 1 315 ? 7.457 -26.375 -25.172 1 94.06 315 VAL B O 1
ATOM 5405 N N . ILE B 1 316 ? 8.797 -24.609 -25.109 1 94.75 316 ILE B N 1
ATOM 5406 C CA . ILE B 1 316 ? 8.688 -24.547 -23.656 1 94.75 316 ILE B CA 1
ATOM 5407 C C . ILE B 1 316 ? 7.234 -24.266 -23.25 1 94.75 316 ILE B C 1
ATOM 5409 O O . ILE B 1 316 ? 6.758 -24.75 -22.234 1 94.75 316 ILE B O 1
ATOM 5413 N N . ILE B 1 317 ? 6.574 -23.453 -24.047 1 96.31 317 ILE B N 1
ATOM 5414 C CA . ILE B 1 317 ? 5.168 -23.156 -23.797 1 96.31 317 ILE B CA 1
ATOM 5415 C C . ILE B 1 317 ? 4.332 -24.422 -23.922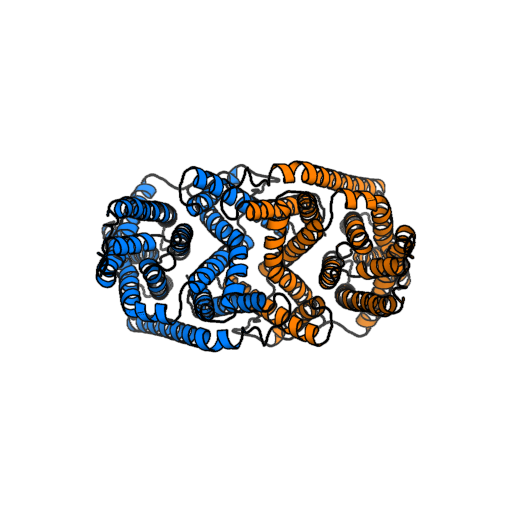 1 96.31 317 ILE B C 1
ATOM 5417 O O . ILE B 1 317 ? 3.479 -24.703 -23.078 1 96.31 317 ILE B O 1
ATOM 5421 N N . ALA B 1 318 ? 4.598 -25.125 -24.969 1 96.81 318 ALA B N 1
ATOM 5422 C CA . ALA B 1 318 ? 3.883 -26.375 -25.172 1 96.81 318 ALA B CA 1
ATOM 5423 C C . ALA B 1 318 ? 4.117 -27.344 -24.016 1 96.81 318 ALA B C 1
ATOM 5425 O O . ALA B 1 318 ? 3.178 -27.969 -23.531 1 96.81 318 ALA B O 1
ATOM 5426 N N . VAL B 1 319 ? 5.324 -27.453 -23.609 1 96.31 319 VAL B N 1
ATOM 5427 C CA . VAL B 1 319 ? 5.668 -28.328 -22.5 1 96.31 319 VAL B CA 1
ATOM 5428 C C . VAL B 1 319 ? 4.973 -27.859 -21.219 1 96.31 319 VAL B C 1
ATOM 5430 O O . VAL B 1 319 ? 4.422 -28.656 -20.469 1 96.31 319 VAL B O 1
ATOM 5433 N N . ALA B 1 320 ? 5.023 -26.578 -21.016 1 96.56 320 ALA B N 1
ATOM 5434 C CA . ALA B 1 320 ? 4.414 -25.984 -19.828 1 96.56 320 ALA B CA 1
ATOM 5435 C C . ALA B 1 320 ? 2.92 -26.297 -19.766 1 96.56 320 ALA B C 1
ATOM 5437 O O . ALA B 1 320 ? 2.402 -26.688 -18.719 1 96.56 320 ALA B O 1
ATOM 5438 N N . ILE B 1 321 ? 2.266 -26.156 -20.875 1 97.12 321 ILE B N 1
ATOM 5439 C CA . ILE B 1 321 ? 0.818 -26.328 -20.938 1 97.12 321 ILE B CA 1
ATOM 5440 C C . ILE B 1 321 ? 0.468 -27.812 -20.828 1 97.12 321 ILE B C 1
ATOM 5442 O O . ILE B 1 321 ? -0.346 -28.203 -19.984 1 97.12 321 ILE B O 1
ATOM 5446 N N . VAL B 1 322 ? 1.113 -28.625 -21.578 1 97.5 322 VAL B N 1
ATOM 5447 C CA . VAL B 1 322 ? 0.773 -30.047 -21.672 1 97.5 322 VAL B CA 1
ATOM 5448 C C . VAL B 1 322 ? 1.082 -30.75 -20.359 1 97.5 322 VAL B C 1
ATOM 5450 O O . VAL B 1 322 ? 0.315 -31.609 -19.906 1 97.5 322 VAL B O 1
ATOM 5453 N N . THR B 1 323 ? 2.117 -30.406 -19.766 1 96.81 323 THR B N 1
ATOM 5454 C CA . THR B 1 323 ? 2.535 -31.109 -18.562 1 96.81 323 THR B CA 1
ATOM 5455 C C . THR B 1 323 ? 1.602 -30.781 -17.406 1 96.81 323 THR B C 1
ATOM 5457 O O . THR B 1 323 ? 1.381 -31.609 -16.516 1 96.81 323 THR B O 1
ATOM 5460 N N . LYS B 1 324 ? 1.104 -29.562 -17.375 1 96.44 324 LYS B N 1
ATOM 5461 C CA . LYS B 1 324 ? 0.154 -29.234 -16.328 1 96.44 324 LYS B CA 1
ATOM 5462 C C . LYS B 1 324 ? -1.205 -29.875 -16.578 1 96.44 324 LYS B C 1
ATOM 5464 O O . LYS B 1 324 ? -1.899 -30.281 -15.648 1 96.44 324 LYS B O 1
ATOM 5469 N N . LEU B 1 325 ? -1.585 -29.969 -17.828 1 97.06 325 LEU B N 1
ATOM 5470 C CA . LEU B 1 325 ? -2.826 -30.656 -18.172 1 97.06 325 LEU B CA 1
ATOM 5471 C C . LEU B 1 325 ? -2.746 -32.125 -17.797 1 97.06 325 LEU B C 1
ATOM 5473 O O . LEU B 1 325 ? -3.709 -32.688 -17.266 1 97.06 325 LEU B O 1
ATOM 5477 N N . LEU B 1 326 ? -1.615 -32.656 -18.016 1 96.94 326 LEU B N 1
ATOM 5478 C CA . LEU B 1 326 ? -1.435 -34.094 -17.703 1 96.94 326 LEU B CA 1
ATOM 5479 C C . LEU B 1 326 ? -1.142 -34.281 -16.219 1 96.94 326 LEU B C 1
ATOM 5481 O O . LEU B 1 326 ? -1.723 -35.156 -15.57 1 96.94 326 LEU B O 1
ATOM 5485 N N . GLY B 1 327 ? -0.273 -33.5 -15.727 1 96.5 327 GLY B N 1
ATOM 5486 C CA . GLY B 1 327 ? 0.173 -33.656 -14.352 1 96.5 327 GLY B CA 1
ATOM 5487 C C . GLY B 1 327 ? -0.874 -33.219 -13.328 1 96.5 327 GLY B C 1
ATOM 5488 O O . GLY B 1 327 ? -0.921 -33.781 -12.227 1 96.5 327 GLY B O 1
ATOM 5489 N N . CYS B 1 328 ? -1.608 -32.281 -13.664 1 97.19 328 CYS B N 1
ATOM 5490 C CA . CYS B 1 328 ? -2.613 -31.781 -12.727 1 97.19 328 CYS B CA 1
ATOM 5491 C C . CYS B 1 328 ? -4.02 -32.156 -13.203 1 97.19 328 CYS B C 1
ATOM 5493 O O . CYS B 1 328 ? -4.859 -32.562 -12.406 1 97.19 328 CYS B O 1
ATOM 5495 N N . GLY B 1 329 ? -4.324 -32.031 -14.445 1 97.12 329 GLY B N 1
ATOM 5496 C CA . GLY B 1 329 ? -5.656 -32.25 -14.984 1 97.12 329 GLY B CA 1
ATOM 5497 C C . GLY B 1 329 ? -6.105 -33.719 -14.867 1 97.12 329 GLY B C 1
ATOM 5498 O O . GLY B 1 329 ? -7.219 -33.969 -14.414 1 97.12 329 GLY B O 1
ATOM 5499 N N . LEU B 1 330 ? -5.266 -34.594 -15.211 1 96.88 330 LEU B N 1
ATOM 5500 C CA . LEU B 1 330 ? -5.645 -36 -15.242 1 96.88 330 LEU B CA 1
ATOM 5501 C C . LEU B 1 330 ? -5.93 -36.531 -13.836 1 96.88 330 LEU B C 1
ATOM 5503 O O . LEU B 1 330 ? -6.988 -37.094 -13.586 1 96.88 330 LEU B O 1
ATOM 5507 N N . PRO B 1 331 ? -5.023 -36.312 -12.914 1 97.06 331 PRO B N 1
ATOM 5508 C CA . PRO B 1 331 ? -5.363 -36.781 -11.562 1 97.06 331 PRO B CA 1
ATOM 5509 C C . PRO B 1 331 ? -6.582 -36.062 -10.992 1 97.06 331 PRO B C 1
ATOM 5511 O O . PRO B 1 331 ? -7.352 -36.656 -10.227 1 97.06 331 PRO B O 1
ATOM 5514 N N . ALA B 1 332 ? -6.727 -34.875 -11.344 1 96.88 332 ALA B N 1
ATOM 5515 C CA . ALA B 1 332 ? -7.883 -34.125 -10.867 1 96.88 332 ALA B CA 1
ATOM 5516 C C . ALA B 1 332 ? -9.18 -34.719 -11.383 1 96.88 332 ALA B C 1
ATOM 5518 O O . ALA B 1 332 ? -10.188 -34.75 -10.664 1 96.88 332 ALA B O 1
ATOM 5519 N N . MET B 1 333 ? -9.172 -35.156 -12.625 1 96.44 333 MET B N 1
ATOM 5520 C CA . MET B 1 333 ? -10.352 -35.812 -13.195 1 96.44 333 MET B CA 1
ATOM 5521 C C . MET B 1 333 ? -10.734 -37.062 -12.391 1 96.44 333 MET B C 1
ATOM 5523 O O . MET B 1 333 ? -11.922 -37.344 -12.219 1 96.44 333 MET B O 1
ATOM 5527 N N . PHE B 1 334 ? -9.797 -37.688 -11.93 1 95.56 334 PHE B N 1
ATOM 5528 C CA . PHE B 1 334 ? -10.031 -38.906 -11.156 1 95.56 334 PHE B CA 1
ATOM 5529 C C . PHE B 1 334 ? -10.602 -38.594 -9.781 1 95.56 334 PHE B C 1
ATOM 5531 O O . PHE B 1 334 ? -11.547 -39.219 -9.328 1 95.56 334 PHE B O 1
ATOM 5538 N N . PHE B 1 335 ? -10.086 -37.656 -9.102 1 94.62 335 PHE B N 1
ATOM 5539 C CA . PHE B 1 335 ? -10.492 -37.312 -7.738 1 94.62 335 PHE B CA 1
ATOM 5540 C C . PHE B 1 335 ? -11.836 -36.594 -7.73 1 94.62 335 PHE B C 1
ATOM 5542 O O . PHE B 1 335 ? -12.648 -36.812 -6.824 1 94.62 335 PHE B O 1
ATOM 5549 N N . LEU B 1 336 ? -12 -35.781 -8.766 1 94.75 336 LEU B N 1
ATOM 5550 C CA . LEU B 1 336 ? -13.242 -35 -8.812 1 94.75 336 LEU B CA 1
ATOM 5551 C C . LEU B 1 336 ? -14.344 -35.812 -9.516 1 94.75 336 LEU B C 1
ATOM 5553 O O . LEU B 1 336 ? -15.516 -35.438 -9.453 1 94.75 336 LEU B O 1
ATOM 5557 N N . LYS B 1 337 ? -14.023 -36.844 -10.18 1 95 337 LYS B N 1
ATOM 5558 C CA . LYS B 1 337 ? -14.945 -37.719 -10.93 1 95 337 LYS B CA 1
ATOM 5559 C C . LYS B 1 337 ? -15.742 -36.906 -11.945 1 95 337 LYS B C 1
ATOM 5561 O O . LYS B 1 337 ? -16.953 -37.094 -12.086 1 95 337 LYS B O 1
ATOM 5566 N N . ASN B 1 338 ? -15.109 -35.906 -12.461 1 94.88 338 ASN B N 1
ATOM 5567 C CA . ASN B 1 338 ? -15.68 -35 -13.453 1 94.88 338 ASN B CA 1
ATOM 5568 C C . ASN B 1 338 ? -14.617 -34.5 -14.422 1 94.88 338 ASN B C 1
ATOM 5570 O O . ASN B 1 338 ? -13.711 -33.781 -14.031 1 94.88 338 ASN B O 1
ATOM 5574 N N . LYS B 1 339 ? -14.727 -34.844 -15.695 1 94.75 339 LYS B N 1
ATOM 5575 C CA . LYS B 1 339 ? -13.734 -34.5 -16.703 1 94.75 339 LYS B CA 1
ATOM 5576 C C . LYS B 1 339 ? -13.602 -33 -16.875 1 94.75 339 LYS B C 1
ATOM 5578 O O . LYS B 1 339 ? -12.492 -32.469 -17 1 94.75 339 LYS B O 1
ATOM 5583 N N . ALA B 1 340 ? -14.727 -32.312 -16.828 1 94.56 340 ALA B N 1
ATOM 5584 C CA . ALA B 1 340 ? -14.719 -30.875 -17.016 1 94.56 340 ALA B CA 1
ATOM 5585 C C . ALA B 1 340 ? -14.039 -30.188 -15.836 1 94.56 340 ALA B C 1
ATOM 5587 O O . ALA B 1 340 ? -13.219 -29.281 -16.031 1 94.56 340 ALA B O 1
ATOM 5588 N N . GLN B 1 341 ? -14.406 -30.656 -14.727 1 94.94 341 GLN B N 1
ATOM 5589 C CA . GLN B 1 341 ? -13.812 -30.062 -13.531 1 94.94 341 GLN B CA 1
ATOM 5590 C C . GLN B 1 341 ? -12.32 -30.359 -13.453 1 94.94 341 GLN B C 1
ATOM 5592 O O . GLN B 1 341 ? -11.531 -29.5 -13.055 1 94.94 341 GLN B O 1
ATOM 5597 N N . GLY B 1 342 ? -12.016 -31.578 -13.836 1 96.5 342 GLY B N 1
ATOM 5598 C CA . GLY B 1 342 ? -10.609 -31.938 -13.867 1 96.5 342 GLY B CA 1
ATOM 5599 C C . GLY B 1 342 ? -9.805 -31.109 -14.852 1 96.5 342 GLY B C 1
ATOM 5600 O O . GLY B 1 342 ? -8.672 -30.703 -14.562 1 96.5 342 GLY B O 1
ATOM 5601 N N . MET B 1 343 ? -10.352 -30.875 -15.984 1 95.19 343 MET B N 1
ATOM 5602 C CA . MET B 1 343 ? -9.703 -30.062 -17 1 95.19 343 MET B CA 1
ATOM 5603 C C . MET B 1 343 ? -9.516 -28.625 -16.5 1 95.19 343 MET B C 1
ATOM 5605 O O . MET B 1 343 ? -8.477 -28.016 -16.75 1 95.19 343 MET B O 1
ATOM 5609 N N . ARG B 1 344 ? -10.492 -28.109 -15.797 1 96.19 344 ARG B N 1
ATOM 5610 C CA . ARG B 1 344 ? -10.398 -26.766 -15.25 1 96.19 344 ARG B CA 1
ATOM 5611 C C . ARG B 1 344 ? -9.266 -26.656 -14.234 1 96.19 344 ARG B C 1
ATOM 5613 O O . ARG B 1 344 ? -8.602 -25.625 -14.141 1 96.19 344 ARG B O 1
ATOM 5620 N N . VAL B 1 345 ? -9.07 -27.719 -13.531 1 96.62 345 VAL B N 1
ATOM 5621 C CA . VAL B 1 345 ? -7.961 -27.766 -12.586 1 96.62 345 VAL B CA 1
ATOM 5622 C C . VAL B 1 345 ? -6.637 -27.719 -13.344 1 96.62 345 VAL B C 1
ATOM 5624 O O . VAL B 1 345 ? -5.734 -26.953 -13 1 96.62 345 VAL B O 1
ATOM 5627 N N . GLY B 1 346 ? -6.562 -28.562 -14.359 1 97.25 346 GLY B N 1
ATOM 5628 C CA . GLY B 1 346 ? -5.367 -28.547 -15.188 1 97.25 346 GLY B CA 1
ATOM 5629 C C . GLY B 1 346 ? -5.082 -27.188 -15.797 1 97.25 346 GLY B C 1
ATOM 5630 O O . GLY B 1 346 ? -3.945 -26.719 -15.758 1 97.25 346 GLY B O 1
ATOM 5631 N N . ILE B 1 347 ? -6.086 -26.578 -16.328 1 96.38 347 ILE B N 1
ATOM 5632 C CA . ILE B 1 347 ? -5.961 -25.266 -16.953 1 96.38 347 ILE B CA 1
ATOM 5633 C C . ILE B 1 347 ? -5.582 -24.219 -15.898 1 96.38 347 ILE B C 1
ATOM 5635 O O . ILE B 1 347 ? -4.715 -23.375 -16.141 1 96.38 347 ILE B O 1
ATOM 5639 N N . GLY B 1 348 ? -6.211 -24.297 -14.75 1 95.38 348 GLY B N 1
ATOM 5640 C CA . GLY B 1 348 ? -5.953 -23.359 -13.672 1 95.38 348 GLY B CA 1
ATOM 5641 C C . GLY B 1 348 ? -4.535 -23.438 -13.148 1 95.38 348 GLY B C 1
ATOM 5642 O O . GLY B 1 348 ? -4.043 -22.469 -12.547 1 95.38 348 GLY B O 1
ATOM 5643 N N . MET B 1 349 ? -3.875 -24.516 -13.445 1 95.12 349 MET B N 1
ATOM 5644 C CA . MET B 1 349 ? -2.533 -24.734 -12.914 1 95.12 349 MET B CA 1
ATOM 5645 C C . MET B 1 349 ? -1.476 -24.438 -13.977 1 95.12 349 MET B C 1
ATOM 5647 O O . MET B 1 349 ? -0.285 -24.656 -13.75 1 95.12 349 MET B O 1
ATOM 5651 N N . ILE B 1 350 ? -1.873 -23.906 -15.062 1 95.38 350 ILE B N 1
ATOM 5652 C CA . ILE B 1 350 ? -0.989 -23.688 -16.203 1 95.38 350 ILE B CA 1
ATOM 5653 C C . ILE B 1 350 ? -0.124 -22.453 -15.969 1 95.38 350 ILE B C 1
ATOM 5655 O O . ILE B 1 350 ? 1.074 -22.469 -16.266 1 95.38 350 ILE B O 1
ATOM 5659 N N . SER B 1 351 ? -0.66 -21.422 -15.367 1 92.44 351 SER B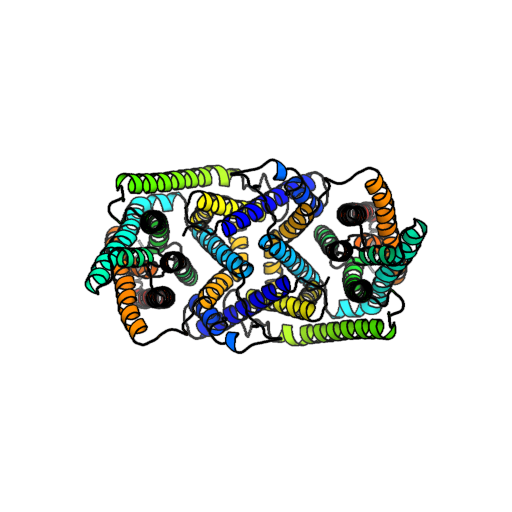 N 1
ATOM 5660 C CA . SER B 1 351 ? -0.006 -20.109 -15.273 1 92.44 351 SER B CA 1
ATOM 5661 C C . SER B 1 351 ? 1.257 -20.188 -14.422 1 92.44 351 SER B C 1
ATOM 5663 O O . SER B 1 351 ? 1.271 -20.844 -13.383 1 92.44 351 SER B O 1
ATOM 5665 N N . ARG B 1 352 ? 2.264 -19.547 -15.023 1 87.5 352 ARG B N 1
ATOM 5666 C CA . ARG B 1 352 ? 3.525 -19.438 -14.297 1 87.5 352 ARG B CA 1
ATOM 5667 C C . ARG B 1 352 ? 3.773 -18 -13.852 1 87.5 352 ARG B C 1
ATOM 5669 O O . ARG B 1 352 ? 3.168 -17.062 -14.383 1 87.5 352 ARG B O 1
ATOM 5676 N N . GLY B 1 353 ? 4.637 -17.859 -12.93 1 76.19 353 GLY B N 1
ATOM 5677 C CA . GLY B 1 353 ? 4.809 -16.516 -12.398 1 76.19 353 GLY B CA 1
ATOM 5678 C C . GLY B 1 353 ? 6.238 -16.219 -11.984 1 76.19 353 GLY B C 1
ATOM 5679 O O . GLY B 1 353 ? 7.176 -16.469 -12.742 1 76.19 353 GLY B O 1
ATOM 5680 N N . GLU B 1 354 ? 6.359 -15.617 -10.859 1 67.25 354 GLU B N 1
ATOM 5681 C CA . GLU B 1 354 ? 7.594 -15 -10.383 1 67.25 354 GLU B CA 1
ATOM 5682 C C . GLU B 1 354 ? 8.68 -16.047 -10.148 1 67.25 354 GLU B C 1
ATOM 5684 O O . GLU B 1 354 ? 9.859 -15.789 -10.398 1 67.25 354 GLU B O 1
ATOM 5689 N N . VAL B 1 355 ? 8.273 -17.203 -9.68 1 70.06 355 VAL B N 1
ATOM 5690 C CA . VAL B 1 355 ? 9.266 -18.234 -9.352 1 70.06 355 VAL B CA 1
ATOM 5691 C C . VAL B 1 355 ? 10.031 -18.625 -10.609 1 70.06 355 VAL B C 1
ATOM 5693 O O . VAL B 1 355 ? 11.25 -18.812 -10.562 1 70.06 355 VAL B O 1
ATOM 5696 N N . GLY B 1 356 ? 9.32 -18.766 -11.672 1 76.69 356 GLY B N 1
ATOM 5697 C CA . GLY B 1 356 ? 9.992 -19.047 -12.93 1 76.69 356 GLY B CA 1
ATOM 5698 C C . GLY B 1 356 ? 11.008 -17.969 -13.312 1 76.69 356 GLY B C 1
ATOM 5699 O O . GLY B 1 356 ? 12.102 -18.297 -13.773 1 76.69 356 GLY B O 1
ATOM 5700 N N . LEU B 1 357 ? 10.742 -16.812 -13.078 1 75.19 357 LEU B N 1
ATOM 5701 C CA . LEU B 1 357 ? 11.617 -15.703 -13.414 1 75.19 357 LEU B CA 1
ATOM 5702 C C . LEU B 1 357 ? 12.82 -15.656 -12.484 1 75.19 357 LEU B C 1
ATOM 5704 O O . LEU B 1 357 ? 13.922 -15.305 -12.906 1 75.19 357 LEU B O 1
ATOM 5708 N N . ILE B 1 358 ? 12.617 -15.992 -11.289 1 68.94 358 ILE B N 1
ATOM 5709 C CA . ILE B 1 358 ? 13.703 -16.031 -10.32 1 68.94 358 ILE B CA 1
ATOM 5710 C C . ILE B 1 358 ? 14.719 -17.109 -10.734 1 68.94 358 ILE B C 1
ATOM 5712 O O . ILE B 1 358 ? 15.922 -16.859 -10.734 1 68.94 358 ILE B O 1
ATOM 5716 N N . VAL B 1 359 ? 14.211 -18.234 -11.086 1 77.06 359 VAL B N 1
ATOM 5717 C CA . VAL B 1 359 ? 15.078 -19.328 -11.508 1 77.06 359 VAL B CA 1
ATOM 5718 C C . VAL B 1 359 ? 15.883 -18.906 -12.742 1 77.06 359 VAL B C 1
ATOM 5720 O O . VAL B 1 359 ? 17.078 -19.172 -12.812 1 77.06 359 VAL B O 1
ATOM 5723 N N . ALA B 1 360 ? 15.195 -18.312 -13.625 1 81.62 360 ALA B N 1
ATOM 5724 C CA . ALA B 1 360 ? 15.859 -17.844 -14.836 1 81.62 360 ALA B CA 1
ATOM 5725 C C . ALA B 1 360 ? 16.938 -16.812 -14.508 1 81.62 360 ALA B C 1
ATOM 5727 O O . ALA B 1 360 ? 18.031 -16.828 -15.078 1 81.62 360 ALA B O 1
ATOM 5728 N N . GLY B 1 361 ? 16.672 -15.961 -13.656 1 75.75 361 GLY B N 1
ATOM 5729 C CA . GLY B 1 361 ? 17.625 -14.938 -13.242 1 75.75 361 GLY B CA 1
ATOM 5730 C C . GLY B 1 361 ? 18.859 -15.508 -12.578 1 75.75 361 GLY B C 1
ATOM 5731 O O . GLY B 1 361 ? 19.984 -15.109 -12.906 1 75.75 361 GLY B O 1
ATOM 5732 N N . VAL B 1 362 ? 18.672 -16.375 -11.656 1 71.12 362 VAL B N 1
ATOM 5733 C CA . VAL B 1 362 ? 19.781 -17.031 -10.969 1 71.12 362 VAL B CA 1
ATOM 5734 C C . VAL B 1 362 ? 20.641 -17.781 -11.977 1 71.12 362 VAL B C 1
ATOM 5736 O O . VAL B 1 362 ? 21.875 -17.797 -11.875 1 71.12 362 VAL B O 1
ATOM 5739 N N . GLY B 1 363 ? 20.016 -18.422 -12.867 1 78.31 363 GLY B N 1
ATOM 5740 C CA . GLY B 1 363 ? 20.734 -19.172 -13.898 1 78.31 363 GLY B CA 1
ATOM 5741 C C . GLY B 1 363 ? 21.625 -18.281 -14.75 1 78.31 363 GLY B C 1
ATOM 5742 O O . GLY B 1 363 ? 22.75 -18.672 -15.078 1 78.31 363 GLY B O 1
ATOM 5743 N N . VAL B 1 364 ? 21.172 -17.141 -15.07 1 81 364 VAL B N 1
ATOM 5744 C CA . VAL B 1 364 ? 21.938 -16.219 -15.891 1 81 364 VAL B CA 1
ATOM 5745 C C . VAL B 1 364 ? 23.094 -15.633 -15.062 1 81 364 VAL B C 1
ATOM 5747 O O . VAL B 1 364 ? 24.219 -15.516 -15.555 1 81 364 VAL B O 1
ATOM 5750 N N . THR B 1 365 ? 22.781 -15.289 -13.891 1 72.31 365 THR B N 1
ATOM 5751 C CA . THR B 1 365 ? 23.797 -14.703 -13.016 1 72.31 365 THR B CA 1
ATOM 5752 C C . THR B 1 365 ? 24.906 -15.711 -12.734 1 72.31 365 THR B C 1
ATOM 5754 O O . THR B 1 365 ? 26.078 -15.328 -12.609 1 72.31 365 THR B O 1
ATOM 5757 N N . ALA B 1 366 ? 24.562 -16.922 -12.656 1 73.38 366 ALA B N 1
ATOM 5758 C CA . ALA B 1 366 ? 25.516 -17.984 -12.391 1 73.38 366 ALA B CA 1
ATOM 5759 C C . ALA B 1 366 ? 26.266 -18.375 -13.672 1 73.38 366 ALA B C 1
ATOM 5761 O O . ALA B 1 366 ? 27.203 -19.172 -13.625 1 73.38 366 ALA B O 1
ATOM 5762 N N . GLY B 1 367 ? 25.797 -17.828 -14.758 1 79.94 367 GLY B N 1
ATOM 5763 C CA . GLY B 1 367 ? 26.438 -18.109 -16.031 1 79.94 367 GLY B CA 1
ATOM 5764 C C . GLY B 1 367 ? 26.016 -19.438 -16.641 1 79.94 367 GLY B C 1
ATOM 5765 O O . GLY B 1 367 ? 26.656 -19.922 -17.562 1 79.94 367 GLY B O 1
ATOM 5766 N N . VAL B 1 368 ? 25.016 -20.016 -16.125 1 83.56 368 VAL B N 1
ATOM 5767 C CA . VAL B 1 368 ? 24.562 -21.312 -16.594 1 83.56 368 VAL B CA 1
ATOM 5768 C C . VAL B 1 368 ? 23.578 -21.141 -17.75 1 83.56 368 VAL B C 1
ATOM 5770 O O . VAL B 1 368 ? 23.625 -21.891 -18.734 1 83.56 368 VAL B O 1
ATOM 5773 N N . LEU B 1 369 ? 22.703 -20.125 -17.578 1 88.12 369 LEU B N 1
ATOM 5774 C CA . LEU B 1 369 ? 21.719 -19.859 -18.609 1 88.12 369 LEU B CA 1
ATOM 5775 C C . LEU B 1 369 ? 22.141 -18.672 -19.469 1 88.12 369 LEU B C 1
ATOM 5777 O O . LEU B 1 369 ? 22.719 -17.703 -18.969 1 88.12 369 LEU B O 1
ATOM 5781 N N . THR B 1 370 ? 21.875 -18.828 -20.688 1 86.25 370 THR B N 1
ATOM 5782 C CA . THR B 1 370 ? 22.125 -17.719 -21.594 1 86.25 370 THR B CA 1
ATOM 5783 C C . THR B 1 370 ? 20.969 -16.719 -21.547 1 86.25 370 THR B C 1
ATOM 5785 O O . THR B 1 370 ? 19.906 -17.016 -21.016 1 86.25 370 THR B O 1
ATOM 5788 N N . SER B 1 371 ? 21.203 -15.57 -22.141 1 81.88 371 SER B N 1
ATOM 5789 C CA . SER B 1 371 ? 20.172 -14.547 -22.219 1 81.88 371 SER B CA 1
ATOM 5790 C C . SER B 1 371 ? 19 -15 -23.078 1 81.88 371 SER B C 1
ATOM 5792 O O . SER B 1 371 ? 17.844 -14.602 -22.828 1 81.88 371 SER B O 1
ATOM 5794 N N . GLU B 1 372 ? 19.266 -15.766 -23.969 1 84.69 372 GLU B N 1
ATOM 5795 C CA . GLU B 1 372 ? 18.219 -16.297 -24.844 1 84.69 372 GLU B CA 1
ATOM 5796 C C . GLU B 1 372 ? 17.266 -17.203 -24.078 1 84.69 372 GLU B C 1
ATOM 5798 O O . GLU B 1 372 ? 16.047 -17.141 -24.266 1 84.69 372 GLU B O 1
ATOM 5803 N N . VAL B 1 373 ? 17.859 -18.016 -23.25 1 87.69 373 VAL B N 1
ATOM 5804 C CA . VAL B 1 373 ? 17.047 -18.938 -22.469 1 87.69 373 VAL B CA 1
ATOM 5805 C C . VAL B 1 373 ? 16.234 -18.156 -21.438 1 87.69 373 VAL B C 1
ATOM 5807 O O . VAL B 1 373 ? 15.07 -18.484 -21.188 1 87.69 373 VAL B O 1
ATOM 5810 N N . TYR B 1 374 ? 16.875 -17.172 -20.938 1 85.25 374 TYR B N 1
ATOM 5811 C CA . TYR B 1 374 ? 16.141 -16.281 -20.031 1 85.25 374 TYR B CA 1
ATOM 5812 C C . TYR B 1 374 ? 14.906 -15.711 -20.703 1 85.25 374 TYR B C 1
ATOM 5814 O O . TYR B 1 374 ? 13.805 -15.75 -20.141 1 85.25 374 TYR B O 1
ATOM 5822 N N . SER B 1 375 ? 15.047 -15.188 -21.828 1 84.56 375 SER B N 1
ATOM 5823 C CA . SER B 1 375 ? 13.945 -14.586 -22.578 1 84.56 375 SER B CA 1
ATOM 5824 C C . SER B 1 375 ? 12.859 -15.609 -22.891 1 84.56 375 SER B C 1
ATOM 5826 O O . SER B 1 375 ? 11.672 -15.289 -22.875 1 84.56 375 SER B O 1
ATOM 5828 N N . THR B 1 376 ? 13.258 -16.766 -23.188 1 89.25 376 THR B N 1
ATOM 5829 C CA . THR B 1 376 ? 12.328 -17.844 -23.469 1 89.25 376 THR B CA 1
ATOM 5830 C C . THR B 1 376 ? 11.453 -18.125 -22.25 1 89.25 376 THR B C 1
ATOM 5832 O O . THR B 1 376 ? 10.242 -18.328 -22.375 1 89.25 376 THR B O 1
ATOM 5835 N N . ILE B 1 377 ? 12.055 -18.125 -21.125 1 89.31 377 ILE B N 1
ATOM 5836 C CA . ILE B 1 377 ? 11.32 -18.391 -19.891 1 89.31 377 ILE B CA 1
ATOM 5837 C C . ILE B 1 377 ? 10.359 -17.234 -19.594 1 89.31 377 ILE B C 1
ATOM 5839 O O . ILE B 1 377 ? 9.211 -17.453 -19.203 1 89.31 377 ILE B O 1
ATOM 5843 N N . VAL B 1 378 ? 10.812 -16.094 -19.891 1 84.25 378 VAL B N 1
ATOM 5844 C CA . VAL B 1 378 ? 9.984 -14.914 -19.688 1 84.25 378 VAL B CA 1
ATOM 5845 C C . VAL B 1 378 ? 8.75 -14.992 -20.578 1 84.25 378 VAL B C 1
ATOM 5847 O O . VAL B 1 378 ? 7.637 -14.711 -20.141 1 84.25 378 VAL B O 1
ATOM 5850 N N . ILE B 1 379 ? 8.922 -15.344 -21.781 1 88.38 379 ILE B N 1
ATOM 5851 C CA . ILE B 1 379 ? 7.828 -15.461 -22.75 1 88.38 379 ILE B CA 1
ATOM 5852 C C . ILE B 1 379 ? 6.863 -16.562 -22.297 1 88.38 379 ILE B C 1
ATOM 5854 O O . ILE B 1 379 ? 5.645 -16.391 -22.391 1 88.38 379 ILE B O 1
ATOM 5858 N N . MET B 1 380 ? 7.406 -17.625 -21.875 1 90.88 380 MET B N 1
ATOM 5859 C CA . MET B 1 380 ? 6.57 -18.719 -21.391 1 90.88 380 MET B CA 1
ATOM 5860 C C . MET B 1 380 ? 5.707 -18.266 -20.219 1 90.88 380 MET B C 1
ATOM 5862 O O . MET B 1 380 ? 4.512 -18.562 -20.172 1 90.88 380 MET B O 1
ATOM 5866 N N . VAL B 1 381 ? 6.301 -17.531 -19.297 1 87.81 381 VAL B N 1
ATOM 5867 C CA . VAL B 1 381 ? 5.57 -17.016 -18.141 1 87.81 381 VAL B CA 1
ATOM 5868 C C . VAL B 1 381 ? 4.453 -16.094 -18.609 1 87.81 381 VAL B C 1
ATOM 5870 O O . VAL B 1 381 ? 3.309 -16.219 -18.172 1 87.81 381 VAL B O 1
ATOM 5873 N N . ALA B 1 382 ? 4.789 -15.25 -19.516 1 85.81 382 ALA B N 1
ATOM 5874 C CA . ALA B 1 382 ? 3.822 -14.281 -20.031 1 85.81 382 ALA B CA 1
ATOM 5875 C C . ALA B 1 382 ? 2.672 -14.992 -20.75 1 85.81 382 ALA B C 1
ATOM 5877 O O . ALA B 1 382 ? 1.501 -14.711 -20.469 1 85.81 382 ALA B O 1
ATOM 5878 N N . VAL B 1 383 ? 2.971 -15.875 -21.609 1 91.31 383 VAL B N 1
ATOM 5879 C CA . VAL B 1 383 ? 1.97 -16.531 -22.438 1 91.31 383 VAL B CA 1
ATOM 5880 C C . VAL B 1 383 ? 1.073 -17.406 -21.578 1 91.31 383 VAL B C 1
ATOM 5882 O O . VAL B 1 383 ? -0.146 -17.438 -21.766 1 91.31 383 VAL B O 1
ATOM 5885 N N . THR B 1 384 ? 1.646 -18.109 -20.672 1 93 384 THR B N 1
ATOM 5886 C CA . THR B 1 384 ? 0.842 -18.984 -19.828 1 93 384 THR B CA 1
ATOM 5887 C C . THR B 1 384 ? -0.083 -18.172 -18.922 1 93 384 THR B C 1
ATOM 5889 O O . THR B 1 384 ? -1.2 -18.594 -18.625 1 93 384 THR B O 1
ATOM 5892 N N . THR B 1 385 ? 0.387 -17.047 -18.531 1 86.81 385 THR B N 1
ATOM 5893 C CA . THR B 1 385 ? -0.429 -16.172 -17.703 1 86.81 385 THR B CA 1
ATOM 5894 C C . THR B 1 385 ? -1.606 -15.617 -18.5 1 86.81 385 THR B C 1
ATOM 5896 O O . THR B 1 385 ? -2.688 -15.391 -17.953 1 86.81 385 THR B O 1
ATOM 5899 N N . ILE B 1 386 ? -1.399 -15.477 -19.797 1 88.94 386 ILE B N 1
ATOM 5900 C CA . ILE B 1 386 ? -2.434 -14.938 -20.672 1 88.94 386 ILE B CA 1
ATOM 5901 C C . ILE B 1 386 ? -3.416 -16.047 -21.047 1 88.94 386 ILE B C 1
ATOM 5903 O O . ILE B 1 386 ? -4.633 -15.828 -21.031 1 88.94 386 ILE B O 1
ATOM 5907 N N . ILE B 1 387 ? -2.951 -17.141 -21.297 1 93.06 387 ILE B N 1
ATOM 5908 C CA . ILE B 1 387 ? -3.764 -18.234 -21.844 1 93.06 387 ILE B CA 1
ATOM 5909 C C . ILE B 1 387 ? -4.684 -18.781 -20.75 1 93.06 387 ILE B C 1
ATOM 5911 O O . ILE B 1 387 ? -5.824 -19.156 -21.031 1 93.06 387 ILE B O 1
ATOM 5915 N N . THR B 1 388 ? -4.242 -18.781 -19.578 1 93.31 388 THR B N 1
ATOM 5916 C CA . THR B 1 388 ? -4.953 -19.438 -18.484 1 93.31 388 THR B CA 1
ATOM 5917 C C . THR B 1 388 ? -6.324 -18.812 -18.266 1 93.31 388 THR B C 1
ATOM 5919 O O . THR B 1 388 ? -7.344 -19.5 -18.297 1 93.31 388 THR B O 1
ATOM 5922 N N . PRO B 1 389 ? -6.367 -17.516 -18.172 1 90.62 389 PRO B N 1
ATOM 5923 C CA . PRO B 1 389 ? -7.691 -16.938 -17.953 1 90.62 389 PRO B CA 1
ATOM 5924 C C . PRO B 1 389 ? -8.602 -17.078 -19.188 1 90.62 389 PRO B C 1
ATOM 5926 O O . PRO B 1 389 ? -9.812 -17.25 -19.031 1 90.62 389 PRO B O 1
ATOM 5929 N N . ILE B 1 390 ? -8.07 -17.016 -20.328 1 91.5 390 ILE B N 1
ATOM 5930 C CA . ILE B 1 390 ? -8.859 -17.156 -21.547 1 91.5 390 ILE B CA 1
ATOM 5931 C C . ILE B 1 390 ? -9.445 -18.562 -21.609 1 91.5 390 ILE B C 1
ATOM 5933 O O . ILE B 1 390 ? -10.641 -18.734 -21.859 1 91.5 390 ILE B O 1
ATOM 5937 N N . TRP B 1 391 ? -8.609 -19.484 -21.344 1 94 391 TRP B N 1
ATOM 5938 C CA . TRP B 1 391 ? -9.016 -20.875 -21.438 1 94 391 TRP B CA 1
ATOM 5939 C C . TRP B 1 391 ? -10.008 -21.234 -20.328 1 94 391 TRP B C 1
ATOM 5941 O O . TRP B 1 391 ? -10.969 -21.969 -20.562 1 94 391 TRP B O 1
ATOM 5951 N N . LEU B 1 392 ? -9.773 -20.781 -19.141 1 93 392 LEU B N 1
ATOM 5952 C CA . LEU B 1 392 ? -10.711 -21.016 -18.062 1 93 392 LEU B CA 1
ATOM 5953 C C . LEU B 1 392 ? -12.078 -20.422 -18.375 1 93 392 LEU B C 1
ATOM 5955 O O . LEU B 1 392 ? -13.109 -21.047 -18.125 1 93 392 LEU B O 1
ATOM 5959 N N . LYS B 1 393 ? -12.07 -19.266 -18.906 1 90.69 393 LYS B N 1
ATOM 5960 C CA . LYS B 1 393 ? -13.32 -18.625 -19.281 1 90.69 393 LYS B CA 1
ATOM 5961 C C . LYS B 1 393 ? -14.07 -19.438 -20.328 1 90.69 393 LYS B C 1
ATOM 5963 O O . LYS B 1 393 ? -15.289 -19.594 -20.234 1 90.69 393 LYS B O 1
ATOM 5968 N N . MET B 1 394 ? -13.375 -19.891 -21.266 1 91.38 394 MET B N 1
ATOM 5969 C CA . MET B 1 394 ? -13.977 -20.703 -22.328 1 91.38 394 MET B CA 1
ATOM 5970 C C . MET B 1 394 ? -14.609 -21.969 -21.734 1 91.38 394 MET B C 1
ATOM 5972 O O . MET B 1 394 ? -15.695 -22.359 -22.156 1 91.38 394 MET B O 1
ATOM 5976 N N . GLU B 1 395 ? -13.953 -22.531 -20.812 1 91.94 395 GLU B N 1
ATOM 5977 C CA . GLU B 1 395 ? -14.469 -23.75 -20.172 1 91.94 395 GLU B CA 1
ATOM 5978 C C . GLU B 1 395 ? -15.734 -23.453 -19.375 1 91.94 395 GLU B C 1
ATOM 5980 O O . GLU B 1 395 ? -16.656 -24.266 -19.344 1 91.94 395 GLU B O 1
ATOM 5985 N N . TYR B 1 396 ? -15.758 -22.406 -18.688 1 89.44 396 TYR B N 1
ATOM 5986 C CA . TYR B 1 396 ? -16.938 -22.078 -17.891 1 89.44 396 TYR B CA 1
ATOM 5987 C C . TYR B 1 396 ? -18.094 -21.656 -18.781 1 89.44 396 TYR B C 1
ATOM 5989 O O . TYR B 1 396 ? -19.266 -21.891 -18.438 1 89.44 396 TYR B O 1
ATOM 5997 N N . ARG B 1 397 ? -17.766 -21 -19.859 1 86.5 397 ARG B N 1
ATOM 5998 C CA . ARG B 1 397 ? -18.812 -20.625 -20.812 1 86.5 397 ARG B CA 1
ATOM 5999 C C . ARG B 1 397 ? -19.453 -21.859 -21.438 1 86.5 397 ARG B C 1
ATOM 6001 O O . ARG B 1 397 ? -20.656 -21.875 -21.703 1 86.5 397 ARG B O 1
ATOM 6008 N N . LYS B 1 398 ? -18.672 -22.828 -21.672 1 86.12 398 LYS B N 1
ATOM 6009 C CA . LYS B 1 398 ? -19.203 -24.094 -22.172 1 86.12 398 LYS B CA 1
ATOM 6010 C C . LYS B 1 398 ? -20.156 -24.734 -21.172 1 86.12 398 LYS B C 1
ATOM 6012 O O . LYS B 1 398 ? -21.156 -25.328 -21.562 1 86.12 398 LYS B O 1
ATOM 6017 N N . GLU B 1 399 ? -19.844 -24.656 -19.984 1 82.62 399 GLU B N 1
ATOM 6018 C CA . GLU B 1 399 ? -20.688 -25.203 -18.922 1 82.62 399 GLU B CA 1
ATOM 6019 C C . GLU B 1 399 ? -22.031 -24.5 -18.859 1 82.62 399 GLU B C 1
ATOM 6021 O O . GLU B 1 399 ? -23.078 -25.141 -18.656 1 82.62 399 GLU B O 1
ATOM 6026 N N . GLN B 1 400 ? -21.953 -23.203 -18.953 1 76.62 400 GLN B N 1
ATOM 6027 C CA . GLN B 1 400 ? -23.188 -22.422 -18.906 1 76.62 400 GLN B CA 1
ATOM 6028 C C . GLN B 1 400 ? -24.094 -22.75 -20.094 1 76.62 400 GLN B C 1
ATOM 6030 O O . GLN B 1 400 ? -25.312 -22.766 -19.969 1 76.62 400 GLN B O 1
ATOM 6035 N N . ARG B 1 401 ? -23.562 -23.078 -21.203 1 71.5 401 ARG B N 1
ATOM 6036 C CA . ARG B 1 401 ? -24.328 -23.406 -22.406 1 71.5 401 ARG B CA 1
ATOM 6037 C C . ARG B 1 401 ? -24.906 -24.828 -22.297 1 71.5 401 ARG B C 1
ATOM 6039 O O . ARG B 1 401 ? -26.016 -25.078 -22.781 1 71.5 401 ARG B O 1
ATOM 6046 N N . SER B 1 402 ? -24.219 -25.734 -21.656 1 65.06 402 SER B N 1
ATOM 6047 C CA . SER B 1 402 ? -24.688 -27.109 -21.531 1 65.06 402 SER B CA 1
ATOM 6048 C C . SER B 1 402 ? -25.703 -27.25 -20.406 1 65.06 402 SER B C 1
ATOM 6050 O O . SER B 1 402 ? -26.594 -28.109 -20.469 1 65.06 402 SER B O 1
ATOM 6052 N N . GLY B 1 403 ? -25.625 -26.594 -19.281 1 58.69 403 GLY B N 1
ATOM 6053 C CA . GLY B 1 403 ? -26.594 -26.641 -18.203 1 58.69 403 GLY B CA 1
ATOM 6054 C C . GLY B 1 403 ? -27.922 -26 -18.562 1 58.69 403 GLY B C 1
ATOM 6055 O O . GLY B 1 403 ? -28.953 -26.312 -17.953 1 58.69 403 GLY B O 1
ATOM 6056 N N . SER B 1 404 ? -28.031 -25.109 -19.312 1 49.66 404 SER B N 1
ATOM 6057 C CA . SER B 1 404 ? -29.328 -24.578 -19.75 1 49.66 404 SER B CA 1
ATOM 6058 C C . SER B 1 404 ? -30.078 -25.594 -20.594 1 49.66 404 SER B C 1
ATOM 6060 O O . SER B 1 404 ? -31.281 -25.422 -20.859 1 49.66 404 SER B O 1
ATOM 6062 N N . GLY B 1 405 ? -29.547 -26.688 -21.125 1 42.22 405 GLY B N 1
ATOM 6063 C CA . GLY B 1 405 ? -30.328 -27.656 -21.875 1 42.22 405 GLY B CA 1
ATOM 6064 C C . GLY B 1 405 ? -31.016 -28.672 -21 1 42.22 405 GLY B C 1
ATOM 6065 O O . GLY B 1 405 ? -31.656 -29.609 -21.5 1 42.22 405 GLY B O 1
ATOM 6066 N N . GLU B 1 406 ? -30.578 -29.062 -19.875 1 40.91 406 GLU B N 1
ATOM 6067 C CA . GLU B 1 406 ? -31.391 -30.062 -19.172 1 40.91 406 GLU B CA 1
ATOM 6068 C C . GLU B 1 406 ? -32.719 -29.453 -18.719 1 40.91 406 GLU B C 1
ATOM 6070 O O . GLU B 1 406 ? -32.719 -28.438 -18.016 1 40.91 406 GLU B O 1
ATOM 6075 N N . PRO B 1 407 ? -33.875 -29.734 -19.359 1 39.09 407 PRO B N 1
ATOM 6076 C CA . PRO B 1 407 ? -35.219 -29.359 -18.953 1 39.09 407 PRO B CA 1
ATOM 6077 C C . PRO B 1 407 ? -35.5 -29.625 -17.469 1 39.09 407 PRO B C 1
ATOM 6079 O O . PRO B 1 407 ? -35 -30.609 -16.922 1 39.09 407 PRO B O 1
ATOM 6082 N N . GLU B 1 408 ? -35.594 -28.703 -16.594 1 38.47 408 GLU B N 1
ATOM 6083 C CA . GLU B 1 408 ? -36.312 -28.875 -15.32 1 38.47 408 GLU B CA 1
ATOM 6084 C C . GLU B 1 408 ? -37.5 -29.812 -15.484 1 38.47 408 GLU B C 1
ATOM 6086 O O . GLU B 1 408 ? -38.5 -29.453 -16.125 1 38.47 408 GLU B O 1
ATOM 6091 N N . GLN B 1 409 ? -37.406 -31.047 -15.672 1 35.28 409 GLN B N 1
ATOM 6092 C CA . GLN B 1 409 ? -38.562 -31.906 -15.453 1 35.28 409 GLN B CA 1
ATOM 6093 C C . GLN B 1 409 ? -39.281 -31.562 -14.148 1 35.28 409 GLN B C 1
ATOM 6095 O O . GLN B 1 409 ? -38.656 -31.594 -13.078 1 35.28 409 GLN B O 1
ATOM 6100 N N . SER B 1 410 ? -40.312 -30.766 -14.18 1 37 410 SER B N 1
ATOM 6101 C CA . SER B 1 410 ? -41.375 -30.5 -13.219 1 37 410 SER B CA 1
ATOM 6102 C C . SER B 1 410 ? -41.875 -31.797 -12.586 1 37 410 SER B C 1
ATOM 6104 O O . SER B 1 410 ? -42.406 -32.656 -13.266 1 37 410 SER B O 1
ATOM 6106 N N . ILE B 1 411 ? -41.219 -32.469 -11.656 1 35.41 411 ILE B N 1
ATOM 6107 C CA . ILE B 1 411 ? -41.844 -33.469 -10.805 1 35.41 411 ILE B CA 1
ATOM 6108 C C . ILE B 1 411 ? -43.156 -32.938 -10.273 1 35.41 411 ILE B C 1
ATOM 6110 O O . ILE B 1 411 ? -43.188 -31.969 -9.492 1 35.41 411 ILE B O 1
ATOM 6114 N N . GLU B 1 412 ? -44.25 -32.938 -11.039 1 34.81 412 GLU B N 1
ATOM 6115 C CA . GLU B 1 412 ? -45.625 -32.906 -10.625 1 34.81 412 GLU B CA 1
ATOM 6116 C C . GLU B 1 412 ? -45.906 -33.938 -9.516 1 34.81 412 GLU B C 1
ATOM 6118 O O . GLU B 1 412 ? -45.844 -35.156 -9.75 1 34.81 412 GLU B O 1
ATOM 6123 N N . GLN B 1 413 ? -45.375 -33.688 -8.312 1 34.66 413 GLN B N 1
ATOM 6124 C CA . GLN B 1 413 ? -45.875 -34.438 -7.176 1 34.66 413 GLN B CA 1
ATOM 6125 C C . GLN B 1 413 ? -47.406 -34.438 -7.184 1 34.66 413 GLN B C 1
ATOM 6127 O O . GLN B 1 413 ? -48.062 -33.375 -7.168 1 34.66 413 GLN B O 1
ATOM 6132 N N . LYS B 1 414 ? -48 -35.5 -7.648 1 33.75 414 LYS B N 1
ATOM 6133 C CA . LYS B 1 414 ? -49.406 -35.906 -7.438 1 33.75 414 LYS B CA 1
ATOM 6134 C C . LYS B 1 414 ? -49.781 -35.812 -5.965 1 33.75 414 LYS B C 1
ATOM 6136 O O . LYS B 1 414 ? -49 -36.188 -5.09 1 33.75 414 LYS B O 1
ATOM 6141 N N . PRO B 1 415 ? -50.844 -35.125 -5.68 1 39.56 415 PRO B N 1
ATOM 6142 C CA . PRO B 1 415 ? -51.531 -35.031 -4.395 1 39.56 415 PRO B CA 1
ATOM 6143 C C . PRO B 1 415 ? -51.781 -36.375 -3.73 1 39.56 415 PRO B C 1
ATOM 6145 O O . PRO B 1 415 ? -52.344 -37.281 -4.348 1 39.56 415 PRO B O 1
ATOM 6148 N N . GLU B 1 416 ? -50.719 -37 -3.053 1 26.28 416 GLU B N 1
ATOM 6149 C CA . GLU B 1 416 ? -51.312 -37.938 -2.111 1 26.28 416 GLU B CA 1
ATOM 6150 C C . GLU B 1 416 ? -51.906 -37.219 -0.907 1 26.28 416 GLU B C 1
ATOM 6152 O O . GLU B 1 416 ? -51.375 -36.219 -0.448 1 26.28 416 GLU B O 1
#

Nearest PDB structures (foldseek):
  4bwz-assembly1_A  TM=9.166E-01  e=2.042E-22  Thermus thermophilus
  5bz2-assembly1_A-2  TM=7.952E-01  e=2.123E-21  Thermus thermophilus
  8by2-assembly1_A  TM=7.706E-01  e=1.181E-12  Escherichia coli
  8bxg-assembly1_A  TM=7.105E-01  e=2.062E-13  Escherichia coli
  9emb-assembly1_A  TM=7.330E-01  e=7.717E-13  Escherichia coli

pLDDT: mean 84.32, std 12.61, range [26.03, 97.5]

Foldseek 3Di:
DPPDPVRVLLVLQLVQLQVLLVVQLVVCVVVVFHSLLSLLVSLQCCFCQHVQVVCDDPNHGSHDCDPVLVVLLLVLLLLLLLLLLLLAAPVRLVVCQVLLLQLLVLLQVLLLVLQQVVVVVVPADNLQSNLLSLLLQAFDLSLVSSLCVVVVNSNPPLNSSLSSSNQNSQLLSLLSLVQSLVQLPDPPHPVPRDVVVSVVSSVVLVVVLVVLLVCLLPPLLVVQDCVVDPDPCRSLVVLSVQLQVQLVVNVVSRTHSSSRSSSNSNSCSPHPCSVVNSVVSVVVSSSSSSSNSSSQSSPQNCPPDDPVLVVLLVVSLVSSLVSLCVSNLVSQCVVVVHNLSSNLSSLSRSAGGDSSLVSLVSCVVSVSDDPSSNNSSSSSNSVSSNVSSVVSSVSVVVVVVVVVPPPPPPPPPDDD/DPPDPVRVLLVLQLVQLQVLLVVQLVVCVVVVFHSLLSLLVSLQCCFCQHVQVVCDDPNHGSHDCDPVLVVLLLVLLLLLLLLLLLLAAPVRLVVCQVLLLQLLVLLQVLLLVLQQVVVVVVPADNLQSNLLSLLLQAFDLSLVSSLCVVVVNSNPPLNSSLSSSNQNSQLLSLLSLVQSLVQLPDPVHNVPRDVVVSVVSSVVLVVVLVVLLVCLLPPLLVVQDCVVDPDPCRSLVVLSVQLQVQLVVNVVSRTHSSSRSSSNSNSCSPHPCSVVNSVVSVVVSSSSSSSNSSSQSSPQNCPPDDPVLVVLLVVSLVSSLVSLCVSNLVSQCVVVVHNLSSNLSSLSRSAGGDSSLVSLVSCVVSVNDDPSSSNSSSSSNSVSSNVSSRVSSVSVVVVVVVVVPPPPPPPPPDDD

Sequence (832 aa):
MAADAHFIETIIGIGILLFAAKLMAELFLRLKLPIVLGELLAGMIVGPFALGQFFIIDGKQLLHINDEIKILGEMGAIVILFMAGLEMTPKEFLKGGKASFTVGTLGVVVPFFAGFLIFGFFGFEALESMLIATALTATSIAISIQVLSEFGKLKAPEARLIIGAAVVDDILAIAVLSVVISITGSDAGIESIVITDVMITILQVLGFFAIMLIVAVIVIPKVITPRLWKAKGSVEGIATASFFGAAALAGSIGLSPIVGAFAVGMALSTTKVFEKVENYIGKIGLIFAPLFFAIIGAQVDLRAVDLNILMISGVIIAVAIVTKLLGCGLPAMFFLKNKAQGMRVGIGMISRGEVGLIVAGVGVTAGVLTSEVYSTIVIMVAVTTIITPIWLKMEYRKEQRSGSGEPEQSIEQKPEMAADAHFIETIIGIGILLFAAKLMAELFLRLKLPIVLGELLAGMIVGPFALGQFFIIDGKQLLHINDEIKILGEMGAIVILFMAGLEMTPKEFLKGGKASFTVGTLGVVVPFFAGFLIFGFFGFEALESMLIATALTATSIAISIQVLSEFGKLKAPEARLIIGAAVVDDILAIAVLSVVISITGSDAGIESIVITDVMITILQVLGFFAIMLIVAVIVIPKVITPRLWKAKGSVEGIATASFFGAAALAGSIGLSPIVGAFAVGMALSTTKVFEKVENYIGKIGLIFAPLFFAIIGAQVDLRAVDLNILMISGVIIAVAIVTKLLGCGLPAMFFLKNKAQGMRVGIGMISRGEVGLIVAGVGVTAGVLTSEVYSTIVIMVAVTTIITPIWLKMEYRKEQRSGSGEPEQSIEQKPE

Radius of gyration: 29.2 Å; Cα contacts (8 Å, |Δi|>4): 1508; chains: 2; bounding box: 85×78×65 Å

InterPro domains:
  IPR006153 Cation/H+ exchanger, transmembrane domain [PF00999] (20-393)
  IPR038770 Sodium/solute symporter superfamily [G3DSA:1.20.1530.20] (8-404)

Solvent-accessible surface area (backbone atoms only — not comparable to full-atom values): 39494 Å² total; per-residue (Å²): 60,75,55,52,67,66,55,38,42,48,35,35,28,50,14,52,38,30,35,40,9,40,52,28,20,40,52,20,48,74,68,70,40,60,40,66,57,21,8,22,48,26,11,36,45,51,14,48,68,42,52,13,64,71,42,60,55,96,90,32,54,55,38,53,87,46,72,56,54,52,48,51,21,53,50,12,49,28,52,51,31,20,55,55,15,42,59,36,42,63,67,58,54,60,72,42,40,68,56,10,44,50,22,8,48,31,27,29,51,40,18,26,53,51,36,28,51,53,36,37,72,74,66,42,50,68,67,42,12,45,48,54,6,50,33,45,20,32,56,32,48,66,62,38,51,50,49,29,50,75,68,70,37,53,75,36,70,41,41,49,40,44,54,44,12,46,54,41,17,45,50,52,34,31,42,52,46,53,53,52,49,53,30,69,73,38,89,68,39,79,77,64,63,52,66,66,59,52,50,49,49,40,50,50,48,52,49,51,50,51,49,50,40,52,46,27,49,59,47,46,47,69,66,59,35,71,87,79,37,74,43,88,46,27,58,56,26,42,50,51,15,45,23,32,36,34,13,22,52,27,26,71,70,50,33,44,33,38,57,23,8,19,35,40,20,17,28,35,39,77,41,93,53,28,66,61,44,50,59,45,48,56,52,52,42,44,50,28,41,41,35,21,35,8,48,58,21,28,67,53,72,70,83,84,66,48,71,68,38,48,53,55,22,51,50,53,35,50,48,40,45,51,24,16,37,52,20,21,8,50,52,32,20,64,71,65,71,31,65,67,48,5,43,48,29,5,42,41,48,34,11,29,39,68,45,26,51,49,46,40,49,54,30,38,75,71,65,64,35,50,71,58,55,36,50,24,51,51,49,32,27,52,50,28,48,56,46,29,48,54,51,50,47,54,54,51,51,51,49,56,62,55,60,70,62,61,72,79,74,74,78,74,75,70,86,122,60,76,56,53,68,66,55,38,40,46,35,33,27,51,14,52,40,31,36,38,8,40,52,29,20,38,51,21,48,76,67,72,40,62,40,65,56,22,8,23,49,26,11,36,46,51,14,48,68,42,52,13,63,71,41,60,56,96,89,32,52,56,38,52,88,45,71,56,54,52,49,50,21,54,50,11,49,29,51,51,31,20,55,56,14,42,58,35,43,63,67,61,54,59,72,41,42,66,55,8,46,50,22,7,47,30,26,28,51,41,20,26,54,51,35,28,52,53,38,36,71,72,65,41,52,70,68,42,13,46,50,54,6,50,31,46,19,32,55,32,48,66,61,39,51,49,48,29,49,75,68,69,37,55,74,36,70,41,41,49,40,43,53,46,11,45,54,41,18,43,50,52,35,33,41,51,45,53,53,51,49,52,30,71,73,36,88,68,39,78,76,64,63,51,67,64,59,49,51,50,51,40,52,51,47,53,49,50,49,50,50,50,41,52,45,26,49,58,46,45,48,70,67,56,36,70,86,80,38,74,45,89,48,28,57,53,26,43,51,51,14,46,24,32,36,33,13,22,51,28,26,74,68,51,34,43,34,38,57,22,8,21,36,39,19,16,28,36,39,77,40,91,52,30,66,62,45,51,57,45,49,54,52,52,42,44,48,28,43,40,34,20,36,9,47,58,21,27,67,53,72,70,83,85,66,46,70,69,39,49,53,55,21,51,51,53,35,49,47,39,46,51,24,17,36,52,21,20,8,49,54,31,21,63,73,64,72,30,65,67,49,5,45,48,30,4,43,39,48,34,11,30,40,67,47,26,51,50,44,39,48,53,30,37,73,71,63,64,35,51,71,60,56,35,49,23,52,50,49,31,26,52,49,29,50,54,47,28,50,54,52,49,49,53,55,53,52,51,48,58,62,57,60,70,64,62,74,79,74,76,79,76,77,70,88,122

Secondary structure (DSSP, 8-state):
----HHHHHHHHHHHHHHHHHHHHHHHHHHTTS-HHHHHHHHHHHHSTTTGGGT-EETTEES----HHHHHHHHHHHHHHHHHHHHTS-HHHHHHTHHHHHHHHHHHHHHHHHHHHHHHHHTT--HHHHHHHHHHTT----HHHHHHHHHTT-TTSHHHHHHHHHHHHHHHHHHHHHHHHHHHHHSTTGGGG--HHHHHHHHHHHHHHHHHHHHHHHHHHHHHS-TTT--STTHHHHHHHHHHHHHHHHHHHTTS-HHHHHHHHHHHHTTSTTHHHHHHHHHHHHHHHHHHHHHHHHHT---TT--HHHHHHHHHHHHHHHHHHIIIIIHHHHHHHT-HHHHHHHHHHT----HHHHHHHHHHHHTTSS-HHHHHHHHHHHHHHHHHHHHHHHHHHHHHHHHHTTS----------/----HHHHHHHHHHHHHHHHHHHHHHHHHHTT--HHHHHHHHHHHHSTTTGGGT-EETTEES----HHHHHHHHHHHHHHHHHHHHTS-HHHHHHTHHHHHHHHHHHHHHHHHHHHHHHHHTT--HHHHHHHHHHTT----HHHHHHHHHTT-TTSHHHHHHHHHHHHHHHHHHHHHHHHHHHHHSTTGGGG--HHHHHHHHHHHHHHHHHHHHHHHHHHHHHS-TTT--STTHHHHHHHHHHHHHHHHHHHTTS-HHHHHHHHHHHHTTSTTHHHHHHHHHHHHHHHHHHHHHHHHHT---TT--HHHHHHHHHHHHHHHHHHIIIIIHHHHHHHT-HHHHHHHHHHT----HHHHHHHHHHHHTTSS-HHHHHHHHHHHHHHHHHHHHHHHHHHHHHHHHHTTS----------